Protein AF-A0A7J6P7B2-F1 (afdb_monomer)

pLDDT: mean 72.89, std 21.29, range [20.94, 98.0]

Nearest PDB structures (foldseek):
  8eq7-assembly2_B  TM=7.104E-01  e=1.715E-28  Thermochaetoides thermophila DSM 1495
  8eud-assembly2_B  TM=7.265E-01  e=1.835E-27  Thermochaetoides thermophila DSM 1495
  8e4i-assembly2_B  TM=7.197E-01  e=1.289E-27  Thermochaetoides thermophila DSM 1495
  8e4i-assembly1_A  TM=7.349E-01  e=8.331E-27  Thermochaetoides thermophila DSM 1495
  8egv-assembly1_A  TM=7.032E-01  e=8.761E-27  Thermochaetoides thermophila DSM 1495

Mean predicted aligned error: 14.91 Å

Structure (mmCIF, N/CA/C/O backbone):
data_AF-A0A7J6P7B2-F1
#
_entry.id   AF-A0A7J6P7B2-F1
#
loop_
_atom_site.group_PDB
_atom_site.id
_atom_site.type_symbol
_atom_site.label_atom_id
_atom_site.label_alt_id
_atom_site.label_comp_id
_atom_site.label_asym_id
_atom_site.label_entity_id
_atom_site.label_seq_id
_atom_site.pdbx_PDB_ins_code
_atom_site.Cartn_x
_atom_site.Cartn_y
_atom_site.Cartn_z
_atom_site.occupancy
_atom_site.B_iso_or_equiv
_atom_site.auth_seq_id
_atom_site.auth_comp_id
_atom_site.auth_asym_id
_atom_site.auth_atom_id
_atom_site.pdbx_PDB_model_num
ATOM 1 N N . MET A 1 1 ? 55.878 -28.414 -32.040 1.00 33.09 1 MET A N 1
ATOM 2 C CA . MET A 1 1 ? 56.558 -29.314 -31.085 1.00 33.09 1 MET A CA 1
ATOM 3 C C . MET A 1 1 ? 57.507 -28.490 -30.231 1.00 33.09 1 MET A C 1
ATOM 5 O O . MET A 1 1 ? 58.521 -28.065 -30.747 1.00 33.09 1 MET A O 1
ATOM 9 N N . PHE A 1 2 ? 57.137 -28.210 -28.983 1.00 20.94 2 PHE A N 1
ATOM 10 C CA . PHE A 1 2 ? 58.029 -28.139 -27.818 1.00 20.94 2 PHE A CA 1
ATOM 11 C C . PHE A 1 2 ? 57.105 -28.281 -26.608 1.00 20.94 2 PHE A C 1
ATOM 13 O O . PHE A 1 2 ? 56.316 -27.397 -26.285 1.00 20.94 2 PHE A O 1
ATOM 20 N N . ILE A 1 3 ? 57.111 -29.491 -26.060 1.00 26.34 3 ILE A N 1
ATOM 21 C CA . ILE A 1 3 ? 56.355 -29.909 -24.886 1.00 26.34 3 ILE A CA 1
ATOM 22 C C . ILE A 1 3 ? 57.040 -29.251 -23.686 1.00 26.34 3 ILE A C 1
ATOM 24 O O . ILE A 1 3 ? 58.199 -29.549 -23.412 1.00 26.34 3 ILE A O 1
ATOM 28 N N . LEU A 1 4 ? 56.357 -28.338 -22.994 1.00 24.50 4 LEU A N 1
ATOM 29 C CA . LEU A 1 4 ? 56.823 -27.848 -21.696 1.00 24.50 4 LEU A CA 1
ATOM 30 C C . LEU A 1 4 ? 56.348 -28.813 -20.595 1.00 24.50 4 LEU A C 1
ATOM 32 O O . LEU A 1 4 ? 55.181 -29.215 -20.606 1.00 24.50 4 LEU A O 1
ATOM 36 N N . PRO A 1 5 ? 57.228 -29.203 -19.657 1.00 24.27 5 PRO A N 1
ATOM 37 C CA . PRO A 1 5 ? 56.924 -30.206 -18.648 1.00 24.27 5 PRO A CA 1
ATOM 38 C C . PRO A 1 5 ? 55.958 -29.635 -17.604 1.00 24.27 5 PRO A C 1
ATOM 40 O O . PRO A 1 5 ? 56.187 -28.568 -17.032 1.00 24.27 5 PRO A O 1
ATOM 43 N N . ARG A 1 6 ? 54.870 -30.363 -17.330 1.00 25.69 6 ARG A N 1
ATOM 44 C CA . ARG A 1 6 ? 54.032 -30.124 -16.149 1.00 25.69 6 ARG A CA 1
ATOM 45 C C . ARG A 1 6 ? 54.860 -30.451 -14.906 1.00 25.69 6 ARG A C 1
ATOM 47 O O . ARG A 1 6 ? 55.170 -31.614 -14.664 1.00 25.69 6 ARG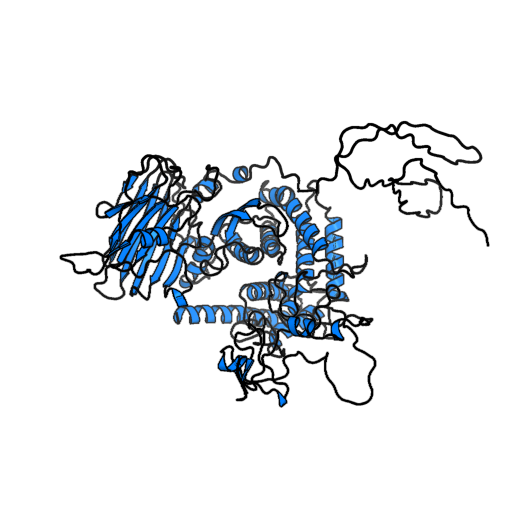 A O 1
ATOM 54 N N . PHE A 1 7 ? 55.203 -29.442 -14.112 1.00 25.05 7 PHE A N 1
ATOM 55 C CA . PHE A 1 7 ? 55.679 -29.658 -12.749 1.00 25.05 7 PHE A CA 1
ATOM 56 C C . PHE A 1 7 ? 54.510 -30.175 -11.903 1.00 25.05 7 PHE A C 1
ATOM 58 O O . PHE A 1 7 ? 53.540 -29.456 -11.675 1.00 25.05 7 PHE A O 1
ATOM 65 N N . TYR A 1 8 ? 54.597 -31.423 -11.447 1.00 23.89 8 TYR A N 1
ATOM 66 C CA . TYR A 1 8 ? 53.704 -31.966 -10.428 1.00 23.89 8 TYR A CA 1
ATOM 67 C C . TYR A 1 8 ? 54.321 -31.705 -9.050 1.00 23.89 8 TYR A C 1
ATOM 69 O O . TYR A 1 8 ? 55.378 -32.240 -8.720 1.00 23.89 8 TYR A O 1
ATOM 77 N N . LEU A 1 9 ? 53.664 -30.877 -8.239 1.00 27.88 9 LEU A N 1
ATOM 78 C CA . LEU A 1 9 ? 53.907 -30.818 -6.798 1.00 27.88 9 LEU A CA 1
ATOM 79 C C . LEU A 1 9 ? 53.180 -32.006 -6.157 1.00 27.88 9 LEU A C 1
ATOM 81 O O . LEU A 1 9 ? 51.954 -32.020 -6.086 1.00 27.88 9 LEU A O 1
ATOM 85 N N . ILE A 1 10 ? 53.930 -33.020 -5.724 1.00 24.55 10 ILE A N 1
ATOM 86 C CA . ILE A 1 10 ? 53.383 -34.166 -4.989 1.00 24.55 10 ILE A CA 1
ATOM 87 C C . ILE A 1 10 ? 53.211 -33.750 -3.523 1.00 24.55 10 ILE A C 1
ATOM 89 O O . ILE A 1 10 ? 54.197 -33.573 -2.808 1.00 24.55 10 ILE A O 1
ATOM 93 N N . PHE A 1 11 ? 51.965 -33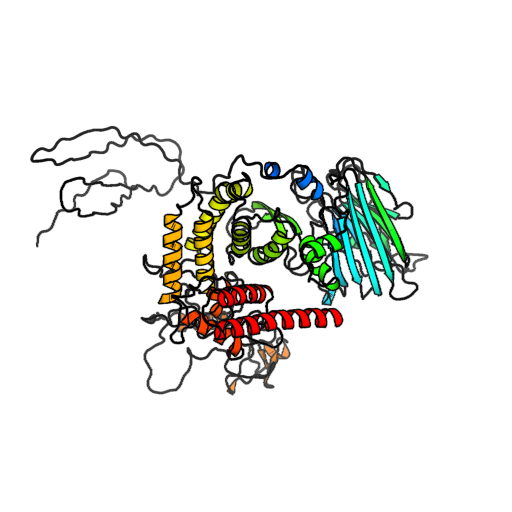.614 -3.067 1.00 30.52 11 PHE A N 1
ATOM 94 C CA . PHE A 1 11 ? 51.632 -33.480 -1.647 1.00 30.52 11 PHE A CA 1
ATOM 95 C C . PHE A 1 11 ? 51.030 -34.784 -1.116 1.00 30.52 11 PHE A C 1
ATOM 97 O O . PHE A 1 11 ? 50.232 -35.439 -1.778 1.00 30.52 11 PHE A O 1
ATOM 104 N N . LYS A 1 12 ? 51.417 -35.160 0.106 1.00 27.66 12 LYS A N 1
ATOM 105 C CA . LYS A 1 12 ? 51.093 -36.447 0.744 1.00 27.66 12 LYS A CA 1
ATOM 106 C C . LYS A 1 12 ? 49.723 -36.464 1.454 1.00 27.66 12 LYS A C 1
ATOM 108 O O . LYS A 1 12 ? 49.573 -37.188 2.432 1.00 27.66 12 LYS A O 1
ATOM 113 N N . TYR A 1 13 ? 48.749 -35.664 1.002 1.00 34.72 13 TYR A N 1
ATOM 114 C CA . TYR A 1 13 ? 47.410 -35.578 1.609 1.00 34.72 13 TYR A CA 1
ATOM 115 C C . TYR A 1 13 ? 46.311 -35.380 0.541 1.00 34.72 13 TYR A C 1
ATOM 117 O O . TYR A 1 13 ? 46.408 -34.430 -0.234 1.00 34.72 13 TYR A O 1
ATOM 125 N N . PRO A 1 14 ? 45.265 -36.231 0.491 1.00 29.28 14 PRO A N 1
ATOM 126 C CA . PRO A 1 14 ? 44.345 -36.320 -0.654 1.00 29.28 14 PRO A CA 1
ATOM 127 C C . PRO A 1 14 ? 43.200 -35.283 -0.716 1.00 29.28 14 PRO A C 1
ATOM 129 O O . PRO A 1 14 ? 42.357 -35.397 -1.597 1.00 29.28 14 PRO A O 1
ATOM 132 N N . TYR A 1 15 ? 43.153 -34.266 0.157 1.00 34.78 15 TYR A N 1
ATOM 133 C CA . TYR A 1 15 ? 41.979 -33.373 0.300 1.00 34.78 15 TYR A CA 1
ATOM 134 C C . TYR A 1 15 ? 42.269 -31.868 0.141 1.00 34.78 15 TYR A C 1
ATOM 136 O O . TYR A 1 15 ? 41.579 -31.038 0.726 1.00 34.78 15 TYR A O 1
ATOM 144 N N . LEU A 1 16 ? 43.303 -31.490 -0.615 1.00 33.69 16 LEU A N 1
ATOM 145 C CA . LEU A 1 16 ? 43.608 -30.082 -0.904 1.00 33.69 16 LEU A CA 1
ATOM 146 C C . LEU A 1 16 ? 43.546 -29.813 -2.410 1.00 33.69 16 LEU A C 1
ATOM 148 O O . LEU A 1 16 ? 44.423 -30.245 -3.157 1.00 33.69 16 LEU A O 1
ATOM 152 N N . HIS A 1 17 ? 42.536 -29.057 -2.844 1.00 34.88 17 HIS A N 1
ATOM 153 C CA . HIS A 1 17 ? 42.477 -28.499 -4.192 1.00 34.88 17 HIS A CA 1
ATOM 154 C C . HIS A 1 17 ? 43.098 -27.098 -4.206 1.00 34.88 17 HIS A C 1
ATOM 156 O O . HIS A 1 17 ? 42.740 -26.232 -3.411 1.00 34.88 17 HIS A O 1
ATOM 162 N N . VAL A 1 18 ? 44.046 -26.880 -5.120 1.00 34.44 18 VAL A N 1
ATOM 163 C CA . VAL A 1 18 ? 44.715 -25.592 -5.332 1.00 34.44 18 VAL A CA 1
ATOM 164 C C . VAL A 1 18 ? 44.481 -25.159 -6.775 1.00 34.44 18 VAL A C 1
ATOM 166 O O . VAL A 1 18 ? 44.920 -25.831 -7.707 1.00 34.44 18 VAL A O 1
ATOM 169 N N . THR A 1 19 ? 43.821 -24.021 -6.967 1.00 32.34 19 THR A N 1
ATOM 170 C CA . THR A 1 19 ? 43.647 -23.381 -8.280 1.00 32.34 19 THR A CA 1
ATOM 171 C C . THR A 1 19 ? 44.499 -22.121 -8.367 1.00 32.34 19 THR A C 1
ATOM 173 O O . THR A 1 19 ? 44.349 -21.208 -7.559 1.00 32.34 19 THR A O 1
ATOM 176 N N . ALA A 1 20 ? 45.389 -22.057 -9.361 1.00 34.69 20 ALA A N 1
ATOM 177 C CA . ALA A 1 20 ? 46.137 -20.846 -9.685 1.00 34.69 20 ALA A CA 1
ATOM 178 C C . ALA A 1 20 ? 45.261 -19.902 -10.525 1.00 34.69 20 ALA A C 1
ATOM 180 O O . ALA A 1 20 ? 44.773 -20.285 -11.589 1.00 34.69 20 ALA A O 1
ATOM 181 N N . SER A 1 21 ? 45.067 -18.670 -10.056 1.00 30.66 21 SER A N 1
ATOM 182 C CA . SER A 1 21 ? 44.268 -17.649 -10.735 1.00 30.66 21 SER A CA 1
ATOM 183 C C . SER A 1 21 ? 45.174 -16.594 -11.388 1.00 30.66 21 SER A C 1
ATOM 185 O O . SER A 1 21 ? 45.839 -15.807 -10.722 1.00 30.66 21 SER A O 1
ATOM 187 N N . SER A 1 22 ? 45.143 -16.582 -12.723 1.00 35.22 22 SER A N 1
ATOM 188 C CA . SER A 1 22 ? 45.700 -15.591 -13.657 1.00 35.22 22 SER A CA 1
ATOM 189 C C . SER A 1 22 ? 47.231 -15.490 -13.808 1.00 35.22 22 SER A C 1
ATOM 191 O O . SER A 1 22 ? 47.990 -15.306 -12.864 1.00 35.22 22 SER A O 1
ATOM 193 N N . THR A 1 23 ? 47.684 -15.508 -15.065 1.00 33.78 23 THR A N 1
ATOM 194 C CA . THR A 1 23 ? 49.000 -15.008 -15.487 1.00 33.78 23 THR A CA 1
ATOM 195 C C . THR A 1 23 ? 48.790 -13.734 -16.304 1.00 33.78 23 THR A C 1
ATOM 197 O O . THR A 1 23 ? 48.315 -13.811 -17.439 1.00 33.78 23 THR A O 1
ATOM 200 N N . ARG A 1 24 ? 49.137 -12.553 -15.775 1.00 34.03 24 ARG A N 1
ATOM 201 C CA . ARG A 1 24 ? 49.198 -11.317 -16.578 1.00 34.03 24 ARG A CA 1
ATOM 202 C C . ARG A 1 24 ? 50.611 -11.123 -17.135 1.00 34.03 24 ARG A C 1
ATOM 204 O O . ARG A 1 24 ? 51.584 -11.090 -16.389 1.00 34.03 24 ARG A O 1
ATOM 211 N N . ARG A 1 25 ? 50.734 -10.972 -18.459 1.00 33.81 25 ARG A N 1
ATOM 212 C CA . ARG A 1 25 ? 51.974 -10.524 -19.120 1.00 33.81 25 ARG A CA 1
ATOM 213 C C . ARG A 1 25 ? 52.079 -9.000 -18.990 1.00 33.81 25 ARG A C 1
ATOM 215 O O . ARG A 1 25 ? 51.349 -8.292 -19.675 1.00 33.81 25 ARG A O 1
ATOM 222 N N . CYS A 1 26 ? 53.017 -8.501 -18.187 1.00 31.83 26 CYS A N 1
ATOM 223 C CA . CYS A 1 26 ? 53.438 -7.096 -18.220 1.00 31.83 26 CYS A CA 1
ATOM 224 C C . CYS A 1 26 ? 54.755 -6.953 -18.999 1.00 31.83 26 CYS A C 1
ATOM 226 O O . CYS A 1 26 ? 55.726 -7.671 -18.750 1.00 31.83 26 CYS A O 1
ATOM 228 N N . ARG A 1 27 ? 54.794 -6.025 -19.965 1.00 38.47 27 ARG A N 1
ATOM 229 C CA . ARG A 1 27 ? 56.029 -5.611 -20.647 1.00 38.47 27 ARG A CA 1
ATOM 230 C C . ARG A 1 27 ? 56.853 -4.751 -19.679 1.00 38.47 27 ARG A C 1
ATOM 232 O O . ARG A 1 27 ? 56.359 -3.735 -19.216 1.00 38.47 27 ARG A O 1
ATOM 239 N N . ARG A 1 28 ? 58.119 -5.150 -19.486 1.00 33.22 28 ARG A N 1
ATOM 240 C CA . ARG A 1 28 ? 59.197 -4.532 -18.678 1.00 33.22 28 ARG A CA 1
ATOM 241 C C . ARG A 1 28 ? 59.110 -4.754 -17.155 1.00 33.22 28 ARG A C 1
ATOM 243 O O . ARG A 1 28 ? 58.465 -4.007 -16.443 1.00 33.22 28 ARG A O 1
ATOM 250 N N . GLY A 1 29 ? 59.889 -5.733 -16.672 1.00 33.31 29 GLY A N 1
ATOM 251 C CA . GLY A 1 29 ? 60.553 -5.654 -15.359 1.00 33.31 29 GLY A CA 1
ATOM 252 C C . GLY A 1 29 ? 59.823 -6.189 -14.116 1.00 33.31 29 GLY A C 1
ATOM 253 O O . GLY A 1 29 ? 59.459 -5.411 -13.255 1.00 33.31 29 GLY A O 1
ATOM 254 N N . ARG A 1 30 ? 59.726 -7.525 -14.008 1.00 34.59 30 ARG A N 1
ATOM 255 C CA . ARG A 1 30 ? 59.762 -8.392 -12.796 1.00 34.59 30 ARG A CA 1
ATOM 256 C C . ARG A 1 30 ? 58.945 -8.018 -11.534 1.00 34.59 30 ARG A C 1
ATOM 258 O O . ARG A 1 30 ? 59.497 -7.386 -10.648 1.00 34.59 30 ARG A O 1
ATOM 265 N N . VAL A 1 31 ? 57.772 -8.650 -11.368 1.00 31.72 31 VAL A N 1
ATOM 266 C CA . VAL A 1 31 ? 57.346 -9.443 -10.178 1.00 31.72 31 VAL A CA 1
ATOM 267 C C . VAL A 1 31 ? 56.345 -10.511 -10.664 1.00 31.72 31 VAL A C 1
ATOM 269 O O . VAL A 1 31 ? 55.499 -10.212 -11.504 1.00 31.72 31 VAL A O 1
ATOM 272 N N . LEU A 1 32 ? 56.460 -11.757 -10.185 1.00 32.44 32 LEU A N 1
ATOM 273 C CA . LEU A 1 32 ? 55.457 -12.813 -10.380 1.00 32.44 32 LEU A CA 1
ATOM 274 C C . LEU A 1 32 ? 54.690 -12.965 -9.060 1.00 32.44 32 LEU A C 1
ATOM 276 O O . LEU A 1 32 ? 55.237 -13.491 -8.094 1.00 32.44 32 LEU A O 1
ATOM 280 N N . GLU A 1 33 ? 53.458 -12.471 -8.998 1.00 33.50 33 GLU A N 1
ATOM 281 C CA . GLU A 1 33 ? 52.594 -12.645 -7.830 1.00 33.50 33 GLU A CA 1
ATOM 282 C C . GLU A 1 33 ? 51.729 -13.891 -8.057 1.00 33.50 33 GLU A C 1
ATOM 284 O O . GLU A 1 33 ? 50.929 -13.942 -8.991 1.00 33.50 33 GLU A O 1
ATOM 289 N N . VAL A 1 34 ? 51.948 -14.938 -7.258 1.00 34.50 34 VAL A N 1
ATOM 290 C CA . VAL A 1 34 ? 51.160 -16.177 -7.308 1.00 34.50 34 VAL A CA 1
ATOM 291 C C . VAL A 1 34 ? 50.317 -16.236 -6.044 1.00 34.50 34 VAL A C 1
ATOM 293 O O . VAL A 1 34 ? 50.834 -16.484 -4.957 1.00 34.50 34 VAL A O 1
ATOM 296 N N . VAL A 1 35 ? 49.016 -15.991 -6.191 1.00 33.41 35 VAL A N 1
ATOM 297 C CA . VAL A 1 35 ? 48.040 -16.094 -5.103 1.00 33.41 35 VAL A CA 1
ATOM 298 C C . VAL A 1 35 ? 47.497 -17.521 -5.078 1.00 33.41 35 VAL A C 1
ATOM 300 O O . VAL A 1 35 ? 46.908 -17.987 -6.055 1.00 33.41 35 VAL A O 1
ATOM 303 N N . PHE A 1 36 ? 47.699 -18.223 -3.964 1.00 33.28 36 PHE A N 1
ATOM 304 C CA . PHE A 1 36 ? 47.101 -19.534 -3.721 1.00 33.28 36 PHE A CA 1
ATOM 305 C C . PHE A 1 36 ? 45.798 -19.357 -2.941 1.00 33.28 36 PHE A C 1
ATOM 307 O O . PHE A 1 36 ? 45.811 -18.821 -1.836 1.00 33.28 36 PHE A O 1
ATOM 314 N N . VAL A 1 37 ? 44.684 -19.831 -3.498 1.00 32.69 37 VAL A N 1
ATOM 315 C CA . VAL A 1 37 ? 43.403 -19.936 -2.786 1.00 32.69 37 VAL A CA 1
ATOM 316 C C . VAL A 1 37 ? 43.211 -21.401 -2.406 1.00 32.69 37 VAL A C 1
ATOM 318 O O . VAL A 1 37 ? 43.251 -22.271 -3.276 1.00 32.69 37 VAL A O 1
ATOM 321 N N . MET A 1 38 ? 43.048 -21.676 -1.113 1.00 33.16 38 MET A N 1
ATOM 322 C CA . MET A 1 38 ? 42.741 -23.008 -0.588 1.00 33.16 38 MET A CA 1
ATOM 323 C C . MET A 1 38 ? 41.306 -23.000 -0.060 1.00 33.16 38 MET A C 1
ATOM 325 O O . MET A 1 38 ? 40.989 -22.180 0.799 1.00 33.16 38 MET A O 1
ATOM 329 N N . SER A 1 39 ? 40.451 -23.905 -0.540 1.00 33.50 39 SER A N 1
ATOM 330 C CA . SER A 1 39 ? 39.167 -24.209 0.104 1.00 33.50 39 SER A CA 1
ATOM 331 C C . SER A 1 39 ? 39.252 -25.574 0.788 1.00 33.50 39 SER A C 1
ATOM 333 O O . SER A 1 39 ? 39.971 -26.468 0.337 1.00 33.50 39 SER A O 1
ATOM 335 N N . ARG A 1 40 ? 38.557 -25.726 1.918 1.00 34.72 40 ARG A N 1
ATOM 336 C CA . ARG A 1 40 ? 38.468 -26.983 2.665 1.00 34.72 40 ARG A CA 1
ATOM 337 C C . ARG A 1 40 ? 37.028 -27.475 2.566 1.00 34.72 40 ARG A C 1
ATOM 339 O O . ARG A 1 40 ? 36.132 -26.816 3.080 1.00 34.72 40 ARG A O 1
ATOM 346 N N . GLU A 1 41 ? 36.800 -28.604 1.906 1.00 32.62 41 GLU A N 1
ATOM 347 C CA . GLU A 1 41 ? 35.490 -29.264 1.903 1.00 32.62 41 GLU A CA 1
ATOM 348 C C . GLU A 1 41 ? 35.374 -30.204 3.115 1.00 32.62 41 GLU A C 1
ATOM 350 O O . GLU A 1 41 ? 36.226 -31.063 3.323 1.00 32.62 41 GLU A O 1
ATOM 355 N N . GLY A 1 42 ? 34.323 -30.004 3.918 1.00 37.12 42 GLY A N 1
ATOM 356 C CA . GLY A 1 42 ? 33.691 -31.010 4.783 1.00 37.12 42 GLY A CA 1
ATOM 357 C C . GLY A 1 42 ? 34.513 -31.644 5.919 1.00 37.12 42 GLY A C 1
ATOM 358 O O . GLY A 1 42 ? 35.144 -32.673 5.724 1.00 37.12 42 GLY A O 1
ATOM 359 N N . HIS A 1 43 ? 34.414 -31.094 7.139 1.00 29.78 43 HIS A N 1
ATOM 360 C CA . HIS A 1 43 ? 34.024 -31.800 8.384 1.00 29.78 43 HIS A CA 1
ATOM 361 C C . HIS A 1 43 ? 34.390 -30.991 9.645 1.00 29.78 43 HIS A C 1
ATOM 363 O O . HIS A 1 43 ? 35.540 -30.604 9.854 1.00 29.78 43 HIS A O 1
ATOM 369 N N . ARG A 1 44 ? 33.404 -30.811 10.538 1.00 40.97 44 ARG A N 1
ATOM 370 C CA . ARG A 1 44 ? 33.569 -30.268 11.896 1.00 40.97 44 ARG A CA 1
ATOM 371 C C . ARG A 1 44 ? 34.344 -31.257 12.774 1.00 40.97 44 ARG A C 1
ATOM 373 O O . ARG A 1 44 ? 33.759 -32.238 13.217 1.00 40.97 44 ARG A O 1
ATOM 380 N N . ARG A 1 45 ? 35.616 -30.981 13.081 1.00 29.45 45 ARG A N 1
ATOM 381 C CA . ARG A 1 45 ? 36.282 -31.380 14.341 1.00 29.45 45 ARG A CA 1
ATOM 382 C C . ARG A 1 45 ? 37.390 -30.382 14.689 1.00 29.45 45 ARG A C 1
ATOM 384 O O . ARG A 1 45 ? 38.165 -29.965 13.833 1.00 29.45 45 ARG A O 1
ATOM 391 N N . ALA A 1 46 ? 37.402 -29.992 15.959 1.00 35.28 46 ALA A N 1
ATOM 392 C CA . ALA A 1 46 ? 38.205 -28.924 16.534 1.00 35.28 46 ALA A CA 1
ATOM 393 C C . ALA A 1 46 ? 39.725 -29.175 16.482 1.00 35.28 46 ALA A C 1
ATOM 395 O O . ALA A 1 46 ? 40.192 -30.295 16.662 1.00 35.28 46 ALA A O 1
ATOM 396 N N . GLY A 1 47 ? 40.475 -28.079 16.314 1.00 39.44 47 GLY A N 1
ATOM 397 C CA . GLY A 1 47 ? 41.789 -27.867 16.929 1.00 39.44 47 GLY A CA 1
ATOM 398 C C . GLY A 1 47 ? 42.938 -28.798 16.531 1.00 39.44 47 GLY A C 1
ATOM 399 O O . GLY A 1 47 ? 43.402 -29.575 17.356 1.00 39.44 47 GLY A O 1
ATOM 400 N N . VAL A 1 48 ? 43.511 -28.625 15.334 1.00 29.61 48 VAL A N 1
ATOM 401 C CA . VAL A 1 48 ? 44.889 -29.074 15.045 1.00 29.61 48 VAL A CA 1
ATOM 402 C C . VAL A 1 48 ? 45.651 -27.946 14.345 1.00 29.61 48 VAL A C 1
ATOM 404 O O . VAL A 1 48 ? 45.301 -27.551 13.235 1.00 29.61 48 VAL A O 1
ATOM 407 N N . ARG A 1 49 ? 46.704 -27.414 14.984 1.00 29.53 49 ARG A N 1
ATOM 408 C CA . ARG A 1 49 ? 47.651 -26.475 14.355 1.00 29.53 49 ARG A CA 1
ATOM 409 C C . ARG A 1 49 ? 48.684 -27.272 13.558 1.00 29.53 49 ARG A C 1
ATOM 411 O O . ARG A 1 49 ? 49.527 -27.935 14.153 1.00 29.53 49 ARG A O 1
ATOM 418 N N . VAL A 1 50 ? 48.648 -27.183 12.230 1.00 30.88 50 VAL A N 1
ATOM 419 C CA . VAL A 1 50 ? 49.682 -27.762 11.356 1.00 30.88 50 VAL A CA 1
ATOM 420 C C . VAL A 1 50 ? 50.589 -26.629 10.853 1.00 30.88 50 VAL A C 1
ATOM 422 O O . VAL A 1 50 ? 50.077 -25.689 10.244 1.00 30.88 50 VAL A O 1
ATOM 425 N N . PRO A 1 51 ? 51.913 -26.657 11.091 1.00 30.08 51 PRO A N 1
ATOM 426 C CA . PRO A 1 51 ? 52.813 -25.636 10.567 1.00 30.08 51 PRO A CA 1
ATOM 427 C C . PRO A 1 51 ? 53.061 -25.875 9.069 1.00 30.08 51 PRO A C 1
ATOM 429 O O . PRO A 1 51 ? 53.661 -26.878 8.685 1.00 30.08 51 PRO A O 1
ATOM 432 N N . LEU A 1 52 ? 52.600 -24.955 8.217 1.00 34.06 52 LEU A N 1
ATOM 433 C CA . LEU A 1 52 ? 52.833 -25.003 6.772 1.00 34.06 52 LEU A CA 1
ATOM 434 C C . LEU A 1 52 ? 54.106 -24.210 6.423 1.00 34.06 52 LEU A C 1
ATOM 436 O O . LEU A 1 52 ? 54.185 -23.011 6.684 1.00 34.06 52 LEU A O 1
ATOM 440 N N . TRP A 1 53 ? 55.100 -24.866 5.822 1.00 32.56 53 TRP A N 1
ATOM 441 C CA . TRP A 1 53 ? 56.294 -24.207 5.281 1.00 32.56 53 TRP A CA 1
ATOM 442 C C . TRP A 1 53 ? 56.103 -23.967 3.780 1.00 32.56 53 TRP A C 1
ATOM 444 O O . TRP A 1 53 ? 55.971 -24.923 3.017 1.00 32.56 53 TRP A O 1
ATOM 454 N N . VAL A 1 54 ? 56.102 -22.707 3.343 1.00 35.06 54 VAL A N 1
ATOM 455 C CA . VAL A 1 54 ? 56.027 -22.347 1.917 1.00 35.06 54 VAL A CA 1
ATOM 456 C C . VAL A 1 54 ? 57.442 -22.074 1.405 1.00 35.06 54 VAL A C 1
ATOM 458 O O . VAL A 1 54 ? 58.170 -21.269 1.981 1.00 35.06 54 VAL A O 1
ATOM 461 N N . ARG A 1 55 ? 57.851 -22.750 0.324 1.00 32.62 55 ARG A N 1
ATOM 462 C CA . ARG A 1 55 ? 59.110 -22.471 -0.387 1.00 32.62 55 ARG A CA 1
ATOM 463 C C . ARG A 1 55 ? 58.837 -21.478 -1.514 1.00 32.62 55 ARG A C 1
ATOM 465 O O . ARG A 1 55 ? 58.129 -21.818 -2.456 1.00 32.62 55 ARG A O 1
ATOM 472 N N . ILE A 1 56 ? 59.418 -20.284 -1.434 1.00 37.28 56 ILE A N 1
ATOM 473 C CA . ILE A 1 56 ? 59.373 -19.288 -2.513 1.00 37.28 56 ILE A CA 1
ATOM 474 C C . ILE A 1 56 ? 60.717 -19.322 -3.249 1.00 37.28 56 ILE A C 1
ATOM 476 O O . ILE A 1 56 ? 61.769 -19.152 -2.637 1.00 37.28 56 ILE A O 1
ATOM 480 N N . LEU A 1 57 ? 60.679 -19.566 -4.560 1.00 33.25 57 LEU A N 1
ATOM 481 C CA . LEU A 1 57 ? 61.843 -19.543 -5.448 1.00 33.25 57 LEU A CA 1
ATOM 482 C C . LEU A 1 57 ? 61.862 -18.214 -6.209 1.00 33.25 57 LEU A C 1
ATOM 484 O O . LEU A 1 57 ? 60.996 -17.966 -7.046 1.00 33.25 57 LEU A O 1
ATOM 488 N N . LEU A 1 58 ? 62.851 -17.367 -5.927 1.00 34.75 58 LEU A N 1
ATOM 489 C CA . LEU A 1 58 ? 63.088 -16.123 -6.659 1.00 34.75 58 LEU A CA 1
ATOM 490 C C . LEU A 1 58 ? 64.258 -16.320 -7.626 1.00 34.75 58 LEU A C 1
ATOM 492 O O . LEU A 1 58 ? 65.386 -16.563 -7.205 1.00 34.75 58 LEU A O 1
ATOM 496 N N . CYS A 1 59 ? 63.999 -16.191 -8.927 1.00 32.69 59 CYS A N 1
ATOM 497 C CA . CYS A 1 59 ? 65.049 -16.158 -9.942 1.00 32.69 59 CYS A CA 1
ATOM 498 C C . CYS A 1 59 ? 65.407 -14.706 -10.271 1.00 32.69 59 CYS A C 1
ATOM 500 O O . CYS A 1 59 ? 64.676 -14.011 -10.980 1.00 32.69 59 CYS A O 1
ATOM 502 N N . ILE A 1 60 ? 66.567 -14.260 -9.798 1.00 37.16 60 ILE A N 1
ATOM 503 C CA . ILE A 1 60 ? 67.195 -13.008 -10.219 1.00 37.16 60 ILE A CA 1
ATOM 504 C C . ILE A 1 60 ? 68.572 -13.390 -10.757 1.00 37.16 60 ILE A C 1
ATOM 506 O O . ILE A 1 60 ? 69.394 -13.876 -9.999 1.00 37.16 60 ILE A O 1
ATOM 510 N N . GLY A 1 61 ? 68.788 -13.213 -12.067 1.00 36.19 61 GLY A N 1
ATOM 511 C CA . GLY A 1 61 ? 70.104 -13.257 -12.725 1.00 36.19 61 GLY A CA 1
ATOM 512 C C . GLY A 1 61 ? 71.082 -14.331 -12.224 1.00 36.19 61 GLY A C 1
ATOM 513 O O . GLY A 1 61 ? 71.910 -14.049 -11.372 1.00 36.19 61 GLY A O 1
ATOM 514 N N . MET A 1 62 ? 71.008 -15.533 -12.805 1.00 35.91 62 MET A N 1
ATOM 515 C CA . MET A 1 62 ? 71.971 -16.648 -12.670 1.00 35.91 62 MET A CA 1
ATOM 516 C C . MET A 1 62 ? 72.283 -17.212 -11.264 1.00 35.91 62 MET A C 1
ATOM 518 O O . MET A 1 62 ? 73.168 -18.052 -11.153 1.00 35.91 62 MET A O 1
ATOM 522 N N . GLY A 1 63 ? 71.523 -16.888 -10.215 1.00 34.06 63 GLY A N 1
ATOM 523 C CA . GLY A 1 63 ? 71.615 -17.583 -8.920 1.00 34.06 63 GLY A CA 1
ATOM 524 C C . GLY A 1 63 ? 70.246 -17.891 -8.313 1.00 34.06 63 GLY A C 1
ATOM 525 O O . GLY A 1 63 ? 69.354 -17.044 -8.336 1.00 34.06 63 GLY A O 1
ATOM 526 N N . ILE A 1 64 ? 70.067 -19.102 -7.771 1.00 36.19 64 ILE A N 1
ATOM 527 C CA . ILE A 1 64 ? 68.884 -19.481 -6.981 1.00 36.19 64 ILE A CA 1
ATOM 528 C C . ILE A 1 64 ? 69.184 -19.210 -5.503 1.00 36.19 64 ILE A C 1
ATOM 530 O O . ILE A 1 64 ? 70.081 -19.831 -4.938 1.00 36.19 64 ILE A O 1
ATOM 534 N N . ILE A 1 65 ? 68.408 -18.330 -4.865 1.00 34.41 65 ILE A N 1
ATOM 535 C CA . ILE A 1 65 ? 68.428 -18.134 -3.408 1.00 34.41 65 ILE A CA 1
ATOM 536 C C . ILE A 1 65 ? 67.136 -18.718 -2.827 1.00 34.41 65 ILE A C 1
ATOM 538 O O . ILE A 1 65 ? 66.037 -18.367 -3.260 1.00 34.41 65 ILE A O 1
ATOM 542 N N . ILE A 1 66 ? 67.266 -19.617 -1.847 1.00 35.22 66 ILE A N 1
ATOM 543 C CA . ILE A 1 66 ? 66.144 -20.196 -1.096 1.00 35.22 66 ILE A CA 1
ATOM 544 C C . ILE A 1 66 ? 65.971 -19.390 0.192 1.00 35.22 66 ILE A C 1
ATOM 546 O O . ILE A 1 66 ? 66.840 -19.423 1.060 1.00 35.22 66 ILE A O 1
ATOM 550 N N . ILE A 1 67 ? 64.840 -18.698 0.338 1.00 35.94 67 ILE A N 1
ATOM 551 C CA . ILE A 1 67 ? 64.461 -18.031 1.590 1.00 35.94 67 ILE A CA 1
ATOM 552 C C . ILE A 1 67 ? 63.365 -18.861 2.261 1.00 35.94 67 ILE A C 1
ATOM 554 O O . ILE A 1 67 ? 62.312 -19.113 1.676 1.00 35.94 67 ILE A O 1
ATOM 558 N N . LEU A 1 68 ? 63.621 -19.295 3.497 1.00 29.62 68 LEU A N 1
ATOM 559 C CA . LEU A 1 68 ? 62.631 -19.924 4.370 1.00 29.62 68 LEU A CA 1
ATOM 560 C C . LEU A 1 68 ? 62.065 -18.855 5.306 1.00 29.62 68 LEU A C 1
ATOM 562 O O . LEU A 1 68 ? 62.735 -18.443 6.249 1.00 29.62 68 LEU A O 1
ATOM 566 N N . SER A 1 69 ? 60.834 -18.412 5.066 1.00 34.59 69 SER A N 1
ATOM 567 C CA . SER A 1 69 ? 60.116 -17.512 5.971 1.00 34.59 69 SER A CA 1
ATOM 568 C C . SER A 1 69 ? 58.922 -18.226 6.606 1.00 34.59 69 SER A C 1
ATOM 570 O O . SER A 1 69 ? 58.175 -18.956 5.953 1.00 34.59 69 SER A O 1
ATOM 572 N N . ARG A 1 70 ? 58.744 -18.035 7.919 1.00 30.02 70 ARG A N 1
ATOM 573 C CA . ARG A 1 70 ? 57.548 -18.490 8.638 1.00 30.02 70 ARG A CA 1
ATOM 574 C C . ARG A 1 70 ? 56.392 -17.558 8.290 1.00 30.02 70 ARG A C 1
ATOM 576 O O . ARG A 1 70 ? 56.384 -16.408 8.719 1.00 30.02 70 ARG A O 1
ATOM 583 N N . VAL A 1 71 ? 55.405 -18.055 7.554 1.00 33.47 71 VAL A N 1
ATOM 584 C CA . VAL A 1 71 ? 54.146 -17.332 7.351 1.00 33.47 71 VAL A CA 1
ATOM 585 C C . VAL A 1 71 ? 53.271 -17.558 8.583 1.00 33.47 71 VAL A C 1
ATOM 587 O O . VAL A 1 71 ? 52.922 -18.692 8.911 1.00 33.47 71 VAL A O 1
ATOM 590 N N . LYS A 1 72 ? 52.930 -16.481 9.296 1.00 26.55 72 LYS A N 1
ATOM 591 C CA . LYS A 1 72 ? 51.877 -16.511 10.317 1.00 26.55 72 LYS A CA 1
ATOM 592 C C . LYS A 1 72 ? 50.548 -16.660 9.575 1.00 26.55 72 LYS A C 1
ATOM 594 O O . LYS A 1 72 ? 50.087 -15.712 8.948 1.00 26.55 72 LYS A O 1
ATOM 599 N N . LEU A 1 73 ? 49.951 -17.849 9.625 1.00 28.52 73 LEU A N 1
ATOM 600 C CA . LEU A 1 73 ? 48.546 -18.030 9.267 1.00 28.52 73 LEU A CA 1
ATOM 601 C C . LEU A 1 73 ? 47.716 -17.240 10.284 1.00 28.52 73 LEU A C 1
ATOM 603 O O . LEU A 1 73 ? 47.532 -17.678 11.419 1.00 28.52 73 LEU A O 1
ATOM 607 N N . VAL A 1 74 ? 47.269 -16.049 9.893 1.00 24.94 74 VAL A N 1
ATOM 608 C CA . VAL A 1 74 ? 46.150 -15.386 10.557 1.00 24.94 74 VAL A CA 1
ATOM 609 C C . VAL A 1 74 ? 44.931 -16.218 10.183 1.00 24.94 74 VAL A C 1
ATOM 611 O O . VAL A 1 74 ? 44.560 -16.285 9.013 1.00 24.94 74 VAL A O 1
ATOM 614 N N . SER A 1 75 ? 44.368 -16.933 11.154 1.00 24.91 75 SER A N 1
ATOM 615 C CA . SER A 1 75 ? 43.066 -17.565 10.985 1.00 24.91 75 SER A CA 1
ATOM 616 C C . SER A 1 75 ? 42.051 -16.450 10.773 1.00 24.91 75 SER A C 1
ATOM 618 O O . SER A 1 75 ? 41.710 -15.737 11.717 1.00 24.91 75 SER A O 1
ATOM 620 N N . PHE A 1 76 ? 41.598 -16.278 9.538 1.00 24.91 76 PHE A N 1
ATOM 621 C CA . PHE A 1 76 ? 40.326 -15.618 9.311 1.00 24.91 76 PHE A CA 1
ATOM 622 C C . PHE A 1 76 ? 39.248 -16.534 9.902 1.00 24.91 76 PHE A C 1
ATOM 624 O O . PHE A 1 76 ? 39.327 -17.749 9.680 1.00 24.91 76 PHE A O 1
ATOM 631 N N . PRO A 1 77 ? 38.298 -16.004 10.693 1.00 26.41 77 PRO A N 1
ATOM 632 C CA . PRO A 1 77 ? 37.112 -16.765 11.052 1.00 26.41 77 PRO A CA 1
ATOM 633 C C . PRO A 1 77 ? 36.496 -17.304 9.761 1.00 26.41 77 PRO A C 1
ATOM 635 O O . PRO A 1 77 ? 36.566 -16.642 8.721 1.00 26.41 77 PRO A O 1
ATOM 638 N N . GLU A 1 78 ? 35.959 -18.522 9.810 1.00 26.28 78 GLU A N 1
ATOM 639 C CA . GLU A 1 78 ? 35.150 -19.063 8.722 1.00 26.28 78 GLU A CA 1
ATOM 640 C C . GLU A 1 78 ? 34.169 -17.978 8.255 1.00 26.28 78 GLU A C 1
ATOM 642 O O . GLU A 1 78 ? 33.663 -17.216 9.079 1.00 26.28 78 GLU A O 1
ATOM 647 N N . HIS A 1 79 ? 33.941 -17.877 6.942 1.00 30.92 79 HIS A N 1
ATOM 648 C CA . HIS A 1 79 ? 32.808 -17.130 6.408 1.00 30.92 79 HIS A CA 1
ATOM 649 C C . HIS A 1 79 ? 31.532 -17.764 6.988 1.00 30.92 79 HIS A C 1
ATOM 651 O O . HIS A 1 79 ? 30.880 -18.586 6.348 1.00 30.92 79 HIS A O 1
ATOM 657 N N . GLU A 1 80 ? 31.157 -17.355 8.199 1.00 25.70 80 GLU A N 1
ATOM 658 C CA . GLU A 1 80 ? 29.780 -16.987 8.440 1.00 25.70 80 GLU A CA 1
ATOM 659 C C . GLU A 1 80 ? 29.400 -16.110 7.251 1.00 25.70 80 GLU A C 1
ATOM 661 O O . GLU A 1 80 ? 30.147 -15.215 6.822 1.00 25.70 80 GLU A O 1
ATOM 666 N N . SER A 1 81 ? 28.273 -16.454 6.638 1.00 27.83 81 SER A N 1
ATOM 667 C CA . SER A 1 81 ? 27.511 -15.516 5.837 1.00 27.83 81 SER A CA 1
ATOM 668 C C . SER A 1 81 ? 27.715 -14.136 6.442 1.00 27.83 81 SER A C 1
ATOM 670 O O . SER A 1 81 ? 27.572 -13.967 7.652 1.00 27.83 81 SER A O 1
ATOM 672 N N . ILE A 1 82 ? 28.062 -13.148 5.619 1.00 30.23 82 ILE A N 1
ATOM 673 C CA . ILE A 1 82 ? 27.884 -11.754 6.010 1.00 30.23 82 ILE A CA 1
ATOM 674 C C . ILE A 1 82 ? 26.358 -11.563 6.095 1.00 30.23 82 ILE A C 1
ATOM 676 O O . ILE A 1 82 ? 25.736 -10.923 5.256 1.00 30.23 82 ILE A O 1
ATOM 680 N N . HIS A 1 83 ? 25.719 -12.188 7.090 1.00 32.44 83 HIS A N 1
ATOM 681 C CA . HIS A 1 83 ? 24.743 -11.511 7.896 1.00 32.44 83 HIS A CA 1
ATOM 682 C C . HIS A 1 83 ? 25.462 -10.232 8.259 1.00 32.44 83 HIS A C 1
ATOM 684 O O . HIS A 1 83 ? 26.537 -10.264 8.860 1.00 32.44 83 HIS A O 1
ATOM 690 N N . SER A 1 84 ? 24.946 -9.129 7.726 1.00 36.53 84 SER A N 1
ATOM 691 C CA . SER A 1 84 ? 25.170 -7.809 8.279 1.00 36.53 84 SER A CA 1
ATOM 692 C C . SER A 1 84 ? 25.531 -7.971 9.747 1.00 36.53 84 SER A C 1
ATOM 694 O O . SER A 1 84 ? 24.690 -8.447 10.515 1.00 36.53 84 SER A O 1
ATOM 696 N N . ALA A 1 85 ? 26.757 -7.608 10.136 1.00 30.16 85 ALA A N 1
ATOM 697 C CA . ALA A 1 85 ? 26.913 -7.143 11.497 1.00 30.16 85 ALA A CA 1
ATOM 698 C C . ALA A 1 85 ? 25.731 -6.180 11.676 1.00 30.16 85 ALA A C 1
ATOM 700 O O . ALA A 1 85 ? 25.578 -5.279 10.835 1.00 30.16 85 ALA A O 1
ATOM 701 N N . PRO A 1 86 ? 24.821 -6.415 12.640 1.00 36.94 86 PRO A N 1
ATOM 702 C CA . PRO A 1 86 ? 23.883 -5.371 12.983 1.00 36.94 86 PRO A CA 1
ATOM 703 C C . PRO A 1 86 ? 24.745 -4.125 13.185 1.00 36.94 86 PRO A C 1
ATOM 705 O O . PRO A 1 86 ? 25.903 -4.233 13.611 1.00 36.94 86 PRO A O 1
ATOM 708 N N . LEU A 1 87 ? 24.232 -2.943 12.885 1.00 40.78 87 LEU A N 1
ATOM 709 C CA . LEU A 1 87 ? 24.769 -1.766 13.550 1.00 40.78 87 LEU A CA 1
ATOM 710 C C . LEU A 1 87 ? 24.472 -1.964 15.046 1.00 40.78 87 LEU A C 1
ATOM 712 O O . LEU A 1 87 ? 23.476 -1.485 15.571 1.00 40.78 87 LEU A O 1
ATOM 716 N N . VAL A 1 88 ? 25.283 -2.794 15.708 1.00 35.81 88 VAL A N 1
ATOM 717 C CA . VAL A 1 88 ? 25.246 -3.068 17.132 1.00 35.81 88 VAL A CA 1
ATOM 718 C C . VAL A 1 88 ? 25.625 -1.741 17.762 1.00 35.81 88 VAL A C 1
ATOM 720 O O . VAL A 1 88 ? 26.782 -1.333 17.692 1.00 35.81 88 VAL A O 1
ATOM 723 N N . GLY A 1 89 ? 24.632 -1.044 18.311 1.00 39.56 89 GLY A N 1
ATOM 724 C CA . GLY A 1 89 ? 24.856 0.130 19.150 1.00 39.56 89 GLY A CA 1
ATOM 725 C C . GLY A 1 89 ? 24.180 1.432 18.726 1.00 39.56 89 GLY A C 1
ATOM 726 O O . GLY A 1 89 ? 24.333 2.404 19.456 1.00 39.56 89 GLY A O 1
ATOM 727 N N . VAL A 1 90 ? 23.419 1.495 17.625 1.00 45.00 90 VAL A N 1
ATOM 728 C CA . VAL A 1 90 ? 22.569 2.677 17.375 1.00 45.00 90 VAL A CA 1
ATOM 729 C C . VAL A 1 90 ? 21.192 2.413 17.969 1.00 45.00 90 VAL A C 1
ATOM 731 O O . VAL A 1 90 ? 20.400 1.660 17.406 1.00 45.00 90 VAL A O 1
ATOM 734 N N . ASN A 1 91 ? 20.911 3.019 19.124 1.00 54.22 91 ASN A N 1
ATOM 735 C CA . ASN A 1 91 ? 19.552 3.085 19.641 1.00 54.22 91 ASN A CA 1
ATOM 736 C C . ASN A 1 91 ? 18.732 3.964 18.686 1.00 54.22 91 ASN A C 1
ATOM 738 O O . ASN A 1 91 ? 18.847 5.182 18.712 1.00 54.22 91 ASN A O 1
ATOM 742 N N . VAL A 1 92 ? 17.925 3.363 17.813 1.00 52.00 92 VAL A N 1
ATOM 743 C CA . VAL A 1 92 ? 17.101 4.120 16.857 1.00 52.00 92 VAL A CA 1
ATOM 744 C C . VAL A 1 92 ? 16.125 5.070 17.553 1.00 52.00 92 VAL A C 1
ATOM 746 O O . VAL A 1 92 ? 15.823 6.117 16.994 1.00 52.00 92 VAL A O 1
ATOM 749 N N . ASN A 1 93 ? 15.707 4.777 18.791 1.00 53.03 93 ASN A N 1
ATOM 750 C CA . ASN A 1 93 ? 14.864 5.688 19.568 1.00 53.03 93 ASN A CA 1
ATOM 751 C C . ASN A 1 93 ? 15.620 6.964 19.954 1.00 53.03 93 ASN A C 1
ATOM 753 O O . ASN A 1 93 ? 15.005 8.018 20.018 1.00 53.03 93 ASN A O 1
ATOM 757 N N . SER A 1 94 ? 16.951 6.916 20.116 1.00 56.09 94 SER A N 1
ATOM 758 C CA . SER A 1 94 ? 17.750 8.122 20.380 1.00 56.09 94 SER A CA 1
ATOM 759 C C . SER A 1 94 ? 17.892 9.036 19.159 1.00 56.09 94 SER A C 1
ATOM 761 O O . SER A 1 94 ? 18.519 10.086 19.261 1.00 56.09 94 SER A O 1
ATOM 763 N N . LEU A 1 95 ? 17.375 8.629 17.992 1.00 54.97 95 LEU A N 1
ATOM 764 C CA . LEU A 1 95 ? 17.274 9.490 16.809 1.00 54.97 95 LEU A CA 1
ATOM 765 C C . LEU A 1 95 ? 16.040 10.401 16.863 1.00 54.97 95 LEU A C 1
ATOM 767 O O . LEU A 1 95 ? 15.936 11.318 16.050 1.00 54.97 95 LEU A O 1
ATOM 771 N N . PHE A 1 96 ? 15.124 10.156 17.801 1.00 63.91 96 PHE A N 1
ATOM 772 C CA . PHE A 1 96 ? 13.868 10.875 17.942 1.00 63.91 96 PHE A CA 1
ATOM 773 C C . PHE A 1 96 ? 13.773 11.550 19.316 1.00 63.91 96 PHE A C 1
ATOM 775 O O . PHE A 1 96 ? 14.360 11.081 20.288 1.00 63.91 96 PHE A O 1
ATOM 782 N N . THR A 1 97 ? 13.047 12.666 19.402 1.00 67.25 97 THR A N 1
ATOM 783 C CA . THR A 1 97 ? 12.801 13.350 20.680 1.00 67.25 97 THR A CA 1
ATOM 784 C C . THR A 1 97 ? 11.766 12.589 21.517 1.00 67.25 97 THR A C 1
ATOM 786 O O . THR A 1 97 ? 10.904 11.894 20.976 1.00 67.25 97 THR A O 1
ATOM 789 N N . ASP A 1 98 ? 11.796 12.751 22.840 1.00 70.00 98 ASP A N 1
ATOM 790 C CA . ASP A 1 98 ? 10.769 12.172 23.723 1.00 70.00 98 ASP A CA 1
ATOM 791 C C . ASP A 1 98 ? 9.365 12.701 23.384 1.00 70.00 98 ASP A C 1
ATOM 793 O O . ASP A 1 98 ? 8.375 11.973 23.426 1.00 70.00 98 ASP A O 1
ATOM 797 N N . GLU A 1 99 ? 9.278 13.958 22.954 1.00 70.62 99 GLU A N 1
ATOM 798 C CA . GLU A 1 99 ? 8.060 14.579 22.429 1.00 70.62 99 GLU A CA 1
ATOM 799 C C . GLU A 1 99 ? 7.548 13.850 21.173 1.00 70.62 99 GLU A C 1
ATOM 801 O O . GLU A 1 99 ? 6.379 13.466 21.091 1.00 70.62 99 GLU A O 1
ATOM 806 N N . TYR A 1 100 ? 8.442 13.543 20.226 1.00 71.44 100 TYR A N 1
ATOM 807 C CA . TYR A 1 100 ? 8.107 12.785 19.023 1.00 71.44 100 TYR A CA 1
ATOM 808 C C . TYR A 1 100 ? 7.538 11.400 19.350 1.00 71.44 100 TYR A C 1
ATOM 810 O O . TYR A 1 100 ? 6.524 10.981 18.775 1.00 71.44 100 TYR A O 1
ATOM 818 N N . LEU A 1 101 ? 8.205 10.693 20.266 1.00 74.19 101 LEU A N 1
ATOM 819 C CA . LEU A 1 101 ? 7.840 9.343 20.680 1.00 74.19 101 LEU A CA 1
ATOM 820 C C . LEU A 1 101 ? 6.543 9.334 21.500 1.00 74.19 101 LEU A C 1
ATOM 822 O O . LEU A 1 101 ? 5.702 8.464 21.283 1.00 74.19 101 LEU A O 1
ATOM 826 N N . SER A 1 102 ? 6.344 10.311 22.387 1.00 77.75 102 SER A N 1
ATOM 827 C CA . SER A 1 102 ? 5.147 10.410 23.232 1.00 77.75 102 SER A CA 1
ATOM 828 C C . SER A 1 102 ? 3.892 10.784 22.440 1.00 77.75 102 SER A C 1
ATOM 830 O O . SER A 1 102 ? 2.836 10.196 22.666 1.00 77.75 102 SER A O 1
ATOM 832 N N . GLY A 1 103 ? 3.991 11.664 21.438 1.00 77.94 103 GLY A N 1
ATOM 833 C CA . GLY A 1 103 ? 2.869 11.987 20.547 1.00 77.94 103 GLY A CA 1
ATOM 834 C C . GLY A 1 103 ? 2.364 10.798 19.722 1.00 77.94 103 GLY A C 1
ATOM 835 O O . GLY A 1 103 ? 1.217 10.801 19.288 1.00 77.94 103 GLY A O 1
ATOM 836 N N . ARG A 1 104 ? 3.196 9.767 19.529 1.00 79.94 104 ARG A N 1
ATOM 837 C CA . ARG A 1 104 ? 2.906 8.560 18.728 1.00 79.94 104 ARG A CA 1
ATOM 838 C C . ARG A 1 104 ? 2.884 7.289 19.574 1.00 79.94 104 ARG A C 1
ATOM 840 O O . ARG A 1 104 ? 2.859 6.185 19.026 1.00 79.94 104 ARG A O 1
ATOM 847 N N . ALA A 1 105 ? 2.904 7.440 20.895 1.00 84.69 105 ALA A N 1
ATOM 848 C CA . ALA A 1 105 ? 3.019 6.335 21.829 1.00 84.69 105 ALA A CA 1
ATOM 849 C C . ALA A 1 105 ? 1.865 5.343 21.692 1.00 84.69 105 ALA A C 1
ATOM 851 O O . ALA A 1 105 ? 2.085 4.142 21.779 1.00 84.69 105 ALA A O 1
ATOM 852 N N . TRP A 1 106 ? 0.666 5.846 21.409 1.00 90.38 106 TRP A N 1
ATOM 853 C CA . TRP A 1 106 ? -0.538 5.067 21.162 1.00 90.38 106 TRP A CA 1
ATOM 854 C C . TRP A 1 106 ? -1.194 5.517 19.868 1.00 90.38 106 TRP A C 1
ATOM 856 O O . TRP A 1 106 ? -1.231 6.705 19.559 1.00 90.38 106 TRP A O 1
ATOM 866 N N . GLY A 1 107 ? -1.757 4.568 19.130 1.00 90.88 107 GLY A N 1
ATOM 867 C CA . GLY A 1 107 ? -2.428 4.868 17.875 1.00 90.88 107 GLY A CA 1
ATOM 868 C C . GLY A 1 107 ? -3.255 3.702 17.367 1.00 90.88 107 GLY A C 1
ATOM 869 O O . GLY A 1 107 ? -3.334 2.642 17.990 1.00 90.88 107 GLY A O 1
ATOM 870 N N . THR A 1 108 ? -3.870 3.894 16.203 1.00 93.81 108 THR A N 1
ATOM 871 C CA . THR A 1 108 ? -4.692 2.881 15.530 1.00 93.81 108 THR A CA 1
ATOM 872 C C . THR A 1 108 ? -3.845 1.853 14.776 1.00 93.81 108 THR A C 1
ATOM 874 O O . THR A 1 108 ? -4.098 1.571 13.609 1.00 93.81 108 THR A O 1
ATOM 877 N N . TYR A 1 109 ? -2.826 1.292 15.434 1.00 90.81 109 TYR A N 1
ATOM 878 C CA . TYR A 1 109 ? -1.778 0.480 14.801 1.00 90.81 109 TYR A CA 1
ATOM 879 C C . TYR A 1 109 ? -2.187 -0.953 14.416 1.00 90.81 109 TYR A C 1
ATOM 881 O O . TYR A 1 109 ? -1.352 -1.725 13.940 1.00 90.81 109 TYR A O 1
ATOM 889 N N . ILE A 1 110 ? -3.469 -1.300 14.581 1.00 90.56 110 ILE A N 1
ATOM 890 C CA . ILE A 1 110 ? -4.068 -2.578 14.171 1.00 90.56 110 ILE A CA 1
ATOM 891 C C . ILE A 1 110 ? -5.089 -2.304 13.049 1.00 90.56 110 ILE A C 1
ATOM 893 O O . ILE A 1 110 ? -6.300 -2.302 13.292 1.00 90.56 110 ILE A O 1
ATOM 897 N N . PRO A 1 111 ? -4.639 -2.052 11.806 1.00 91.19 111 PRO A N 1
ATOM 898 C CA . PRO A 1 111 ? -5.494 -1.562 10.717 1.00 91.19 111 PRO A CA 1
ATOM 899 C C . PRO A 1 111 ? -6.617 -2.529 10.310 1.00 91.19 111 PRO A C 1
ATOM 901 O O . PRO A 1 111 ? -7.632 -2.097 9.758 1.00 91.19 111 PRO A O 1
ATOM 904 N N . GLN A 1 112 ? -6.44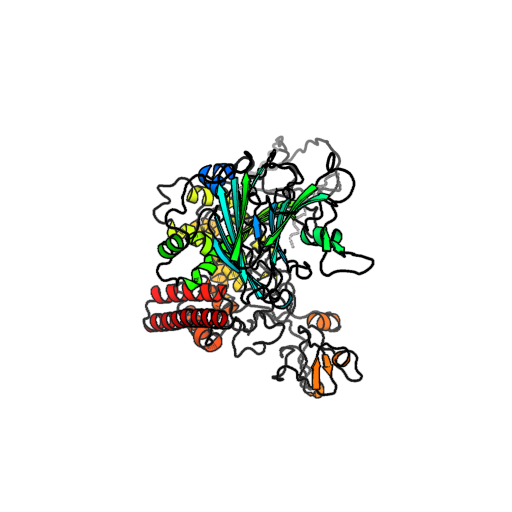3 -3.821 10.603 1.00 90.31 112 GLN A N 1
ATOM 905 C CA . GLN A 1 112 ? -7.434 -4.895 10.463 1.00 90.31 112 GLN A CA 1
ATOM 906 C C . GLN A 1 112 ? -8.730 -4.623 11.236 1.00 90.31 112 GLN A C 1
ATOM 908 O O . GLN A 1 112 ? -9.787 -5.094 10.824 1.00 90.31 112 GLN A O 1
ATOM 913 N N . LEU A 1 113 ? -8.669 -3.916 12.366 1.00 91.94 113 LEU A N 1
ATOM 914 C CA . LEU A 1 113 ? -9.833 -3.655 13.211 1.00 91.94 113 LEU A CA 1
ATOM 915 C C . LEU A 1 113 ? -10.514 -2.359 12.794 1.00 91.94 113 LEU A C 1
ATOM 917 O O . LEU A 1 113 ? -9.839 -1.399 12.432 1.00 91.94 113 LEU A O 1
ATOM 921 N N . LEU A 1 114 ? -11.846 -2.306 12.882 1.00 93.88 114 LEU A N 1
ATOM 922 C CA . LEU A 1 114 ? -12.622 -1.103 12.558 1.00 93.88 114 LEU A CA 1
ATOM 923 C C . LEU A 1 114 ? -12.216 0.067 13.462 1.00 93.88 114 LEU A C 1
ATOM 925 O O . LEU A 1 114 ? -11.950 1.158 12.956 1.00 93.88 114 LEU A O 1
ATOM 929 N N . PHE A 1 115 ? -12.092 -0.182 14.769 1.00 95.12 115 PHE A N 1
ATOM 930 C CA . PHE A 1 115 ? -11.539 0.770 15.726 1.00 95.12 115 PHE A CA 1
ATOM 931 C C . PHE A 1 115 ? -10.853 0.064 16.904 1.00 95.12 115 PHE A C 1
ATOM 933 O O . PHE A 1 115 ? -11.499 -0.643 17.683 1.00 95.12 115 PHE A O 1
ATOM 940 N N . ALA A 1 116 ? -9.553 0.304 17.052 1.00 93.94 116 ALA A N 1
ATOM 941 C CA . ALA A 1 116 ? -8.761 -0.105 18.204 1.00 93.94 116 ALA A CA 1
ATOM 942 C C . ALA A 1 116 ? -7.539 0.807 18.357 1.00 93.94 116 ALA A C 1
ATOM 944 O O . ALA A 1 116 ? -7.011 1.302 17.360 1.00 93.94 116 ALA A O 1
ATOM 945 N N . LEU A 1 117 ? -7.092 0.996 19.594 1.00 94.38 117 LEU A N 1
ATOM 946 C CA . LEU A 1 117 ? -5.868 1.689 19.973 1.00 94.38 117 LEU A CA 1
ATOM 947 C C . LEU A 1 117 ? -4.937 0.709 20.683 1.00 94.38 117 LEU A C 1
ATOM 949 O O . LEU A 1 117 ? -5.386 -0.089 21.504 1.00 94.38 117 LEU A O 1
ATOM 953 N N . THR A 1 118 ? -3.648 0.783 20.376 1.00 91.75 118 THR A N 1
ATOM 954 C CA . THR A 1 118 ? -2.601 -0.044 20.992 1.00 91.75 118 THR A CA 1
ATOM 955 C C . THR A 1 118 ? -1.295 0.757 21.060 1.00 91.75 118 THR A C 1
ATOM 957 O O . THR A 1 118 ? -1.117 1.667 20.233 1.00 91.75 118 THR A O 1
ATOM 960 N N . PRO A 1 119 ? -0.389 0.491 22.019 1.00 89.12 119 PRO A N 1
ATOM 961 C CA . PRO A 1 119 ? 0.875 1.203 22.081 1.00 89.12 119 PRO A CA 1
ATOM 962 C C . PRO A 1 119 ? 1.795 0.794 20.928 1.00 89.12 119 PRO A C 1
ATOM 964 O O . PRO A 1 119 ? 1.873 -0.377 20.551 1.00 89.12 119 PRO A O 1
ATOM 967 N N . GLY A 1 120 ? 2.525 1.766 20.386 1.00 80.44 120 GLY A N 1
ATOM 968 C CA . GLY A 1 120 ? 3.563 1.561 19.380 1.00 80.44 120 GLY A CA 1
ATOM 969 C C . GLY A 1 120 ? 4.798 0.852 19.948 1.00 80.44 120 GLY A C 1
ATOM 970 O O . GLY A 1 120 ? 5.016 0.808 21.158 1.00 80.44 120 GLY A O 1
ATOM 971 N N . HIS A 1 121 ? 5.628 0.290 19.070 1.00 74.06 121 HIS A N 1
ATOM 972 C CA . HIS A 1 121 ? 6.697 -0.643 19.438 1.00 74.06 121 HIS A CA 1
ATOM 973 C C . HIS A 1 121 ? 7.745 0.004 20.333 1.00 74.06 121 HIS A C 1
ATOM 975 O O . HIS A 1 121 ? 8.251 -0.636 21.245 1.00 74.06 121 HIS A O 1
ATOM 981 N N . SER A 1 122 ? 8.013 1.291 20.118 1.00 64.44 122 SER A N 1
ATOM 982 C CA . SER A 1 122 ? 8.935 2.074 20.940 1.00 64.44 122 SER A CA 1
ATOM 983 C C . SER A 1 122 ? 8.486 2.242 22.395 1.00 64.44 122 SER A C 1
ATOM 985 O O . SER A 1 122 ? 9.299 2.663 23.206 1.00 64.44 122 SER A O 1
ATOM 987 N N . GLN A 1 123 ? 7.214 1.976 22.708 1.00 71.19 123 GLN A N 1
ATOM 988 C CA . GLN A 1 123 ? 6.614 2.155 24.037 1.00 71.19 123 GLN A CA 1
ATOM 989 C C . GLN A 1 123 ? 6.126 0.838 24.654 1.00 71.19 123 GLN A C 1
ATOM 991 O O . GLN A 1 123 ? 5.635 0.825 25.778 1.00 71.19 123 GLN A O 1
ATOM 996 N N . TRP A 1 124 ? 6.224 -0.275 23.923 1.00 75.00 124 TRP A N 1
ATOM 997 C CA . TRP A 1 124 ? 5.886 -1.593 24.441 1.00 75.00 124 TRP A CA 1
ATOM 998 C C . TRP A 1 124 ? 7.131 -2.262 25.027 1.00 75.00 124 TRP A C 1
ATOM 1000 O O . TRP A 1 124 ? 8.061 -2.588 24.292 1.00 75.00 124 TRP A O 1
ATOM 1010 N N . GLU A 1 125 ? 7.127 -2.492 26.340 1.00 67.94 125 GLU A N 1
ATOM 1011 C CA . GLU A 1 125 ? 8.261 -3.083 27.069 1.00 67.94 125 GLU A CA 1
ATOM 1012 C C . GLU A 1 125 ? 8.157 -4.607 27.258 1.00 67.94 125 GLU A C 1
ATOM 1014 O O . GLU A 1 125 ? 9.085 -5.224 27.775 1.00 67.94 125 GLU A O 1
ATOM 1019 N N . GLY A 1 126 ? 7.046 -5.237 26.858 1.00 67.75 126 GLY A N 1
ATOM 1020 C CA . GLY A 1 126 ? 6.845 -6.674 27.061 1.00 67.75 126 GLY A CA 1
ATOM 1021 C C . GLY A 1 126 ? 7.595 -7.563 26.062 1.00 67.75 126 GLY A C 1
ATOM 1022 O O . GLY A 1 126 ? 7.765 -7.217 24.891 1.00 67.75 126 GLY A O 1
ATOM 1023 N N . ASP A 1 127 ? 7.966 -8.765 26.510 1.00 65.31 127 ASP A N 1
ATOM 1024 C CA . ASP A 1 127 ? 8.749 -9.731 25.725 1.00 65.31 127 ASP A CA 1
ATOM 1025 C C . ASP A 1 127 ? 8.021 -10.232 24.464 1.00 65.31 127 ASP A C 1
ATOM 1027 O O . ASP A 1 127 ? 8.654 -10.469 23.432 1.00 65.31 127 ASP A O 1
ATOM 1031 N N . ASP A 1 128 ? 6.691 -10.399 24.532 1.00 68.94 128 ASP A N 1
ATOM 1032 C CA . ASP A 1 128 ? 5.865 -10.756 23.376 1.00 68.94 128 ASP A CA 1
ATOM 1033 C C . ASP A 1 128 ? 5.135 -9.520 22.841 1.00 68.94 128 ASP A C 1
ATOM 1035 O O . ASP A 1 128 ? 4.136 -9.078 23.416 1.00 68.94 128 ASP A O 1
ATOM 1039 N N . PRO A 1 129 ? 5.579 -8.972 21.705 1.00 63.66 129 PRO A N 1
ATOM 1040 C CA . PRO A 1 129 ? 4.979 -7.787 21.128 1.00 63.66 129 PRO A CA 1
ATOM 1041 C C . PRO A 1 129 ? 3.500 -7.916 20.732 1.00 63.66 129 PRO A C 1
ATOM 1043 O O . PRO A 1 129 ? 2.849 -6.888 20.536 1.00 63.66 129 PRO A O 1
ATOM 1046 N N . ARG A 1 130 ? 2.983 -9.144 20.591 1.00 66.50 130 ARG A N 1
ATOM 1047 C CA . ARG A 1 130 ? 1.570 -9.429 20.284 1.00 66.50 130 ARG A CA 1
ATOM 1048 C C . ARG A 1 130 ? 0.658 -9.280 21.499 1.00 66.50 130 ARG A C 1
ATOM 1050 O O . ARG A 1 130 ? -0.555 -9.302 21.338 1.00 66.50 130 ARG A O 1
ATOM 1057 N N . ARG A 1 131 ? 1.230 -9.154 22.699 1.00 75.06 131 ARG A N 1
ATOM 1058 C CA . ARG A 1 131 ? 0.496 -9.003 23.962 1.00 75.06 131 ARG A CA 1
ATOM 1059 C C . ARG A 1 131 ? 0.357 -7.549 24.406 1.00 75.06 131 ARG A C 1
ATOM 1061 O O . ARG A 1 131 ? -0.037 -7.295 25.538 1.00 75.06 131 ARG A O 1
ATOM 1068 N N . ALA A 1 132 ? 0.687 -6.608 23.521 1.00 82.25 132 ALA A N 1
ATOM 1069 C CA . ALA A 1 132 ? 0.461 -5.195 23.767 1.00 82.25 132 ALA A CA 1
ATOM 1070 C C . ALA A 1 132 ? -1.025 -4.929 24.055 1.00 82.25 132 ALA A C 1
ATOM 1072 O O . ALA A 1 132 ? -1.880 -5.511 23.379 1.00 82.25 132 ALA A O 1
ATOM 1073 N N . PRO A 1 133 ? -1.346 -4.050 25.019 1.00 87.31 133 PRO A N 1
ATOM 1074 C CA . PRO A 1 133 ? -2.716 -3.817 25.414 1.00 87.31 133 PRO A CA 1
ATOM 1075 C C . PRO A 1 133 ? -3.505 -3.211 24.257 1.00 87.31 133 PRO A C 1
ATOM 1077 O O . PRO A 1 133 ? -2.989 -2.408 23.469 1.00 87.31 133 PRO A O 1
ATOM 1080 N N . VAL A 1 134 ? -4.776 -3.588 24.158 1.00 90.25 134 VAL A N 1
ATOM 1081 C CA . VAL A 1 134 ? -5.685 -3.089 23.128 1.00 90.25 134 VAL A CA 1
ATOM 1082 C C . VAL A 1 134 ? -6.929 -2.501 23.769 1.00 90.25 134 VAL A C 1
ATOM 1084 O O . VAL A 1 134 ? -7.660 -3.174 24.491 1.00 90.25 134 VAL A O 1
ATOM 1087 N N . VAL A 1 135 ? -7.206 -1.244 23.436 1.00 93.31 135 VAL A N 1
ATOM 1088 C CA . VAL A 1 135 ? -8.446 -0.550 23.787 1.00 93.31 135 VAL A CA 1
ATOM 1089 C C . VAL A 1 135 ? -9.282 -0.437 22.525 1.00 93.31 135 VAL A C 1
ATOM 1091 O O . VAL A 1 135 ? -8.859 0.204 21.566 1.00 93.31 135 VAL A O 1
ATOM 1094 N N . GLY A 1 136 ? -10.460 -1.054 22.481 1.00 93.38 136 GLY A N 1
ATOM 1095 C CA . GLY A 1 136 ? -11.235 -1.094 21.242 1.00 93.38 136 GLY A CA 1
ATOM 1096 C C . GLY A 1 136 ? -12.738 -0.977 21.413 1.00 93.38 136 GLY A C 1
ATOM 1097 O O . GLY A 1 136 ? -13.288 -1.004 22.515 1.00 93.38 136 GLY A O 1
ATOM 1098 N N . LEU A 1 137 ? -13.400 -0.823 20.266 1.00 93.56 137 LEU A N 1
ATOM 1099 C CA . LEU A 1 137 ? -14.841 -0.633 20.167 1.00 93.56 137 LEU A CA 1
ATOM 1100 C C . LEU A 1 137 ? -15.416 -1.557 19.094 1.00 93.56 137 LEU A C 1
ATOM 1102 O O . LEU A 1 137 ? -15.025 -1.495 17.929 1.00 93.56 137 LEU A O 1
ATOM 1106 N N . LEU A 1 138 ? -16.398 -2.368 19.476 1.00 93.38 138 LEU A N 1
ATOM 1107 C CA . LEU A 1 138 ? -17.250 -3.108 18.550 1.00 93.38 138 LEU A CA 1
ATOM 1108 C C . LEU A 1 138 ? -18.658 -2.539 18.601 1.00 93.38 138 LEU A C 1
ATOM 1110 O O . LEU A 1 138 ? -19.073 -1.934 19.594 1.00 93.38 138 LEU A O 1
ATOM 1114 N N . TRP A 1 139 ? -19.437 -2.819 17.563 1.00 92.69 139 TRP A N 1
ATOM 1115 C CA . TRP A 1 139 ? -20.862 -2.530 17.583 1.00 92.69 139 TRP A CA 1
ATOM 1116 C C . TRP A 1 139 ? -21.689 -3.624 16.931 1.00 92.69 139 TRP A C 1
ATOM 1118 O O . TRP A 1 139 ? -21.189 -4.447 16.164 1.00 92.69 139 TRP A O 1
ATOM 1128 N N . SER A 1 140 ? -22.976 -3.659 17.262 1.00 90.94 140 SER A N 1
ATOM 1129 C CA . SER A 1 140 ? -23.921 -4.589 16.653 1.00 90.94 140 SER A CA 1
ATOM 1130 C C . SER A 1 140 ? -25.367 -4.114 16.789 1.00 90.94 140 SER A C 1
ATOM 1132 O O . SER A 1 140 ? -25.648 -3.131 17.476 1.00 90.94 140 SER A O 1
ATOM 1134 N N . ASP A 1 141 ? -26.309 -4.831 16.172 1.00 85.94 141 ASP A N 1
ATOM 1135 C CA . ASP A 1 141 ? -27.730 -4.662 16.492 1.00 85.94 141 ASP A CA 1
ATOM 1136 C C . ASP A 1 141 ? -28.045 -5.064 17.946 1.00 85.94 141 ASP A C 1
ATOM 1138 O O . ASP A 1 141 ? -27.259 -5.734 18.607 1.00 85.94 141 ASP A O 1
ATOM 1142 N N . VAL A 1 142 ? -29.237 -4.731 18.446 1.00 79.31 142 VAL A N 1
ATOM 1143 C CA . VAL A 1 142 ? -29.677 -5.108 19.807 1.00 79.31 142 VAL A CA 1
ATOM 1144 C C . VAL A 1 142 ? -29.618 -6.606 20.115 1.00 79.31 142 VAL A C 1
ATOM 1146 O O . VAL A 1 142 ? -29.447 -6.991 21.271 1.00 79.31 142 VAL A O 1
ATOM 1149 N N . ASN A 1 143 ? -29.732 -7.471 19.104 1.00 77.94 143 ASN A N 1
ATOM 1150 C CA . ASN A 1 143 ? -29.613 -8.918 19.280 1.00 77.94 143 ASN A CA 1
ATOM 1151 C C . ASN A 1 143 ? -28.184 -9.418 19.037 1.00 77.94 143 ASN A C 1
ATOM 1153 O O . ASN A 1 143 ? -27.954 -10.625 19.037 1.00 77.94 143 ASN A O 1
ATOM 1157 N N . GLY A 1 144 ? -27.255 -8.498 18.764 1.00 78.69 144 GLY A N 1
ATOM 1158 C CA . GLY A 1 144 ? -25.869 -8.685 18.341 1.00 78.69 144 GLY A CA 1
ATOM 1159 C C . GLY A 1 144 ? -25.644 -9.799 17.345 1.00 78.69 144 GLY A C 1
ATOM 1160 O O . GLY A 1 144 ? -24.667 -10.542 17.435 1.00 78.69 144 GLY A O 1
ATOM 1161 N N . LYS A 1 145 ? -26.546 -9.905 16.371 1.00 82.44 145 LYS A N 1
ATOM 1162 C CA . LYS A 1 145 ? -26.399 -10.808 15.236 1.00 82.44 145 LYS A CA 1
ATOM 1163 C C . LYS A 1 145 ? -25.328 -10.293 14.272 1.00 82.44 145 LYS A C 1
ATOM 1165 O O . LYS A 1 145 ? -24.531 -11.078 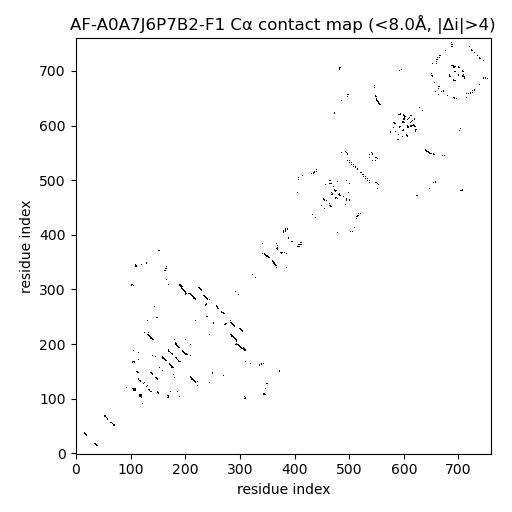13.770 1.00 82.44 145 LYS A O 1
ATOM 1170 N N . ASN A 1 146 ? -25.299 -8.986 14.033 1.00 87.06 146 ASN A N 1
ATOM 1171 C CA . ASN A 1 146 ? -24.385 -8.315 13.110 1.00 87.06 146 ASN A CA 1
ATOM 1172 C C . ASN A 1 146 ? -23.263 -7.624 13.893 1.00 87.06 146 ASN A C 1
ATOM 1174 O O . ASN A 1 146 ? -23.203 -6.400 13.941 1.00 87.06 146 ASN A O 1
ATOM 1178 N N . LEU A 1 147 ? -22.417 -8.413 14.559 1.00 90.50 147 LEU A N 1
ATOM 1179 C CA . LEU A 1 147 ? -21.265 -7.891 15.295 1.00 90.50 147 LEU A CA 1
ATOM 1180 C C . LEU A 1 147 ? -20.186 -7.402 14.323 1.00 90.50 147 LEU A C 1
ATOM 1182 O O . LEU A 1 147 ? -19.811 -8.133 13.407 1.00 90.50 147 LEU A O 1
ATOM 1186 N N . ARG A 1 148 ? -19.712 -6.170 14.516 1.00 93.38 148 ARG A N 1
ATOM 1187 C CA . ARG A 1 148 ? -18.665 -5.531 13.713 1.00 93.38 148 ARG A CA 1
ATOM 1188 C C . ARG A 1 148 ? -17.381 -5.451 14.522 1.00 93.38 148 ARG A C 1
ATOM 1190 O O . ARG A 1 148 ? -17.414 -4.997 15.661 1.00 93.38 148 ARG A O 1
ATOM 1197 N N . TYR A 1 149 ? -16.284 -5.921 13.938 1.00 91.75 149 TYR A N 1
ATOM 1198 C CA . TYR A 1 149 ? -14.980 -5.993 14.597 1.00 91.75 149 TYR A CA 1
ATOM 1199 C C . TYR A 1 149 ? -13.856 -5.732 13.601 1.00 91.75 149 TYR A C 1
ATOM 1201 O O . TYR A 1 149 ? -13.208 -4.693 13.669 1.00 91.75 149 TYR A O 1
ATOM 1209 N N . GLU A 1 150 ? -13.688 -6.629 12.631 1.00 91.50 150 GLU A N 1
ATOM 1210 C CA . GLU A 1 150 ? -12.697 -6.490 11.567 1.00 91.50 150 GLU A CA 1
ATOM 1211 C C . GLU A 1 150 ? -13.248 -5.707 10.374 1.00 91.50 150 GLU A C 1
ATOM 1213 O O . GLU A 1 150 ? -14.451 -5.710 10.083 1.00 91.50 150 GLU A O 1
ATOM 1218 N N . CYS A 1 151 ? -12.332 -5.060 9.665 1.00 90.38 151 CYS A N 1
ATOM 1219 C CA . CYS A 1 151 ? -12.545 -4.385 8.400 1.00 90.38 151 CYS A CA 1
ATOM 1220 C C . CYS A 1 151 ? -12.854 -5.411 7.300 1.00 90.38 151 CYS A C 1
ATOM 1222 O O . CYS A 1 151 ? -11.994 -5.778 6.512 1.00 90.38 151 CYS A O 1
ATOM 1224 N N . GLU A 1 152 ? -14.090 -5.880 7.198 1.00 86.62 152 GLU A N 1
ATOM 1225 C CA . GLU A 1 152 ? -14.506 -6.742 6.089 1.00 86.62 152 GLU A CA 1
ATOM 1226 C C . GLU A 1 152 ? -14.878 -5.938 4.834 1.00 86.62 152 GLU A C 1
ATOM 1228 O O . GLU A 1 152 ? -15.476 -4.863 4.930 1.00 86.62 152 GLU A O 1
ATOM 1233 N N . VAL A 1 153 ? -14.611 -6.515 3.658 1.00 84.94 153 VAL A N 1
ATOM 1234 C CA . VAL A 1 153 ? -14.945 -5.922 2.353 1.00 84.94 153 VAL A CA 1
ATOM 1235 C C . VAL A 1 153 ? -16.434 -5.530 2.274 1.00 84.94 153 VAL A C 1
ATOM 1237 O O . VAL A 1 153 ? -17.287 -6.311 2.736 1.00 84.94 153 VAL A O 1
ATOM 1240 N N . PRO A 1 154 ? -16.780 -4.345 1.730 1.00 81.69 154 PRO A N 1
ATOM 1241 C CA . PRO A 1 154 ? -18.148 -3.822 1.766 1.00 81.69 154 PRO A CA 1
ATOM 1242 C C . PRO A 1 154 ? -19.201 -4.758 1.161 1.00 81.69 154 PRO A C 1
ATOM 1244 O O . PRO A 1 154 ? -20.321 -4.833 1.667 1.00 81.69 154 PRO A O 1
ATOM 1247 N N . GLU A 1 155 ? -18.855 -5.548 0.145 1.00 82.06 155 GLU A N 1
ATOM 1248 C CA . GLU A 1 155 ? -19.751 -6.509 -0.509 1.00 82.06 155 GLU A CA 1
ATOM 1249 C C . GLU A 1 155 ? -20.249 -7.584 0.472 1.00 82.06 155 GLU A C 1
ATOM 1251 O O . GLU A 1 155 ? -21.401 -8.029 0.405 1.00 82.06 155 GLU A O 1
ATOM 1256 N N . LYS A 1 156 ? -19.399 -7.975 1.430 1.00 82.81 156 LYS A N 1
ATOM 1257 C CA . LYS A 1 156 ? -19.698 -8.979 2.461 1.00 82.81 156 LYS A CA 1
ATOM 1258 C C . LYS A 1 156 ? -20.338 -8.341 3.697 1.00 82.81 156 LYS A C 1
ATOM 1260 O O . LYS A 1 156 ? -21.378 -8.793 4.206 1.00 82.81 156 LYS A O 1
ATOM 1265 N N . SER A 1 157 ? -19.722 -7.271 4.192 1.00 85.81 157 SER A N 1
ATOM 1266 C CA . SER A 1 157 ? -20.071 -6.655 5.473 1.00 85.81 157 SER A CA 1
ATOM 1267 C C . SER A 1 157 ? -21.286 -5.732 5.369 1.00 85.81 157 SER A C 1
ATOM 1269 O O . SER A 1 157 ? -22.095 -5.678 6.312 1.00 85.81 157 SER A O 1
ATOM 1271 N N . ARG A 1 158 ? -21.451 -5.092 4.202 1.00 90.12 158 ARG A N 1
ATOM 1272 C CA . ARG A 1 158 ? -22.283 -3.909 3.936 1.00 90.12 158 ARG A CA 1
ATOM 1273 C C . ARG A 1 158 ? -21.971 -2.742 4.871 1.00 90.12 158 ARG A C 1
ATOM 1275 O O . ARG A 1 158 ? -22.887 -2.072 5.350 1.00 90.12 158 ARG A O 1
ATOM 1282 N N . VAL A 1 159 ? -20.689 -2.576 5.178 1.00 91.69 159 VAL A N 1
ATOM 1283 C CA . VAL A 1 159 ? -20.150 -1.471 5.966 1.00 91.69 159 VAL A CA 1
ATOM 1284 C C . VAL A 1 159 ? -19.117 -0.755 5.110 1.00 91.69 159 VAL A C 1
ATOM 1286 O O . VAL A 1 159 ? -18.173 -1.389 4.644 1.00 91.69 159 VAL A O 1
ATOM 1289 N N . THR A 1 160 ? -19.290 0.547 4.913 1.00 92.62 160 THR A N 1
ATOM 1290 C CA . THR A 1 160 ? -18.229 1.423 4.398 1.00 92.62 160 THR A CA 1
ATOM 1291 C C . THR A 1 160 ? -17.656 2.217 5.562 1.00 92.62 160 THR A C 1
ATOM 1293 O O . THR A 1 160 ? -18.349 2.470 6.548 1.00 92.62 160 THR A O 1
ATOM 1296 N N . PHE A 1 161 ? -16.371 2.553 5.514 1.00 93.88 161 PHE A N 1
ATOM 1297 C CA . PHE A 1 161 ? -15.709 3.225 6.625 1.00 93.88 161 PHE A CA 1
ATOM 1298 C C . PHE A 1 161 ? -14.519 4.054 6.160 1.00 93.88 161 PHE A C 1
ATOM 1300 O O . PHE A 1 161 ? -13.923 3.776 5.122 1.00 93.88 161 PHE A O 1
ATOM 1307 N N . ARG A 1 162 ? -14.162 5.059 6.957 1.00 92.94 162 ARG A N 1
ATOM 1308 C CA . ARG A 1 162 ? -13.012 5.937 6.727 1.00 92.94 162 ARG A CA 1
ATOM 1309 C C . ARG A 1 162 ? -12.560 6.595 8.022 1.00 92.94 162 ARG A C 1
ATOM 1311 O O . ARG A 1 162 ? -13.326 6.693 8.983 1.00 92.94 162 ARG A O 1
ATOM 1318 N N . TYR A 1 163 ? -11.336 7.103 8.028 1.00 94.56 163 TYR A N 1
ATOM 1319 C CA . TYR A 1 163 ? -10.970 8.145 8.979 1.00 94.56 163 TYR A CA 1
ATOM 1320 C C . TYR A 1 163 ? -11.387 9.491 8.389 1.00 94.56 163 TYR A C 1
ATOM 1322 O O . TYR A 1 163 ? -11.042 9.799 7.254 1.00 94.56 163 TYR A O 1
ATOM 1330 N N . ALA A 1 164 ? -12.183 10.257 9.129 1.00 92.50 164 ALA A N 1
ATOM 1331 C CA . ALA A 1 164 ? -12.528 11.630 8.776 1.00 92.50 164 ALA A CA 1
ATOM 1332 C C . ALA A 1 164 ? -11.395 12.589 9.166 1.00 92.50 164 ALA A C 1
ATOM 1334 O O . ALA A 1 164 ? -11.084 13.504 8.416 1.00 92.50 164 ALA A O 1
ATOM 1335 N N . GLU A 1 165 ? -10.766 12.329 10.313 1.00 92.69 165 GLU A N 1
ATOM 1336 C CA . GLU A 1 165 ? -9.641 13.083 10.870 1.00 92.69 165 GLU A CA 1
ATOM 1337 C C . GLU A 1 165 ? -8.652 12.073 11.466 1.00 92.69 165 GLU A C 1
ATOM 1339 O O . GLU A 1 165 ? -9.078 11.073 12.060 1.00 92.69 165 GLU A O 1
ATOM 1344 N N . HIS A 1 166 ? -7.347 12.304 11.322 1.00 91.25 166 HIS A N 1
ATOM 1345 C CA . HIS A 1 166 ? -6.328 11.465 11.961 1.00 91.25 166 HIS A CA 1
ATOM 1346 C C . HIS A 1 166 ? -5.042 12.258 12.210 1.00 91.25 166 HIS A C 1
ATOM 1348 O O . HIS A 1 166 ? -4.388 12.702 11.265 1.00 91.25 166 HIS A O 1
ATOM 1354 N N . CYS A 1 167 ? -4.701 12.422 13.486 1.00 85.62 167 CYS A N 1
ATOM 1355 C CA . CYS A 1 167 ? -3.488 13.065 13.981 1.00 85.62 167 CYS A CA 1
ATOM 1356 C C . CYS A 1 167 ? -2.677 12.061 14.821 1.00 85.62 167 CYS A C 1
ATOM 1358 O O . CYS A 1 167 ? -3.063 10.905 14.996 1.00 85.62 167 CYS A O 1
ATOM 1360 N N . HIS A 1 168 ? -1.529 12.479 15.362 1.00 78.50 168 HIS A N 1
ATOM 1361 C CA . HIS A 1 168 ? -0.632 11.568 16.087 1.00 78.50 168 HIS A CA 1
ATOM 1362 C C . HIS A 1 168 ? -1.280 10.917 17.313 1.00 78.50 168 HIS A C 1
ATOM 1364 O O . HIS A 1 168 ? -1.145 9.710 17.494 1.00 78.50 168 HIS A O 1
ATOM 1370 N N . SER A 1 169 ? -2.022 11.696 18.104 1.00 83.88 169 SER A N 1
ATOM 1371 C CA . SER A 1 169 ? -2.634 11.268 19.369 1.00 83.88 169 SER A CA 1
ATOM 1372 C C . SER A 1 169 ? -4.163 11.375 19.379 1.00 83.88 169 SER A C 1
ATOM 1374 O O . SER A 1 169 ? -4.799 11.089 20.395 1.00 83.88 169 SER A O 1
ATOM 1376 N N . SER A 1 170 ? -4.781 11.788 18.272 1.00 90.31 170 SER A N 1
ATOM 1377 C CA . SER A 1 170 ? -6.216 12.061 18.186 1.00 90.31 170 SER A CA 1
ATOM 1378 C C . SER A 1 170 ? -6.774 11.685 16.813 1.00 90.31 170 SER A C 1
ATOM 1380 O O . SER A 1 170 ? -6.033 11.484 15.851 1.00 90.31 170 SER A O 1
ATOM 1382 N N . GLY A 1 171 ? -8.095 11.589 16.707 1.00 92.38 171 GLY A N 1
ATOM 1383 C CA . GLY A 1 171 ? -8.739 11.472 15.406 1.00 92.38 171 GLY A CA 1
ATOM 1384 C C . GLY A 1 171 ? -10.206 11.100 15.491 1.00 92.38 171 GLY A C 1
ATOM 1385 O O . GLY A 1 171 ? -10.796 11.006 16.574 1.00 92.38 171 GLY A O 1
ATOM 1386 N N . LYS A 1 172 ? -10.796 10.880 14.317 1.00 94.69 172 LYS A N 1
ATOM 1387 C CA . LYS A 1 172 ? -12.207 10.555 14.137 1.00 94.69 172 LYS A CA 1
ATOM 1388 C C . LYS A 1 172 ? -12.391 9.530 13.028 1.00 94.69 172 LYS A C 1
ATOM 1390 O O . LYS A 1 172 ? -12.097 9.775 11.862 1.00 94.69 172 LYS A O 1
ATOM 1395 N N . PHE A 1 173 ? -12.938 8.386 13.398 1.00 95.75 173 PHE A N 1
ATOM 1396 C CA . PHE A 1 173 ? -13.351 7.305 12.518 1.00 95.75 173 PHE A CA 1
ATOM 1397 C C . PHE A 1 173 ? -14.862 7.364 12.281 1.00 95.75 173 PHE A C 1
ATOM 1399 O O . PHE A 1 173 ? -15.625 7.656 13.204 1.00 95.75 173 PHE A O 1
ATOM 1406 N N . VAL A 1 174 ? -15.294 7.071 11.055 1.00 94.88 174 VAL A N 1
ATOM 1407 C CA . VAL A 1 174 ? -16.707 7.008 10.666 1.00 94.88 174 VAL A CA 1
ATOM 1408 C C . VAL A 1 174 ? -16.961 5.721 9.888 1.00 94.88 174 VAL A C 1
ATOM 1410 O O . VAL A 1 174 ? -16.191 5.374 8.994 1.00 94.88 174 VAL A O 1
ATOM 1413 N N .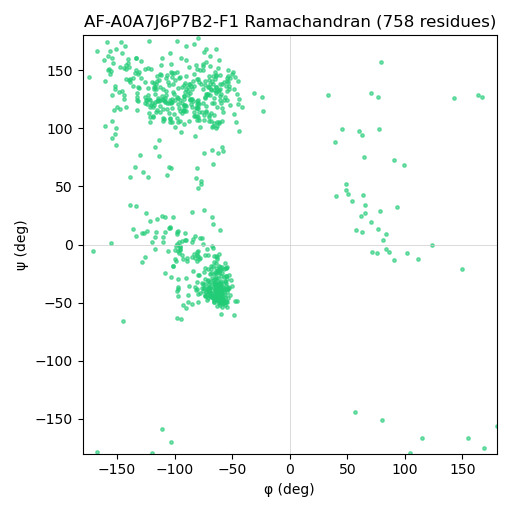 ALA A 1 175 ? -18.056 5.035 10.205 1.00 94.75 175 ALA A N 1
ATOM 1414 C CA . ALA A 1 175 ? -18.533 3.859 9.494 1.00 94.75 175 ALA A CA 1
ATOM 1415 C C . ALA A 1 175 ? -20.033 3.961 9.198 1.00 94.75 175 ALA A C 1
ATOM 1417 O O . ALA A 1 175 ? -20.841 4.200 10.092 1.00 94.75 175 ALA A O 1
ATOM 1418 N N . GLU A 1 176 ? -20.412 3.712 7.951 1.00 93.25 176 GLU A N 1
ATOM 1419 C CA . GLU A 1 176 ? -21.799 3.600 7.522 1.00 93.25 176 GLU A CA 1
ATOM 1420 C C . GLU A 1 176 ? -22.185 2.123 7.464 1.00 93.25 176 GLU A C 1
ATOM 1422 O O . GLU A 1 176 ? -21.735 1.372 6.597 1.00 93.25 176 GLU A O 1
ATOM 1427 N N . ASP A 1 177 ? -23.032 1.681 8.394 1.00 92.31 177 ASP A N 1
ATOM 1428 C CA . ASP A 1 177 ? -23.493 0.298 8.454 1.00 92.31 177 ASP A CA 1
ATOM 1429 C C . ASP A 1 177 ? -24.882 0.173 7.827 1.00 92.31 177 ASP A C 1
ATOM 1431 O O . ASP A 1 177 ? -25.909 0.461 8.451 1.00 92.31 177 ASP A O 1
ATOM 1435 N N . ALA A 1 178 ? -24.940 -0.311 6.586 1.00 89.88 178 ALA A N 1
ATOM 1436 C CA . ALA A 1 178 ? -26.196 -0.430 5.854 1.00 89.88 178 ALA A CA 1
ATOM 1437 C C . ALA A 1 178 ? -27.131 -1.515 6.426 1.00 89.88 178 ALA A C 1
ATOM 1439 O O . ALA A 1 178 ? -28.351 -1.418 6.259 1.00 89.88 178 ALA A O 1
ATOM 1440 N N . LYS A 1 179 ? -26.606 -2.543 7.121 1.00 88.25 179 LYS A N 1
ATOM 1441 C CA . LYS A 1 179 ? -27.457 -3.563 7.775 1.00 88.25 179 LYS A CA 1
ATOM 1442 C C . LYS A 1 179 ? -28.151 -2.974 8.999 1.00 88.25 179 LYS A C 1
ATOM 1444 O O . LYS A 1 179 ? -29.335 -3.248 9.220 1.00 88.25 179 LYS A O 1
ATOM 1449 N N . LEU A 1 180 ? -27.435 -2.153 9.766 1.00 88.12 180 LEU A N 1
ATOM 1450 C CA . LEU A 1 180 ? -27.994 -1.464 10.930 1.00 88.12 180 LEU A CA 1
ATOM 1451 C C . LEU A 1 180 ? -28.821 -0.232 10.536 1.00 88.12 180 LEU A C 1
ATOM 1453 O O . LEU A 1 180 ? -29.816 0.057 11.201 1.00 88.12 180 LEU A O 1
ATOM 1457 N N . ARG A 1 181 ? -28.511 0.366 9.376 1.00 88.06 181 ARG A N 1
ATOM 1458 C CA . ARG A 1 181 ? -29.026 1.655 8.883 1.00 88.06 181 ARG A CA 1
ATOM 1459 C C . ARG A 1 181 ? -28.607 2.816 9.784 1.00 88.06 181 ARG A C 1
ATOM 1461 O O . ARG A 1 181 ? -29.406 3.711 10.072 1.00 88.06 181 ARG A O 1
ATOM 1468 N N . SER A 1 182 ? -27.350 2.782 10.203 1.00 88.31 182 SER A N 1
ATOM 1469 C CA . SER A 1 182 ? -26.779 3.722 11.162 1.00 88.31 182 SER A CA 1
ATOM 1470 C C . SER A 1 182 ? -25.399 4.167 10.695 1.00 88.31 182 SER A C 1
ATOM 1472 O O . SER A 1 182 ? -24.641 3.359 10.157 1.00 88.31 182 SER A O 1
ATOM 1474 N N . SER A 1 183 ? -25.088 5.434 10.938 1.00 91.75 183 SER A N 1
ATOM 1475 C CA . SER A 1 183 ? -23.731 5.965 10.900 1.00 91.75 183 SER A CA 1
ATOM 1476 C C . SER A 1 183 ? -23.144 5.875 12.305 1.00 91.75 183 SER A C 1
ATOM 1478 O O . SER A 1 183 ? -23.776 6.287 13.283 1.00 91.75 183 SER A O 1
ATOM 1480 N N . ILE A 1 184 ? -21.964 5.283 12.411 1.00 92.62 184 ILE A N 1
ATOM 1481 C CA . ILE A 1 184 ? -21.214 5.115 13.650 1.00 92.62 184 ILE A CA 1
ATOM 1482 C C . ILE A 1 184 ? -19.992 6.014 13.558 1.00 92.62 184 ILE A C 1
ATOM 1484 O O . ILE A 1 184 ? -19.235 5.920 12.595 1.00 92.62 184 ILE A O 1
ATOM 1488 N N . SER A 1 185 ? -19.763 6.851 14.563 1.00 94.19 185 SER A N 1
ATOM 1489 C CA . SER A 1 185 ? -18.526 7.625 14.659 1.00 94.19 185 SER A CA 1
ATOM 1490 C C . SER A 1 185 ? -17.813 7.347 15.970 1.00 94.19 185 SER A C 1
ATOM 1492 O O . SER A 1 185 ? -18.450 7.373 17.021 1.00 94.19 185 SER A O 1
ATOM 1494 N N . ALA A 1 186 ? -16.501 7.141 15.910 1.00 95.31 186 ALA A N 1
ATOM 1495 C CA . ALA A 1 186 ? -15.635 7.003 17.072 1.00 95.31 186 ALA A CA 1
ATOM 1496 C C . ALA A 1 186 ? -14.516 8.043 16.988 1.00 95.31 186 ALA A C 1
ATOM 1498 O O . ALA A 1 186 ? -13.755 8.055 16.025 1.00 95.31 186 ALA A O 1
ATOM 1499 N N . SER A 1 187 ? -14.415 8.923 17.978 1.00 95.44 187 SER A N 1
ATOM 1500 C CA . SER A 1 187 ? -13.299 9.862 18.113 1.00 95.44 187 SER A CA 1
ATOM 1501 C C . SER A 1 187 ? -12.466 9.510 19.329 1.00 95.44 187 SER A C 1
ATOM 1503 O O . SER A 1 187 ? -13.036 9.105 20.346 1.00 95.44 187 SER A O 1
ATOM 1505 N N . TRP A 1 188 ? -11.159 9.723 19.258 1.00 94.75 188 TRP A N 1
ATOM 1506 C CA . TRP A 1 188 ? -10.264 9.450 20.372 1.00 94.75 188 TRP A CA 1
ATOM 1507 C C . TRP A 1 188 ? -9.288 10.585 20.624 1.00 94.75 188 TRP A C 1
ATOM 1509 O O . TRP A 1 188 ? -9.024 11.416 19.751 1.00 94.75 188 TRP A O 1
ATOM 1519 N N . ARG A 1 189 ? -8.744 10.592 21.837 1.00 93.25 189 ARG A N 1
ATOM 1520 C CA . ARG A 1 189 ? -7.611 11.422 22.222 1.00 93.25 189 ARG A CA 1
ATOM 1521 C C . ARG A 1 189 ? -6.782 10.696 23.273 1.00 93.25 189 ARG A C 1
ATOM 1523 O O . ARG A 1 189 ? -7.329 10.207 24.256 1.00 93.25 189 ARG A O 1
ATOM 1530 N N . VAL A 1 190 ? -5.474 10.656 23.067 1.00 91.81 190 VAL A N 1
ATOM 1531 C CA . VAL A 1 190 ? -4.497 10.106 24.006 1.00 91.81 190 VAL A CA 1
ATOM 1532 C C . VAL A 1 190 ? -3.724 11.257 24.630 1.00 91.81 190 VAL A C 1
ATOM 1534 O O . VAL A 1 190 ? -3.256 12.150 23.927 1.00 91.81 190 VAL A O 1
ATOM 1537 N N . ARG A 1 191 ? -3.591 11.228 25.953 1.00 91.12 191 ARG A N 1
ATOM 1538 C CA . ARG A 1 191 ? -2.743 12.125 26.743 1.00 91.12 191 ARG A CA 1
ATOM 1539 C C . ARG A 1 191 ? -1.955 11.288 27.733 1.00 91.12 191 ARG A C 1
ATOM 1541 O O . ARG A 1 191 ? -2.364 10.171 28.048 1.00 91.12 191 ARG A O 1
ATOM 1548 N N . SER A 1 192 ? -0.861 11.825 28.260 1.00 91.62 192 SER A N 1
ATOM 1549 C CA . SER A 1 192 ? -0.198 11.140 29.369 1.00 91.62 192 SER A CA 1
ATOM 1550 C C . SER A 1 192 ? -1.196 10.938 30.513 1.00 91.62 192 SER A C 1
ATOM 1552 O O . SER A 1 192 ? -1.869 11.876 30.942 1.00 91.62 192 SER A O 1
ATOM 1554 N N . GLY A 1 193 ? -1.325 9.695 30.966 1.00 93.50 193 GLY A N 1
ATOM 1555 C CA . GLY A 1 193 ? -2.253 9.290 32.012 1.00 93.50 193 GLY A CA 1
ATOM 1556 C C . GLY A 1 193 ? -3.644 8.848 31.544 1.00 93.50 193 GLY A C 1
ATOM 1557 O O . GLY A 1 193 ? -4.380 8.294 32.361 1.00 93.50 193 GLY A O 1
ATOM 1558 N N . ALA A 1 194 ? -4.051 9.094 30.287 1.00 94.88 194 ALA A N 1
ATOM 1559 C CA . ALA A 1 194 ? -5.434 8.838 29.873 1.00 94.88 194 ALA A CA 1
ATOM 1560 C C . ALA A 1 194 ? -5.669 8.609 28.367 1.00 94.88 194 ALA A C 1
ATOM 1562 O O . ALA A 1 194 ? -5.073 9.253 27.503 1.00 94.88 194 ALA A O 1
ATOM 1563 N N . ILE A 1 195 ? -6.652 7.757 28.065 1.00 95.50 195 ILE A N 1
ATOM 1564 C CA . ILE A 1 195 ? -7.263 7.600 26.740 1.00 95.50 195 ILE A CA 1
ATOM 1565 C C . ILE A 1 195 ? -8.746 7.967 26.843 1.00 95.50 195 ILE A C 1
ATOM 1567 O O . ILE A 1 195 ? -9.511 7.333 27.571 1.00 95.50 195 ILE A O 1
ATOM 1571 N N . ASP A 1 196 ? -9.158 8.974 26.076 1.00 95.50 196 ASP A N 1
ATOM 1572 C CA . ASP A 1 196 ? -10.554 9.362 25.891 1.00 95.50 196 ASP A CA 1
ATOM 1573 C C . ASP A 1 196 ? -11.086 8.751 24.583 1.00 95.50 196 ASP A C 1
ATOM 1575 O O . ASP A 1 196 ? -10.511 8.968 23.515 1.00 95.50 196 ASP A O 1
ATOM 1579 N N . VAL A 1 197 ? -12.207 8.025 24.642 1.00 96.12 197 VAL A N 1
ATOM 1580 C CA . VAL A 1 197 ? -12.926 7.480 23.477 1.00 96.12 197 VAL A CA 1
ATOM 1581 C C . VAL A 1 197 ? -14.380 7.935 23.524 1.00 96.12 197 VAL A C 1
ATOM 1583 O O . VAL A 1 197 ? -15.111 7.629 24.463 1.00 96.12 197 VAL A O 1
ATOM 1586 N N . ASN A 1 198 ? -14.833 8.628 22.480 1.00 95.06 198 ASN A N 1
ATOM 1587 C CA . ASN A 1 198 ? -16.237 8.995 22.315 1.00 95.06 198 ASN A CA 1
ATOM 1588 C C . ASN A 1 198 ? -16.827 8.260 21.114 1.00 95.06 198 ASN A C 1
ATOM 1590 O O . ASN A 1 198 ? -16.331 8.414 20.000 1.00 95.06 198 ASN A O 1
ATOM 1594 N N . ALA A 1 199 ? -17.901 7.507 21.328 1.00 93.69 199 ALA A N 1
ATOM 1595 C CA . ALA A 1 199 ? -18.631 6.802 20.284 1.00 93.69 199 ALA A CA 1
ATOM 1596 C C . ALA A 1 199 ? -20.059 7.344 20.164 1.00 93.69 199 ALA A C 1
ATOM 1598 O O . ALA A 1 199 ? -20.755 7.522 21.162 1.00 93.69 199 ALA A O 1
ATOM 1599 N N . GLN A 1 200 ? -20.513 7.596 18.943 1.00 91.69 200 GLN A N 1
ATOM 1600 C CA . GLN A 1 200 ? -21.843 8.126 18.657 1.00 91.69 200 GLN A CA 1
ATOM 1601 C C . GLN A 1 200 ? -22.517 7.315 17.554 1.00 91.69 200 GLN A C 1
ATOM 1603 O O . GLN A 1 200 ? -21.865 6.824 16.631 1.00 91.69 200 GLN A O 1
ATOM 1608 N N . VAL A 1 201 ? -23.839 7.205 17.665 1.00 89.06 201 VAL A N 1
ATOM 1609 C CA . VAL A 1 201 ? -24.711 6.583 16.669 1.00 89.06 201 VAL A CA 1
ATOM 1610 C C . VAL A 1 201 ? -25.660 7.638 16.124 1.00 89.06 201 VAL A C 1
ATOM 1612 O O . VAL A 1 201 ? -26.433 8.237 16.876 1.00 89.06 201 VAL A O 1
ATOM 1615 N N . VAL A 1 202 ? -25.639 7.827 14.809 1.00 85.56 202 VAL A N 1
ATOM 1616 C CA . VAL A 1 202 ? -26.646 8.597 14.079 1.00 85.56 202 VAL A CA 1
ATOM 1617 C C . VAL A 1 202 ? -27.472 7.607 13.269 1.00 85.56 202 VAL A C 1
ATOM 1619 O O . VAL A 1 202 ? -26.988 7.017 12.302 1.00 85.56 202 VAL A O 1
ATOM 1622 N N . ASN A 1 203 ? -28.721 7.370 13.670 1.00 76.44 203 ASN A N 1
ATOM 1623 C CA . ASN A 1 203 ? -29.595 6.494 12.895 1.00 76.44 203 ASN A CA 1
ATOM 1624 C C . ASN A 1 203 ? -30.199 7.249 11.718 1.00 76.44 203 ASN A C 1
ATOM 1626 O O . ASN A 1 203 ? -30.604 8.401 11.835 1.00 76.44 203 ASN A O 1
ATOM 1630 N N . ARG A 1 204 ? -30.329 6.560 10.582 1.00 70.69 204 ARG A N 1
ATOM 1631 C CA . ARG A 1 204 ? -31.031 7.104 9.411 1.00 70.69 204 ARG A CA 1
ATOM 1632 C C . ARG A 1 204 ? -32.561 6.968 9.520 1.00 70.69 204 ARG A C 1
ATOM 1634 O O . ARG A 1 204 ? -33.280 7.514 8.692 1.00 70.69 204 ARG A O 1
ATOM 1641 N N . TYR A 1 205 ? -33.060 6.230 10.518 1.00 64.19 205 TYR A N 1
ATOM 1642 C CA . TYR A 1 205 ? -34.484 6.051 10.825 1.00 64.19 205 TYR A CA 1
ATOM 1643 C C . TYR A 1 205 ? -34.705 6.097 12.336 1.00 64.19 205 TYR A C 1
ATOM 1645 O O . TYR A 1 205 ? -33.951 5.459 13.072 1.00 64.19 205 TYR A O 1
ATOM 1653 N N . VAL A 1 206 ? -35.787 6.751 12.765 1.00 57.78 206 VAL A N 1
ATOM 1654 C CA . VAL A 1 206 ? -36.127 6.871 14.185 1.00 57.78 206 VAL A CA 1
ATOM 1655 C C . VAL A 1 206 ? -36.388 5.481 14.780 1.00 57.78 206 VAL A C 1
ATOM 1657 O O . VAL A 1 206 ? -37.178 4.709 14.225 1.00 57.78 206 VAL A O 1
ATOM 1660 N N . ASN A 1 207 ? -35.780 5.199 15.939 1.00 58.97 207 ASN A N 1
ATOM 1661 C CA . ASN A 1 207 ? -36.106 4.103 16.870 1.00 58.97 207 ASN A CA 1
ATOM 1662 C C . ASN A 1 207 ? -35.344 2.758 16.721 1.00 58.97 207 ASN A C 1
ATOM 1664 O O . ASN A 1 207 ? -35.895 1.696 17.027 1.00 58.97 207 ASN A O 1
ATOM 1668 N N . ARG A 1 208 ? -34.068 2.758 16.294 1.00 70.56 208 ARG A N 1
ATOM 1669 C CA . ARG A 1 208 ? -33.190 1.563 16.376 1.00 70.56 208 ARG A CA 1
ATOM 1670 C C . ARG A 1 208 ? -32.036 1.744 17.364 1.00 70.56 208 ARG A C 1
ATOM 1672 O O . ARG A 1 208 ? -31.177 2.591 17.174 1.00 70.56 208 ARG A O 1
ATOM 1679 N N . THR A 1 209 ? -31.974 0.912 18.396 1.00 76.50 209 THR A N 1
ATOM 1680 C CA . THR A 1 209 ? -30.846 0.900 19.342 1.00 76.50 209 THR A CA 1
ATOM 1681 C C . THR A 1 209 ? -29.659 0.129 18.752 1.00 76.50 209 THR A C 1
ATOM 1683 O O . THR A 1 209 ? -29.840 -0.898 18.090 1.00 76.50 209 THR A O 1
ATOM 1686 N N . VAL A 1 210 ? -28.442 0.606 19.005 1.00 86.25 210 VAL A N 1
ATOM 1687 C CA . VAL A 1 210 ? -27.186 -0.074 18.657 1.00 86.25 210 VAL A CA 1
ATOM 1688 C C . VAL A 1 210 ? -26.485 -0.469 19.953 1.00 86.25 210 VAL A C 1
ATOM 1690 O O . VAL A 1 210 ? -26.521 0.258 20.942 1.00 86.25 210 VAL A O 1
ATOM 1693 N N . LYS A 1 211 ? -25.861 -1.646 19.974 1.00 87.69 211 LYS A N 1
ATOM 1694 C CA . LYS A 1 211 ? -25.036 -2.088 21.103 1.00 87.69 211 LYS A CA 1
ATOM 1695 C C . LYS A 1 211 ? -23.588 -1.756 20.830 1.00 87.69 211 LYS A C 1
ATOM 1697 O O . LYS A 1 211 ? -23.071 -2.225 19.817 1.00 87.69 211 LYS A O 1
ATOM 1702 N N . PHE A 1 212 ? -22.950 -1.020 21.734 1.00 91.12 212 PHE A N 1
ATOM 1703 C CA . PHE A 1 212 ? -21.502 -0.868 21.761 1.00 91.12 212 PHE A CA 1
ATOM 1704 C C . PHE A 1 212 ? -20.879 -1.849 22.749 1.00 91.12 212 PHE A C 1
ATOM 1706 O O . PHE A 1 212 ? -21.426 -2.120 23.819 1.00 91.12 212 PHE A O 1
ATOM 1713 N N . TYR A 1 213 ? -19.716 -2.363 22.370 1.00 91.31 213 TYR A N 1
ATOM 1714 C CA . TYR A 1 213 ? -18.868 -3.190 23.214 1.00 91.31 213 TYR A CA 1
ATOM 1715 C C . TYR A 1 213 ? -17.531 -2.472 23.315 1.00 91.31 213 TYR A C 1
ATOM 1717 O O . TYR A 1 213 ? -16.776 -2.433 22.343 1.00 91.31 213 TYR A O 1
ATOM 1725 N N . PHE A 1 214 ? -17.274 -1.862 24.465 1.00 91.81 214 PHE A N 1
ATOM 1726 C CA . PHE A 1 214 ? -15.974 -1.290 24.780 1.00 91.81 214 PHE A CA 1
ATOM 1727 C C . PHE A 1 214 ? -15.149 -2.363 25.481 1.00 91.81 214 PHE A C 1
ATOM 1729 O O . PHE A 1 214 ? -15.653 -3.016 26.393 1.00 91.81 214 PHE A O 1
ATOM 1736 N N . TYR A 1 215 ? -13.910 -2.576 25.058 1.00 90.38 215 TYR A N 1
ATOM 1737 C CA . TYR A 1 215 ? -13.060 -3.597 25.660 1.00 90.38 215 TYR A CA 1
ATOM 1738 C C . TYR A 1 215 ? -11.657 -3.073 25.925 1.00 90.38 215 TYR A C 1
ATOM 1740 O O . TYR A 1 215 ? -11.139 -2.244 25.174 1.00 90.38 215 TYR A O 1
ATOM 1748 N N . VAL A 1 216 ? -11.064 -3.605 26.992 1.00 89.19 216 VAL A N 1
ATOM 1749 C CA . VAL A 1 216 ? -9.647 -3.466 27.314 1.00 89.19 216 VAL A CA 1
ATOM 1750 C C . VAL A 1 216 ? -9.077 -4.874 27.393 1.00 89.19 216 VAL A C 1
ATOM 1752 O O . VAL A 1 216 ? -9.420 -5.655 28.284 1.00 89.19 216 VAL A O 1
ATOM 1755 N N . ASP A 1 217 ? -8.255 -5.201 26.406 1.00 85.56 217 ASP A N 1
ATOM 1756 C CA . ASP A 1 217 ? -7.450 -6.412 26.368 1.00 85.56 217 ASP A CA 1
ATOM 1757 C C . ASP A 1 217 ? -6.067 -6.075 26.921 1.00 85.56 217 ASP A C 1
ATOM 1759 O O . ASP A 1 217 ? -5.251 -5.502 26.210 1.00 85.56 217 ASP A O 1
ATOM 1763 N N . ASP A 1 218 ? -5.838 -6.348 28.205 1.00 81.94 218 ASP A N 1
ATOM 1764 C CA . ASP A 1 218 ? -4.549 -6.147 28.881 1.00 81.94 218 ASP A CA 1
ATOM 1765 C C . ASP A 1 218 ? -4.121 -7.442 29.578 1.00 81.94 218 ASP A C 1
ATOM 1767 O O . ASP A 1 218 ? -4.026 -7.544 30.799 1.00 81.94 218 ASP A O 1
ATOM 1771 N N . VAL A 1 219 ? -3.918 -8.472 28.759 1.00 71.69 219 VAL A N 1
ATOM 1772 C CA . VAL A 1 219 ? -3.582 -9.845 29.167 1.00 71.69 219 VAL A CA 1
ATOM 1773 C C . VAL A 1 219 ? -2.346 -9.943 30.073 1.00 71.69 219 VAL A C 1
ATOM 1775 O O . VAL A 1 219 ? -2.288 -10.855 30.897 1.00 71.69 219 VAL A O 1
ATOM 1778 N N . GLU A 1 220 ? -1.385 -9.027 29.932 1.00 72.38 220 GLU A N 1
ATOM 1779 C CA . GLU A 1 220 ? -0.133 -8.991 30.708 1.00 72.38 220 GLU A CA 1
ATOM 1780 C C . GLU A 1 220 ? -0.171 -8.004 31.889 1.00 72.38 220 GLU A C 1
ATOM 1782 O O . GLU A 1 220 ? 0.813 -7.891 32.617 1.00 72.38 220 GLU A O 1
ATOM 1787 N N . GLY A 1 221 ? -1.272 -7.268 32.088 1.00 76.50 221 GLY A N 1
ATOM 1788 C CA . GLY A 1 221 ? -1.358 -6.239 33.134 1.00 76.50 221 GLY A CA 1
ATOM 1789 C C . GLY A 1 221 ? -0.402 -5.063 32.908 1.00 76.50 221 GLY A C 1
ATOM 1790 O O . GLY A 1 221 ? 0.052 -4.421 33.856 1.00 76.50 221 GLY A O 1
ATOM 1791 N N . SER A 1 222 ? -0.053 -4.793 31.652 1.00 80.88 222 SER A N 1
ATOM 1792 C CA . SER A 1 222 ? 0.908 -3.761 31.260 1.00 80.88 222 SER A CA 1
ATOM 1793 C C . SER A 1 222 ? 0.413 -2.338 31.511 1.00 80.88 222 SER A C 1
ATOM 1795 O O . SER A 1 222 ? 1.222 -1.419 31.637 1.00 80.88 222 SER A O 1
ATOM 1797 N N . LEU A 1 223 ? -0.906 -2.151 31.623 1.00 84.25 223 LEU A N 1
ATOM 1798 C CA . LEU A 1 223 ? -1.502 -0.885 32.034 1.00 84.25 223 LEU A CA 1
ATOM 1799 C C . LEU A 1 223 ? -1.453 -0.684 33.553 1.00 84.25 223 LEU A C 1
ATOM 1801 O O . LEU A 1 223 ? -1.817 0.394 34.021 1.00 84.25 223 LEU A O 1
ATOM 1805 N N . GLY A 1 224 ? -1.005 -1.681 34.324 1.00 85.25 224 GLY A N 1
ATOM 1806 C CA . GLY A 1 224 ? -1.051 -1.648 35.782 1.00 85.25 224 GLY A CA 1
ATOM 1807 C C . GLY A 1 224 ? -2.475 -1.439 36.301 1.00 85.25 224 GLY A C 1
ATOM 1808 O O . GLY A 1 224 ? -3.449 -1.907 35.708 1.00 85.25 224 GLY A O 1
ATOM 1809 N N . ASP A 1 225 ? -2.600 -0.701 37.402 1.00 87.69 225 ASP A N 1
ATOM 1810 C CA . ASP A 1 225 ? -3.905 -0.295 37.910 1.00 87.69 225 ASP A CA 1
ATOM 1811 C C . ASP A 1 225 ? -4.502 0.788 37.006 1.00 87.69 225 ASP A C 1
ATOM 1813 O O . ASP A 1 225 ? -3.961 1.890 36.880 1.00 87.69 225 ASP A O 1
ATOM 1817 N N . TYR A 1 226 ? -5.658 0.495 36.412 1.00 90.88 226 TYR A N 1
ATOM 1818 C CA . TYR A 1 226 ? -6.389 1.452 35.592 1.00 90.88 226 TYR A CA 1
ATOM 1819 C C . TYR A 1 226 ? -7.819 1.675 36.081 1.00 90.88 226 TYR A C 1
ATOM 1821 O O . TYR A 1 226 ? -8.467 0.801 36.662 1.00 90.88 226 TYR A O 1
ATOM 1829 N N . ARG A 1 227 ? -8.343 2.874 35.818 1.00 92.44 227 ARG A N 1
ATOM 1830 C CA . ARG A 1 227 ? -9.730 3.257 36.105 1.00 92.44 227 ARG A CA 1
ATOM 1831 C C . ARG A 1 227 ? -10.471 3.540 34.810 1.00 92.44 227 ARG A C 1
ATOM 1833 O O . ARG A 1 227 ? -9.934 4.177 33.912 1.00 92.44 227 ARG A O 1
ATOM 1840 N N . ILE A 1 228 ? -11.732 3.122 34.743 1.00 91.31 228 ILE A N 1
ATOM 1841 C CA . ILE A 1 228 ? -12.629 3.457 33.636 1.00 91.31 228 ILE A CA 1
ATOM 1842 C C . ILE A 1 228 ? -13.817 4.259 34.162 1.00 91.31 228 ILE A C 1
ATOM 1844 O O . ILE A 1 228 ? -14.410 3.910 35.181 1.00 91.31 228 ILE A O 1
ATOM 1848 N N . SER A 1 229 ? -14.168 5.331 33.455 1.00 93.50 229 SER A N 1
ATOM 1849 C CA . SER A 1 229 ? -15.331 6.182 33.738 1.00 93.50 229 SER A CA 1
ATOM 1850 C C . SER A 1 229 ? -16.196 6.384 32.491 1.00 93.50 229 SER A C 1
ATOM 1852 O O . SER A 1 229 ? -15.729 6.192 31.364 1.00 93.50 229 SER A O 1
ATOM 1854 N N . GLY A 1 230 ? -17.473 6.731 32.691 1.00 88.38 230 GLY A N 1
ATOM 1855 C CA . GLY A 1 230 ? -18.459 6.907 31.619 1.00 88.38 230 GLY A CA 1
ATOM 1856 C C . GLY A 1 230 ? -19.141 5.616 31.140 1.00 88.38 230 GLY A C 1
ATOM 1857 O O . GLY A 1 230 ? -19.882 5.618 30.154 1.00 88.38 230 GLY A O 1
ATOM 1858 N N . LEU A 1 231 ? -18.911 4.508 31.853 1.00 85.50 231 LEU A N 1
ATOM 1859 C CA . LEU A 1 231 ? -19.535 3.196 31.641 1.00 85.50 231 LEU A CA 1
ATOM 1860 C C . LEU A 1 231 ? -20.417 2.769 32.822 1.00 85.50 231 LEU A C 1
ATOM 1862 O O . LEU A 1 231 ? -20.714 1.591 32.981 1.00 85.50 231 LEU A O 1
ATOM 1866 N N . GLU A 1 232 ? -20.890 3.708 33.642 1.00 80.44 232 GLU A N 1
ATOM 1867 C CA . GLU A 1 232 ? -21.634 3.406 34.875 1.00 80.44 232 GLU A CA 1
ATOM 1868 C C . GLU A 1 232 ? -22.975 2.703 34.603 1.00 80.44 232 GLU A C 1
ATOM 1870 O O . GLU A 1 232 ? -23.502 2.001 35.461 1.00 80.44 232 GLU A O 1
ATOM 1875 N N . LYS A 1 233 ? -23.539 2.892 33.403 1.00 76.38 233 LYS A N 1
ATOM 1876 C CA . LYS A 1 233 ? -24.767 2.220 32.940 1.00 76.38 233 LYS A CA 1
ATOM 1877 C C . LYS A 1 233 ? -24.498 0.959 32.109 1.00 76.38 233 LYS A C 1
ATOM 1879 O O . LYS A 1 233 ? -25.450 0.341 31.634 1.00 76.38 233 LYS A O 1
ATOM 1884 N N . ALA A 1 234 ? -23.234 0.612 31.870 1.00 79.94 234 ALA A N 1
ATOM 1885 C CA . ALA A 1 234 ? -22.858 -0.560 31.091 1.00 79.94 234 ALA A CA 1
ATOM 1886 C C . ALA A 1 234 ? -22.944 -1.834 31.941 1.00 79.94 234 ALA A C 1
ATOM 1888 O O . ALA A 1 234 ? -22.737 -1.811 33.152 1.00 79.94 234 ALA A O 1
ATOM 1889 N N . THR A 1 235 ? -23.208 -2.964 31.291 1.00 79.38 235 THR A N 1
ATOM 1890 C CA . THR A 1 235 ? -23.009 -4.279 31.909 1.00 79.38 235 THR A CA 1
ATOM 1891 C C . THR A 1 235 ? -21.549 -4.672 31.722 1.00 79.38 235 THR A C 1
ATOM 1893 O O . THR A 1 235 ? -21.077 -4.770 30.587 1.00 79.38 235 THR A O 1
ATOM 1896 N N . GLN A 1 236 ? -20.825 -4.855 32.824 1.00 80.62 236 GLN A N 1
ATOM 1897 C CA . GLN A 1 236 ? -19.442 -5.319 32.799 1.00 80.62 236 GLN A CA 1
ATOM 1898 C C . GLN A 1 236 ? -19.397 -6.847 32.780 1.00 80.62 236 GLN A C 1
ATOM 1900 O O . GLN A 1 236 ? -20.145 -7.502 33.500 1.00 80.62 236 GLN A O 1
ATOM 1905 N N . HIS A 1 237 ? -18.494 -7.377 31.966 1.00 79.56 237 HIS A N 1
ATOM 1906 C CA . HIS A 1 237 ? -18.212 -8.789 31.792 1.00 79.56 237 HIS A CA 1
ATOM 1907 C C . HIS A 1 237 ? -16.705 -9.018 31.893 1.00 79.56 237 HIS A C 1
ATOM 1909 O O . HIS A 1 237 ? -15.918 -8.295 31.277 1.00 79.56 237 HIS A O 1
ATOM 1915 N N . GLN A 1 238 ? -16.305 -10.047 32.635 1.00 76.19 238 GLN A N 1
ATOM 1916 C CA . GLN A 1 238 ? -14.929 -10.540 32.639 1.00 76.19 238 GLN A CA 1
ATOM 1917 C C . GLN A 1 238 ? -14.868 -11.834 31.832 1.00 76.19 238 GLN A C 1
ATOM 1919 O O . GLN A 1 238 ? -15.409 -12.875 32.219 1.00 76.19 238 GLN A O 1
ATOM 1924 N N . LEU A 1 239 ? -14.256 -11.760 30.651 1.00 76.12 239 LEU A N 1
ATOM 1925 C CA . LEU A 1 239 ? -14.203 -12.878 29.722 1.00 76.12 239 LEU A CA 1
ATOM 1926 C C . LEU A 1 239 ? -12.821 -13.521 29.756 1.00 76.12 239 LEU A C 1
ATOM 1928 O O . LEU A 1 239 ? -11.852 -13.004 29.207 1.00 76.12 239 LEU A O 1
ATOM 1932 N N . LYS A 1 240 ? -12.759 -14.711 30.350 1.00 72.44 240 LYS A N 1
ATOM 1933 C CA . LYS A 1 240 ? -11.564 -15.553 30.352 1.00 72.44 240 LYS A CA 1
ATOM 1934 C C . LYS A 1 240 ? -11.051 -15.819 28.937 1.00 72.44 240 LYS A C 1
ATOM 1936 O O . LYS A 1 240 ? -11.789 -16.359 28.097 1.00 72.44 240 LYS A O 1
ATOM 1941 N N . TRP A 1 241 ? -9.782 -15.486 28.712 1.00 70.06 241 TRP A N 1
ATOM 1942 C CA . TRP A 1 241 ? -9.127 -15.642 27.423 1.00 70.06 241 TRP A CA 1
ATOM 1943 C C . TRP A 1 241 ? -8.784 -17.118 27.158 1.00 70.06 241 TRP A C 1
ATOM 1945 O O . TRP A 1 241 ? -8.267 -17.789 28.052 1.00 70.06 241 TRP A O 1
ATOM 1955 N N . PRO A 1 242 ? -9.064 -17.679 25.965 1.00 60.19 242 PRO A N 1
ATOM 1956 C CA . PRO A 1 242 ? -8.817 -19.100 25.706 1.00 60.19 242 PRO A CA 1
ATOM 1957 C C . PRO A 1 242 ? -7.325 -19.465 25.659 1.00 60.19 242 PRO A C 1
ATOM 1959 O O . PRO A 1 242 ? -6.956 -20.571 26.046 1.00 60.19 242 PRO A O 1
ATOM 1962 N N . SER A 1 243 ? -6.487 -18.561 25.138 1.00 59.78 243 SER A N 1
ATOM 1963 C CA . SER A 1 243 ? -5.027 -18.702 25.025 1.00 59.78 243 SER A CA 1
ATOM 1964 C C . SER A 1 243 ? -4.415 -17.402 24.500 1.00 59.78 243 SER A C 1
ATOM 1966 O O . SER A 1 243 ? -4.991 -16.814 23.585 1.00 59.78 243 SER A O 1
ATOM 1968 N N . ALA A 1 244 ? -3.220 -17.017 24.958 1.00 53.41 244 ALA A N 1
ATOM 1969 C CA . ALA A 1 244 ? -2.513 -15.818 24.478 1.00 53.41 244 ALA A CA 1
ATOM 1970 C C . ALA A 1 244 ? -2.282 -15.777 22.945 1.00 53.41 244 ALA A C 1
ATOM 1972 O O . ALA A 1 244 ? -2.097 -14.709 22.380 1.00 53.41 244 ALA A O 1
ATOM 1973 N N . GLU A 1 245 ? -2.341 -16.920 22.252 1.00 56.06 245 GLU A N 1
ATOM 1974 C CA . GLU A 1 245 ? -2.121 -17.026 20.800 1.00 56.06 245 GLU A CA 1
ATOM 1975 C C . GLU A 1 245 ? -3.355 -16.708 19.929 1.00 56.06 245 GLU A C 1
ATOM 1977 O O . GLU A 1 245 ? -3.237 -16.639 18.706 1.00 56.06 245 GLU A O 1
ATOM 1982 N N . LYS A 1 246 ? -4.549 -16.528 20.516 1.00 59.38 246 LYS A N 1
ATOM 1983 C CA . LYS A 1 246 ? -5.807 -16.321 19.773 1.00 59.38 246 LYS A CA 1
ATOM 1984 C C . LYS A 1 246 ? -6.417 -14.953 20.064 1.00 59.38 246 LYS A C 1
ATOM 1986 O O . LYS A 1 246 ? -7.313 -14.836 20.894 1.00 59.38 246 LYS A O 1
ATOM 1991 N N . PHE A 1 247 ? -5.955 -13.933 19.346 1.00 67.19 247 PHE A N 1
ATOM 1992 C CA . PHE A 1 247 ? -6.539 -12.594 19.391 1.00 67.19 247 PHE A CA 1
ATOM 1993 C C . PHE A 1 247 ? -7.762 -12.481 18.477 1.00 67.19 247 PHE A C 1
ATOM 1995 O O . PHE A 1 247 ? -7.641 -12.225 17.281 1.00 67.19 247 PHE A O 1
ATOM 2002 N N . ASN A 1 248 ? -8.956 -12.714 19.038 1.00 78.50 248 ASN A N 1
ATOM 2003 C CA . ASN A 1 248 ? -10.220 -12.399 18.370 1.00 78.50 248 ASN A CA 1
ATOM 2004 C C . ASN A 1 248 ? -11.353 -12.164 19.382 1.00 78.50 248 ASN A C 1
ATOM 2006 O O . ASN A 1 248 ? -12.079 -13.081 19.781 1.00 78.50 248 ASN A O 1
ATOM 2010 N N . VAL A 1 249 ? -11.531 -10.902 19.780 1.00 81.00 249 VAL A N 1
ATOM 2011 C CA . VAL A 1 249 ? -12.577 -10.501 20.735 1.00 81.00 249 VAL A CA 1
ATOM 2012 C C . VAL A 1 249 ? -13.974 -10.828 20.199 1.00 81.00 249 VAL A C 1
ATOM 2014 O O . VAL A 1 249 ? -14.846 -11.254 20.957 1.00 81.00 249 VAL A O 1
ATOM 2017 N N . ALA A 1 250 ? -14.205 -10.694 18.889 1.00 80.19 250 ALA A N 1
ATOM 2018 C CA . ALA A 1 250 ? -15.500 -11.012 18.300 1.00 80.19 250 ALA A CA 1
ATOM 2019 C C . ALA A 1 250 ? -15.843 -12.501 18.415 1.00 80.19 250 ALA A C 1
ATOM 2021 O O . ALA A 1 250 ? -16.968 -12.831 18.791 1.00 80.19 250 ALA A O 1
ATOM 2022 N N . GLU A 1 251 ? -14.897 -13.397 18.133 1.00 82.25 251 GLU A N 1
ATOM 2023 C CA . GLU A 1 251 ? -15.077 -14.840 18.306 1.00 82.25 251 GLU A CA 1
ATOM 2024 C C . GLU A 1 251 ? -15.354 -15.180 19.773 1.00 82.25 251 GLU A C 1
ATOM 2026 O O . GLU A 1 251 ? -16.303 -15.913 20.060 1.00 82.25 251 GLU A O 1
ATOM 2031 N N . LEU A 1 252 ? -14.610 -14.579 20.709 1.00 78.25 252 LEU A N 1
ATOM 2032 C CA . LEU A 1 252 ? -14.837 -14.769 22.142 1.00 78.25 252 LEU A CA 1
ATOM 2033 C C . LEU A 1 252 ? -16.250 -14.341 22.556 1.00 78.25 252 LEU A C 1
ATOM 2035 O O . LEU A 1 252 ? -16.947 -15.097 23.236 1.00 78.25 252 LEU A O 1
ATOM 2039 N N . ILE A 1 253 ? -16.711 -13.174 22.095 1.00 80.50 253 ILE A N 1
ATOM 2040 C CA . ILE A 1 253 ? -18.082 -12.710 22.327 1.00 80.50 253 ILE A CA 1
ATOM 2041 C C . ILE A 1 253 ? -19.068 -13.739 21.770 1.00 80.50 253 ILE A C 1
ATOM 2043 O O . ILE A 1 253 ? -19.984 -14.117 22.491 1.00 80.50 253 ILE A O 1
ATOM 2047 N N . GLN A 1 254 ? -18.892 -14.227 20.532 1.00 80.19 254 GLN A N 1
ATOM 2048 C CA . GLN A 1 254 ? -19.785 -15.225 19.919 1.00 80.19 254 GLN A CA 1
ATOM 2049 C C . GLN A 1 254 ? -19.816 -16.552 20.695 1.00 80.19 254 GLN A C 1
ATOM 2051 O O . GLN A 1 254 ? -20.900 -17.095 20.909 1.00 80.19 254 GLN A O 1
ATOM 2056 N N . LEU A 1 255 ? -18.665 -17.042 21.166 1.00 76.25 255 LEU A N 1
ATOM 2057 C CA . LEU A 1 255 ? -18.551 -18.262 21.975 1.00 76.25 255 LEU A CA 1
ATOM 2058 C C . LEU A 1 255 ? -19.248 -18.137 23.337 1.00 76.25 255 LEU A C 1
ATOM 2060 O O . LEU A 1 255 ? -19.731 -19.132 23.880 1.00 76.25 255 LEU A O 1
ATOM 2064 N N . ARG A 1 256 ? -19.311 -16.924 23.898 1.00 77.12 256 ARG A N 1
ATOM 2065 C CA . ARG A 1 256 ? -19.910 -16.651 25.213 1.00 77.12 256 ARG A CA 1
ATOM 2066 C C . ARG A 1 256 ? -21.372 -16.201 25.149 1.00 77.12 256 ARG A C 1
ATOM 2068 O O . ARG A 1 256 ? -21.989 -16.053 26.205 1.00 77.12 256 ARG A O 1
ATOM 2075 N N . LYS A 1 257 ? -21.963 -16.050 23.954 1.00 79.81 257 LYS A N 1
ATOM 2076 C CA . LYS A 1 257 ? -23.397 -15.742 23.807 1.00 79.81 257 LYS A CA 1
ATOM 2077 C C . LYS A 1 257 ? -24.254 -16.927 24.217 1.00 79.81 257 LYS A C 1
ATOM 2079 O O . LYS A 1 257 ? -24.142 -18.023 23.666 1.00 79.81 257 LYS A O 1
ATOM 2084 N N . ARG A 1 258 ? -25.223 -16.684 25.093 1.00 75.69 258 ARG A N 1
ATOM 2085 C CA . ARG A 1 258 ? -26.321 -17.613 25.364 1.00 75.69 258 ARG A CA 1
ATOM 2086 C C . ARG A 1 258 ? -27.643 -16.982 24.976 1.00 75.69 258 ARG A C 1
ATOM 2088 O O . ARG A 1 258 ? -27.909 -15.828 25.278 1.00 75.69 258 ARG A O 1
ATOM 2095 N N . LYS A 1 259 ? -28.499 -17.757 24.308 1.00 76.56 259 LYS A N 1
ATOM 2096 C CA . LYS A 1 259 ? -29.862 -17.319 23.986 1.00 76.56 259 LYS A CA 1
ATOM 2097 C C . LYS A 1 259 ? -30.620 -17.010 25.275 1.00 76.56 259 LYS A C 1
ATOM 2099 O O . LYS A 1 259 ? -30.695 -17.879 26.146 1.00 76.56 259 LYS A O 1
ATOM 2104 N N . ILE A 1 260 ? -31.244 -15.838 25.339 1.00 74.12 260 ILE A N 1
ATOM 2105 C CA . ILE A 1 260 ? -32.098 -15.459 26.467 1.00 74.12 260 ILE A CA 1
ATOM 2106 C C . ILE A 1 260 ? -33.299 -16.409 26.503 1.00 74.12 260 ILE A C 1
ATOM 2108 O O . ILE A 1 260 ? -33.958 -16.639 25.483 1.00 74.12 260 ILE A O 1
ATOM 2112 N N . ARG A 1 261 ? -33.596 -16.981 27.673 1.00 78.06 261 ARG A N 1
ATOM 2113 C CA . ARG A 1 261 ? -34.764 -17.848 27.881 1.00 78.06 261 ARG A CA 1
ATOM 2114 C C . ARG A 1 261 ? -35.637 -17.302 29.004 1.00 78.06 261 ARG A C 1
ATOM 2116 O O . ARG A 1 261 ? -35.155 -17.083 30.106 1.00 78.06 261 ARG A O 1
ATOM 2123 N N . LYS A 1 262 ? -36.940 -17.155 28.747 1.00 78.25 262 LYS A N 1
ATOM 2124 C CA . LYS A 1 262 ? -37.949 -16.800 29.758 1.00 78.25 262 LYS A CA 1
ATOM 2125 C C . LYS A 1 262 ? -39.138 -17.749 29.639 1.00 78.25 262 LYS A C 1
ATOM 2127 O O . LYS A 1 262 ? -39.710 -17.887 28.560 1.00 78.25 262 LYS A O 1
ATOM 2132 N N . ASN A 1 263 ? -39.490 -18.432 30.730 1.00 82.62 263 ASN A N 1
ATOM 2133 C CA . ASN A 1 263 ? -40.572 -19.431 30.782 1.00 82.62 263 ASN A CA 1
ATOM 2134 C C . ASN A 1 263 ? -40.477 -20.496 29.666 1.00 82.62 263 ASN A C 1
ATOM 2136 O O . ASN A 1 263 ? -41.460 -20.800 28.994 1.00 82.62 263 ASN A O 1
ATOM 2140 N N . GLY A 1 264 ? -39.270 -21.007 29.402 1.00 76.12 264 GLY A N 1
ATOM 2141 C CA . GLY A 1 264 ? -39.024 -22.016 28.362 1.00 76.12 264 GLY A CA 1
ATOM 2142 C C . GLY A 1 264 ? -39.030 -21.496 26.916 1.00 76.12 264 GLY A C 1
ATOM 2143 O O . GLY A 1 264 ? -38.638 -22.235 26.015 1.00 76.12 264 GLY A O 1
ATOM 2144 N N . LYS A 1 265 ? -39.401 -20.231 26.670 1.00 70.94 265 LYS A N 1
ATOM 2145 C CA . LYS A 1 265 ? -39.325 -19.596 25.345 1.00 70.94 265 LYS A CA 1
ATOM 2146 C C . LYS A 1 265 ? -37.998 -18.868 25.160 1.00 70.94 265 LYS A C 1
ATOM 2148 O O . LYS A 1 265 ? -37.528 -18.176 26.061 1.00 70.94 265 LYS A O 1
ATOM 2153 N N . ILE A 1 266 ? -37.416 -19.017 23.973 1.00 74.25 266 ILE A N 1
ATOM 2154 C CA . ILE A 1 266 ? -36.245 -18.252 23.535 1.00 74.25 266 ILE A CA 1
ATOM 2155 C C . ILE A 1 266 ? -36.716 -16.838 23.177 1.00 74.25 266 ILE A C 1
ATOM 2157 O O . ILE A 1 266 ? -37.589 -16.687 22.322 1.00 74.25 266 ILE A O 1
ATOM 2161 N N . LEU A 1 267 ? -36.157 -15.824 23.833 1.00 70.44 267 LEU A N 1
ATOM 2162 C CA . LEU A 1 267 ? -36.407 -14.415 23.529 1.00 70.44 267 LEU A CA 1
ATOM 2163 C C . LEU A 1 267 ? -35.394 -13.891 22.489 1.00 70.44 267 LEU A C 1
ATOM 2165 O O . LEU A 1 267 ? -34.324 -14.486 22.331 1.00 70.44 267 LEU A O 1
ATOM 2169 N N . PRO A 1 268 ? -35.706 -12.793 21.773 1.00 60.41 268 PRO A N 1
ATOM 2170 C CA . PRO A 1 268 ? -34.717 -12.057 20.989 1.00 60.41 268 PRO A CA 1
ATOM 2171 C C . PRO A 1 268 ? -33.572 -11.554 21.879 1.00 60.41 268 PRO A C 1
ATOM 2173 O O . PRO A 1 268 ? -33.819 -11.072 22.983 1.00 60.41 268 PRO A O 1
ATOM 2176 N N . GLY A 1 269 ? -32.334 -11.671 21.395 1.00 67.00 269 GLY A N 1
ATOM 2177 C CA . GLY A 1 269 ? -31.128 -11.268 22.120 1.00 67.00 269 GLY A CA 1
ATOM 2178 C C . GLY A 1 269 ? -30.313 -12.425 22.696 1.00 67.00 269 GLY A C 1
ATOM 2179 O O . GLY A 1 269 ? -30.618 -13.608 22.506 1.00 67.00 269 GLY A O 1
ATOM 2180 N N . PHE A 1 270 ? -29.228 -12.064 23.371 1.00 70.88 270 PHE A N 1
ATOM 2181 C CA . PHE A 1 270 ? -28.337 -12.984 24.068 1.00 70.88 270 PHE A CA 1
ATOM 2182 C C . PHE A 1 270 ? -27.817 -12.337 25.348 1.00 70.88 270 PHE A C 1
ATOM 2184 O O . PHE A 1 270 ? -27.650 -11.119 25.392 1.00 70.88 270 PHE A O 1
ATOM 2191 N N . ASP A 1 271 ? -27.513 -13.181 26.325 1.00 73.00 271 ASP A N 1
ATOM 2192 C CA . ASP A 1 271 ? -26.693 -12.826 27.477 1.00 73.00 271 ASP A CA 1
ATOM 2193 C C . ASP A 1 271 ? -25.247 -13.230 27.184 1.00 73.00 271 ASP A C 1
ATOM 2195 O O . ASP A 1 271 ? -24.998 -14.257 26.538 1.00 73.00 271 ASP A O 1
ATOM 2199 N N . LEU A 1 272 ? -24.293 -12.430 27.652 1.00 76.69 272 LEU A N 1
ATOM 2200 C CA . LEU A 1 272 ? -22.905 -12.862 27.750 1.00 76.69 272 LEU A CA 1
ATOM 2201 C C . LEU A 1 272 ? -22.700 -13.520 29.102 1.00 76.69 272 LEU A C 1
ATOM 2203 O O . LEU A 1 272 ? -23.190 -13.038 30.121 1.00 76.69 272 LEU A O 1
ATOM 2207 N N . VAL A 1 273 ? -22.007 -14.652 29.090 1.00 71.19 273 VAL A N 1
ATOM 2208 C CA . VAL A 1 273 ? -21.695 -15.383 30.312 1.00 71.19 273 VAL A CA 1
ATOM 2209 C C . VAL A 1 273 ? -20.211 -15.282 30.584 1.00 71.19 273 VAL A C 1
ATOM 2211 O O . VAL A 1 273 ? -19.404 -15.807 29.810 1.00 71.19 273 VAL A O 1
ATOM 2214 N N . ASP A 1 274 ? -19.895 -14.651 31.709 1.00 68.44 274 ASP A N 1
ATOM 2215 C CA . ASP A 1 274 ? -18.560 -14.628 32.292 1.00 68.44 274 ASP A CA 1
ATOM 2216 C C . ASP A 1 274 ? -18.145 -16.083 32.524 1.00 68.44 274 ASP A C 1
ATOM 2218 O O . ASP A 1 274 ? -18.900 -16.900 33.062 1.00 68.44 274 ASP A O 1
ATOM 2222 N N . GLY A 1 275 ? -17.006 -16.477 31.958 1.00 56.44 275 GLY A N 1
ATOM 2223 C CA . GLY A 1 275 ? -16.553 -17.860 32.053 1.00 56.44 275 GLY A CA 1
ATOM 2224 C C . GLY A 1 275 ? -16.297 -18.205 33.515 1.00 56.44 275 GLY A C 1
ATOM 2225 O O . GLY A 1 275 ? -15.452 -17.568 34.117 1.00 56.44 275 GLY A O 1
ATOM 2226 N N . GLY A 1 276 ? -17.034 -19.178 34.060 1.00 54.06 276 GLY A N 1
ATOM 2227 C CA . GLY A 1 276 ? -16.938 -19.579 35.466 1.00 54.06 276 GLY A CA 1
ATOM 2228 C C . GLY A 1 276 ? -15.520 -19.936 35.935 1.00 54.06 276 GLY A C 1
ATOM 2229 O O . GLY A 1 276 ? -14.732 -20.475 35.154 1.00 54.06 276 GLY A O 1
ATOM 2230 N N . GLU A 1 277 ? -15.314 -19.675 37.232 1.00 51.16 277 GLU A N 1
ATOM 2231 C CA . GLU A 1 277 ? -14.078 -19.632 38.039 1.00 51.16 277 GLU A CA 1
ATOM 2232 C C . GLU A 1 277 ? -13.226 -18.367 37.839 1.00 51.16 277 GLU A C 1
ATOM 2234 O O . GLU A 1 277 ? -12.923 -17.972 36.714 1.00 51.16 277 GLU A O 1
ATOM 2239 N N . ASP A 1 278 ? -12.914 -17.721 38.969 1.00 55.28 278 ASP A N 1
ATOM 2240 C CA . ASP A 1 278 ? -12.362 -16.372 39.084 1.00 55.28 278 ASP A CA 1
ATOM 2241 C C . ASP A 1 278 ? -11.071 -16.177 38.271 1.00 55.28 278 ASP A C 1
ATOM 2243 O O . ASP A 1 278 ? -10.220 -17.062 38.166 1.00 55.28 278 ASP A O 1
ATOM 2247 N N . CYS A 1 279 ? -10.914 -14.980 37.700 1.00 58.78 279 CYS A N 1
ATOM 2248 C CA . CYS A 1 279 ? -9.744 -14.542 36.927 1.00 58.78 279 CYS A CA 1
ATOM 2249 C C . CYS A 1 279 ? -8.452 -14.398 37.766 1.00 58.78 279 CYS A C 1
ATOM 2251 O O . CYS A 1 279 ? -7.528 -13.723 37.326 1.00 58.78 279 CYS A O 1
ATOM 2253 N N . GLU A 1 280 ? -8.371 -14.988 38.963 1.00 54.84 280 GLU A N 1
ATOM 2254 C CA . GLU A 1 280 ? -7.287 -14.741 39.927 1.00 54.84 280 GLU A CA 1
ATOM 2255 C C . GLU A 1 280 ? -5.902 -15.192 39.422 1.00 54.84 280 GLU A C 1
ATOM 2257 O O . GLU A 1 280 ? -4.914 -14.549 39.757 1.00 54.84 280 GLU A O 1
ATOM 2262 N N . ASP A 1 281 ? -5.829 -16.207 38.546 1.00 54.12 281 ASP A N 1
ATOM 2263 C CA . ASP A 1 281 ? -4.558 -16.792 38.073 1.00 54.12 281 ASP A CA 1
ATOM 2264 C C . ASP A 1 281 ? -4.409 -16.860 36.533 1.00 54.12 281 ASP A C 1
ATOM 2266 O O . ASP A 1 281 ? -3.521 -17.550 36.021 1.00 54.12 281 ASP A O 1
ATOM 2270 N N . GLN A 1 282 ? -5.295 -16.225 35.750 1.00 57.88 282 GLN A N 1
ATOM 2271 C CA . GLN A 1 282 ? -5.305 -16.360 34.281 1.00 57.88 282 GLN A CA 1
ATOM 2272 C C . GLN A 1 282 ? -5.648 -15.062 33.546 1.00 57.88 282 GLN A C 1
ATOM 2274 O O . GLN A 1 282 ? -6.415 -14.237 34.028 1.00 57.88 282 GLN A O 1
ATOM 2279 N N . SER A 1 283 ? -5.123 -14.919 32.327 1.00 64.12 283 SER A N 1
ATOM 2280 C CA . SER A 1 283 ? -5.361 -13.758 31.469 1.00 64.12 283 SER A CA 1
ATOM 2281 C C . SER A 1 283 ? -6.848 -13.581 31.128 1.00 64.12 283 SER A C 1
ATOM 2283 O O . SER A 1 283 ? -7.487 -14.483 30.570 1.00 64.12 283 SER A O 1
ATOM 2285 N N . CYS A 1 284 ? -7.395 -12.403 31.430 1.00 68.56 284 CYS A N 1
ATOM 2286 C CA . CYS A 1 284 ? -8.801 -12.072 31.216 1.00 68.56 284 CYS A CA 1
ATOM 2287 C C . CYS A 1 284 ? -8.964 -10.800 30.378 1.00 68.56 284 CYS A C 1
ATOM 2289 O O . CYS A 1 284 ? -8.249 -9.818 30.554 1.00 68.56 284 CYS A O 1
ATOM 2291 N N . LEU A 1 285 ? -9.945 -10.830 29.474 1.00 76.81 285 LEU A N 1
ATOM 2292 C CA . LEU A 1 285 ? -10.417 -9.664 28.741 1.00 76.81 285 LEU A CA 1
ATOM 2293 C C . LEU A 1 285 ? -11.484 -8.963 29.580 1.00 76.81 285 LEU A C 1
ATOM 2295 O O . LEU A 1 285 ? -12.525 -9.561 29.878 1.00 76.81 285 LEU A O 1
ATOM 2299 N N . SER A 1 286 ? -11.284 -7.676 29.851 1.00 75.38 286 SER A N 1
ATOM 2300 C CA . SER A 1 286 ? -12.343 -6.851 30.423 1.00 75.38 286 SER A CA 1
ATOM 2301 C C . SER A 1 286 ? -13.226 -6.286 29.307 1.00 75.38 286 SER A C 1
ATOM 2303 O O . SER A 1 286 ? -12.751 -5.584 28.410 1.00 75.38 286 SER A O 1
ATOM 2305 N N . LEU A 1 287 ? -14.524 -6.595 29.349 1.00 79.19 287 LEU A N 1
ATOM 2306 C CA . LEU A 1 287 ? -15.502 -6.202 28.334 1.00 79.19 287 LEU A CA 1
ATOM 2307 C C . LEU A 1 287 ? -16.683 -5.471 28.979 1.00 79.19 287 LEU A C 1
ATOM 2309 O O . LEU A 1 287 ? -17.356 -6.002 29.854 1.00 79.19 287 LEU A O 1
ATOM 2313 N N . TRP A 1 288 ? -17.011 -4.284 28.483 1.00 77.62 288 TRP A N 1
ATOM 2314 C CA . TRP A 1 288 ? -18.187 -3.520 28.889 1.00 77.62 288 TRP A CA 1
ATOM 2315 C C . TRP A 1 288 ? -19.170 -3.432 27.731 1.00 77.62 288 TRP A C 1
ATOM 2317 O O . TRP A 1 288 ? -18.844 -2.957 26.641 1.00 77.62 288 TRP A O 1
ATOM 2327 N N . VAL A 1 289 ? -20.400 -3.875 27.973 1.00 76.25 289 VAL A N 1
ATOM 2328 C CA . VAL A 1 289 ? -21.480 -3.855 26.987 1.00 76.25 289 VAL A CA 1
ATOM 2329 C C . VAL A 1 289 ? -22.494 -2.799 27.369 1.00 76.25 289 VAL A C 1
ATOM 2331 O O . VAL A 1 289 ? -23.068 -2.825 28.458 1.00 76.25 289 VAL A O 1
ATOM 2334 N N . VAL A 1 290 ? -22.738 -1.872 26.452 1.00 78.25 290 VAL A N 1
ATOM 2335 C CA . VAL A 1 290 ? -23.651 -0.754 26.666 1.00 78.25 290 VAL A CA 1
ATOM 2336 C C . VAL A 1 290 ? -24.589 -0.610 25.475 1.00 78.25 290 VAL A C 1
ATOM 2338 O O . VAL A 1 290 ? -24.176 -0.556 24.315 1.00 78.25 290 VAL A O 1
ATOM 2341 N N . GLU A 1 291 ? -25.888 -0.580 25.762 1.00 71.12 291 GLU A N 1
ATOM 2342 C CA . GLU A 1 291 ? -26.896 -0.252 24.759 1.00 71.12 291 GLU A CA 1
ATOM 2343 C C . GLU A 1 291 ? -26.951 1.265 24.592 1.00 71.12 291 GLU A C 1
ATOM 2345 O O . GLU A 1 291 ? -27.146 1.999 25.562 1.00 71.12 291 GLU A O 1
ATOM 2350 N N . VAL A 1 292 ? -26.780 1.741 23.361 1.00 69.38 292 VAL A N 1
ATOM 2351 C CA . VAL A 1 292 ? -26.761 3.168 23.043 1.00 69.38 292 VAL A CA 1
ATOM 2352 C C . VAL A 1 292 ? -27.902 3.474 22.084 1.00 69.38 292 VAL A C 1
ATOM 2354 O O . VAL A 1 292 ? -28.014 2.917 20.988 1.00 69.38 292 VAL A O 1
ATOM 2357 N N . ALA A 1 293 ? -28.807 4.330 22.554 1.00 63.81 293 ALA A N 1
ATOM 2358 C CA . ALA A 1 293 ? -29.945 4.801 21.781 1.00 63.81 293 ALA A CA 1
ATOM 2359 C C . ALA A 1 293 ? -29.511 5.799 20.693 1.00 63.81 293 ALA A C 1
ATOM 2361 O O . ALA A 1 293 ? -28.389 6.305 20.682 1.00 63.81 293 ALA A O 1
ATOM 2362 N N . GLU A 1 294 ? -30.429 6.102 19.782 1.00 63.94 294 GLU A N 1
ATOM 2363 C CA . GLU A 1 294 ? -30.247 7.122 18.749 1.00 63.94 294 GLU A CA 1
ATOM 2364 C C . GLU A 1 294 ? -29.818 8.470 19.340 1.00 63.94 294 GLU A C 1
ATOM 2366 O O . GLU A 1 294 ? -30.412 8.932 20.315 1.00 63.94 294 GLU A O 1
ATOM 2371 N N . ASN A 1 295 ? -28.803 9.103 18.743 1.00 65.25 295 ASN A N 1
ATOM 2372 C CA . ASN A 1 295 ? -28.239 10.389 19.172 1.00 65.25 295 ASN A CA 1
ATOM 2373 C C . ASN A 1 295 ? -27.606 10.394 20.574 1.00 65.25 295 ASN A C 1
ATOM 2375 O O . ASN A 1 295 ? -27.253 11.461 21.078 1.00 65.25 295 ASN A O 1
ATOM 2379 N N . ALA A 1 296 ? -27.417 9.230 21.200 1.00 71.12 296 ALA A N 1
ATOM 2380 C CA . ALA A 1 296 ? -26.625 9.129 22.413 1.00 71.12 296 ALA A CA 1
ATOM 2381 C C . ALA A 1 296 ? -25.130 9.012 22.074 1.00 71.12 296 ALA A C 1
ATOM 2383 O O . ALA A 1 296 ? -24.722 8.343 21.120 1.00 71.12 296 ALA A O 1
ATOM 2384 N N . THR A 1 297 ? -24.311 9.679 22.884 1.00 81.94 297 THR A N 1
ATOM 2385 C CA . THR A 1 297 ? -22.853 9.573 22.838 1.00 81.94 297 THR A CA 1
ATOM 2386 C C . THR A 1 297 ? -22.393 8.769 24.041 1.00 81.94 297 THR A C 1
ATOM 2388 O O . THR A 1 297 ? -22.642 9.158 25.182 1.00 81.94 297 THR A O 1
ATOM 2391 N N . LEU A 1 298 ? -21.694 7.673 23.784 1.00 88.88 298 LEU A N 1
ATOM 2392 C CA . LEU A 1 298 ? -20.908 6.974 24.782 1.00 88.88 298 LEU A CA 1
ATOM 2393 C C . LEU A 1 298 ? -19.578 7.706 24.939 1.00 88.88 298 LEU A C 1
ATOM 2395 O O . LEU A 1 298 ? -18.846 7.844 23.963 1.00 88.88 298 LEU A O 1
ATOM 2399 N N . ARG A 1 299 ? -19.271 8.182 26.142 1.00 93.12 299 ARG A N 1
ATOM 2400 C CA . ARG A 1 299 ? -17.993 8.830 26.450 1.00 93.12 299 ARG A CA 1
ATOM 2401 C C . ARG A 1 299 ? -17.274 7.959 27.453 1.00 93.12 299 ARG A C 1
ATOM 2403 O O . ARG A 1 299 ? -17.791 7.783 28.545 1.00 93.12 299 ARG A O 1
ATOM 2410 N N . VAL A 1 300 ? -16.135 7.407 27.072 1.00 95.19 300 VAL A N 1
ATOM 2411 C CA . VAL A 1 300 ? -15.338 6.523 27.917 1.00 95.19 300 VAL A CA 1
ATOM 2412 C C . VAL A 1 300 ? -13.991 7.170 28.150 1.00 95.19 300 VAL A C 1
ATOM 2414 O O . VAL A 1 300 ? -13.353 7.632 27.205 1.00 95.19 300 VAL A O 1
ATOM 2417 N N . ARG A 1 301 ? -13.552 7.172 29.404 1.00 96.19 301 ARG A N 1
ATOM 2418 C CA . ARG A 1 301 ? -12.192 7.552 29.771 1.00 96.19 301 ARG A CA 1
ATOM 2419 C C . ARG A 1 301 ? -11.531 6.402 30.512 1.00 96.19 301 ARG A C 1
ATOM 2421 O O . ARG A 1 301 ? -12.072 5.943 31.516 1.00 96.19 301 ARG A O 1
ATOM 2428 N N . LEU A 1 302 ? -10.375 5.983 30.010 1.00 95.50 302 LEU A N 1
ATOM 2429 C CA . LEU A 1 302 ? -9.459 5.034 30.634 1.00 95.50 302 LEU A CA 1
ATOM 2430 C C . LEU A 1 302 ? -8.272 5.812 31.208 1.00 95.50 302 LEU A C 1
ATOM 2432 O O . LEU A 1 302 ? -7.616 6.535 30.464 1.00 95.50 302 LEU A O 1
ATOM 2436 N N . GLU A 1 303 ? -7.998 5.664 32.499 1.00 96.50 303 GLU A N 1
ATOM 2437 C CA . GLU A 1 303 ? -6.911 6.346 33.211 1.00 96.50 303 GLU A CA 1
ATOM 2438 C C . GLU A 1 303 ? -5.906 5.323 33.743 1.00 96.50 303 GLU A C 1
ATOM 2440 O O . GLU A 1 303 ? -6.310 4.365 34.400 1.00 96.50 303 GLU A O 1
ATOM 2445 N N . SER A 1 304 ? -4.617 5.535 33.477 1.00 93.88 304 SER A N 1
ATOM 2446 C CA . SER A 1 304 ? -3.494 4.727 33.976 1.00 93.88 304 SER A CA 1
ATOM 2447 C C . SER A 1 304 ? -2.197 5.529 33.870 1.00 93.88 304 SER A C 1
ATOM 2449 O O . SER A 1 304 ? -1.973 6.211 32.871 1.00 93.88 304 SER A O 1
ATOM 2451 N N . ASP A 1 305 ? -1.315 5.413 34.864 1.00 91.88 305 ASP A N 1
ATOM 2452 C CA . ASP A 1 305 ? 0.014 6.042 34.863 1.00 91.88 305 ASP A CA 1
ATOM 2453 C C . ASP A 1 305 ? 0.955 5.475 33.782 1.00 91.88 305 ASP A C 1
ATOM 2455 O O . ASP A 1 305 ? 1.963 6.100 33.455 1.00 91.88 305 ASP A O 1
ATOM 2459 N N . LYS A 1 306 ? 0.615 4.317 33.201 1.00 90.31 306 LYS A N 1
ATOM 2460 C CA . LYS A 1 306 ? 1.348 3.660 32.106 1.00 90.31 306 LYS A CA 1
ATOM 2461 C C . LYS A 1 306 ? 0.967 4.172 30.721 1.00 90.31 306 LYS A C 1
ATOM 2463 O O . LYS A 1 306 ? 1.639 3.855 29.741 1.00 90.31 306 LYS A O 1
ATOM 2468 N N . ILE A 1 307 ? -0.100 4.964 30.605 1.00 91.31 307 ILE A N 1
ATOM 2469 C CA . ILE A 1 307 ? -0.491 5.561 29.328 1.00 91.31 307 ILE A CA 1
ATOM 2470 C C . ILE A 1 307 ? 0.406 6.766 29.056 1.00 91.31 307 ILE A C 1
ATOM 2472 O O . ILE A 1 307 ? 0.331 7.786 29.740 1.00 91.31 307 ILE A O 1
ATOM 2476 N N . ILE A 1 308 ? 1.223 6.663 28.013 1.00 88.06 308 ILE A N 1
ATOM 2477 C CA . ILE A 1 308 ? 2.064 7.752 27.518 1.00 88.06 308 ILE A CA 1
ATOM 2478 C C . ILE A 1 308 ? 1.343 8.422 26.349 1.00 88.06 308 ILE A C 1
ATOM 2480 O O . ILE A 1 308 ? 0.822 7.757 25.455 1.00 88.06 308 ILE A O 1
ATOM 2484 N N . GLY A 1 309 ? 1.323 9.749 26.346 1.00 84.94 309 GLY A N 1
ATOM 2485 C CA . GLY A 1 309 ? 0.761 10.548 25.264 1.00 84.94 309 GLY A CA 1
ATOM 2486 C C . GLY A 1 309 ? 1.288 11.973 25.326 1.00 84.94 309 GLY A C 1
ATOM 2487 O O . GLY A 1 309 ? 1.724 12.421 26.387 1.00 84.94 309 GLY A O 1
ATOM 2488 N N . SER A 1 310 ? 1.232 12.705 24.217 1.00 76.06 310 SER A N 1
ATOM 2489 C CA . SER A 1 310 ? 1.589 14.124 24.256 1.00 76.06 310 SER A CA 1
ATOM 2490 C C . SER A 1 310 ? 0.607 14.905 25.143 1.00 76.06 310 SER A C 1
ATOM 2492 O O . SER A 1 310 ? -0.609 14.688 25.096 1.00 76.06 310 SER A O 1
ATOM 2494 N N . ASN A 1 311 ? 1.156 15.778 25.990 1.00 67.38 311 ASN A N 1
ATOM 2495 C CA . ASN A 1 311 ? 0.390 16.750 26.772 1.00 67.38 311 ASN A CA 1
ATOM 2496 C C . ASN A 1 311 ? 0.201 18.066 26.017 1.00 67.38 311 ASN A C 1
ATOM 2498 O O . ASN A 1 311 ? -0.639 18.872 26.425 1.00 67.38 311 ASN A O 1
ATOM 2502 N N . ASP A 1 312 ? 0.964 18.266 24.942 1.00 59.41 312 ASP A N 1
ATOM 2503 C CA . ASP A 1 312 ? 0.846 19.443 24.108 1.00 59.41 312 ASP A CA 1
ATOM 2504 C C . ASP A 1 312 ? -0.482 19.402 23.368 1.00 59.41 312 ASP A C 1
ATOM 2506 O O . ASP A 1 312 ? -0.923 18.387 22.819 1.00 59.41 312 ASP A O 1
ATOM 2510 N N . ALA A 1 313 ? -1.150 20.545 23.395 1.00 48.19 313 ALA A N 1
ATOM 2511 C CA . ALA A 1 313 ? -2.390 20.790 22.690 1.00 48.19 313 ALA A CA 1
ATOM 2512 C C . ALA A 1 313 ? -2.159 20.965 21.177 1.00 48.19 313 ALA A C 1
ATOM 2514 O O . ALA A 1 313 ? -2.945 21.655 20.547 1.00 48.19 313 ALA A O 1
ATOM 2515 N N . ASP A 1 314 ? -1.132 20.334 20.588 1.00 47.16 314 ASP A N 1
ATOM 2516 C CA . ASP A 1 314 ? -0.620 20.549 19.217 1.00 47.16 314 ASP A CA 1
ATOM 2517 C C . ASP A 1 314 ? -1.571 20.126 18.070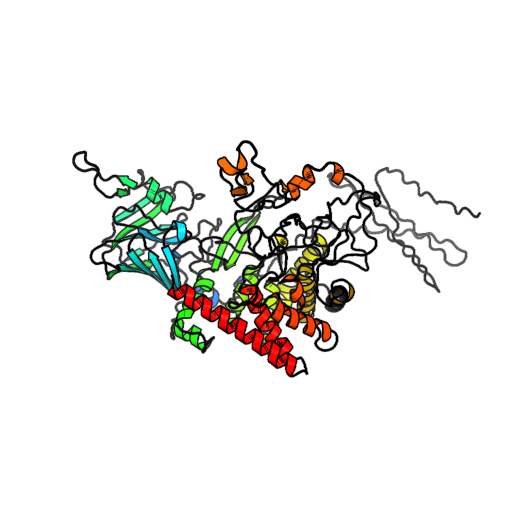 1.00 47.16 314 ASP A C 1
ATOM 2519 O O . ASP A 1 314 ? -1.179 19.931 16.923 1.00 47.16 314 ASP A O 1
ATOM 2523 N N . ASP A 1 315 ? -2.865 20.078 18.371 1.00 52.59 315 ASP A N 1
ATOM 2524 C CA . ASP A 1 315 ? -3.997 20.200 17.456 1.00 52.59 315 ASP A CA 1
ATOM 2525 C C . ASP A 1 315 ? -4.627 21.619 17.524 1.00 52.59 315 ASP A C 1
ATOM 2527 O O . ASP A 1 315 ? -5.809 21.769 17.219 1.00 52.59 315 ASP A O 1
ATOM 2531 N N . ASP A 1 316 ? -3.902 22.666 17.949 1.00 49.19 316 ASP A N 1
ATOM 2532 C CA . ASP A 1 316 ? -4.488 23.993 18.251 1.00 49.19 316 ASP A CA 1
ATOM 2533 C C . ASP A 1 316 ? -5.224 24.641 17.051 1.00 49.19 316 ASP A C 1
ATOM 2535 O O . ASP A 1 316 ? -6.185 25.387 17.249 1.00 49.19 316 ASP A O 1
ATOM 2539 N N . ASP A 1 317 ? -4.869 24.276 15.810 1.00 60.16 317 ASP A N 1
ATOM 2540 C CA . ASP A 1 317 ? -5.587 24.695 14.592 1.00 60.16 317 ASP A CA 1
ATOM 2541 C C . ASP A 1 317 ? -6.575 23.625 14.048 1.00 60.16 317 ASP A C 1
ATOM 2543 O O . ASP A 1 317 ? -7.436 23.930 13.217 1.00 60.16 317 ASP A O 1
ATOM 2547 N N . GLY A 1 318 ? -6.478 22.371 14.514 1.00 76.56 318 GLY A N 1
ATOM 2548 C CA . GLY A 1 318 ? -7.253 21.207 14.062 1.00 76.56 318 GLY A CA 1
ATOM 2549 C C . GLY A 1 318 ? -6.768 20.556 12.753 1.00 76.56 318 GLY A C 1
ATOM 2550 O O . GLY A 1 318 ? -6.135 21.190 11.905 1.00 76.56 318 GLY A O 1
ATOM 2551 N N . TYR A 1 319 ? -7.113 19.274 12.561 1.00 87.56 319 TYR A N 1
ATOM 2552 C CA . TYR A 1 319 ? -6.737 18.455 11.395 1.00 87.56 319 TYR A CA 1
ATOM 2553 C C . TYR A 1 319 ? -6.974 19.161 10.046 1.00 87.56 319 TYR A C 1
ATOM 2555 O O . TYR A 1 319 ? -6.073 19.250 9.212 1.00 87.56 319 TYR A O 1
ATOM 2563 N N . ASP A 1 320 ? -8.163 19.735 9.852 1.00 88.31 320 ASP A N 1
ATOM 2564 C CA . ASP A 1 320 ? -8.530 20.449 8.625 1.00 88.31 320 ASP A CA 1
ATOM 2565 C C . ASP A 1 320 ? -7.599 21.626 8.316 1.00 88.31 320 ASP A C 1
ATOM 2567 O O . ASP A 1 320 ? -7.267 21.869 7.154 1.00 88.31 320 ASP A O 1
ATOM 2571 N N . ALA A 1 321 ? -7.176 22.378 9.335 1.00 87.38 321 ALA A N 1
ATOM 2572 C CA . ALA A 1 321 ? -6.266 23.499 9.145 1.00 87.38 321 ALA A CA 1
ATOM 2573 C C . ALA A 1 321 ? -4.855 23.016 8.794 1.00 87.38 321 ALA A C 1
ATOM 2575 O O . ALA A 1 321 ? -4.221 23.595 7.909 1.00 87.38 321 ALA A O 1
ATOM 2576 N N . ALA A 1 322 ? -4.395 21.921 9.410 1.00 85.31 322 ALA A N 1
ATOM 2577 C CA . ALA A 1 322 ? -3.127 21.287 9.060 1.00 85.31 322 ALA A CA 1
ATOM 2578 C C . ALA A 1 322 ? -3.120 20.822 7.593 1.00 85.31 322 ALA A C 1
ATOM 2580 O O . ALA A 1 322 ? -2.186 21.140 6.851 1.00 85.31 322 ALA A O 1
ATOM 2581 N N . VAL A 1 323 ? -4.195 20.169 7.136 1.00 88.75 323 VAL A N 1
ATOM 2582 C CA . VAL A 1 323 ? -4.349 19.758 5.731 1.00 88.75 323 VAL A CA 1
ATOM 2583 C C . VAL A 1 323 ? -4.399 20.971 4.798 1.00 88.75 323 VAL A C 1
ATOM 2585 O O . VAL A 1 323 ? -3.700 20.983 3.789 1.00 88.75 323 VAL A O 1
ATOM 2588 N N . ARG A 1 324 ? -5.154 22.030 5.131 1.00 90.12 324 ARG A N 1
ATOM 2589 C CA . ARG A 1 324 ? -5.209 23.275 4.330 1.00 90.12 324 ARG A CA 1
ATOM 2590 C C . ARG A 1 324 ? -3.865 23.972 4.211 1.00 90.12 324 ARG A C 1
ATOM 2592 O O . ARG A 1 324 ? -3.578 24.559 3.171 1.00 90.12 324 ARG A O 1
ATOM 2599 N N . ARG A 1 325 ? -3.065 23.948 5.275 1.00 88.38 325 ARG A N 1
ATOM 2600 C CA . ARG A 1 325 ? -1.740 24.568 5.302 1.00 88.38 325 ARG A CA 1
ATOM 2601 C C . ARG A 1 325 ? -0.783 23.870 4.338 1.00 88.38 325 ARG A C 1
ATOM 2603 O O . ARG A 1 325 ? -0.049 24.554 3.633 1.00 88.38 325 ARG A O 1
ATOM 2610 N N . LEU A 1 326 ? -0.814 22.538 4.300 1.00 85.00 326 LEU A N 1
ATOM 2611 C CA . LEU A 1 326 ? 0.031 21.731 3.416 1.00 85.00 326 LEU A CA 1
ATOM 2612 C C . LEU A 1 326 ? -0.502 21.708 1.974 1.00 85.00 326 LEU A C 1
ATOM 2614 O O . LEU A 1 326 ? 0.256 21.896 1.024 1.00 85.00 326 LEU A O 1
ATOM 2618 N N . TRP A 1 327 ? -1.819 21.575 1.804 1.00 88.06 327 TRP A N 1
ATOM 2619 C CA . TRP A 1 327 ? -2.484 21.486 0.503 1.00 88.06 327 TRP A CA 1
ATOM 2620 C C . TRP A 1 327 ? -3.666 22.463 0.385 1.00 88.06 327 TRP A C 1
ATOM 2622 O O . TRP A 1 327 ? -4.829 22.050 0.401 1.00 88.06 327 TRP A O 1
ATOM 2632 N N . PRO A 1 328 ? -3.413 23.766 0.161 1.00 87.50 328 PRO A N 1
ATOM 2633 C CA . PRO A 1 328 ? -4.466 24.790 0.127 1.00 87.50 328 PRO A CA 1
ATOM 2634 C C . PRO A 1 328 ? -5.483 24.609 -1.010 1.00 87.50 328 PRO A C 1
ATOM 2636 O O . PRO A 1 328 ? -6.594 25.128 -0.938 1.00 87.50 328 PRO A O 1
ATOM 2639 N N . ASN A 1 329 ? -5.119 23.860 -2.056 1.00 82.62 329 ASN A N 1
ATOM 2640 C CA . ASN A 1 329 ? -5.978 23.577 -3.209 1.00 82.62 329 ASN A CA 1
ATOM 2641 C C . ASN A 1 329 ? -6.731 22.236 -3.096 1.00 82.62 329 ASN A C 1
ATOM 2643 O O . ASN A 1 329 ? -7.512 21.890 -3.992 1.00 82.62 329 ASN A O 1
ATOM 2647 N N . LEU A 1 330 ? -6.484 21.455 -2.038 1.00 83.75 330 LEU A N 1
ATOM 2648 C CA . LEU A 1 330 ? -7.221 20.223 -1.784 1.00 83.75 330 LEU A CA 1
ATOM 2649 C C . LEU A 1 330 ? -8.622 20.590 -1.283 1.00 83.75 330 LEU A C 1
ATOM 2651 O O . LEU A 1 330 ? -8.778 21.376 -0.345 1.00 83.75 330 LEU A O 1
ATOM 2655 N N . LYS A 1 331 ? -9.658 20.040 -1.923 1.00 83.50 331 LYS A N 1
ATOM 2656 C CA . LYS A 1 331 ? -11.041 20.263 -1.482 1.00 83.50 331 LYS A CA 1
ATOM 2657 C C . LYS A 1 331 ? -11.245 19.585 -0.126 1.00 83.50 331 LYS A C 1
ATOM 2659 O O . LYS A 1 331 ? -10.774 18.469 0.063 1.00 83.50 331 LYS A O 1
ATOM 2664 N N . GLY A 1 332 ? -11.985 20.236 0.775 1.00 82.38 332 GLY A N 1
ATOM 2665 C CA . GLY A 1 332 ? -12.261 19.716 2.124 1.00 82.38 332 GLY A CA 1
ATOM 2666 C C . GLY A 1 332 ? -12.885 18.320 2.130 1.00 82.38 332 GLY A C 1
ATOM 2667 O O . GLY A 1 332 ? -12.559 17.498 2.977 1.00 82.38 332 GLY A O 1
ATOM 2668 N N . GLU A 1 333 ? -13.706 18.014 1.125 1.00 81.69 333 GLU A N 1
ATOM 2669 C CA . GLU A 1 333 ? -14.287 16.682 0.929 1.00 81.69 333 GLU A CA 1
ATOM 2670 C C . GLU A 1 333 ? -13.250 15.573 0.721 1.00 81.69 333 GLU A C 1
ATOM 2672 O O . GLU A 1 333 ? -13.590 14.431 0.947 1.00 81.69 333 GLU A O 1
ATOM 2677 N N . MET A 1 334 ? -12.003 15.881 0.347 1.00 83.62 334 MET A N 1
ATOM 2678 C CA . MET A 1 334 ? -10.938 14.896 0.110 1.00 83.62 334 MET A CA 1
ATOM 2679 C C . MET A 1 334 ? -9.990 14.724 1.303 1.00 83.62 334 MET A C 1
ATOM 2681 O O . MET A 1 334 ? -9.045 13.938 1.224 1.00 83.62 334 MET A O 1
ATOM 2685 N N . TYR A 1 335 ? -10.199 15.435 2.416 1.00 89.31 335 TYR A N 1
ATOM 2686 C CA . TYR A 1 335 ? -9.272 15.374 3.554 1.00 89.31 335 TYR A CA 1
ATOM 2687 C C . TYR A 1 335 ? -9.232 13.975 4.180 1.00 89.31 335 TYR A C 1
ATOM 2689 O O . TYR A 1 335 ? -8.171 13.520 4.602 1.00 89.31 335 TYR A O 1
ATOM 2697 N N . HIS A 1 336 ? -10.332 13.215 4.116 1.00 89.81 336 HIS A N 1
ATOM 2698 C CA . HIS A 1 336 ? -10.350 11.826 4.588 1.00 89.81 336 HIS A CA 1
ATOM 2699 C C . HIS A 1 336 ? -9.374 10.908 3.855 1.00 89.81 336 HIS A C 1
ATOM 2701 O O . HIS A 1 336 ? -9.021 9.868 4.408 1.00 89.81 336 HIS A O 1
ATOM 2707 N N . ALA A 1 337 ? -8.941 11.245 2.636 1.00 88.88 337 ALA A N 1
ATOM 2708 C CA . ALA A 1 337 ? -7.949 10.452 1.917 1.00 88.88 337 ALA A CA 1
ATOM 2709 C C . ALA A 1 337 ? -6.608 10.459 2.667 1.00 88.88 337 ALA A C 1
ATOM 2711 O O . ALA A 1 337 ? -6.025 9.400 2.895 1.00 88.88 337 ALA A O 1
ATOM 2712 N N . VAL A 1 338 ? -6.176 11.633 3.145 1.00 89.81 338 VAL A N 1
ATOM 2713 C CA . VAL A 1 338 ? -4.964 11.773 3.966 1.00 89.81 338 VAL A CA 1
ATOM 2714 C C . VAL A 1 338 ? -5.161 11.058 5.303 1.00 89.81 338 VAL A C 1
ATOM 2716 O O . VAL A 1 338 ? -4.350 10.207 5.666 1.00 89.81 338 VAL A O 1
ATOM 2719 N N . ALA A 1 339 ? -6.278 11.313 5.993 1.00 92.44 339 ALA A N 1
ATOM 2720 C CA . ALA A 1 339 ? -6.578 10.680 7.279 1.00 92.44 339 ALA A CA 1
ATOM 2721 C C . ALA A 1 339 ? -6.601 9.148 7.180 1.00 92.44 339 ALA A C 1
ATOM 2723 O O . ALA A 1 339 ? -6.165 8.455 8.097 1.00 92.44 339 ALA A O 1
ATOM 2724 N N . SER A 1 340 ? -7.097 8.603 6.067 1.00 92.88 340 SER A N 1
ATOM 2725 C CA . SER A 1 340 ? -7.217 7.157 5.868 1.00 92.88 340 SER A CA 1
ATOM 2726 C C . SER A 1 340 ? -5.882 6.480 5.571 1.00 92.88 340 SER A C 1
ATOM 2728 O O . SER A 1 340 ? -5.678 5.362 6.040 1.00 92.88 340 SER A O 1
ATOM 2730 N N . VAL A 1 341 ? -4.955 7.150 4.873 1.00 90.38 341 VAL A N 1
ATOM 2731 C CA . VAL A 1 341 ? -3.576 6.653 4.717 1.00 90.38 341 VAL A CA 1
ATOM 2732 C C . VAL A 1 341 ? -2.842 6.688 6.060 1.00 90.38 341 VAL A C 1
ATOM 2734 O O . VAL A 1 341 ? -2.240 5.689 6.452 1.00 90.38 341 VAL A O 1
ATOM 2737 N N . VAL A 1 342 ? -2.957 7.787 6.816 1.00 88.06 342 VAL A N 1
ATOM 2738 C CA . VAL A 1 342 ? -2.328 7.924 8.145 1.00 88.06 342 VAL A CA 1
ATOM 2739 C C . VAL A 1 342 ? -2.897 6.909 9.142 1.00 88.06 342 VAL A C 1
ATOM 2741 O O . VAL A 1 342 ? -2.145 6.250 9.858 1.00 88.06 342 VAL A O 1
ATOM 2744 N N . GLY A 1 343 ? -4.215 6.715 9.151 1.00 89.19 343 GLY A N 1
ATOM 2745 C CA . GLY A 1 343 ? -4.874 5.716 9.990 1.00 89.19 343 GLY A CA 1
ATOM 2746 C C . GLY A 1 343 ? -4.684 4.271 9.528 1.00 89.19 343 GLY A C 1
ATOM 2747 O O . GLY A 1 343 ? -5.036 3.348 10.260 1.00 89.19 343 GLY A O 1
ATOM 2748 N N . GLY A 1 344 ? -4.121 4.063 8.335 1.00 90.50 344 GLY A N 1
ATOM 2749 C CA . GLY A 1 344 ? -3.686 2.766 7.824 1.00 90.50 344 GLY A CA 1
ATOM 2750 C C . GLY A 1 344 ? -2.276 2.363 8.266 1.00 90.50 344 GLY A C 1
ATOM 2751 O O . GLY A 1 344 ? -1.797 1.315 7.837 1.00 90.50 344 GLY A O 1
ATOM 2752 N N . VAL A 1 345 ? -1.593 3.162 9.094 1.00 89.06 345 VAL A N 1
ATOM 2753 C CA . VAL A 1 345 ? -0.294 2.782 9.666 1.00 89.06 345 VAL A CA 1
ATOM 2754 C C . VAL A 1 345 ? -0.475 1.590 10.601 1.00 89.06 345 VAL A C 1
ATOM 2756 O O . VAL A 1 345 ? -1.211 1.652 11.583 1.00 89.06 345 VAL A O 1
ATOM 2759 N N . SER A 1 346 ? 0.233 0.510 10.300 1.00 88.50 346 SER A N 1
ATOM 2760 C CA . SER A 1 346 ? 0.315 -0.697 11.107 1.00 88.50 346 SER A CA 1
ATOM 2761 C C . SER A 1 346 ? 1.622 -0.735 11.878 1.00 88.50 346 SER A C 1
ATOM 2763 O O . SER A 1 346 ? 2.664 -0.392 11.327 1.00 88.50 346 SER A O 1
ATOM 2765 N N . ASP A 1 347 ? 1.580 -1.261 13.097 1.00 84.12 347 ASP A N 1
ATOM 2766 C CA . ASP A 1 347 ? 2.762 -1.721 13.827 1.00 84.12 347 ASP A CA 1
ATOM 2767 C C . ASP A 1 347 ? 2.656 -3.239 13.990 1.00 84.12 347 ASP A C 1
ATOM 2769 O O . ASP A 1 347 ? 2.017 -3.759 14.905 1.00 84.12 347 ASP A O 1
ATOM 2773 N N . THR A 1 348 ? 3.197 -3.957 13.009 1.00 78.88 348 THR A N 1
ATOM 2774 C CA . THR A 1 348 ? 3.143 -5.420 12.964 1.00 78.88 348 THR A CA 1
ATOM 2775 C C . THR A 1 348 ? 4.352 -6.027 13.640 1.00 78.88 348 THR A C 1
ATOM 2777 O O . THR A 1 348 ? 5.480 -5.562 13.476 1.00 78.88 348 THR A O 1
ATOM 2780 N N . ARG A 1 349 ? 4.125 -7.095 14.402 1.00 77.44 349 ARG A N 1
ATOM 2781 C CA . ARG A 1 349 ? 5.167 -7.739 15.190 1.00 77.44 349 ARG A CA 1
ATOM 2782 C C . ARG A 1 349 ? 4.917 -9.241 15.237 1.00 77.44 349 ARG A C 1
ATOM 2784 O O . ARG A 1 349 ? 3.793 -9.670 15.494 1.00 77.44 349 ARG A O 1
ATOM 2791 N N . GLY A 1 350 ? 5.946 -10.040 14.984 1.00 71.56 350 GLY A N 1
ATOM 2792 C CA . GLY A 1 350 ? 5.828 -11.493 15.062 1.00 71.56 350 GLY A CA 1
ATOM 2793 C C . GLY A 1 350 ? 6.829 -12.253 14.205 1.00 71.56 350 GLY A C 1
ATOM 2794 O O . GLY A 1 350 ? 7.813 -11.702 13.708 1.00 71.56 350 GLY A O 1
ATOM 2795 N N . GLU A 1 351 ? 6.557 -13.544 14.051 1.00 74.44 351 GLU A N 1
ATOM 2796 C CA . GLU A 1 351 ? 7.406 -14.483 13.330 1.00 74.44 351 GLU A CA 1
ATOM 2797 C C . GLU A 1 351 ? 7.194 -14.396 11.815 1.00 74.44 351 GLU A C 1
ATOM 2799 O O . GLU A 1 351 ? 6.124 -14.710 11.290 1.00 74.44 351 GLU A O 1
ATOM 2804 N N . LEU A 1 352 ? 8.247 -14.024 11.088 1.00 76.06 352 LEU A N 1
ATOM 2805 C CA . LEU A 1 352 ? 8.276 -14.120 9.635 1.00 76.06 352 LEU A CA 1
ATOM 2806 C C . LEU A 1 352 ? 8.627 -15.555 9.223 1.00 76.06 352 LEU A C 1
ATOM 2808 O O . LEU A 1 352 ? 9.734 -16.030 9.489 1.00 76.06 352 LEU A O 1
ATOM 2812 N N . VAL A 1 353 ? 7.710 -16.227 8.524 1.00 74.12 353 VAL A N 1
ATOM 2813 C CA . VAL A 1 353 ? 7.957 -17.550 7.934 1.00 74.12 353 VAL A CA 1
ATOM 2814 C C . VAL A 1 353 ? 8.743 -17.389 6.635 1.00 74.12 353 VAL A C 1
ATOM 2816 O O . VAL A 1 353 ? 8.258 -16.805 5.666 1.00 74.12 353 VAL A O 1
ATOM 2819 N N . VAL A 1 354 ? 9.955 -17.940 6.598 1.00 73.06 354 VAL A N 1
ATOM 2820 C CA . VAL A 1 354 ? 10.825 -17.932 5.416 1.00 73.06 354 VAL A CA 1
ATOM 2821 C C . VAL A 1 354 ? 10.911 -19.350 4.859 1.00 73.06 354 VAL A C 1
ATOM 2823 O O . VAL A 1 354 ? 11.120 -20.298 5.609 1.00 73.06 354 VAL A O 1
ATOM 2826 N N . LYS A 1 355 ? 10.764 -19.498 3.534 1.00 60.69 355 LYS A N 1
ATOM 2827 C CA . LYS A 1 355 ? 10.658 -20.794 2.835 1.00 60.69 355 LYS A CA 1
ATOM 2828 C C . LYS A 1 355 ? 11.768 -21.801 3.184 1.00 60.69 355 LYS A C 1
ATOM 2830 O O . LYS A 1 355 ? 11.500 -22.996 3.178 1.00 60.69 355 LYS A O 1
ATOM 2835 N N . ASP A 1 356 ? 12.967 -21.322 3.519 1.00 70.06 356 ASP A N 1
ATOM 2836 C CA . ASP A 1 356 ? 14.162 -22.145 3.747 1.00 70.06 356 ASP A CA 1
ATOM 2837 C C . ASP A 1 356 ? 14.928 -21.759 5.036 1.00 70.06 356 ASP A C 1
ATOM 2839 O O . ASP A 1 356 ? 16.157 -21.837 5.090 1.00 70.06 356 ASP A O 1
ATOM 2843 N N . GLY A 1 357 ? 14.228 -21.319 6.090 1.00 69.38 357 GLY A N 1
ATOM 2844 C CA . GLY A 1 357 ? 14.858 -20.935 7.359 1.00 69.38 357 GLY A CA 1
ATOM 2845 C C . GLY A 1 357 ? 13.922 -21.029 8.566 1.00 69.38 357 GLY A C 1
ATOM 2846 O O . GLY A 1 357 ? 12.711 -21.170 8.392 1.00 69.38 357 GLY A O 1
ATOM 2847 N N . PRO A 1 358 ? 14.461 -20.974 9.799 1.00 69.88 358 PRO A N 1
ATOM 2848 C CA . PRO A 1 358 ? 13.622 -20.867 10.986 1.00 69.88 358 PRO A CA 1
ATOM 2849 C C . PRO A 1 358 ? 12.815 -19.558 10.940 1.00 69.88 358 PRO A C 1
ATOM 2851 O O . PRO A 1 358 ? 13.293 -18.580 10.351 1.00 69.88 358 PRO A O 1
ATOM 2854 N N . PRO A 1 359 ? 11.624 -19.513 11.562 1.00 72.88 359 PRO A N 1
ATOM 2855 C CA . PRO A 1 359 ? 10.903 -18.263 11.729 1.00 72.88 359 PRO A CA 1
ATOM 2856 C C . PRO A 1 359 ? 11.787 -17.216 12.412 1.00 72.88 359 PRO A C 1
ATOM 2858 O O . PRO A 1 359 ? 12.566 -17.534 13.314 1.00 72.88 359 PRO A O 1
ATOM 2861 N N . VAL A 1 360 ? 11.695 -15.967 11.958 1.00 70.19 360 VAL A N 1
ATOM 2862 C CA . VAL A 1 360 ? 12.484 -14.859 12.511 1.00 70.19 360 VAL A CA 1
ATOM 2863 C C . VAL A 1 360 ? 11.536 -13.813 13.064 1.00 70.19 360 VAL A C 1
ATOM 2865 O O . VAL A 1 360 ? 10.729 -13.263 12.318 1.00 70.19 360 VAL A O 1
ATOM 2868 N N . ASN A 1 361 ? 11.665 -13.507 14.354 1.00 70.31 361 ASN A N 1
ATOM 2869 C CA . ASN A 1 361 ? 10.922 -12.414 14.970 1.00 70.31 361 ASN A CA 1
ATOM 2870 C C . ASN A 1 361 ? 11.362 -11.072 14.390 1.00 70.31 361 ASN A C 1
ATOM 2872 O O . ASN A 1 361 ? 12.553 -10.747 14.377 1.00 70.31 361 ASN A O 1
ATOM 2876 N N . ARG A 1 362 ? 10.389 -10.302 13.905 1.00 73.94 362 ARG A N 1
ATOM 2877 C CA . ARG A 1 362 ? 10.573 -8.956 13.364 1.00 73.94 362 ARG A CA 1
ATOM 2878 C C . ARG A 1 362 ? 9.434 -8.046 13.809 1.00 73.94 362 ARG A C 1
ATOM 2880 O O . ARG A 1 362 ? 8.318 -8.505 14.050 1.00 73.94 362 ARG A O 1
ATOM 2887 N N . SER A 1 363 ? 9.735 -6.756 13.889 1.00 73.44 363 SER A N 1
ATOM 2888 C CA . SER A 1 363 ? 8.756 -5.678 13.967 1.00 73.44 363 SER A CA 1
ATOM 2889 C C . SER A 1 363 ? 8.829 -4.844 12.690 1.00 73.44 363 SER A C 1
ATOM 2891 O O . SER A 1 363 ? 9.889 -4.721 12.071 1.00 73.44 363 SER A O 1
ATOM 2893 N N . LEU A 1 364 ? 7.686 -4.321 12.266 1.00 78.75 364 LEU A N 1
ATOM 2894 C CA . LEU A 1 364 ? 7.546 -3.511 11.068 1.00 78.75 364 LEU A CA 1
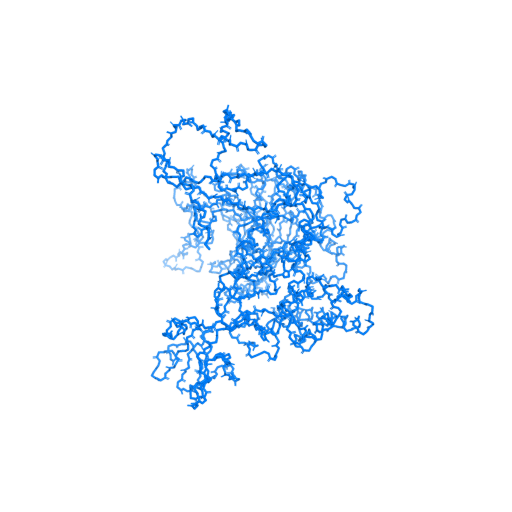ATOM 2895 C C . LEU A 1 364 ? 6.439 -2.485 11.291 1.00 78.75 364 LEU A C 1
ATOM 2897 O O . LEU A 1 364 ? 5.268 -2.850 11.419 1.00 78.75 364 LEU A O 1
ATOM 2901 N N . ILE A 1 365 ? 6.825 -1.211 11.262 1.00 79.75 365 ILE A N 1
ATOM 2902 C CA . ILE A 1 365 ? 5.891 -0.097 11.120 1.00 79.75 365 ILE A CA 1
ATOM 2903 C C . ILE A 1 365 ? 5.758 0.189 9.626 1.00 79.75 365 ILE A C 1
ATOM 2905 O O . ILE A 1 365 ? 6.762 0.458 8.976 1.00 79.75 365 ILE A O 1
ATOM 2909 N N . SER A 1 366 ? 4.555 0.093 9.068 1.00 86.12 366 SER A N 1
ATOM 2910 C CA . SER A 1 366 ? 4.306 0.298 7.632 1.00 86.12 366 SER A CA 1
ATOM 2911 C C . SER A 1 366 ? 2.848 0.663 7.395 1.00 86.12 366 SER A C 1
ATOM 2913 O O . SER A 1 366 ? 1.965 0.249 8.147 1.00 86.12 366 SER A O 1
ATOM 2915 N N . MET A 1 367 ? 2.583 1.443 6.353 1.00 90.75 367 MET A N 1
ATOM 2916 C CA . MET A 1 367 ? 1.220 1.683 5.889 1.00 90.75 367 MET A CA 1
ATOM 2917 C C . MET A 1 367 ? 0.692 0.463 5.133 1.00 90.75 367 MET A C 1
ATOM 2919 O O . MET A 1 367 ? 1.436 -0.284 4.498 1.00 90.75 367 MET A O 1
ATOM 2923 N N . VAL A 1 368 ? -0.621 0.255 5.184 1.00 92.50 368 VAL A N 1
ATOM 2924 C CA . VAL A 1 368 ? -1.263 -0.874 4.504 1.00 92.50 368 VAL A CA 1
ATOM 2925 C C . VAL A 1 368 ? -1.996 -0.415 3.241 1.00 92.50 368 VAL A C 1
ATOM 2927 O O . VAL A 1 368 ? -2.708 0.587 3.304 1.00 92.50 368 VAL A O 1
ATOM 2930 N N . PRO A 1 369 ? -1.908 -1.144 2.108 1.00 92.88 369 PRO A N 1
ATOM 2931 C CA . PRO A 1 369 ? -2.633 -0.769 0.887 1.00 92.88 369 PRO A CA 1
ATOM 2932 C C . PRO A 1 369 ? -4.153 -0.767 1.074 1.00 92.88 369 PRO A C 1
ATOM 2934 O O . PRO A 1 369 ? -4.882 0.003 0.457 1.00 92.88 369 PRO A O 1
ATOM 2937 N N . SER A 1 370 ? -4.654 -1.665 1.927 1.00 92.50 370 SER A N 1
ATOM 2938 C CA . SER A 1 370 ? -6.070 -1.748 2.262 1.00 92.50 370 SER A CA 1
ATOM 2939 C C . SER A 1 370 ? -6.258 -2.376 3.631 1.00 92.50 370 SER A C 1
ATOM 2941 O O . SER A 1 370 ? -5.809 -3.493 3.873 1.00 92.50 370 SER A O 1
ATOM 2943 N N . ARG A 1 371 ? -7.023 -1.710 4.497 1.00 93.25 371 ARG A N 1
ATOM 2944 C CA . ARG A 1 371 ? -7.422 -2.252 5.805 1.00 93.25 371 ARG A CA 1
ATOM 2945 C C . ARG A 1 371 ? -8.260 -3.532 5.702 1.00 93.25 371 ARG A C 1
ATOM 2947 O O . ARG A 1 371 ? -8.255 -4.321 6.639 1.00 93.25 371 ARG A O 1
ATOM 2954 N N . SER A 1 372 ? -8.954 -3.744 4.579 1.00 89.62 372 SER A N 1
ATOM 2955 C CA . SER A 1 372 ? -9.848 -4.895 4.388 1.00 89.62 372 SER A CA 1
ATOM 2956 C C . SER A 1 372 ? -9.235 -6.061 3.631 1.00 89.62 372 SER A C 1
ATOM 2958 O O . SER A 1 372 ? -9.488 -7.212 3.975 1.00 89.62 372 SER A O 1
ATOM 2960 N N . PHE A 1 373 ? -8.451 -5.784 2.591 1.00 87.31 373 PHE A N 1
ATOM 2961 C CA . PHE A 1 373 ? -7.864 -6.838 1.758 1.00 87.31 373 PHE A CA 1
ATOM 2962 C C . PHE A 1 373 ? -6.432 -7.173 2.173 1.00 87.31 373 PHE A C 1
ATOM 2964 O O . PHE A 1 373 ? -6.014 -8.332 2.137 1.00 87.31 373 PHE A O 1
ATOM 2971 N N . PHE A 1 374 ? -5.674 -6.156 2.580 1.00 89.25 374 PHE A N 1
ATOM 2972 C CA . PHE A 1 374 ? -4.226 -6.225 2.719 1.00 89.25 374 PHE A CA 1
ATOM 2973 C C . PHE A 1 374 ? -3.739 -5.507 3.985 1.00 89.25 374 PHE A C 1
ATOM 2975 O O . PHE A 1 374 ? -2.930 -4.596 3.856 1.00 89.25 374 PHE A O 1
ATOM 2982 N N . PRO A 1 375 ? -4.188 -5.885 5.202 1.00 88.75 375 PRO A N 1
ATOM 2983 C CA . PRO A 1 375 ? -3.835 -5.197 6.450 1.00 88.75 375 PRO A CA 1
ATOM 2984 C C . PRO A 1 375 ? -2.409 -5.547 6.921 1.00 88.75 375 PRO A C 1
ATOM 2986 O O . PRO A 1 375 ? -2.199 -6.015 8.035 1.00 88.75 375 PRO A O 1
ATOM 2989 N N . ARG A 1 376 ? -1.425 -5.392 6.034 1.00 87.62 376 ARG A N 1
ATOM 2990 C CA . ARG A 1 376 ? 0.001 -5.654 6.253 1.00 87.62 376 ARG A CA 1
ATOM 2991 C C . ARG A 1 376 ? 0.833 -4.792 5.306 1.00 87.62 376 ARG A C 1
ATOM 2993 O O . ARG A 1 376 ? 0.316 -4.349 4.283 1.00 87.62 376 ARG A O 1
ATOM 3000 N N . GLY A 1 377 ? 2.108 -4.595 5.624 1.00 87.06 377 GLY A N 1
ATOM 3001 C CA . GLY A 1 377 ? 3.019 -3.837 4.767 1.00 87.06 377 GLY A CA 1
ATOM 3002 C C . GLY A 1 377 ? 3.302 -4.539 3.437 1.00 87.06 377 GLY A C 1
ATOM 3003 O O . GLY A 1 377 ? 3.518 -5.754 3.399 1.00 87.06 377 GLY A O 1
ATOM 3004 N N . PHE A 1 378 ? 3.324 -3.766 2.350 1.00 87.38 378 PHE A N 1
ATOM 3005 C CA . PHE A 1 378 ? 3.745 -4.215 1.021 1.00 87.38 378 PHE A CA 1
ATOM 3006 C C . PHE A 1 378 ? 4.872 -3.315 0.514 1.00 87.38 378 PHE A C 1
ATOM 3008 O O . PHE A 1 378 ? 4.724 -2.100 0.433 1.00 87.38 378 PHE A O 1
ATOM 3015 N N . LEU A 1 379 ? 6.010 -3.920 0.162 1.00 84.38 379 LEU A N 1
ATOM 3016 C CA . LEU A 1 379 ? 7.268 -3.195 -0.044 1.00 84.38 379 LEU A CA 1
ATOM 3017 C C . LEU A 1 379 ? 7.198 -2.114 -1.135 1.00 84.38 379 LEU A C 1
ATOM 3019 O O . LEU A 1 379 ? 7.770 -1.038 -0.968 1.00 84.38 379 LEU A O 1
ATOM 3023 N N . TRP A 1 380 ? 6.537 -2.392 -2.262 1.00 85.44 380 TRP A N 1
ATOM 3024 C CA . TRP A 1 380 ? 6.463 -1.416 -3.351 1.00 85.44 380 TRP A CA 1
ATOM 3025 C C . TRP A 1 380 ? 5.365 -0.364 -3.125 1.00 85.44 380 TRP A C 1
ATOM 3027 O O . TRP A 1 380 ? 5.598 0.804 -3.427 1.00 85.44 380 TRP A O 1
ATOM 3037 N N . ASP A 1 381 ? 4.220 -0.738 -2.542 1.00 90.00 381 ASP A N 1
ATOM 3038 C CA . ASP A 1 381 ? 3.153 0.195 -2.154 1.00 90.00 381 ASP A CA 1
ATOM 3039 C C . ASP A 1 381 ? 3.657 1.220 -1.130 1.00 90.00 381 ASP A C 1
ATOM 3041 O O . ASP A 1 381 ? 3.372 2.410 -1.256 1.00 90.00 381 ASP A O 1
ATOM 3045 N N . GLU A 1 382 ? 4.486 0.781 -0.174 1.00 88.75 382 GLU A N 1
ATOM 3046 C CA . GLU A 1 382 ? 5.057 1.638 0.871 1.00 88.75 382 GLU A CA 1
ATOM 3047 C C . GLU A 1 382 ? 5.800 2.843 0.282 1.00 88.75 382 GLU A C 1
ATOM 3049 O O . GLU A 1 382 ? 5.674 3.951 0.790 1.00 88.75 382 GLU A O 1
ATOM 3054 N N . GLY A 1 383 ? 6.512 2.671 -0.838 1.00 85.81 383 GLY A N 1
ATOM 3055 C CA . GLY A 1 383 ? 7.186 3.783 -1.512 1.00 85.81 383 GLY A CA 1
ATOM 3056 C C . GLY A 1 383 ? 6.230 4.871 -2.010 1.00 85.81 383 GLY A C 1
ATOM 3057 O O . GLY A 1 383 ? 6.587 6.043 -1.998 1.00 85.81 383 GLY A O 1
ATOM 3058 N N . PHE A 1 384 ? 5.011 4.508 -2.415 1.00 89.44 384 PHE A N 1
ATOM 3059 C CA . PHE A 1 384 ? 3.985 5.474 -2.818 1.00 89.44 384 PHE A CA 1
ATOM 3060 C C . PHE A 1 384 ? 3.269 6.080 -1.616 1.00 89.44 384 PHE A C 1
ATOM 3062 O O . PHE A 1 384 ? 3.021 7.284 -1.608 1.00 89.44 384 PHE A O 1
ATOM 3069 N N . HIS A 1 385 ? 2.982 5.278 -0.588 1.00 89.88 385 HIS A N 1
ATOM 3070 C CA . HIS A 1 385 ? 2.420 5.789 0.660 1.00 89.88 385 HIS A CA 1
ATOM 3071 C C . HIS A 1 385 ? 3.347 6.830 1.303 1.00 89.88 385 HIS A C 1
ATOM 3073 O O . HIS A 1 385 ? 2.895 7.873 1.772 1.00 89.88 385 HIS A O 1
ATOM 3079 N N . LEU A 1 386 ? 4.657 6.579 1.263 1.00 84.81 386 LEU A N 1
ATOM 3080 C CA . LEU A 1 386 ? 5.663 7.465 1.827 1.00 84.81 386 LEU A CA 1
ATOM 3081 C C . LEU A 1 386 ? 5.808 8.792 1.079 1.00 84.81 386 LEU A C 1
ATOM 3083 O O . LEU A 1 386 ? 6.223 9.753 1.707 1.00 84.81 386 LEU A O 1
ATOM 3087 N N . LEU A 1 387 ? 5.447 8.889 -0.207 1.00 83.81 387 LEU A N 1
ATOM 3088 C CA . LEU A 1 387 ? 5.409 10.188 -0.898 1.00 83.81 387 LEU A CA 1
ATOM 3089 C C . LEU A 1 387 ? 4.361 11.123 -0.279 1.00 83.81 387 LEU A C 1
ATOM 3091 O O . LEU A 1 387 ? 4.617 12.309 -0.130 1.00 83.81 387 LEU A O 1
ATOM 3095 N N . LEU A 1 388 ? 3.203 10.586 0.120 1.00 84.69 388 LEU A N 1
ATOM 3096 C CA . LEU A 1 388 ? 2.199 11.360 0.854 1.00 84.69 388 LEU A CA 1
ATOM 3097 C C . LEU A 1 388 ? 2.640 11.604 2.302 1.00 84.69 388 LEU A C 1
ATOM 3099 O O . LEU A 1 388 ? 2.482 12.705 2.826 1.00 84.69 388 LEU A O 1
ATOM 3103 N N . MET A 1 389 ? 3.178 10.570 2.957 1.00 81.62 389 MET A N 1
ATOM 3104 C CA . MET A 1 389 ? 3.608 10.669 4.352 1.00 81.62 389 MET A CA 1
ATOM 3105 C C . MET A 1 389 ? 4.769 11.648 4.524 1.00 81.62 389 MET A C 1
ATOM 3107 O O . MET A 1 389 ? 4.832 12.295 5.551 1.00 81.62 389 MET A O 1
ATOM 3111 N N . GLU A 1 390 ? 5.665 11.798 3.550 1.00 74.50 390 GLU A N 1
ATOM 3112 C CA . GLU A 1 390 ? 6.760 12.772 3.605 1.00 74.50 390 GLU A CA 1
ATOM 3113 C C . GLU A 1 390 ? 6.248 14.214 3.689 1.00 74.50 390 GLU A C 1
ATOM 3115 O O . GLU A 1 390 ? 6.745 14.993 4.498 1.00 74.50 390 GLU A O 1
ATOM 3120 N N . GLU A 1 391 ? 5.213 14.546 2.914 1.00 78.56 391 GLU A N 1
ATOM 3121 C CA . GLU A 1 391 ? 4.585 15.870 2.940 1.00 78.56 391 GLU A CA 1
ATOM 3122 C C . GLU A 1 391 ? 3.780 16.111 4.235 1.00 78.56 391 GLU A C 1
ATOM 3124 O O . GLU A 1 391 ? 3.688 17.246 4.703 1.00 78.56 391 GLU A O 1
ATOM 3129 N N . TRP A 1 392 ? 3.206 15.054 4.827 1.00 78.62 392 TRP A N 1
ATOM 3130 C CA . TRP A 1 392 ? 2.413 15.130 6.064 1.00 78.62 392 TRP A CA 1
ATOM 3131 C C . TRP A 1 392 ? 3.256 15.084 7.350 1.00 78.62 392 TRP A C 1
ATOM 3133 O O . TRP A 1 392 ? 3.077 15.900 8.252 1.00 78.62 392 TRP A O 1
ATOM 3143 N N . ASP A 1 393 ? 4.144 14.094 7.453 1.00 71.06 393 ASP A N 1
ATOM 3144 C CA . ASP A 1 393 ? 5.014 13.787 8.589 1.00 71.06 393 ASP A CA 1
ATOM 3145 C C . ASP A 1 393 ? 6.332 13.108 8.116 1.00 71.06 393 ASP A C 1
ATOM 3147 O O . ASP A 1 393 ? 6.452 11.873 8.130 1.00 71.06 393 ASP A O 1
ATOM 3151 N N . PRO A 1 394 ? 7.364 13.889 7.730 1.00 61.97 394 PRO A N 1
ATOM 3152 C CA . PRO A 1 394 ? 8.594 13.392 7.088 1.00 61.97 394 PRO A CA 1
ATOM 3153 C C . PRO A 1 394 ? 9.460 12.468 7.956 1.00 61.97 394 PRO A C 1
ATOM 3155 O O . PRO A 1 394 ? 10.404 11.837 7.481 1.00 61.97 394 PRO A O 1
ATOM 3158 N N . THR A 1 395 ? 9.150 12.359 9.241 1.00 60.44 395 THR A N 1
ATOM 3159 C CA . THR A 1 395 ? 9.904 11.577 10.229 1.00 60.44 395 THR A CA 1
ATOM 3160 C C . THR A 1 395 ? 9.624 10.062 10.187 1.00 60.44 395 THR A C 1
ATOM 3162 O O . THR A 1 395 ? 10.374 9.288 10.782 1.00 60.44 395 THR A O 1
ATOM 3165 N N . ARG A 1 396 ? 8.578 9.608 9.473 1.00 57.44 396 ARG A N 1
ATOM 3166 C CA . ARG A 1 396 ? 8.092 8.208 9.461 1.00 57.44 396 ARG A CA 1
ATOM 3167 C C . ARG A 1 396 ? 8.695 7.286 8.372 1.00 57.44 396 ARG A C 1
ATOM 3169 O O . ARG A 1 396 ? 8.224 6.165 8.203 1.00 57.44 396 ARG A O 1
ATOM 3176 N N . ALA A 1 397 ? 9.734 7.697 7.637 1.00 49.22 397 ALA A N 1
ATOM 3177 C CA . ALA A 1 397 ? 10.112 7.085 6.346 1.00 49.22 397 ALA A CA 1
ATOM 3178 C C . ALA A 1 397 ? 11.382 6.172 6.300 1.00 49.22 397 ALA A C 1
ATOM 3180 O O . ALA A 1 397 ? 12.301 6.466 5.533 1.00 49.22 397 ALA A O 1
ATOM 3181 N N . LEU A 1 398 ? 11.482 5.051 7.048 1.00 49.31 398 LEU A N 1
ATOM 3182 C CA . LEU A 1 398 ? 12.662 4.125 7.025 1.00 49.31 398 LEU A CA 1
ATOM 3183 C C . LEU A 1 398 ? 12.295 2.612 7.136 1.00 49.31 398 LEU A C 1
ATOM 3185 O O . LEU A 1 398 ? 11.383 2.299 7.888 1.00 49.31 398 LEU A O 1
ATOM 3189 N N . GLN A 1 399 ? 12.980 1.673 6.425 1.00 44.88 399 GLN A N 1
ATOM 3190 C CA . GLN A 1 399 ? 12.537 0.247 6.243 1.00 44.88 399 GLN A CA 1
ATOM 3191 C C . GLN A 1 399 ? 13.630 -0.875 6.050 1.00 44.88 399 GLN A C 1
ATOM 3193 O O . GLN A 1 399 ? 14.801 -0.571 5.809 1.00 44.88 399 GLN A O 1
ATOM 3198 N N . ASP A 1 400 ? 13.224 -2.175 6.128 1.00 39.22 400 ASP A N 1
ATOM 3199 C CA . ASP A 1 400 ? 14.003 -3.470 6.144 1.00 39.22 400 ASP A CA 1
ATOM 3200 C C . ASP A 1 400 ? 14.121 -4.222 4.761 1.00 39.22 400 ASP A C 1
ATOM 3202 O O . ASP A 1 400 ? 13.571 -3.785 3.755 1.00 39.22 400 ASP A O 1
ATOM 3206 N N . ARG A 1 401 ? 14.879 -5.344 4.665 1.00 33.12 401 ARG A N 1
ATOM 3207 C CA . ARG A 1 401 ? 15.644 -5.827 3.480 1.00 33.12 401 ARG A CA 1
ATOM 3208 C C . ARG A 1 401 ? 15.374 -7.252 2.925 1.00 33.12 401 ARG A C 1
ATOM 3210 O O . ARG A 1 401 ? 16.189 -7.727 2.132 1.00 33.12 401 ARG A O 1
ATOM 3217 N N . THR A 1 402 ? 14.339 -8.001 3.311 1.00 33.78 402 THR A N 1
ATOM 3218 C CA . THR A 1 402 ? 14.337 -9.477 3.094 1.00 33.78 402 THR A CA 1
ATOM 3219 C C . THR A 1 402 ? 13.613 -10.025 1.851 1.00 33.78 402 THR A C 1
ATOM 3221 O O . THR A 1 402 ? 13.742 -11.220 1.582 1.00 33.78 402 THR A O 1
ATOM 3224 N N . ILE A 1 403 ? 12.903 -9.215 1.055 1.00 42.81 403 ILE A N 1
ATOM 3225 C CA . ILE A 1 403 ? 12.171 -9.673 -0.150 1.00 42.81 403 ILE A CA 1
ATOM 3226 C C . ILE A 1 403 ? 12.348 -8.657 -1.297 1.00 42.81 403 ILE A C 1
ATOM 3228 O O . ILE A 1 403 ? 12.423 -7.456 -1.053 1.00 42.81 403 ILE A O 1
ATOM 3232 N N . ALA A 1 404 ? 12.473 -9.123 -2.549 1.00 47.41 404 ALA A N 1
ATOM 3233 C CA . ALA A 1 404 ? 12.569 -8.246 -3.724 1.00 47.41 404 ALA A CA 1
ATOM 3234 C C . ALA A 1 404 ? 11.180 -7.859 -4.252 1.00 47.41 404 ALA A C 1
ATOM 3236 O O . ALA A 1 404 ? 10.367 -8.726 -4.551 1.00 47.41 404 ALA A O 1
ATOM 3237 N N . ASN A 1 405 ? 10.981 -6.565 -4.473 1.00 63.66 405 ASN A N 1
ATOM 3238 C CA . ASN A 1 405 ? 9.887 -5.943 -5.219 1.00 63.66 405 ASN A CA 1
ATOM 3239 C C . ASN A 1 405 ? 10.467 -4.690 -5.911 1.00 63.66 405 ASN A C 1
ATOM 3241 O O . ASN A 1 405 ? 11.632 -4.355 -5.649 1.00 63.66 405 ASN A O 1
ATOM 3245 N N . PRO A 1 406 ? 9.717 -3.972 -6.773 1.00 75.56 406 PRO A N 1
ATOM 3246 C CA . PRO A 1 406 ? 10.114 -2.637 -7.206 1.00 75.56 406 PRO A CA 1
ATOM 3247 C C . PRO A 1 406 ? 10.611 -1.787 -6.026 1.00 75.56 406 PRO A C 1
ATOM 3249 O O . PRO A 1 406 ? 9.887 -1.658 -5.037 1.00 75.56 406 PRO A O 1
ATOM 3252 N N . PRO A 1 407 ? 11.828 -1.214 -6.088 1.00 81.25 407 PRO A N 1
ATOM 3253 C CA . PRO A 1 407 ? 12.405 -0.451 -4.992 1.00 81.25 407 PRO A CA 1
ATOM 3254 C C . PRO A 1 407 ? 11.798 0.959 -4.891 1.00 81.25 407 PRO A C 1
ATOM 3256 O O . PRO A 1 407 ? 12.507 1.963 -4.914 1.00 81.25 407 PRO A O 1
ATOM 3259 N N . ALA A 1 408 ? 10.471 1.046 -4.789 1.00 83.38 408 ALA A N 1
ATOM 3260 C CA . ALA A 1 408 ? 9.718 2.297 -4.791 1.00 83.38 408 ALA A CA 1
ATOM 3261 C C . ALA A 1 408 ? 10.068 3.212 -3.605 1.00 83.38 408 ALA A C 1
ATOM 3263 O O . ALA A 1 408 ? 9.953 4.424 -3.736 1.00 83.38 408 ALA A O 1
ATOM 3264 N N . LEU A 1 409 ? 10.599 2.669 -2.499 1.00 84.38 409 LEU A N 1
ATOM 3265 C CA . LEU A 1 409 ? 11.159 3.449 -1.381 1.00 84.38 409 LEU A CA 1
ATOM 3266 C C . LEU A 1 409 ? 12.208 4.485 -1.832 1.00 84.38 409 LEU A C 1
ATOM 3268 O O . LEU A 1 409 ? 12.404 5.515 -1.191 1.00 84.38 409 LEU A O 1
ATOM 3272 N N . LEU A 1 410 ? 12.886 4.238 -2.958 1.00 84.62 410 LEU A N 1
ATOM 3273 C CA . LEU A 1 410 ? 13.841 5.181 -3.537 1.00 84.62 410 LEU A CA 1
ATOM 3274 C C . LEU A 1 410 ? 13.191 6.484 -4.015 1.00 84.62 410 LEU A C 1
ATOM 3276 O O . LEU A 1 410 ? 13.904 7.477 -4.148 1.00 84.62 410 LEU A O 1
ATOM 3280 N N . LEU A 1 411 ? 11.888 6.484 -4.315 1.00 84.12 411 LEU A N 1
ATOM 3281 C CA . LEU A 1 411 ? 11.154 7.680 -4.729 1.00 84.12 411 LEU A CA 1
ATOM 3282 C C . LEU A 1 411 ? 11.156 8.709 -3.592 1.00 84.12 411 LEU A C 1
ATOM 3284 O O . LEU A 1 411 ? 11.645 9.819 -3.793 1.00 84.12 411 LEU A O 1
ATOM 3288 N N . THR A 1 412 ? 10.745 8.296 -2.392 1.00 81.44 412 THR A N 1
ATOM 3289 C CA . THR A 1 412 ? 10.768 9.110 -1.165 1.00 81.44 412 THR A CA 1
ATOM 3290 C C . THR A 1 412 ? 12.186 9.533 -0.799 1.00 81.44 412 THR A C 1
ATOM 3292 O O . THR A 1 412 ? 12.458 10.711 -0.620 1.00 81.44 412 THR A O 1
ATOM 3295 N N . ILE A 1 413 ? 13.157 8.610 -0.799 1.00 81.00 413 ILE A N 1
ATOM 3296 C CA . ILE A 1 413 ? 14.555 8.964 -0.478 1.00 81.00 413 ILE A CA 1
ATOM 3297 C C . ILE A 1 413 ? 15.081 10.063 -1.417 1.00 81.00 413 ILE A C 1
ATOM 3299 O O . ILE A 1 413 ? 15.815 10.954 -0.992 1.00 81.00 413 ILE A O 1
ATOM 3303 N N . ARG A 1 414 ? 14.716 10.028 -2.704 1.00 80.12 414 ARG A N 1
ATOM 3304 C CA . ARG A 1 414 ? 15.103 11.076 -3.660 1.00 80.12 414 ARG A CA 1
ATOM 3305 C C . ARG A 1 414 ? 14.379 12.392 -3.421 1.00 80.12 414 ARG A C 1
ATOM 3307 O O . ARG A 1 414 ? 15.012 13.422 -3.650 1.00 80.12 414 ARG A O 1
ATOM 3314 N N . SER A 1 415 ? 13.110 12.349 -3.029 1.00 78.06 415 SER A N 1
ATOM 3315 C CA . SER A 1 415 ? 12.338 13.532 -2.650 1.00 78.06 415 SER A CA 1
ATOM 3316 C C . SER A 1 415 ? 12.995 14.227 -1.456 1.00 78.06 415 SER A C 1
ATOM 3318 O O . SER A 1 415 ? 13.467 15.353 -1.614 1.00 78.06 415 SER A O 1
ATOM 3320 N N . ILE A 1 416 ? 13.274 13.480 -0.381 1.00 73.44 416 ILE A N 1
ATOM 3321 C CA . ILE A 1 416 ? 13.982 13.974 0.810 1.00 73.44 416 ILE A CA 1
ATOM 3322 C C . ILE A 1 416 ? 15.317 14.625 0.421 1.00 73.44 416 ILE A C 1
ATOM 3324 O O . ILE A 1 416 ? 15.644 15.726 0.867 1.00 73.44 416 ILE A O 1
ATOM 3328 N N . ILE A 1 417 ? 16.106 13.979 -0.450 1.00 75.19 417 ILE A N 1
ATOM 3329 C CA . ILE A 1 417 ? 17.382 14.532 -0.941 1.00 75.19 417 ILE A CA 1
ATOM 3330 C C . ILE A 1 417 ? 17.176 15.824 -1.752 1.00 75.19 417 ILE A C 1
ATOM 3332 O O . ILE A 1 417 ? 18.020 16.722 -1.700 1.00 75.19 417 ILE A O 1
ATOM 3336 N N . ALA A 1 418 ? 16.114 15.909 -2.555 1.00 71.00 418 ALA A N 1
ATOM 3337 C CA . ALA A 1 418 ? 15.841 17.050 -3.421 1.00 71.00 418 ALA A CA 1
ATOM 3338 C C . ALA A 1 418 ? 15.359 18.275 -2.633 1.00 71.00 418 ALA A C 1
ATOM 3340 O O . ALA A 1 418 ? 15.855 19.373 -2.895 1.00 71.00 418 ALA A O 1
ATOM 3341 N N . GLU A 1 419 ? 14.453 18.082 -1.676 1.00 64.75 419 GLU A N 1
ATOM 3342 C CA . GLU A 1 419 ? 13.892 19.142 -0.829 1.00 64.75 419 GLU A CA 1
ATOM 3343 C C . GLU A 1 419 ? 14.907 19.683 0.180 1.00 64.75 419 GLU A C 1
ATOM 3345 O O . GLU A 1 419 ? 14.938 20.873 0.479 1.00 64.75 419 GLU A O 1
ATOM 3350 N N . SER A 1 420 ? 15.836 18.839 0.621 1.00 59.28 420 SER A N 1
ATOM 3351 C CA . SER A 1 420 ? 16.882 19.211 1.577 1.00 59.28 420 SER A CA 1
ATOM 3352 C C . SER A 1 420 ? 18.056 19.999 0.956 1.00 59.28 420 SER A C 1
ATOM 3354 O O . SER A 1 420 ? 19.059 20.271 1.630 1.00 59.28 420 SER A O 1
ATOM 3356 N N . LYS A 1 421 ? 17.984 20.382 -0.331 1.00 48.97 421 LYS A N 1
ATOM 3357 C CA . LYS A 1 421 ? 19.008 21.210 -0.998 1.00 48.97 421 LYS A CA 1
ATOM 3358 C C . LYS A 1 421 ? 19.124 22.580 -0.315 1.00 48.97 421 LYS A C 1
ATOM 3360 O O . LYS A 1 421 ? 18.291 23.453 -0.515 1.00 48.97 421 LYS A O 1
ATOM 3365 N N . GLY A 1 422 ? 20.203 22.764 0.448 1.00 43.38 422 GLY A N 1
ATOM 3366 C CA . GLY A 1 422 ? 20.507 23.986 1.207 1.00 43.38 422 GLY A CA 1
ATOM 3367 C C . GLY A 1 422 ? 20.420 23.831 2.732 1.00 43.38 422 GLY A C 1
ATOM 3368 O O . GLY A 1 422 ? 20.927 24.688 3.443 1.00 43.38 422 GLY A O 1
ATOM 3369 N N . ILE A 1 423 ? 19.849 22.729 3.234 1.00 40.41 423 ILE A N 1
ATOM 3370 C CA . ILE A 1 423 ? 19.730 22.413 4.676 1.00 40.41 423 ILE A CA 1
ATOM 3371 C C . ILE A 1 423 ? 20.796 21.386 5.118 1.00 40.41 423 ILE A C 1
ATOM 3373 O O . ILE A 1 423 ? 21.144 21.286 6.294 1.00 40.41 423 ILE A O 1
ATOM 3377 N N . PHE A 1 424 ? 21.395 20.654 4.170 1.00 42.34 424 PHE A N 1
ATOM 3378 C CA . PHE A 1 424 ? 22.442 19.659 4.448 1.00 42.34 424 PHE A CA 1
ATOM 3379 C C . PHE A 1 424 ? 23.760 20.218 5.005 1.00 42.34 424 PHE A C 1
ATOM 3381 O O . PHE A 1 424 ? 24.586 19.421 5.451 1.00 42.34 424 PHE A O 1
ATOM 3388 N N . ASP A 1 425 ? 23.945 21.540 5.001 1.00 38.53 425 ASP A N 1
ATOM 3389 C CA . ASP A 1 425 ? 25.102 22.197 5.618 1.00 38.53 425 ASP A CA 1
ATOM 3390 C C . ASP A 1 425 ? 24.835 22.645 7.069 1.00 38.53 425 ASP A C 1
ATOM 3392 O O . ASP A 1 425 ? 25.776 23.030 7.759 1.00 38.53 425 ASP A O 1
ATOM 3396 N N . THR A 1 426 ? 23.587 22.584 7.563 1.00 37.50 426 THR A N 1
ATOM 3397 C CA . THR A 1 426 ? 23.222 23.105 8.897 1.00 37.50 426 THR A CA 1
ATOM 3398 C C . THR A 1 426 ? 22.516 22.115 9.824 1.00 37.50 426 THR A C 1
ATOM 3400 O O . THR A 1 426 ? 22.431 22.397 11.017 1.00 37.50 426 THR A O 1
ATOM 3403 N N . VAL A 1 427 ? 22.068 20.945 9.350 1.00 38.75 427 VAL A N 1
ATOM 3404 C CA . VAL A 1 427 ? 21.466 19.919 10.224 1.00 38.75 427 VAL A CA 1
ATOM 3405 C C . VAL A 1 427 ? 22.281 18.626 10.193 1.00 38.75 427 VAL A C 1
ATOM 3407 O O . VAL A 1 427 ? 22.276 17.876 9.217 1.00 38.75 427 VAL A O 1
ATOM 3410 N N . GLU A 1 428 ? 22.950 18.331 11.306 1.00 47.47 428 GLU A N 1
ATOM 3411 C CA . GLU A 1 428 ? 23.749 17.119 11.527 1.00 47.47 428 GLU A CA 1
ATOM 3412 C C . GLU A 1 428 ? 22.948 15.793 11.446 1.00 47.47 428 GLU A C 1
ATOM 3414 O O . GLU A 1 428 ? 23.565 14.731 11.424 1.00 47.47 428 GLU A O 1
ATOM 3419 N N . SER A 1 429 ? 21.608 15.792 11.346 1.00 62.69 429 SER A N 1
ATOM 3420 C CA . SER A 1 429 ? 20.781 14.579 11.500 1.00 62.69 429 SER A CA 1
ATOM 3421 C C . SER A 1 429 ? 20.420 13.846 10.191 1.00 62.69 429 SER A C 1
ATOM 3423 O O . SER A 1 429 ? 20.887 12.728 9.994 1.00 62.69 429 SER A O 1
ATOM 3425 N N . VAL A 1 430 ? 19.656 14.411 9.242 1.00 62.91 430 VAL A N 1
ATOM 3426 C CA . VAL A 1 430 ? 19.081 13.623 8.113 1.00 62.91 430 VAL A CA 1
ATOM 3427 C C . VAL A 1 430 ? 20.118 13.180 7.076 1.00 62.91 430 VAL A C 1
ATOM 3429 O O . VAL A 1 430 ? 20.170 12.010 6.698 1.00 62.91 430 VAL A O 1
ATOM 3432 N N . GLY A 1 431 ? 20.992 14.083 6.619 1.00 65.44 431 GLY A N 1
ATOM 3433 C CA . GLY A 1 431 ? 22.048 13.726 5.660 1.00 65.44 431 GLY A CA 1
ATOM 3434 C C . GLY A 1 431 ? 23.065 12.747 6.246 1.00 65.44 431 GLY A C 1
ATOM 3435 O O . GLY A 1 431 ? 23.566 11.868 5.540 1.00 65.44 431 GLY A O 1
ATOM 3436 N N . SER A 1 432 ? 23.340 12.873 7.547 1.00 67.94 432 SER A N 1
ATOM 3437 C CA . SER A 1 432 ? 24.159 11.917 8.289 1.00 67.94 432 SER A CA 1
ATOM 3438 C C . SER A 1 432 ? 23.464 10.561 8.379 1.00 67.94 432 SER A C 1
ATOM 3440 O O . SER A 1 432 ? 24.080 9.564 8.013 1.00 67.94 432 SER A O 1
ATOM 3442 N N . ILE A 1 433 ? 22.176 10.510 8.741 1.00 71.81 433 ILE A N 1
ATOM 3443 C CA . ILE A 1 433 ? 21.366 9.280 8.758 1.00 71.81 433 ILE A CA 1
ATOM 3444 C C . ILE A 1 433 ? 21.388 8.609 7.381 1.00 71.81 433 ILE A C 1
ATOM 3446 O O . ILE A 1 433 ? 21.710 7.426 7.282 1.00 71.81 433 ILE A O 1
ATOM 3450 N N . LEU A 1 434 ? 21.146 9.355 6.300 1.00 76.31 434 LEU A N 1
ATOM 3451 C CA . LEU A 1 434 ? 21.174 8.802 4.945 1.00 76.31 434 LEU A CA 1
ATOM 3452 C C . LEU A 1 434 ? 22.538 8.193 4.599 1.00 76.31 434 LEU A C 1
ATOM 3454 O O . LEU A 1 434 ? 22.607 7.090 4.058 1.00 76.31 434 LEU A O 1
ATOM 3458 N N . ARG A 1 435 ? 23.638 8.883 4.924 1.00 76.56 435 ARG A N 1
ATOM 3459 C CA . ARG A 1 435 ? 24.992 8.413 4.600 1.00 76.56 435 ARG A CA 1
ATOM 3460 C C . ARG A 1 435 ? 25.465 7.274 5.498 1.00 76.56 435 ARG A C 1
ATOM 3462 O O . ARG A 1 435 ? 26.130 6.370 5.000 1.00 76.56 435 ARG A O 1
ATOM 3469 N N . THR A 1 436 ? 25.175 7.320 6.791 1.00 72.69 436 THR A N 1
ATOM 3470 C CA . THR A 1 436 ? 25.761 6.421 7.798 1.00 72.69 436 THR A CA 1
ATOM 3471 C C . THR A 1 436 ? 24.865 5.236 8.121 1.00 72.69 436 THR A C 1
ATOM 3473 O O . THR A 1 436 ? 25.355 4.111 8.169 1.00 72.69 436 THR A O 1
ATOM 3476 N N . LEU A 1 437 ? 23.565 5.480 8.294 1.00 73.69 437 LEU A N 1
ATOM 3477 C CA . LEU A 1 437 ? 22.588 4.464 8.652 1.00 73.69 437 LEU A CA 1
ATOM 3478 C C . LEU A 1 437 ? 21.994 3.841 7.391 1.00 73.69 437 LEU A C 1
ATOM 3480 O O . LEU A 1 437 ? 22.093 2.639 7.215 1.00 73.69 437 LEU A O 1
ATOM 3484 N N . VAL A 1 438 ? 21.443 4.635 6.470 1.00 79.94 438 VAL A N 1
ATOM 3485 C CA . VAL A 1 438 ? 20.634 4.116 5.350 1.00 79.94 438 VAL A CA 1
ATOM 3486 C C . VAL A 1 438 ? 21.484 3.554 4.205 1.00 79.94 438 VAL A C 1
ATOM 3488 O O . VAL A 1 438 ? 21.175 2.485 3.675 1.00 79.94 438 VAL A O 1
ATOM 3491 N N . ALA A 1 439 ? 22.578 4.222 3.822 1.00 85.19 439 ALA A N 1
ATOM 3492 C CA . ALA A 1 439 ? 23.390 3.818 2.669 1.00 85.19 439 ALA A CA 1
ATOM 3493 C C . ALA A 1 439 ? 23.943 2.378 2.745 1.00 85.19 439 ALA A C 1
ATOM 3495 O O . ALA A 1 439 ? 23.879 1.693 1.724 1.00 85.19 439 ALA A O 1
ATOM 3496 N N . PRO A 1 440 ? 24.429 1.861 3.895 1.00 84.56 440 PRO A N 1
ATOM 3497 C CA . PRO A 1 440 ? 24.808 0.448 4.021 1.00 84.56 440 PRO A CA 1
ATOM 3498 C C . PRO A 1 440 ? 23.661 -0.533 3.744 1.00 84.56 440 PRO A C 1
ATOM 3500 O O . PRO A 1 440 ? 23.874 -1.589 3.139 1.00 84.56 440 PRO A O 1
ATOM 3503 N N . HIS A 1 441 ? 22.433 -0.193 4.154 1.00 83.50 441 HIS A N 1
ATOM 3504 C CA . HIS A 1 441 ? 21.251 -1.012 3.880 1.00 83.50 441 HIS A CA 1
ATOM 3505 C C . HIS A 1 441 ? 20.885 -0.987 2.396 1.00 83.50 441 HIS A C 1
ATOM 3507 O O . HIS A 1 441 ? 20.665 -2.049 1.810 1.00 83.50 441 HIS A O 1
ATOM 3513 N N . LEU A 1 442 ? 20.904 0.195 1.776 1.00 88.00 442 LEU A N 1
ATOM 3514 C CA . LEU A 1 442 ? 20.659 0.356 0.344 1.00 88.00 442 LEU A CA 1
ATOM 3515 C C . LEU A 1 442 ? 21.713 -0.357 -0.507 1.00 88.00 442 LEU A C 1
ATOM 3517 O O . LEU A 1 442 ? 21.360 -1.070 -1.441 1.00 88.00 442 LEU A O 1
ATOM 3521 N N . ASP A 1 443 ? 22.997 -0.228 -0.175 1.00 89.69 443 ASP A N 1
ATOM 3522 C CA . ASP A 1 443 ? 24.075 -0.880 -0.919 1.00 89.69 443 ASP A CA 1
ATOM 3523 C C . ASP A 1 443 ? 23.892 -2.403 -0.948 1.00 89.69 443 ASP A C 1
ATOM 3525 O O . ASP A 1 443 ? 23.921 -3.044 -2.004 1.00 89.69 443 ASP A O 1
ATOM 3529 N N . GLY A 1 444 ? 23.623 -2.994 0.214 1.00 87.19 444 GLY A N 1
ATOM 3530 C CA . GLY A 1 444 ? 23.406 -4.427 0.277 1.00 87.19 444 GLY A CA 1
ATOM 3531 C C . GLY A 1 444 ? 22.043 -4.877 -0.274 1.00 87.19 444 GLY A C 1
ATOM 3532 O O . GLY A 1 444 ? 21.924 -6.027 -0.690 1.00 87.19 444 GLY A O 1
ATOM 3533 N N . TRP A 1 445 ? 21.018 -4.016 -0.315 1.00 88.00 445 TRP A N 1
ATOM 3534 C CA . TRP A 1 445 ? 19.769 -4.308 -1.036 1.00 88.00 445 TRP A CA 1
ATOM 3535 C C . TRP A 1 445 ? 19.988 -4.304 -2.552 1.00 88.00 445 TRP A C 1
ATOM 3537 O O . TRP A 1 445 ? 19.534 -5.214 -3.244 1.00 88.00 445 TRP A O 1
ATOM 3547 N N . TYR A 1 446 ? 20.772 -3.352 -3.061 1.00 91.50 446 TYR A N 1
ATOM 3548 C CA . TYR A 1 446 ? 21.192 -3.353 -4.456 1.00 91.50 446 TYR A CA 1
ATOM 3549 C C . TYR A 1 446 ? 21.992 -4.610 -4.800 1.00 91.50 446 TYR A C 1
ATOM 3551 O O . TYR A 1 446 ? 21.733 -5.234 -5.820 1.00 91.50 446 TYR A O 1
ATOM 3559 N N . ASP A 1 447 ? 22.959 -5.004 -3.963 1.00 89.62 447 ASP A N 1
ATOM 3560 C CA . ASP A 1 447 ? 23.737 -6.234 -4.167 1.00 89.62 447 ASP A CA 1
ATOM 3561 C C . ASP A 1 447 ? 22.842 -7.484 -4.209 1.00 89.62 447 ASP A C 1
ATOM 3563 O O . ASP A 1 447 ? 23.034 -8.357 -5.056 1.00 89.62 447 ASP A O 1
ATOM 3567 N N . PHE A 1 448 ? 21.817 -7.543 -3.355 1.00 87.56 448 PHE A N 1
ATOM 3568 C CA . PHE A 1 448 ? 20.805 -8.594 -3.404 1.00 87.56 448 PHE A CA 1
ATOM 3569 C C . PHE A 1 448 ? 20.028 -8.586 -4.728 1.00 87.56 448 PHE A C 1
ATOM 3571 O O . PHE A 1 448 ? 19.918 -9.638 -5.359 1.00 87.56 448 PHE A O 1
ATOM 3578 N N . LEU A 1 449 ? 19.536 -7.429 -5.186 1.00 88.50 449 LEU A N 1
ATOM 3579 C CA . LEU A 1 449 ? 18.836 -7.310 -6.471 1.00 88.50 449 LEU A CA 1
ATOM 3580 C C . LEU A 1 449 ? 19.747 -7.693 -7.647 1.00 88.50 449 LEU A C 1
ATOM 3582 O O . LEU A 1 449 ? 19.374 -8.534 -8.458 1.00 88.50 449 LEU A O 1
ATOM 3586 N N . ASP A 1 450 ? 20.962 -7.148 -7.709 1.00 89.06 450 ASP A N 1
ATOM 3587 C CA . ASP A 1 450 ? 21.925 -7.406 -8.786 1.00 89.06 450 ASP A CA 1
ATOM 3588 C C . ASP A 1 450 ? 22.323 -8.887 -8.869 1.00 89.06 450 ASP A C 1
ATOM 3590 O O . ASP A 1 450 ? 22.500 -9.421 -9.962 1.00 89.06 450 ASP A O 1
ATOM 3594 N N . LYS A 1 451 ? 22.425 -9.585 -7.730 1.00 86.94 451 LYS A N 1
ATOM 3595 C CA . LYS A 1 451 ? 22.746 -11.020 -7.697 1.00 86.94 451 LYS A CA 1
ATOM 3596 C C . LYS A 1 451 ? 21.546 -11.903 -8.007 1.00 86.94 451 LYS A C 1
ATOM 3598 O O . LYS A 1 451 ? 21.661 -12.825 -8.810 1.00 86.94 451 LYS A O 1
ATOM 3603 N N . THR A 1 452 ? 20.418 -11.661 -7.345 1.00 85.69 452 THR A N 1
ATOM 3604 C CA . THR A 1 452 ? 19.251 -12.553 -7.426 1.00 85.69 452 THR A CA 1
ATOM 3605 C C . THR A 1 452 ? 18.437 -12.335 -8.687 1.00 85.69 452 THR A C 1
ATOM 3607 O O . THR A 1 452 ? 17.813 -13.275 -9.158 1.00 85.69 452 THR A O 1
ATOM 3610 N N . GLN A 1 453 ? 18.479 -11.132 -9.262 1.00 88.06 453 GLN A N 1
ATOM 3611 C CA . GLN A 1 453 ? 17.739 -10.768 -10.469 1.00 88.06 453 GLN A CA 1
ATOM 3612 C C . GLN A 1 453 ? 18.635 -10.720 -11.716 1.00 88.06 453 GLN A C 1
ATOM 3614 O O . GLN A 1 453 ? 18.254 -10.174 -12.750 1.00 88.06 453 GLN A O 1
ATOM 3619 N N . ALA A 1 454 ? 19.844 -11.282 -11.656 1.00 85.31 454 ALA A N 1
ATOM 3620 C CA . ALA A 1 454 ? 20.699 -11.401 -12.829 1.00 85.31 454 ALA A CA 1
ATOM 3621 C C . ALA A 1 454 ? 20.114 -12.403 -13.836 1.00 85.31 454 ALA A C 1
ATOM 3623 O O . ALA A 1 454 ? 19.785 -13.542 -13.498 1.00 85.31 454 ALA A O 1
ATOM 3624 N N . SER A 1 455 ? 20.069 -12.023 -15.115 1.00 80.12 455 SER A N 1
ATOM 3625 C CA . SER A 1 455 ? 19.837 -12.988 -16.191 1.00 80.12 455 SER A CA 1
ATOM 3626 C C . SER A 1 455 ? 20.968 -14.043 -16.215 1.00 80.12 455 SER A C 1
ATOM 3628 O O . SER A 1 455 ? 22.142 -13.657 -16.220 1.00 80.12 455 SER A O 1
ATOM 3630 N N . PRO A 1 456 ? 20.662 -15.354 -16.304 1.00 65.69 456 PRO A N 1
ATOM 3631 C CA . PRO A 1 456 ? 21.639 -16.443 -16.455 1.00 65.69 456 PRO A CA 1
ATOM 3632 C C . PRO A 1 456 ? 22.608 -16.316 -17.642 1.00 65.69 456 PRO A C 1
ATOM 3634 O O . PRO A 1 456 ? 23.665 -16.942 -17.641 1.00 65.69 456 PRO A O 1
ATOM 3637 N N . PHE A 1 457 ? 22.285 -15.498 -18.648 1.00 57.62 457 PHE A N 1
ATOM 3638 C CA . PHE A 1 457 ? 23.146 -15.237 -19.810 1.00 57.62 457 PHE A CA 1
ATOM 3639 C C . PHE A 1 457 ? 23.951 -13.936 -19.681 1.00 57.62 457 PHE A C 1
ATOM 3641 O O . PHE A 1 457 ? 24.588 -13.494 -20.641 1.00 57.62 457 PHE A O 1
ATOM 3648 N N . SER A 1 458 ? 23.953 -13.331 -18.492 1.00 60.31 458 SER A N 1
ATOM 3649 C CA . SER A 1 458 ? 24.780 -12.174 -18.164 1.00 60.31 458 SER A CA 1
ATOM 3650 C C . SER A 1 458 ? 26.261 -12.502 -18.355 1.00 60.31 458 SER A C 1
ATOM 3652 O O . SER A 1 458 ? 26.876 -13.191 -17.545 1.00 60.31 458 SER A O 1
ATOM 3654 N N . THR A 1 459 ? 26.868 -11.970 -19.413 1.00 59.84 459 THR A N 1
ATOM 3655 C CA . THR A 1 459 ? 28.331 -11.880 -19.503 1.00 59.84 459 THR A CA 1
ATOM 3656 C C . THR A 1 459 ? 28.819 -10.639 -18.751 1.00 59.84 459 THR A C 1
ATOM 3658 O O . THR A 1 459 ? 28.028 -9.770 -18.375 1.00 59.84 459 THR A O 1
ATOM 3661 N N . SER A 1 460 ? 30.137 -10.492 -18.598 1.00 52.62 460 SER A N 1
ATOM 3662 C CA . SER A 1 460 ? 30.751 -9.271 -18.054 1.00 52.62 460 SER A CA 1
ATOM 3663 C C . SER A 1 460 ? 30.372 -7.986 -18.811 1.00 52.62 460 SER A C 1
ATOM 3665 O O . SER A 1 460 ? 30.477 -6.907 -18.240 1.00 52.62 460 SER A O 1
ATOM 3667 N N . SER A 1 461 ? 29.906 -8.083 -20.063 1.00 50.34 461 SER A N 1
ATOM 3668 C CA . SER A 1 461 ? 29.479 -6.953 -20.902 1.00 50.34 461 SER A CA 1
ATOM 3669 C C . SER A 1 461 ? 27.959 -6.822 -21.083 1.00 50.34 461 SER A C 1
ATOM 3671 O O . SER A 1 461 ? 27.509 -5.841 -21.668 1.00 50.34 461 SER A O 1
ATOM 3673 N N . THR A 1 462 ? 27.161 -7.778 -20.590 1.00 59.41 462 THR A N 1
ATOM 3674 C CA . THR A 1 462 ? 25.699 -7.835 -20.814 1.00 59.41 462 THR A CA 1
ATOM 3675 C C . THR A 1 462 ? 24.933 -8.243 -19.553 1.00 59.41 462 THR A C 1
ATOM 3677 O O . THR A 1 462 ? 23.922 -8.932 -19.640 1.00 59.41 462 THR A O 1
ATOM 3680 N N . ARG A 1 463 ? 25.411 -7.842 -18.363 1.00 74.31 463 ARG A N 1
ATOM 3681 C CA . ARG A 1 463 ? 24.692 -8.093 -17.103 1.00 74.31 463 ARG A CA 1
ATOM 3682 C C . ARG A 1 463 ? 23.330 -7.401 -17.141 1.00 74.31 463 ARG A C 1
ATOM 3684 O O . ARG A 1 463 ? 23.258 -6.174 -17.045 1.00 74.31 463 ARG A O 1
ATOM 3691 N N . CYS A 1 464 ? 22.290 -8.201 -17.344 1.00 81.94 464 CYS A N 1
ATOM 3692 C CA . CYS A 1 464 ? 20.950 -7.744 -17.670 1.00 81.94 464 CYS A CA 1
ATOM 3693 C C . CYS A 1 464 ? 19.986 -8.093 -16.531 1.00 81.94 464 CYS A C 1
ATOM 3695 O O . CYS A 1 464 ? 19.906 -9.275 -16.177 1.00 81.94 464 CYS A O 1
ATOM 3697 N N . PRO A 1 465 ? 19.269 -7.112 -15.960 1.00 89.94 465 PRO A N 1
ATOM 3698 C CA . PRO A 1 465 ? 18.293 -7.379 -14.912 1.00 89.94 465 PRO A CA 1
ATOM 3699 C C . PRO A 1 465 ? 17.042 -8.093 -15.439 1.00 89.94 465 PRO A C 1
ATOM 3701 O O . PRO A 1 465 ? 16.468 -7.705 -16.460 1.00 89.94 465 PRO A O 1
ATOM 3704 N N . ARG A 1 466 ? 16.597 -9.116 -14.707 1.00 88.56 466 ARG A N 1
ATOM 3705 C CA . ARG A 1 466 ? 15.388 -9.897 -14.969 1.00 88.56 466 ARG A CA 1
ATOM 3706 C C . ARG A 1 466 ? 14.705 -10.294 -13.662 1.00 88.56 466 ARG A C 1
ATOM 3708 O O . ARG A 1 466 ? 15.308 -10.928 -12.806 1.00 88.56 466 ARG A O 1
ATOM 3715 N N . TRP A 1 467 ? 13.409 -10.019 -13.579 1.00 88.81 467 TRP A N 1
ATOM 3716 C CA . TRP A 1 467 ? 12.531 -10.555 -12.538 1.00 88.81 467 TRP A CA 1
ATOM 3717 C C . TRP A 1 467 ? 12.549 -12.086 -12.548 1.00 88.81 467 TRP A C 1
ATOM 3719 O O . TRP A 1 467 ? 12.134 -12.732 -13.517 1.00 88.81 467 TRP A O 1
ATOM 3729 N N . THR A 1 468 ? 13.073 -12.659 -11.472 1.00 84.00 468 THR A N 1
ATOM 3730 C CA . THR A 1 468 ? 13.103 -14.102 -11.233 1.00 84.00 468 THR A CA 1
ATOM 3731 C C . THR A 1 468 ? 11.773 -14.597 -10.674 1.00 84.00 468 THR A C 1
ATOM 3733 O O . THR A 1 468 ? 11.010 -13.838 -10.088 1.00 84.00 468 THR A O 1
ATOM 3736 N N . GLY A 1 469 ? 11.463 -15.877 -10.895 1.00 75.62 469 GLY A N 1
ATOM 3737 C CA . GLY A 1 469 ? 10.228 -16.492 -10.395 1.00 75.62 469 GLY A CA 1
ATOM 3738 C C . GLY A 1 469 ? 8.963 -16.225 -11.217 1.00 75.62 469 GLY A C 1
ATOM 3739 O O . GLY A 1 469 ? 7.898 -16.690 -10.821 1.00 75.62 469 GLY A O 1
ATOM 3740 N N . ARG A 1 470 ? 9.054 -15.524 -12.359 1.00 75.75 470 ARG A N 1
ATOM 3741 C CA . ARG A 1 470 ? 7.904 -15.345 -13.259 1.00 75.75 470 ARG A CA 1
ATOM 3742 C C . ARG A 1 470 ? 7.435 -16.674 -13.868 1.00 75.75 470 ARG A C 1
ATOM 3744 O O . ARG A 1 470 ? 8.250 -17.549 -14.160 1.00 75.75 470 ARG A O 1
ATOM 3751 N N . THR A 1 471 ? 6.137 -16.774 -14.121 1.00 72.06 471 THR A N 1
ATOM 3752 C CA . THR A 1 471 ? 5.488 -17.834 -14.901 1.00 72.06 471 THR A CA 1
ATOM 3753 C C . THR A 1 471 ? 5.124 -17.311 -16.298 1.00 72.06 471 THR A C 1
ATOM 3755 O O . THR A 1 471 ? 5.580 -16.239 -16.711 1.00 72.06 471 THR A O 1
ATOM 3758 N N . ALA A 1 472 ? 4.337 -18.074 -17.063 1.00 65.94 472 ALA A N 1
ATOM 3759 C CA . ALA A 1 472 ? 3.902 -17.661 -18.398 1.00 65.94 472 ALA A CA 1
ATOM 3760 C C . ALA A 1 472 ? 2.792 -16.620 -18.319 1.00 65.94 472 ALA A C 1
ATOM 3762 O O . ALA A 1 472 ? 2.736 -15.712 -19.146 1.00 65.94 472 ALA A O 1
ATOM 3763 N N . ALA A 1 473 ? 1.966 -16.744 -17.290 1.00 66.19 473 ALA A N 1
ATOM 3764 C CA . ALA A 1 473 ? 0.854 -15.871 -16.993 1.00 66.19 473 ALA A CA 1
ATOM 3765 C C . ALA A 1 473 ? 1.236 -14.667 -16.140 1.00 66.19 473 ALA A C 1
ATOM 3767 O O . ALA A 1 473 ? 0.685 -13.588 -16.360 1.00 66.19 473 ALA A O 1
ATOM 3768 N N . HIS A 1 474 ? 2.173 -14.851 -15.200 1.00 78.62 474 HIS A N 1
ATOM 3769 C CA . HIS A 1 474 ? 2.399 -13.890 -14.128 1.00 78.62 474 HIS A CA 1
ATOM 3770 C C . HIS A 1 474 ? 3.863 -13.537 -13.894 1.00 78.62 474 HIS A C 1
ATOM 3772 O O . HIS A 1 474 ? 4.771 -14.352 -14.043 1.00 78.62 474 HIS A O 1
ATOM 3778 N N . ASN A 1 475 ? 4.090 -12.315 -13.431 1.00 84.94 475 ASN A N 1
ATOM 3779 C CA . ASN A 1 475 ? 5.361 -11.811 -12.947 1.00 84.94 475 ASN A CA 1
ATOM 3780 C C . ASN A 1 475 ? 5.174 -11.051 -11.621 1.00 84.94 475 ASN A C 1
ATOM 3782 O O . ASN A 1 475 ? 5.392 -9.841 -11.546 1.00 84.94 475 ASN A O 1
ATOM 3786 N N . LEU A 1 476 ? 4.795 -11.785 -10.569 1.00 82.06 476 LEU A N 1
ATOM 3787 C CA . LEU A 1 476 ? 4.455 -11.236 -9.246 1.00 82.06 476 LEU A CA 1
ATOM 3788 C C . LEU A 1 476 ? 5.573 -10.376 -8.631 1.00 82.06 476 LEU A C 1
ATOM 3790 O O . LEU A 1 476 ? 5.320 -9.357 -7.997 1.00 82.06 476 LEU A O 1
ATOM 3794 N N . ALA A 1 477 ? 6.838 -10.747 -8.859 1.00 84.00 477 ALA A N 1
ATOM 3795 C CA . ALA A 1 477 ? 7.990 -10.000 -8.348 1.00 84.00 477 ALA A CA 1
ATOM 3796 C C . ALA A 1 477 ? 8.067 -8.563 -8.896 1.00 84.00 477 ALA A C 1
ATOM 3798 O O . ALA A 1 477 ? 8.664 -7.696 -8.263 1.00 84.00 477 ALA A O 1
ATOM 3799 N N . SER A 1 478 ? 7.458 -8.304 -10.060 1.00 90.50 478 SER A N 1
ATOM 3800 C CA . SER A 1 478 ? 7.423 -6.974 -10.672 1.00 90.50 478 SER A CA 1
ATOM 3801 C C . SER A 1 478 ? 6.364 -6.041 -10.084 1.00 90.50 478 SER A C 1
ATOM 3803 O O . SER A 1 478 ? 6.411 -4.848 -10.368 1.00 90.50 478 SER A O 1
ATOM 3805 N N . GLY A 1 479 ? 5.403 -6.564 -9.312 1.00 89.25 479 GLY A N 1
ATOM 3806 C CA . GLY A 1 479 ? 4.193 -5.839 -8.899 1.00 89.25 479 GLY A CA 1
ATOM 3807 C C . GLY A 1 479 ? 3.176 -5.605 -10.028 1.00 89.25 479 GLY A C 1
ATOM 3808 O O . GLY A 1 479 ? 2.079 -5.126 -9.771 1.00 89.25 479 GLY A O 1
ATOM 3809 N N . LEU A 1 480 ? 3.526 -5.950 -11.274 1.00 93.38 480 LEU A N 1
ATOM 3810 C CA . LEU A 1 480 ? 2.673 -5.904 -12.462 1.00 93.38 480 LEU A CA 1
ATOM 3811 C C . LEU A 1 480 ? 2.258 -7.336 -12.829 1.00 93.38 480 LEU A C 1
ATOM 3813 O O . LEU A 1 480 ? 2.719 -7.886 -13.833 1.00 93.38 480 LEU A O 1
ATOM 3817 N N . ASP A 1 481 ? 1.460 -7.949 -11.954 1.00 85.81 481 ASP A N 1
ATOM 3818 C CA . ASP A 1 481 ? 1.248 -9.396 -11.859 1.00 85.81 481 ASP A CA 1
ATOM 3819 C C . ASP A 1 481 ? 0.952 -10.074 -13.194 1.00 85.81 481 ASP A C 1
ATOM 3821 O O . ASP A 1 481 ? 1.736 -10.915 -13.609 1.00 85.81 481 ASP A O 1
ATOM 3825 N N . ASP A 1 482 ? -0.120 -9.714 -13.892 1.00 84.69 482 ASP A N 1
ATOM 3826 C CA . ASP A 1 482 ? -0.528 -10.317 -15.167 1.00 84.69 482 ASP A CA 1
ATOM 3827 C C . ASP A 1 482 ? -0.083 -9.495 -16.395 1.00 84.69 482 ASP A C 1
ATOM 3829 O O . ASP A 1 482 ? -0.488 -9.813 -17.522 1.00 84.69 482 ASP A O 1
ATOM 3833 N N . TYR A 1 483 ? 0.755 -8.458 -16.222 1.00 91.25 483 TYR A N 1
ATOM 3834 C CA . TYR A 1 483 ? 1.224 -7.634 -17.341 1.00 91.25 483 TYR A CA 1
ATOM 3835 C C . TYR A 1 483 ? 2.002 -8.496 -18.344 1.00 91.25 483 TYR A C 1
ATOM 3837 O O . TYR A 1 483 ? 2.961 -9.180 -17.964 1.00 91.25 483 TYR A O 1
ATOM 3845 N N . PRO A 1 484 ? 1.649 -8.457 -19.639 1.00 84.88 484 PRO A N 1
ATOM 3846 C CA . PRO A 1 484 ? 2.213 -9.384 -20.602 1.00 84.88 484 PRO A CA 1
ATOM 3847 C C . PRO A 1 484 ? 3.691 -9.103 -20.907 1.00 84.88 484 PRO A C 1
ATOM 3849 O O . PRO A 1 484 ? 4.104 -7.982 -21.211 1.00 84.88 484 PRO A O 1
ATOM 3852 N N . ARG A 1 485 ? 4.503 -10.161 -20.823 1.00 85.44 485 ARG A N 1
ATOM 3853 C CA . ARG A 1 485 ? 5.958 -10.153 -21.060 1.00 85.44 485 ARG A CA 1
ATOM 3854 C C . ARG A 1 485 ? 6.295 -10.929 -22.342 1.00 85.44 485 ARG A C 1
ATOM 3856 O O . ARG A 1 485 ? 5.442 -11.113 -23.204 1.00 85.44 485 ARG A O 1
ATOM 3863 N N . GLY A 1 486 ? 7.539 -11.389 -22.491 1.00 69.75 486 GLY A N 1
ATOM 3864 C CA . GLY A 1 486 ? 7.937 -12.264 -23.597 1.00 69.75 486 GLY A CA 1
ATOM 3865 C C . GLY A 1 486 ? 7.048 -13.513 -23.717 1.00 69.75 486 GLY A C 1
ATOM 3866 O O . GLY A 1 486 ? 6.587 -14.066 -22.716 1.00 69.75 486 GLY A O 1
ATOM 3867 N N . VAL A 1 487 ? 6.816 -13.959 -24.959 1.00 58.69 487 VAL A N 1
ATOM 3868 C CA . VAL A 1 487 ? 5.879 -15.052 -25.314 1.00 58.69 487 VAL A CA 1
ATOM 3869 C C . VAL A 1 487 ? 6.317 -16.417 -24.765 1.00 58.69 487 VAL A C 1
ATOM 3871 O O . VAL A 1 487 ? 5.490 -17.304 -24.566 1.00 58.69 487 VAL A O 1
ATOM 3874 N N . LEU A 1 488 ? 7.614 -16.605 -24.527 1.00 56.25 488 LEU A N 1
ATOM 3875 C CA . LEU A 1 488 ? 8.174 -17.840 -23.989 1.00 56.25 488 LEU A CA 1
ATOM 3876 C C . LEU A 1 488 ? 8.754 -17.573 -22.606 1.00 56.25 488 LEU A C 1
ATOM 3878 O O . LEU A 1 488 ? 9.630 -16.725 -22.464 1.00 56.25 488 LEU A O 1
ATOM 3882 N N . VAL A 1 489 ? 8.325 -18.355 -21.615 1.00 57.28 489 VAL A N 1
ATOM 3883 C CA . VAL A 1 489 ? 9.019 -18.462 -20.326 1.00 57.28 489 VAL A CA 1
ATOM 3884 C C . VAL A 1 489 ? 10.263 -19.302 -20.551 1.00 57.28 489 VAL A C 1
ATOM 3886 O O . VAL A 1 489 ? 10.264 -20.508 -20.318 1.00 57.28 489 VAL A O 1
ATOM 3889 N N . ASP A 1 490 ? 11.305 -18.698 -21.101 1.00 54.16 490 ASP A N 1
ATOM 3890 C CA . ASP A 1 490 ? 12.618 -19.324 -21.071 1.00 54.16 490 ASP A CA 1
ATOM 3891 C C . ASP A 1 490 ? 13.345 -18.795 -19.832 1.00 54.16 490 ASP A C 1
ATOM 3893 O O . ASP A 1 490 ? 13.598 -17.592 -19.721 1.00 54.16 490 ASP A O 1
ATOM 3897 N N . GLU A 1 491 ? 13.642 -19.687 -18.881 1.00 54.00 491 GLU A N 1
ATOM 3898 C CA . GLU A 1 491 ? 14.118 -19.410 -17.512 1.00 54.00 491 GLU A CA 1
ATOM 3899 C C . GLU A 1 491 ? 15.462 -18.656 -17.421 1.00 54.00 491 GLU A C 1
ATOM 3901 O O . GLU A 1 491 ? 16.029 -18.499 -16.337 1.00 54.00 491 GLU A O 1
ATOM 3906 N N . GLY A 1 492 ? 15.976 -18.097 -18.516 1.00 54.72 492 GLY A N 1
ATOM 3907 C CA . GLY A 1 492 ? 17.131 -17.215 -18.444 1.00 54.72 492 GLY A CA 1
ATOM 3908 C C . GLY A 1 492 ? 17.329 -16.190 -19.550 1.00 54.72 492 GLY A C 1
ATOM 3909 O O . GLY A 1 492 ? 18.311 -15.456 -19.477 1.00 54.72 492 GLY A O 1
ATOM 3910 N N . LEU A 1 493 ? 16.454 -16.090 -20.550 1.00 67.56 493 LEU A N 1
ATOM 3911 C CA . LEU A 1 493 ? 16.763 -15.355 -21.788 1.00 67.56 493 LEU A CA 1
ATOM 3912 C C . LEU A 1 493 ? 16.095 -13.987 -21.936 1.00 67.56 493 LEU A C 1
ATOM 3914 O O . LEU A 1 493 ? 16.110 -13.428 -23.032 1.00 67.56 493 LEU A O 1
ATOM 3918 N N . GLU A 1 494 ? 15.546 -13.446 -20.855 1.00 79.44 494 GLU A N 1
ATOM 3919 C CA . GLU A 1 494 ? 14.833 -12.169 -20.842 1.00 79.44 494 GLU A CA 1
ATOM 3920 C C . GLU A 1 494 ? 15.596 -11.097 -20.070 1.00 79.44 494 GLU A C 1
ATOM 3922 O O . GLU A 1 494 ? 16.349 -11.394 -19.136 1.00 79.44 494 GLU A O 1
ATOM 3927 N N . CYS A 1 495 ? 15.334 -9.846 -20.430 1.00 86.75 495 CYS A N 1
ATOM 3928 C CA . CYS A 1 495 ? 15.589 -8.702 -19.576 1.00 86.75 495 CYS A CA 1
ATOM 3929 C C . CYS A 1 495 ? 14.323 -7.872 -19.420 1.00 86.75 495 CYS A C 1
ATOM 3931 O O . CYS A 1 495 ? 13.516 -7.800 -20.343 1.00 86.75 495 CYS A O 1
ATOM 3933 N N . HIS A 1 496 ? 14.190 -7.199 -18.282 1.00 92.38 496 HIS A N 1
ATOM 3934 C CA . HIS A 1 496 ? 12.999 -6.416 -17.977 1.00 92.38 496 HIS A CA 1
ATOM 3935 C C . HIS A 1 496 ? 13.328 -4.926 -17.877 1.00 92.38 496 HIS A C 1
ATOM 3937 O O . HIS A 1 496 ? 14.208 -4.512 -17.111 1.00 92.38 496 HIS A O 1
ATOM 3943 N N . VAL A 1 497 ? 12.631 -4.123 -18.681 1.00 95.69 497 VAL A N 1
ATOM 3944 C CA . VAL A 1 497 ? 12.790 -2.668 -18.779 1.00 95.69 497 VAL A CA 1
ATOM 3945 C C . VAL A 1 497 ? 12.489 -1.994 -17.452 1.00 95.69 497 VAL A C 1
ATOM 3947 O O . VAL A 1 497 ? 13.269 -1.156 -17.003 1.00 95.69 497 VAL A O 1
ATOM 3950 N N . ASP A 1 498 ? 11.386 -2.363 -16.810 1.00 97.06 498 ASP A N 1
ATOM 3951 C CA . ASP A 1 498 ? 10.953 -1.840 -15.515 1.00 97.06 498 ASP A CA 1
ATOM 3952 C C . ASP A 1 498 ? 11.999 -2.108 -14.425 1.00 97.06 498 ASP A C 1
ATOM 3954 O O . ASP A 1 498 ? 12.457 -1.166 -13.780 1.00 97.06 498 ASP A O 1
ATOM 3958 N N . LEU A 1 499 ? 12.483 -3.347 -14.275 1.00 95.75 499 LEU A N 1
ATOM 3959 C CA . LEU A 1 499 ? 13.549 -3.654 -13.309 1.00 95.75 499 LEU A CA 1
ATOM 3960 C C . LEU A 1 499 ? 14.846 -2.891 -13.615 1.00 95.75 499 LEU A C 1
ATOM 3962 O O . LEU A 1 499 ? 15.492 -2.360 -12.713 1.00 95.75 499 LEU A O 1
ATOM 3966 N N . THR A 1 500 ? 15.231 -2.809 -14.888 1.00 95.81 500 THR A N 1
ATOM 3967 C CA . THR A 1 500 ? 16.428 -2.060 -15.291 1.00 95.81 500 THR A CA 1
ATOM 3968 C C . THR A 1 500 ? 16.280 -0.575 -14.965 1.00 95.81 500 THR A C 1
ATOM 3970 O O . THR A 1 500 ? 17.213 0.028 -14.441 1.00 95.81 500 THR A O 1
ATOM 3973 N N . SER A 1 501 ? 15.099 0.001 -15.188 1.00 97.44 501 SER A N 1
ATOM 3974 C CA . SER A 1 501 ? 14.777 1.384 -14.819 1.00 97.44 501 SER A CA 1
ATOM 3975 C C . SER A 1 501 ? 14.900 1.594 -13.311 1.00 97.44 501 SER A C 1
ATOM 3977 O O . SER A 1 501 ? 15.564 2.531 -12.868 1.00 97.44 501 SER A O 1
ATOM 3979 N N . TRP A 1 502 ? 14.360 0.674 -12.510 1.00 97.12 502 TRP A N 1
ATOM 3980 C CA . TRP A 1 502 ? 14.512 0.706 -11.059 1.00 97.12 502 TRP A CA 1
ATOM 3981 C C . TRP A 1 502 ? 15.972 0.639 -10.613 1.00 97.12 502 TRP A C 1
ATOM 3983 O O . TRP A 1 502 ? 16.376 1.394 -9.734 1.00 97.12 502 TRP A O 1
ATOM 3993 N N . MET A 1 503 ? 16.792 -0.208 -11.237 1.00 96.31 503 MET A N 1
ATOM 3994 C CA . MET A 1 503 ? 18.215 -0.304 -10.905 1.00 96.31 503 MET A CA 1
ATOM 3995 C C . MET A 1 503 ? 19.011 0.940 -11.328 1.00 96.31 503 MET A C 1
ATOM 3997 O O . MET A 1 503 ? 19.950 1.314 -10.625 1.00 96.31 503 MET A O 1
ATOM 4001 N N . VAL A 1 504 ? 18.635 1.617 -12.424 1.00 96.62 504 VAL A N 1
ATOM 4002 C CA . VAL A 1 504 ? 19.201 2.933 -12.783 1.00 96.62 504 VAL A CA 1
ATOM 4003 C C . VAL A 1 504 ? 18.845 3.963 -11.715 1.00 96.62 504 VAL A C 1
ATOM 4005 O O . VAL A 1 504 ? 19.734 4.679 -11.251 1.00 96.62 504 VAL A O 1
ATOM 4008 N N . LEU A 1 505 ? 17.569 4.025 -11.312 1.00 95.75 505 LEU A N 1
ATOM 4009 C CA . LEU A 1 505 ? 17.106 4.922 -10.252 1.00 95.75 505 LEU A CA 1
ATOM 4010 C C . LEU A 1 505 ? 17.896 4.678 -8.962 1.00 95.75 505 LEU A C 1
ATOM 4012 O O . LEU A 1 505 ? 18.372 5.631 -8.352 1.00 95.75 505 LEU A O 1
ATOM 4016 N N . PHE A 1 506 ? 18.086 3.409 -8.597 1.00 95.81 506 PHE A N 1
ATOM 4017 C CA . PHE A 1 506 ? 18.852 2.982 -7.429 1.00 95.81 506 PHE A CA 1
ATOM 4018 C C . PHE A 1 506 ? 20.298 3.474 -7.492 1.00 95.81 506 PHE A C 1
ATOM 4020 O O . PHE A 1 506 ? 20.758 4.155 -6.573 1.00 95.81 506 PHE A O 1
ATOM 4027 N N . ALA A 1 507 ? 21.008 3.183 -8.585 1.00 95.88 507 ALA A N 1
ATOM 4028 C CA . ALA A 1 507 ? 22.390 3.617 -8.756 1.00 95.88 507 ALA A CA 1
ATOM 4029 C C . ALA A 1 507 ? 22.506 5.151 -8.706 1.00 95.88 507 ALA A C 1
ATOM 4031 O O . ALA A 1 507 ? 23.394 5.675 -8.036 1.00 95.88 507 ALA A O 1
ATOM 4032 N N . ASP A 1 508 ? 21.583 5.882 -9.341 1.00 94.81 508 ASP A N 1
ATOM 4033 C CA . ASP A 1 508 ? 21.548 7.348 -9.289 1.00 94.81 508 ASP A CA 1
ATOM 4034 C C . ASP A 1 508 ? 21.272 7.886 -7.874 1.00 94.81 508 ASP A C 1
ATOM 4036 O O . ASP A 1 508 ? 21.910 8.849 -7.450 1.00 94.81 508 ASP A O 1
ATOM 4040 N N . THR A 1 509 ? 20.384 7.248 -7.108 1.00 92.31 509 THR A N 1
ATOM 4041 C CA . THR A 1 509 ? 20.146 7.592 -5.697 1.00 92.31 509 THR A CA 1
ATOM 4042 C C . THR A 1 509 ? 21.409 7.391 -4.859 1.00 92.31 509 THR A C 1
ATOM 4044 O O . THR A 1 509 ? 21.777 8.281 -4.095 1.00 92.31 509 THR A O 1
ATOM 4047 N N . MET A 1 510 ? 22.140 6.289 -5.053 1.00 93.62 510 MET A N 1
ATOM 4048 C CA . MET A 1 510 ? 23.410 6.053 -4.352 1.00 93.62 510 MET A CA 1
ATOM 4049 C C . MET A 1 510 ? 24.489 7.082 -4.721 1.00 93.62 510 MET A C 1
ATOM 4051 O O . MET A 1 510 ? 25.231 7.528 -3.844 1.00 93.62 510 MET A O 1
ATOM 4055 N N . VAL A 1 511 ? 24.546 7.528 -5.986 1.00 92.38 511 VAL A N 1
ATOM 4056 C CA . VAL A 1 511 ? 25.416 8.647 -6.397 1.00 92.38 511 VAL A CA 1
ATOM 4057 C C . VAL A 1 511 ? 25.061 9.926 -5.636 1.00 92.38 511 VAL A C 1
ATOM 4059 O O . VAL A 1 511 ? 25.964 10.624 -5.181 1.00 92.38 511 VAL A O 1
ATOM 4062 N N . LYS A 1 512 ? 23.766 10.229 -5.483 1.00 88.69 512 LYS A N 1
ATOM 4063 C CA . LYS A 1 512 ? 23.285 11.441 -4.800 1.00 88.69 512 LYS A CA 1
ATOM 4064 C C . LYS A 1 512 ? 23.514 11.419 -3.291 1.00 88.69 512 LYS A C 1
ATOM 4066 O O . LYS A 1 512 ? 23.867 12.452 -2.734 1.00 88.69 512 LYS A O 1
ATOM 4071 N N . ILE A 1 513 ? 23.356 10.263 -2.641 1.00 86.31 513 ILE A N 1
ATOM 4072 C CA . ILE A 1 513 ? 23.660 10.107 -1.209 1.00 86.31 513 ILE A CA 1
ATOM 4073 C C . ILE A 1 513 ? 25.153 10.357 -0.945 1.00 86.31 513 ILE A C 1
ATOM 4075 O O . ILE A 1 513 ? 25.499 10.929 0.089 1.00 86.31 513 ILE A O 1
ATOM 4079 N N . ASN A 1 514 ? 26.029 9.956 -1.881 1.00 85.62 514 ASN A N 1
ATOM 4080 C CA . ASN A 1 514 ? 27.480 10.171 -1.822 1.00 85.62 514 ASN A CA 1
ATOM 4081 C C . ASN A 1 514 ? 28.083 9.751 -0.465 1.00 85.62 514 ASN A C 1
ATOM 4083 O O . ASN A 1 514 ? 28.817 10.503 0.178 1.00 85.62 514 ASN A O 1
ATOM 4087 N N . SER A 1 515 ? 27.711 8.558 0.008 1.00 79.62 515 SER A N 1
ATOM 4088 C CA . SER A 1 515 ? 28.184 8.048 1.294 1.00 79.62 515 SER A CA 1
ATOM 4089 C C . SER A 1 515 ? 29.646 7.602 1.227 1.00 79.62 515 SER A C 1
ATOM 4091 O O . SER A 1 515 ? 30.085 6.966 0.268 1.00 79.62 515 SER A O 1
ATOM 4093 N N . THR A 1 516 ? 30.382 7.902 2.294 1.00 76.38 516 THR A N 1
ATOM 4094 C CA . THR A 1 516 ? 31.741 7.415 2.565 1.00 76.38 516 THR A CA 1
ATOM 4095 C C . THR A 1 516 ? 31.776 6.398 3.711 1.00 76.38 516 THR A C 1
ATOM 4097 O O . THR A 1 516 ? 32.856 6.055 4.192 1.00 76.38 516 THR A O 1
ATOM 4100 N N . ALA A 1 517 ? 30.610 5.922 4.166 1.00 78.19 517 ALA A N 1
ATOM 4101 C CA . ALA A 1 517 ? 30.505 4.981 5.275 1.00 78.19 517 ALA A CA 1
ATOM 4102 C C . ALA A 1 517 ? 31.230 3.658 4.977 1.00 78.19 517 ALA A C 1
ATOM 4104 O O . ALA A 1 517 ? 31.275 3.174 3.842 1.00 78.19 517 ALA A O 1
ATOM 4105 N N . VAL A 1 518 ? 31.803 3.058 6.023 1.00 75.31 518 VAL A N 1
ATOM 4106 C CA . VAL A 1 518 ? 32.529 1.786 5.922 1.00 75.31 518 VAL A CA 1
ATOM 4107 C C . VAL A 1 518 ? 31.589 0.690 5.418 1.00 75.31 518 VAL A C 1
ATOM 4109 O O . VAL A 1 518 ? 30.469 0.551 5.898 1.00 75.31 518 VAL A O 1
ATOM 4112 N N . GLY A 1 519 ? 32.054 -0.099 4.448 1.00 79.81 519 GLY A N 1
ATOM 4113 C CA . GLY A 1 519 ? 31.265 -1.175 3.842 1.00 79.81 519 GLY A CA 1
ATOM 4114 C C . GLY A 1 519 ? 30.364 -0.732 2.687 1.00 79.81 519 GLY A C 1
ATOM 4115 O O . GLY A 1 519 ? 29.826 -1.602 2.010 1.00 79.81 519 GLY A O 1
ATOM 4116 N N . VAL A 1 520 ? 30.257 0.576 2.411 1.00 88.06 520 VAL A N 1
ATOM 4117 C CA . VAL A 1 520 ? 29.526 1.106 1.251 1.00 88.06 520 VAL A CA 1
ATOM 4118 C C . VAL A 1 520 ? 30.457 1.246 0.039 1.00 88.06 520 VAL A C 1
ATOM 4120 O O . VAL A 1 520 ? 31.571 1.768 0.141 1.00 88.06 520 VAL A O 1
ATOM 4123 N N . ARG A 1 521 ? 30.015 0.792 -1.139 1.00 93.12 521 ARG A N 1
ATOM 4124 C CA . ARG A 1 521 ? 30.730 0.971 -2.414 1.00 93.12 521 ARG A CA 1
ATOM 4125 C C . ARG A 1 521 ? 30.906 2.467 -2.729 1.00 93.12 521 ARG A C 1
ATOM 4127 O O . ARG A 1 521 ? 29.960 3.237 -2.574 1.00 93.12 521 ARG A O 1
ATOM 4134 N N . PRO A 1 522 ? 32.085 2.902 -3.219 1.00 92.81 522 PRO A N 1
ATOM 4135 C CA . PRO A 1 522 ? 32.383 4.322 -3.414 1.00 92.81 522 PRO A CA 1
ATOM 4136 C C . PRO A 1 522 ? 31.564 4.937 -4.557 1.00 92.81 522 PRO A C 1
ATOM 4138 O O . PRO A 1 522 ? 31.272 4.262 -5.540 1.00 92.81 522 PRO A O 1
ATOM 4141 N N . THR A 1 523 ? 31.307 6.246 -4.517 1.00 92.38 523 THR A N 1
ATOM 4142 C CA . THR A 1 523 ? 30.493 6.980 -5.514 1.00 92.38 523 THR A CA 1
ATOM 4143 C C . THR A 1 523 ? 30.891 6.729 -6.972 1.00 92.38 523 THR A C 1
ATOM 4145 O O . THR A 1 523 ? 30.024 6.586 -7.830 1.00 92.38 523 THR A O 1
ATOM 4148 N N . ARG A 1 524 ? 32.189 6.564 -7.265 1.00 94.31 524 ARG A N 1
ATOM 4149 C CA . ARG A 1 524 ? 32.683 6.210 -8.613 1.00 94.31 524 ARG A CA 1
ATOM 4150 C C . ARG A 1 524 ? 32.138 4.878 -9.147 1.00 94.31 524 ARG A C 1
ATOM 4152 O O . ARG A 1 524 ? 31.957 4.732 -10.350 1.00 94.31 524 ARG A O 1
ATOM 4159 N N . PHE A 1 525 ? 31.900 3.904 -8.265 1.00 95.31 525 PHE A N 1
ATOM 4160 C CA . PHE A 1 525 ? 31.278 2.634 -8.635 1.00 95.31 525 PHE A CA 1
ATOM 4161 C C . PHE A 1 525 ? 29.839 2.886 -9.087 1.00 95.31 525 PHE A C 1
ATOM 4163 O O . PHE A 1 525 ? 29.461 2.472 -10.177 1.00 95.31 525 PHE A O 1
ATOM 4170 N N . TRP A 1 526 ? 29.072 3.634 -8.289 1.00 96.00 526 TRP A N 1
ATOM 4171 C CA . TRP A 1 526 ? 27.673 3.946 -8.579 1.00 96.00 526 TRP A CA 1
ATOM 4172 C C . TRP A 1 526 ? 27.497 4.789 -9.843 1.00 96.00 526 TRP A C 1
ATOM 4174 O O . TRP A 1 526 ? 26.570 4.547 -10.609 1.00 96.00 526 TRP A O 1
ATOM 4184 N N . GLN A 1 527 ? 28.413 5.724 -10.110 1.00 95.88 527 GLN A N 1
ATOM 4185 C CA . GLN A 1 527 ? 28.441 6.483 -11.364 1.00 95.88 527 GLN A CA 1
ATOM 4186 C C . GLN A 1 527 ? 28.616 5.558 -12.574 1.00 95.88 527 GLN A C 1
ATOM 4188 O O . GLN A 1 527 ? 27.818 5.624 -13.508 1.00 95.88 527 GLN A O 1
ATOM 4193 N N . GLY A 1 528 ? 29.606 4.659 -12.525 1.00 95.88 528 GLY A N 1
ATOM 4194 C CA . GLY A 1 528 ? 29.839 3.687 -13.594 1.00 95.88 528 GLY A CA 1
ATOM 4195 C C . GLY A 1 528 ? 28.671 2.715 -13.772 1.00 95.88 528 GLY A C 1
ATOM 4196 O O . GLY A 1 528 ? 28.301 2.392 -14.898 1.00 95.88 528 GLY A O 1
ATOM 4197 N N . GLU A 1 529 ? 28.046 2.291 -12.676 1.00 95.00 529 GLU A N 1
ATOM 4198 C CA . GLU A 1 529 ? 26.903 1.381 -12.715 1.00 95.00 529 GLU A CA 1
ATOM 4199 C C . GLU A 1 529 ? 25.645 2.044 -13.294 1.00 95.00 529 GLU A C 1
ATOM 4201 O O . GLU A 1 529 ? 24.976 1.468 -14.155 1.00 95.00 529 GLU A O 1
ATOM 4206 N N . ARG A 1 530 ? 25.373 3.299 -12.916 1.00 95.50 530 ARG A N 1
ATOM 4207 C CA . ARG A 1 530 ? 24.313 4.122 -13.516 1.00 95.50 530 ARG A CA 1
ATOM 4208 C C . ARG A 1 530 ? 24.512 4.267 -15.025 1.00 95.50 530 ARG A C 1
ATOM 4210 O O . ARG A 1 530 ? 23.581 4.030 -15.790 1.00 95.50 530 ARG A O 1
ATOM 4217 N N . GLU A 1 531 ? 25.719 4.628 -15.462 1.00 94.31 531 GLU A N 1
ATOM 4218 C CA . GLU A 1 531 ? 26.046 4.790 -16.886 1.00 94.31 531 GLU A CA 1
ATOM 4219 C C . GLU A 1 531 ? 25.905 3.477 -17.663 1.00 94.31 531 GLU A C 1
ATOM 4221 O O . GLU A 1 531 ? 25.350 3.456 -18.766 1.00 94.31 531 GLU A O 1
ATOM 4226 N N . ARG A 1 532 ? 26.349 2.363 -17.071 1.00 93.25 532 ARG A N 1
ATOM 4227 C CA . ARG A 1 532 ? 26.218 1.023 -17.648 1.00 93.25 532 ARG A CA 1
ATOM 4228 C C . ARG A 1 532 ? 24.754 0.653 -17.880 1.00 93.25 532 ARG A C 1
ATOM 4230 O O . ARG A 1 532 ? 24.406 0.216 -18.977 1.00 93.25 532 ARG A O 1
ATOM 4237 N N . LEU A 1 533 ? 23.900 0.831 -16.873 1.00 94.19 533 LEU A N 1
ATOM 4238 C CA . LEU A 1 533 ? 22.477 0.495 -16.958 1.00 94.19 533 LEU A CA 1
ATOM 4239 C C . LEU A 1 533 ? 21.713 1.437 -17.906 1.00 94.19 533 LEU A C 1
ATOM 4241 O O . LEU A 1 533 ? 20.884 0.974 -18.688 1.00 94.19 533 LEU A O 1
ATOM 4245 N N . GLN A 1 534 ? 22.038 2.734 -17.930 1.00 94.12 534 GLN A N 1
ATOM 4246 C CA . GLN A 1 534 ? 21.477 3.666 -18.919 1.00 94.12 534 GLN A CA 1
ATOM 4247 C C . GLN A 1 534 ? 21.879 3.294 -20.354 1.00 94.12 534 GLN A C 1
ATOM 4249 O O . GLN A 1 534 ? 21.060 3.354 -21.270 1.00 94.12 534 GLN A O 1
ATOM 4254 N N . SER A 1 535 ? 23.132 2.881 -20.563 1.00 92.25 535 SER A N 1
ATOM 4255 C CA . SER A 1 535 ? 23.595 2.378 -21.860 1.00 92.25 535 SER A CA 1
ATOM 4256 C C . SER A 1 535 ? 22.848 1.106 -22.273 1.00 92.25 535 SER A C 1
ATOM 4258 O O . SER A 1 535 ? 22.449 0.967 -23.432 1.00 92.25 535 SER A O 1
ATOM 4260 N N . LEU A 1 536 ? 22.587 0.200 -21.325 1.00 90.94 536 LEU A N 1
ATOM 4261 C CA . LEU A 1 536 ? 21.803 -1.011 -21.566 1.00 90.94 536 LEU A CA 1
ATOM 4262 C C . LEU A 1 536 ? 20.378 -0.686 -22.041 1.00 90.94 536 LEU A C 1
ATOM 4264 O O . LEU A 1 536 ? 19.957 -1.230 -23.064 1.00 90.94 536 LEU A O 1
ATOM 4268 N N . LEU A 1 537 ? 19.677 0.232 -21.361 1.00 92.69 537 LEU A N 1
ATOM 4269 C CA . LEU A 1 537 ? 18.344 0.691 -21.772 1.00 92.69 537 LEU A CA 1
ATOM 4270 C C . LEU A 1 537 ? 18.357 1.190 -23.224 1.00 92.69 537 LEU A C 1
ATOM 4272 O O . LEU A 1 537 ? 17.614 0.679 -24.058 1.00 92.69 537 LEU A O 1
ATOM 4276 N N . ARG A 1 538 ? 19.260 2.124 -23.545 1.00 90.69 538 ARG A N 1
ATOM 4277 C CA . ARG A 1 538 ? 19.335 2.776 -24.866 1.00 90.69 538 ARG A CA 1
ATOM 4278 C C . ARG A 1 538 ? 19.721 1.832 -26.002 1.00 90.69 538 ARG A C 1
ATOM 4280 O O . ARG A 1 538 ? 19.250 1.995 -27.120 1.00 90.69 538 ARG A O 1
ATOM 4287 N N . THR A 1 539 ? 20.617 0.878 -25.744 1.00 87.38 539 THR A N 1
ATOM 4288 C CA . THR A 1 539 ? 21.248 0.085 -26.815 1.00 87.38 539 THR A CA 1
ATOM 4289 C C . THR A 1 539 ? 20.666 -1.312 -26.989 1.00 87.38 539 THR A C 1
ATOM 4291 O O . THR A 1 539 ? 20.904 -1.934 -28.026 1.00 87.38 539 THR A O 1
ATOM 4294 N N . LYS A 1 540 ? 19.955 -1.839 -25.983 1.00 87.75 540 LYS A N 1
ATOM 4295 C CA . LYS A 1 540 ? 19.433 -3.217 -25.987 1.00 87.75 540 LYS A CA 1
ATOM 4296 C C . LYS A 1 540 ? 17.949 -3.329 -25.669 1.00 87.75 540 LYS A C 1
ATOM 4298 O O . LYS A 1 540 ? 17.394 -4.394 -25.907 1.00 87.75 540 LYS A O 1
ATOM 4303 N N . MET A 1 541 ? 17.323 -2.284 -25.129 1.00 91.75 541 MET A N 1
ATOM 4304 C CA . MET A 1 541 ? 15.921 -2.333 -24.704 1.00 91.75 541 MET A CA 1
ATOM 4305 C C . MET A 1 541 ? 15.016 -1.370 -25.468 1.00 91.75 541 MET A C 1
ATOM 4307 O O . MET A 1 541 ? 13.844 -1.264 -25.137 1.00 91.75 541 MET A O 1
ATOM 4311 N N . VAL A 1 542 ? 15.531 -0.703 -26.501 1.00 92.69 542 VAL A N 1
ATOM 4312 C CA . VAL A 1 542 ? 14.736 0.080 -27.452 1.00 92.69 542 VAL A CA 1
ATOM 4313 C C . VAL A 1 542 ? 14.521 -0.763 -28.705 1.00 92.69 542 VAL A C 1
ATOM 4315 O O . VAL A 1 542 ? 15.485 -1.251 -29.294 1.00 92.69 542 VAL A O 1
ATOM 4318 N N . ASN A 1 543 ? 13.264 -0.964 -29.088 1.00 89.75 543 ASN A N 1
ATOM 4319 C CA . ASN A 1 543 ? 12.907 -1.723 -30.281 1.00 89.75 543 ASN A CA 1
ATOM 4320 C C . ASN A 1 543 ? 13.064 -0.883 -31.563 1.00 89.75 543 ASN A C 1
ATOM 4322 O O . ASN A 1 543 ? 13.359 0.311 -31.533 1.00 89.75 543 ASN A O 1
ATOM 4326 N N . GLU A 1 544 ? 12.816 -1.502 -32.716 1.00 88.25 544 GLU A N 1
ATOM 4327 C CA . GLU A 1 544 ? 12.903 -0.857 -34.036 1.00 88.25 544 GLU A CA 1
ATOM 4328 C C . GLU A 1 544 ? 11.975 0.358 -34.224 1.00 88.25 544 GLU A C 1
ATOM 4330 O O . GLU A 1 544 ? 12.218 1.184 -35.099 1.00 88.25 544 GLU A O 1
ATOM 4335 N N . LYS A 1 545 ? 10.933 0.491 -33.393 1.00 88.38 545 LYS A N 1
ATOM 4336 C CA . LYS A 1 545 ? 9.998 1.626 -33.394 1.00 88.38 545 LYS A CA 1
ATOM 4337 C C . LYS A 1 545 ? 10.432 2.755 -32.452 1.00 88.38 545 LYS A C 1
ATOM 4339 O O . LYS A 1 545 ? 9.685 3.710 -32.278 1.00 88.38 545 LYS A O 1
ATOM 4344 N N . GLY A 1 546 ? 11.599 2.649 -31.813 1.00 91.06 546 GLY A N 1
ATOM 4345 C CA . GLY A 1 546 ? 12.082 3.650 -30.858 1.00 91.06 546 GLY A CA 1
ATOM 4346 C C . GLY A 1 546 ? 11.402 3.589 -29.486 1.00 91.06 546 GLY A C 1
ATOM 4347 O O . GLY A 1 546 ? 11.542 4.524 -28.703 1.00 91.06 546 GLY A O 1
ATOM 4348 N N . MET A 1 547 ? 10.673 2.509 -29.183 1.00 94.06 547 MET A N 1
ATOM 4349 C CA . MET A 1 547 ? 9.979 2.321 -27.906 1.00 94.06 547 MET A CA 1
ATOM 4350 C C . MET A 1 547 ? 10.756 1.371 -27.000 1.00 94.06 547 MET A C 1
ATOM 4352 O O . MET A 1 547 ? 11.358 0.410 -27.486 1.00 94.06 547 MET A O 1
ATOM 4356 N N . PHE A 1 548 ? 10.695 1.580 -25.684 1.00 96.25 548 PHE A N 1
ATOM 4357 C CA . PHE A 1 548 ? 11.240 0.595 -24.758 1.00 96.25 548 PHE A CA 1
ATOM 4358 C C . PHE A 1 548 ? 10.405 -0.683 -24.753 1.00 96.25 548 PHE A C 1
ATOM 4360 O O . PHE A 1 548 ? 9.175 -0.647 -24.731 1.00 96.25 548 PHE A O 1
ATOM 4367 N N . SER A 1 549 ? 11.068 -1.831 -24.737 1.00 93.19 549 SER A N 1
ATOM 4368 C CA . SER A 1 549 ? 10.403 -3.114 -24.559 1.00 93.19 549 SER A CA 1
ATOM 4369 C C . SER A 1 549 ? 11.369 -4.159 -24.023 1.00 93.19 549 SER A C 1
ATOM 4371 O O . SER A 1 549 ? 12.554 -4.145 -24.358 1.00 93.19 549 SER A O 1
ATOM 4373 N N . ASP A 1 550 ? 10.834 -5.125 -23.285 1.00 90.69 550 ASP A N 1
ATOM 4374 C CA . ASP A 1 550 ? 11.595 -6.258 -22.762 1.00 90.69 550 ASP A CA 1
ATOM 4375 C C . ASP A 1 550 ? 12.237 -7.053 -23.916 1.00 90.69 550 ASP A C 1
ATOM 4377 O O . ASP A 1 550 ? 11.507 -7.568 -24.776 1.00 90.69 550 ASP A O 1
ATOM 4381 N N . PRO A 1 551 ? 13.579 -7.142 -24.001 1.00 85.94 551 PRO A N 1
ATOM 4382 C CA . PRO A 1 551 ? 14.226 -8.034 -24.947 1.00 85.94 551 PRO A CA 1
ATOM 4383 C C . PRO A 1 551 ? 14.207 -9.471 -24.412 1.00 85.94 551 PRO A C 1
ATOM 4385 O O . PRO A 1 551 ? 14.470 -9.724 -23.235 1.00 85.94 551 PRO A O 1
ATOM 4388 N N . TYR A 1 552 ? 13.960 -10.428 -25.300 1.00 77.44 552 TYR A N 1
ATOM 4389 C CA . TYR A 1 552 ? 13.993 -11.857 -25.005 1.00 77.44 552 TYR A CA 1
ATOM 4390 C C . TYR A 1 552 ? 14.579 -12.639 -26.182 1.00 77.44 552 TYR A C 1
ATOM 4392 O O . TYR A 1 552 ? 14.527 -12.182 -27.323 1.00 77.44 552 TYR A O 1
ATOM 4400 N N . ARG A 1 553 ? 15.157 -13.823 -25.962 1.00 67.19 553 ARG A N 1
ATOM 4401 C CA . ARG A 1 553 ? 15.526 -14.703 -27.088 1.00 67.19 553 ARG A CA 1
ATOM 4402 C C . ARG A 1 553 ? 14.417 -15.701 -27.377 1.00 67.19 553 ARG A C 1
ATOM 4404 O O . ARG A 1 553 ? 13.870 -16.310 -26.466 1.00 67.19 553 ARG A O 1
ATOM 4411 N N . GLN A 1 554 ? 14.108 -15.880 -28.657 1.00 57.62 554 GLN A N 1
ATOM 4412 C CA . GLN A 1 554 ? 13.086 -16.821 -29.087 1.00 57.62 554 GLN A CA 1
ATOM 4413 C C . GLN A 1 554 ? 13.705 -18.208 -29.283 1.00 57.62 554 GLN A C 1
ATOM 4415 O O . GLN A 1 554 ? 14.788 -18.351 -29.855 1.00 57.62 554 GLN A O 1
ATOM 4420 N N . ALA A 1 555 ? 13.002 -19.248 -28.846 1.00 48.97 555 ALA A N 1
ATOM 4421 C CA . ALA A 1 555 ? 13.308 -20.611 -29.240 1.00 48.97 555 ALA A CA 1
ATOM 4422 C C . ALA A 1 555 ? 12.884 -20.815 -30.705 1.00 48.97 555 ALA A C 1
ATOM 4424 O O . ALA A 1 555 ? 11.695 -20.772 -31.023 1.00 48.97 555 ALA A O 1
ATOM 4425 N N . ASN A 1 556 ? 13.833 -21.048 -31.616 1.00 45.75 556 ASN A N 1
ATOM 4426 C CA . ASN A 1 556 ? 13.482 -21.454 -32.973 1.00 45.75 556 ASN A CA 1
ATOM 4427 C C . ASN A 1 556 ? 12.942 -22.888 -32.906 1.00 45.75 556 ASN A C 1
ATOM 4429 O O . ASN A 1 556 ? 13.702 -23.828 -32.660 1.00 45.75 556 ASN A O 1
ATOM 4433 N N . SER A 1 557 ? 11.648 -23.086 -33.152 1.00 39.97 557 SER A N 1
ATOM 4434 C CA . SER A 1 557 ? 11.152 -24.416 -33.497 1.00 39.97 557 SER A CA 1
ATOM 4435 C C . SER A 1 557 ? 11.603 -24.777 -34.910 1.00 39.97 557 SER A C 1
ATOM 4437 O O . SER A 1 557 ? 11.376 -23.990 -35.823 1.00 39.97 557 SER A O 1
ATOM 4439 N N . CYS A 1 558 ? 12.192 -25.970 -35.036 1.00 35.09 558 CYS A N 1
ATOM 4440 C CA . CYS A 1 558 ? 12.218 -26.892 -36.176 1.00 35.09 558 CYS A CA 1
ATOM 4441 C C . CYS A 1 558 ? 12.208 -26.306 -37.600 1.00 35.09 558 CYS A C 1
ATOM 4443 O O . CYS A 1 558 ? 11.302 -25.578 -37.993 1.00 35.09 558 CYS A O 1
ATOM 4445 N N . GLU A 1 559 ? 13.169 -26.763 -38.410 1.00 30.50 559 GLU A N 1
ATOM 4446 C CA . GLU A 1 559 ? 13.172 -26.679 -39.873 1.00 30.50 559 GLU A CA 1
ATOM 4447 C C . GLU A 1 559 ? 11.769 -26.561 -40.475 1.00 30.50 559 GLU A C 1
ATOM 4449 O O . GLU A 1 559 ? 10.892 -27.393 -40.222 1.00 30.50 559 GLU A O 1
ATOM 4454 N N . LYS A 1 560 ? 11.588 -25.533 -41.311 1.00 31.81 560 LYS A N 1
ATOM 4455 C CA . LYS A 1 560 ? 10.429 -25.355 -42.184 1.00 31.81 560 LYS A CA 1
ATOM 4456 C C . LYS A 1 560 ? 10.089 -26.690 -42.859 1.00 31.81 560 LYS A C 1
ATOM 4458 O O . LYS A 1 560 ? 10.656 -27.012 -43.904 1.00 31.81 560 LYS A O 1
ATOM 4463 N N . ARG A 1 561 ? 9.118 -27.446 -42.336 1.00 29.73 561 ARG A N 1
ATOM 4464 C CA . ARG A 1 561 ? 8.446 -28.462 -43.145 1.00 29.73 561 ARG A CA 1
ATOM 4465 C C . ARG A 1 561 ? 7.661 -27.705 -44.206 1.00 29.73 561 ARG A C 1
ATOM 4467 O O . ARG A 1 561 ? 6.613 -27.125 -43.936 1.00 29.73 561 ARG A O 1
ATOM 4474 N N . LYS A 1 562 ? 8.216 -27.663 -45.419 1.00 34.81 562 LYS A N 1
ATOM 4475 C CA . LYS A 1 562 ? 7.475 -27.287 -46.623 1.00 34.81 562 LYS A CA 1
ATOM 4476 C C . LYS A 1 562 ? 6.215 -28.155 -46.671 1.00 34.81 562 LYS A C 1
ATOM 4478 O O . LYS A 1 562 ? 6.320 -29.375 -46.710 1.00 34.81 562 LYS A O 1
ATOM 4483 N N . GLY A 1 563 ? 5.047 -27.520 -46.664 1.00 34.50 563 GLY A N 1
ATOM 4484 C CA . GLY A 1 563 ? 3.770 -28.196 -46.892 1.00 34.50 563 GLY A CA 1
ATOM 4485 C C . GLY A 1 563 ? 2.985 -28.532 -45.626 1.00 34.50 563 GLY A C 1
ATOM 4486 O O . GLY A 1 563 ? 2.831 -29.698 -45.285 1.00 34.50 563 GLY A O 1
ATOM 4487 N N . LYS A 1 564 ? 2.483 -27.498 -44.948 1.00 28.92 564 LYS A N 1
ATOM 4488 C CA . LYS A 1 564 ? 1.133 -27.365 -44.358 1.00 28.92 564 LYS A CA 1
ATOM 4489 C C . LYS A 1 564 ? 1.176 -26.152 -43.431 1.00 28.92 564 LYS A C 1
ATOM 4491 O O . LYS A 1 564 ? 2.067 -26.045 -42.595 1.00 28.92 564 LYS A O 1
ATOM 4496 N N . ALA A 1 565 ? 0.249 -25.218 -43.609 1.00 32.47 565 ALA A N 1
ATOM 4497 C CA . ALA A 1 565 ? 0.079 -24.104 -42.690 1.00 32.47 565 ALA A CA 1
ATOM 4498 C C . ALA A 1 565 ? -0.328 -24.658 -41.310 1.00 32.47 565 ALA A C 1
ATOM 4500 O O . ALA A 1 565 ? -1.468 -25.059 -41.117 1.00 32.47 565 ALA A O 1
ATOM 4501 N N . GLY A 1 566 ? 0.624 -24.730 -40.382 1.00 25.70 566 GLY A N 1
ATOM 4502 C CA . GLY A 1 566 ? 0.404 -25.014 -38.964 1.00 25.70 566 GLY A CA 1
ATOM 4503 C C . GLY A 1 566 ? 1.521 -24.317 -38.190 1.00 25.70 566 GLY A C 1
ATOM 4504 O O . GLY A 1 566 ? 2.686 -24.650 -38.370 1.00 25.70 566 GLY A O 1
ATOM 4505 N N . SER A 1 567 ? 1.286 -23.149 -37.587 1.00 39.03 567 SER A N 1
ATOM 4506 C CA . SER A 1 567 ? 0.580 -22.935 -36.313 1.00 39.03 567 SER A CA 1
ATOM 4507 C C . SER A 1 567 ? 1.280 -23.646 -35.156 1.00 39.03 567 SER A C 1
ATOM 4509 O O . SER A 1 567 ? 1.052 -24.836 -34.976 1.00 39.03 567 SER A O 1
ATOM 4511 N N . LEU A 1 568 ? 2.105 -22.920 -34.384 1.00 33.53 568 LEU A N 1
ATOM 4512 C CA . LEU A 1 568 ? 2.207 -23.141 -32.927 1.00 33.53 568 LEU A CA 1
ATOM 4513 C C . LEU A 1 568 ? 3.027 -22.113 -32.119 1.00 33.53 568 LEU A C 1
ATOM 4515 O O . LEU A 1 568 ? 2.984 -22.201 -30.904 1.00 33.53 568 LEU A O 1
ATOM 4519 N N . LEU A 1 569 ? 3.721 -21.120 -32.700 1.00 36.44 569 LEU A N 1
ATOM 4520 C CA . LEU A 1 569 ? 4.593 -20.233 -31.886 1.00 36.44 569 LEU A CA 1
ATOM 4521 C C . LEU A 1 569 ? 4.532 -18.722 -32.185 1.00 36.44 569 LEU A C 1
ATOM 4523 O O . LEU A 1 569 ? 5.384 -17.971 -31.723 1.00 36.44 569 LEU A O 1
ATOM 4527 N N . SER A 1 570 ? 3.536 -18.248 -32.934 1.00 33.66 570 SER A N 1
ATOM 4528 C CA . SER A 1 570 ? 3.405 -16.818 -33.286 1.00 33.66 570 SER A CA 1
ATOM 4529 C C . SER A 1 570 ? 2.001 -16.241 -33.112 1.00 33.66 570 SER A C 1
ATOM 4531 O O . SER A 1 570 ? 1.743 -15.106 -33.506 1.00 33.66 570 SER A O 1
ATOM 4533 N N . ARG A 1 571 ? 1.081 -17.007 -32.526 1.00 34.84 571 ARG A N 1
ATOM 4534 C CA . ARG A 1 571 ? -0.235 -16.511 -32.133 1.00 34.84 571 ARG A CA 1
ATOM 4535 C C . ARG A 1 571 ? -0.251 -16.469 -30.608 1.00 34.84 571 ARG A C 1
ATOM 4537 O O . ARG A 1 571 ? 0.044 -17.516 -30.030 1.00 34.84 571 ARG A O 1
ATOM 4544 N N . PRO A 1 572 ? -0.555 -15.331 -29.948 1.00 38.66 572 PRO A N 1
ATOM 4545 C CA . PRO A 1 572 ? -0.982 -15.410 -28.556 1.00 38.66 572 PRO A CA 1
ATOM 4546 C C . PRO A 1 572 ? -2.062 -16.503 -28.491 1.00 38.66 572 PRO A C 1
ATOM 4548 O O . PRO A 1 572 ? -2.899 -16.542 -29.399 1.00 38.66 572 PRO A O 1
ATOM 4551 N N . PRO A 1 573 ? -2.027 -17.432 -27.517 1.00 43.72 573 PRO A N 1
ATOM 4552 C CA . PRO A 1 573 ? -2.983 -18.546 -27.470 1.00 43.72 573 PRO A CA 1
ATOM 4553 C C . PRO A 1 573 ? -4.450 -18.065 -27.451 1.00 43.72 573 PRO A C 1
ATOM 4555 O O . PRO A 1 573 ? -5.357 -18.803 -27.808 1.00 43.72 573 PRO A O 1
ATOM 4558 N N . TRP A 1 574 ? -4.655 -16.784 -27.157 1.00 48.75 574 TRP A N 1
ATOM 4559 C CA . TRP A 1 574 ? -5.893 -16.012 -27.193 1.00 48.75 574 TRP A CA 1
ATOM 4560 C C . TRP A 1 574 ? -6.244 -15.517 -28.604 1.00 48.75 574 TRP A C 1
ATOM 4562 O O . TRP A 1 574 ? -6.337 -14.314 -28.857 1.00 48.75 574 TRP A O 1
ATOM 4572 N N . VAL A 1 575 ? -6.388 -16.413 -29.583 1.00 37.25 575 VAL A N 1
ATOM 4573 C CA . VAL A 1 575 ? -6.908 -15.982 -30.888 1.00 37.25 575 VAL A CA 1
ATOM 4574 C C . VAL A 1 575 ? -8.417 -15.812 -30.788 1.00 37.25 575 VAL A C 1
ATOM 4576 O O . VAL A 1 575 ? -9.173 -16.765 -30.918 1.00 37.25 575 VAL A O 1
ATOM 4579 N N . GLY A 1 576 ? -8.855 -14.566 -30.666 1.00 40.94 576 GLY A N 1
ATOM 4580 C CA . GLY A 1 576 ? -10.175 -14.165 -31.128 1.00 40.94 576 GLY A CA 1
ATOM 4581 C C . GLY A 1 576 ? -10.841 -13.153 -30.221 1.00 40.94 576 GLY A C 1
ATOM 4582 O O . GLY A 1 576 ? -11.038 -13.405 -29.041 1.00 40.94 576 GLY A O 1
ATOM 4583 N N . ARG A 1 577 ? -11.271 -12.035 -30.814 1.00 44.16 577 ARG A N 1
ATOM 4584 C CA . ARG A 1 577 ? -12.386 -11.238 -30.298 1.00 44.16 577 ARG A CA 1
ATOM 4585 C C . ARG A 1 577 ? -13.628 -12.138 -30.225 1.00 44.16 577 ARG A C 1
ATOM 4587 O O . ARG A 1 577 ? -14.442 -12.136 -31.142 1.00 44.16 577 ARG A O 1
ATOM 4594 N N . GLY A 1 578 ? -13.742 -12.947 -29.183 1.00 37.56 578 GLY A N 1
ATOM 4595 C CA . GLY A 1 578 ? -15.020 -13.419 -28.683 1.00 37.56 578 GLY A CA 1
ATOM 4596 C C . GLY A 1 578 ? -15.481 -12.382 -27.675 1.00 37.56 578 GLY A C 1
ATOM 4597 O O . GLY A 1 578 ? -14.704 -11.984 -26.811 1.00 37.56 578 GLY A O 1
ATOM 4598 N N . MET A 1 579 ? -16.707 -11.886 -27.810 1.00 46.94 579 MET A N 1
ATOM 4599 C CA . MET A 1 579 ? -17.346 -11.138 -26.728 1.00 46.94 579 MET A CA 1
ATOM 4600 C C . MET A 1 579 ? -17.180 -11.925 -25.421 1.00 46.94 579 MET A C 1
ATOM 4602 O O . MET A 1 579 ? -17.210 -13.158 -25.458 1.00 46.94 579 MET A O 1
ATOM 4606 N N . ALA A 1 580 ? -16.999 -11.229 -24.294 1.00 52.72 580 ALA A N 1
ATOM 4607 C CA . ALA A 1 580 ? -16.962 -11.857 -22.978 1.00 52.72 580 ALA A CA 1
ATOM 4608 C C . ALA A 1 580 ? -18.051 -12.945 -22.886 1.00 52.72 580 ALA A C 1
ATOM 4610 O O . ALA A 1 580 ? -19.234 -12.662 -23.079 1.00 52.72 580 ALA A O 1
ATOM 4611 N N . GLY A 1 581 ? -17.631 -14.195 -22.678 1.00 60.34 581 GLY A N 1
ATOM 4612 C CA . GLY A 1 581 ? -18.531 -15.337 -22.547 1.00 60.34 581 GLY A CA 1
ATOM 4613 C C . GLY A 1 581 ? -18.695 -16.254 -23.765 1.00 60.34 581 GLY A C 1
ATOM 4614 O O . GLY A 1 581 ? -19.298 -17.298 -23.575 1.00 60.34 581 GLY A O 1
ATOM 4615 N N . GLN A 1 582 ? -18.170 -15.976 -24.966 1.00 70.06 582 GLN A N 1
ATOM 4616 C CA . GLN A 1 582 ? -18.332 -16.879 -26.129 1.00 70.06 582 GLN A CA 1
ATOM 4617 C C . GLN A 1 582 ? -17.061 -17.648 -26.518 1.00 70.06 582 GLN A C 1
ATOM 4619 O O . GLN A 1 582 ? -15.961 -17.104 -26.511 1.00 70.06 582 GLN A O 1
ATOM 4624 N N . CYS A 1 583 ? -17.228 -18.902 -26.943 1.00 74.31 583 CYS A N 1
ATOM 4625 C CA . CYS A 1 583 ? -16.161 -19.787 -27.406 1.00 74.31 583 CYS A CA 1
ATOM 4626 C C . CYS A 1 583 ? -16.582 -20.634 -28.609 1.00 74.31 583 CYS A C 1
ATOM 4628 O O . CYS A 1 583 ? -17.757 -20.902 -28.842 1.00 74.31 583 CYS A O 1
ATOM 4630 N N . SER A 1 584 ? -15.600 -21.079 -29.390 1.00 73.12 584 SER A N 1
ATOM 4631 C CA . SER A 1 584 ? -15.829 -21.924 -30.560 1.00 73.12 584 SER A CA 1
ATOM 4632 C C . SER A 1 584 ? -14.600 -22.797 -30.816 1.00 73.12 584 SER A C 1
ATOM 4634 O O . SER A 1 584 ? -13.688 -22.365 -31.534 1.00 73.12 584 SER A O 1
ATOM 4636 N N . PRO A 1 585 ? -14.590 -24.045 -30.311 1.00 64.81 585 PRO A N 1
ATOM 4637 C CA . PRO A 1 585 ? -13.483 -24.982 -30.495 1.00 64.81 585 PRO A CA 1
ATOM 4638 C C . PRO A 1 585 ? -13.070 -25.177 -31.955 1.00 64.81 585 PRO A C 1
ATOM 4640 O O . PRO A 1 585 ? -11.886 -25.257 -32.267 1.00 64.81 585 PRO A O 1
ATOM 4643 N N . MET A 1 586 ? -14.042 -25.190 -32.874 1.00 62.00 586 MET A N 1
ATOM 4644 C CA . MET A 1 586 ? -13.789 -25.380 -34.307 1.00 62.00 586 MET A CA 1
ATOM 4645 C C . MET A 1 586 ? -13.114 -24.176 -34.984 1.00 62.00 586 MET A C 1
ATOM 4647 O O . MET A 1 586 ? -12.480 -24.345 -36.021 1.00 62.00 586 MET A O 1
ATOM 4651 N N . ASN A 1 587 ? -13.211 -22.980 -34.394 1.00 62.41 587 ASN A N 1
ATOM 4652 C CA . ASN A 1 587 ? -12.661 -21.735 -34.950 1.00 62.41 587 ASN A CA 1
ATOM 4653 C C . ASN A 1 587 ? -11.456 -21.211 -34.151 1.00 62.41 587 ASN A C 1
ATOM 4655 O O . ASN A 1 587 ? -10.970 -20.115 -34.425 1.00 62.41 587 ASN A O 1
ATOM 4659 N N . GLY A 1 588 ? -10.973 -21.984 -33.171 1.00 60.38 588 GLY A N 1
ATOM 4660 C CA . GLY A 1 588 ? -9.849 -21.603 -32.315 1.00 60.38 588 GLY A CA 1
ATOM 4661 C C . GLY A 1 588 ? -10.156 -20.475 -31.326 1.00 60.38 588 GLY A C 1
ATOM 4662 O O . GLY A 1 588 ? -9.214 -19.855 -30.848 1.00 60.38 588 GLY A O 1
ATOM 4663 N N . ILE A 1 589 ? -11.438 -20.205 -31.039 1.00 68.94 589 ILE A N 1
ATOM 4664 C CA . ILE A 1 589 ? -11.852 -19.247 -30.004 1.00 68.94 589 ILE A CA 1
ATOM 4665 C C . ILE A 1 589 ? -11.932 -20.007 -28.682 1.00 68.94 589 ILE A C 1
ATOM 4667 O O . ILE A 1 589 ? -12.841 -20.821 -28.472 1.00 68.94 589 ILE A O 1
ATOM 4671 N N . GLU A 1 590 ? -10.955 -19.755 -27.820 1.00 73.12 590 GLU A N 1
ATOM 4672 C CA . GLU A 1 590 ? -10.800 -20.421 -26.532 1.00 73.12 590 GLU A CA 1
ATOM 4673 C C . GLU A 1 590 ? -11.371 -19.577 -25.388 1.00 73.12 590 GLU A C 1
ATOM 4675 O O . GLU A 1 590 ? -11.334 -18.349 -25.439 1.00 73.12 590 GLU A O 1
ATOM 4680 N N . CYS A 1 591 ? -11.877 -20.239 -24.344 1.00 73.94 591 CYS A N 1
ATOM 4681 C CA . CYS A 1 591 ? -12.168 -19.561 -23.084 1.00 73.94 591 CYS A CA 1
ATOM 4682 C C . CYS A 1 591 ? -10.875 -19.285 -22.332 1.00 73.94 591 CYS A C 1
ATOM 4684 O O . CYS A 1 591 ? -9.898 -20.022 -22.475 1.00 73.94 591 CYS A O 1
ATOM 4686 N N . ASP A 1 592 ? -10.896 -18.249 -21.504 1.00 69.69 592 ASP A N 1
ATOM 4687 C CA . ASP A 1 592 ? -9.746 -17.848 -20.716 1.00 69.69 592 ASP A CA 1
ATOM 4688 C C . ASP A 1 592 ? -9.507 -18.818 -19.536 1.00 69.69 592 ASP A C 1
ATOM 4690 O O . ASP A 1 592 ? -10.256 -18.787 -18.559 1.00 69.69 592 ASP A O 1
ATOM 4694 N N . PRO A 1 593 ? -8.467 -19.672 -19.582 1.00 69.62 593 PRO A N 1
ATOM 4695 C CA . PRO A 1 593 ? -8.105 -20.627 -18.562 1.00 69.62 593 PRO A CA 1
ATOM 4696 C C . PRO A 1 593 ? -7.534 -19.985 -17.292 1.00 69.62 593 PRO A C 1
ATOM 4698 O O . PRO A 1 593 ? -7.315 -20.719 -16.332 1.00 69.62 593 PRO A O 1
ATOM 4701 N N . TYR A 1 594 ? -7.254 -18.676 -17.289 1.00 61.56 594 TYR A N 1
ATOM 4702 C CA . TYR A 1 594 ? -6.859 -17.922 -16.094 1.00 61.56 594 TYR A CA 1
ATOM 4703 C C . TYR A 1 594 ? -8.037 -17.203 -15.435 1.00 61.56 594 TYR A C 1
ATOM 4705 O O . TYR A 1 594 ? -7.880 -16.653 -14.352 1.00 61.56 594 TYR A O 1
ATOM 4713 N N . SER A 1 595 ? -9.207 -17.207 -16.073 1.00 68.12 595 SER A N 1
ATOM 4714 C CA . SER A 1 595 ? -10.428 -16.639 -15.509 1.00 68.12 595 SER A CA 1
ATOM 4715 C C . SER A 1 595 ? -11.221 -17.673 -14.705 1.00 68.12 595 SER A C 1
ATOM 4717 O O . SER A 1 595 ? -11.001 -18.882 -14.812 1.00 68.12 595 SER A O 1
ATOM 4719 N N . ASP A 1 596 ? -12.249 -17.197 -14.002 1.00 71.81 596 ASP A N 1
ATOM 4720 C CA . ASP A 1 596 ? -13.274 -18.042 -13.376 1.00 71.81 596 ASP A CA 1
ATOM 4721 C C . ASP A 1 596 ? -14.157 -18.789 -14.399 1.00 71.81 596 ASP A C 1
ATOM 4723 O O . ASP A 1 596 ? -15.016 -19.584 -14.017 1.00 71.81 596 ASP A O 1
ATOM 4727 N N . ALA A 1 597 ? -13.967 -18.562 -15.705 1.00 78.56 597 ALA A N 1
ATOM 4728 C CA . ALA A 1 597 ? -14.728 -19.174 -16.792 1.00 78.56 597 ALA A CA 1
ATOM 4729 C C . ALA A 1 597 ? -13.843 -19.927 -17.817 1.00 78.56 597 ALA A C 1
ATOM 4731 O O . ALA A 1 597 ? -13.900 -19.629 -19.012 1.00 78.56 597 ALA A O 1
ATOM 4732 N N . PRO A 1 598 ? -13.051 -20.937 -17.404 1.00 80.50 598 PRO A N 1
ATOM 4733 C CA . PRO A 1 598 ? -12.023 -21.555 -18.247 1.00 80.50 598 PRO A CA 1
ATOM 4734 C C . PRO A 1 598 ? -12.543 -22.600 -19.244 1.00 80.50 598 PRO A C 1
ATOM 4736 O O . PRO A 1 598 ? -11.773 -23.134 -20.048 1.00 80.50 598 PRO A O 1
ATOM 4739 N N . CYS A 1 599 ? -13.826 -22.952 -19.188 1.00 86.25 599 CYS A N 1
ATOM 4740 C CA . CYS A 1 599 ? -14.374 -24.067 -19.948 1.00 86.25 599 CYS A CA 1
ATOM 4741 C C . CYS A 1 599 ? -15.410 -23.611 -20.967 1.00 86.25 599 CYS A C 1
ATOM 4743 O O . CYS A 1 599 ? -16.260 -22.780 -20.670 1.00 86.25 599 CYS A O 1
ATOM 4745 N N . CYS A 1 600 ? -15.351 -24.195 -22.160 1.00 86.81 600 CYS A N 1
ATOM 4746 C CA . CYS A 1 600 ? -16.294 -23.960 -23.238 1.00 86.81 600 CYS A CA 1
ATOM 4747 C C . CYS A 1 600 ? -17.364 -25.041 -23.274 1.00 86.81 600 CYS A C 1
ATOM 4749 O O . CYS A 1 600 ? -17.051 -26.216 -23.467 1.00 86.81 600 CYS A O 1
ATOM 4751 N N . SER A 1 601 ? -18.619 -24.628 -23.138 1.00 86.69 601 SER A N 1
ATOM 4752 C CA . SER A 1 601 ? -19.780 -25.493 -23.327 1.00 86.69 601 SER A CA 1
ATOM 4753 C C . SER A 1 601 ? -20.013 -25.820 -24.813 1.00 86.69 601 SER A C 1
ATOM 4755 O O . SER A 1 601 ? -19.631 -25.036 -25.687 1.00 86.69 601 SER A O 1
ATOM 4757 N N . PRO A 1 602 ? -20.712 -26.928 -25.133 1.00 85.62 602 PRO A N 1
ATOM 4758 C CA . PRO A 1 602 ? -21.132 -27.263 -26.496 1.00 85.62 602 PRO A CA 1
ATOM 4759 C C . PRO A 1 602 ? -21.959 -26.163 -27.173 1.00 85.62 602 PRO A C 1
ATOM 4761 O O . PRO A 1 602 ? -21.934 -26.033 -28.394 1.00 85.62 602 PRO A O 1
ATOM 4764 N N . SER A 1 603 ? -22.656 -25.345 -26.379 1.00 84.06 603 SER A N 1
ATOM 4765 C CA . SER A 1 603 ? -23.435 -24.191 -26.841 1.00 84.06 603 SER A CA 1
ATOM 4766 C C . SER A 1 603 ? -22.573 -22.981 -27.224 1.00 84.06 603 SER A C 1
ATOM 4768 O O . SER A 1 603 ? -23.120 -21.946 -27.598 1.00 84.06 603 SER A O 1
ATOM 4770 N N . GLY A 1 604 ? -21.245 -23.085 -27.114 1.00 84.12 604 GLY A N 1
ATOM 4771 C CA . GLY A 1 604 ? -20.312 -22.019 -27.467 1.00 84.12 604 GLY A CA 1
ATOM 4772 C C . GLY A 1 604 ? -20.201 -20.921 -26.412 1.00 84.12 604 GLY A C 1
ATOM 4773 O O . GLY A 1 604 ? -19.921 -19.776 -26.761 1.00 84.12 604 GLY A O 1
ATOM 4774 N N . TRP A 1 605 ? -20.418 -21.255 -25.135 1.00 83.50 605 TRP A N 1
ATOM 4775 C CA . TRP A 1 605 ? -20.305 -20.310 -24.017 1.00 83.50 605 TRP A CA 1
ATOM 4776 C C . TRP A 1 605 ? -19.247 -20.718 -22.997 1.00 83.50 605 TRP A C 1
ATOM 4778 O O . TRP A 1 605 ? -19.142 -21.897 -22.655 1.00 83.50 605 TRP A O 1
ATOM 4788 N N . CYS A 1 606 ? -18.506 -19.732 -22.497 1.00 81.69 606 CYS A N 1
ATOM 4789 C CA . CYS A 1 606 ? -17.505 -19.877 -21.451 1.00 81.69 606 CYS A CA 1
ATOM 4790 C C . CYS A 1 606 ? -18.126 -19.847 -20.056 1.00 81.69 606 CYS A C 1
ATOM 4792 O O . CYS A 1 606 ? -18.948 -18.983 -19.759 1.00 81.69 606 CYS A O 1
ATOM 4794 N N . GLY A 1 607 ? -17.680 -20.743 -19.177 1.00 81.44 607 GLY A N 1
ATOM 4795 C CA . GLY A 1 607 ? -18.084 -20.757 -17.775 1.00 81.44 607 GLY A CA 1
ATOM 4796 C C . GLY A 1 607 ? -17.214 -21.665 -16.910 1.00 81.44 607 GLY A C 1
ATOM 4797 O O . GLY A 1 607 ? -16.425 -22.465 -17.414 1.00 81.44 607 GLY A O 1
ATOM 4798 N N . GLY A 1 608 ? -17.341 -21.508 -15.591 1.00 81.56 608 GLY A N 1
ATOM 4799 C CA . GLY A 1 608 ? -16.612 -22.293 -14.584 1.00 81.56 608 GLY A CA 1
ATOM 4800 C C . GLY A 1 608 ? -17.476 -23.272 -13.795 1.00 81.56 608 GLY A C 1
ATOM 4801 O O . GLY A 1 608 ? -16.980 -23.937 -12.889 1.00 81.56 608 GLY A O 1
ATOM 4802 N N . SER A 1 609 ? -18.775 -23.368 -14.100 1.00 84.12 609 SER A N 1
ATOM 4803 C CA . SER A 1 609 ? -19.654 -24.336 -13.440 1.00 84.12 609 SER A CA 1
ATOM 4804 C C . SER A 1 609 ? -19.399 -25.759 -13.944 1.00 84.12 609 SER A C 1
ATOM 4806 O O . SER A 1 609 ? -18.802 -25.971 -15.004 1.00 84.12 609 SER A O 1
ATOM 4808 N N . ARG A 1 610 ? -19.916 -26.756 -13.217 1.00 84.81 610 ARG A N 1
ATOM 4809 C CA . ARG A 1 610 ? -19.889 -28.156 -13.669 1.00 84.81 610 ARG A CA 1
ATOM 4810 C C . ARG A 1 610 ? -20.496 -28.333 -15.060 1.00 84.81 610 ARG A C 1
ATOM 4812 O O . ARG A 1 610 ? -19.916 -29.036 -15.873 1.00 84.81 610 ARG A O 1
ATOM 4819 N N . ASP A 1 611 ? -21.570 -27.619 -15.381 1.00 80.69 611 ASP A N 1
ATOM 4820 C CA . ASP A 1 611 ? -22.215 -27.705 -16.700 1.00 80.69 611 ASP A CA 1
ATOM 4821 C C . ASP A 1 611 ? -21.342 -27.164 -17.846 1.00 80.69 611 ASP A C 1
ATOM 4823 O O . ASP A 1 611 ? -21.580 -27.485 -19.006 1.00 80.69 611 ASP A O 1
ATOM 4827 N N . HIS A 1 612 ? -20.318 -26.366 -17.532 1.00 83.62 612 HIS A N 1
ATOM 4828 C CA . HIS A 1 612 ? -19.347 -25.866 -18.506 1.00 83.62 612 HIS A CA 1
ATOM 4829 C C . HIS A 1 612 ? -18.063 -26.696 -18.550 1.00 83.62 612 HIS A C 1
ATOM 4831 O O . HIS A 1 612 ? -17.415 -26.746 -19.590 1.00 83.62 612 HIS A O 1
ATOM 4837 N N . CYS A 1 613 ? -17.663 -27.324 -17.441 1.00 83.06 613 CYS A N 1
ATOM 4838 C CA . CYS A 1 613 ? -16.369 -28.006 -17.322 1.00 83.06 613 CYS A CA 1
ATOM 4839 C C . CYS A 1 613 ? -16.448 -29.538 -17.297 1.00 83.06 613 CYS A C 1
ATOM 4841 O O . CYS A 1 613 ? -15.465 -30.200 -17.623 1.00 83.06 613 CYS A O 1
ATOM 4843 N N . GLU A 1 614 ? -17.586 -30.097 -16.893 1.00 88.12 614 GLU A N 1
ATOM 4844 C CA . GLU A 1 614 ? -17.812 -31.528 -16.650 1.00 88.12 614 GLU A CA 1
ATOM 4845 C C . GLU A 1 614 ? -18.945 -32.087 -17.536 1.00 88.12 614 GLU A C 1
ATOM 4847 O O . GLU A 1 614 ? -19.514 -33.133 -17.229 1.00 88.12 614 GLU A O 1
ATOM 4852 N N . CYS A 1 615 ? -19.289 -31.408 -18.637 1.00 84.44 615 CYS A N 1
ATOM 4853 C CA . CYS A 1 615 ? -20.314 -31.868 -19.575 1.00 84.44 615 CYS A CA 1
ATOM 4854 C C . CYS A 1 615 ? -19.742 -32.664 -20.762 1.00 84.44 615 CYS A C 1
ATOM 4856 O O . CYS A 1 615 ? -18.566 -32.550 -21.117 1.00 84.44 615 CYS A O 1
ATOM 4858 N N . GLU A 1 616 ? -20.595 -33.443 -21.429 1.00 87.12 616 GLU A N 1
ATOM 4859 C CA . GLU A 1 616 ? -20.231 -34.133 -22.667 1.00 87.12 616 GLU A CA 1
ATOM 4860 C C . GLU A 1 616 ? -20.005 -33.122 -23.806 1.00 87.12 616 GLU A C 1
ATOM 4862 O O . GLU A 1 616 ? -20.879 -32.321 -24.131 1.00 87.12 616 GLU A O 1
ATOM 4867 N N . GLY A 1 617 ? -18.808 -33.131 -24.400 1.00 81.88 617 GLY A N 1
ATOM 4868 C CA . GLY A 1 617 ? -18.410 -32.179 -25.445 1.00 81.88 617 GLY A CA 1
ATOM 4869 C C . GLY A 1 617 ? -17.891 -30.830 -24.932 1.00 81.88 617 GLY A C 1
ATOM 4870 O O . GLY A 1 617 ? -17.432 -30.021 -25.738 1.00 81.88 617 GLY A O 1
ATOM 4871 N N . CYS A 1 618 ? -17.909 -30.595 -23.615 1.00 87.38 618 CYS A N 1
ATOM 4872 C CA . CYS A 1 618 ? -17.257 -29.438 -23.012 1.00 87.38 618 CYS A CA 1
ATOM 4873 C C . CYS A 1 618 ? -15.731 -29.503 -23.192 1.00 87.38 618 CYS A C 1
ATOM 4875 O O . CYS A 1 618 ? -15.117 -30.565 -23.071 1.00 87.38 618 CYS A O 1
ATOM 4877 N N . ILE A 1 619 ? -15.097 -28.353 -23.432 1.00 85.56 619 ILE A N 1
ATOM 4878 C CA . ILE A 1 619 ? -13.638 -28.243 -23.533 1.00 85.56 619 ILE A CA 1
ATOM 4879 C C . ILE A 1 619 ? -13.118 -27.354 -22.418 1.00 85.56 619 ILE A C 1
ATOM 4881 O O . ILE A 1 619 ? -13.353 -26.148 -22.411 1.00 85.56 619 ILE A O 1
ATOM 4885 N N . ARG A 1 620 ? -12.350 -27.943 -21.500 1.00 84.75 620 ARG A N 1
ATOM 4886 C CA . ARG A 1 620 ? -11.584 -27.186 -20.511 1.00 84.75 620 ARG A CA 1
ATOM 4887 C C . ARG A 1 620 ? -10.270 -26.722 -21.121 1.00 84.75 620 ARG A C 1
ATOM 4889 O O . ARG A 1 620 ? -9.389 -27.536 -21.406 1.00 84.75 620 ARG A O 1
ATOM 4896 N N . TYR A 1 621 ? -10.126 -25.414 -21.271 1.00 77.94 621 TYR A N 1
ATOM 4897 C CA . TYR A 1 621 ? -8.859 -24.820 -21.654 1.00 77.94 621 TYR A CA 1
ATOM 4898 C C . TYR A 1 621 ? -7.931 -24.793 -20.444 1.00 77.94 621 TYR A C 1
ATOM 4900 O O . TYR A 1 621 ? -8.350 -24.547 -19.315 1.00 77.94 621 TYR A O 1
ATOM 4908 N N . LEU A 1 622 ? -6.663 -25.120 -20.675 1.00 71.50 622 LEU A N 1
ATOM 4909 C CA . LEU A 1 622 ? -5.664 -25.191 -19.613 1.00 71.50 622 LEU A CA 1
ATOM 4910 C C . LEU A 1 622 ? -4.801 -23.931 -19.610 1.00 71.50 622 LEU A C 1
ATOM 4912 O O . LEU A 1 622 ? -4.521 -23.410 -20.698 1.00 71.50 622 LEU A O 1
ATOM 4916 N N . PRO A 1 623 ? -4.325 -23.487 -18.436 1.00 66.69 623 PRO A N 1
ATOM 4917 C CA . PRO A 1 623 ? -3.271 -22.489 -18.345 1.00 66.69 623 PRO A CA 1
ATOM 4918 C C . PRO A 1 623 ? -2.081 -22.874 -19.224 1.00 66.69 623 PRO A C 1
ATOM 4920 O O . PRO A 1 623 ? -1.776 -24.060 -19.398 1.00 66.69 623 PRO A O 1
ATOM 4923 N N . LEU A 1 624 ? -1.397 -21.884 -19.792 1.00 59.00 624 LEU A N 1
ATOM 4924 C CA . LEU A 1 624 ? -0.242 -22.093 -20.661 1.00 59.00 624 LEU A CA 1
ATOM 4925 C C . LEU A 1 624 ? 0.834 -22.944 -19.970 1.00 59.00 624 LEU A C 1
ATOM 4927 O O . LEU A 1 624 ? 1.378 -23.845 -20.601 1.00 59.00 624 LEU A O 1
ATOM 4931 N N . GLU A 1 625 ? 1.063 -22.767 -18.667 1.00 59.00 625 GLU A N 1
ATOM 4932 C CA . GLU A 1 625 ? 1.997 -23.577 -17.874 1.00 59.00 625 GLU A CA 1
ATOM 4933 C C . GLU A 1 625 ? 1.616 -25.064 -17.869 1.00 59.00 625 GLU A C 1
ATOM 4935 O O . GLU A 1 625 ? 2.474 -25.944 -17.950 1.00 59.00 625 GLU A O 1
ATOM 4940 N N . GLU A 1 626 ? 0.323 -25.371 -17.786 1.00 66.62 626 GLU A N 1
ATOM 4941 C CA . GLU A 1 626 ? -0.174 -26.745 -17.819 1.00 66.62 626 GLU A CA 1
ATOM 4942 C C . GLU A 1 626 ? -0.129 -27.341 -19.224 1.00 66.62 626 GLU A C 1
ATOM 4944 O O . GLU A 1 626 ? 0.203 -28.520 -19.382 1.00 66.62 626 GLU A O 1
ATOM 4949 N N . ARG A 1 627 ? -0.413 -26.532 -20.253 1.00 64.44 627 ARG A N 1
ATOM 4950 C CA . ARG A 1 627 ? -0.235 -26.945 -21.653 1.00 64.44 627 ARG A CA 1
ATOM 4951 C C . ARG A 1 627 ? 1.226 -27.281 -21.926 1.00 64.44 627 ARG A C 1
ATOM 4953 O O . ARG A 1 627 ? 1.506 -28.343 -22.476 1.00 64.44 627 ARG A O 1
ATOM 4960 N N . MET A 1 628 ? 2.145 -26.434 -21.462 1.00 54.56 628 MET A N 1
ATOM 4961 C CA . MET A 1 628 ? 3.590 -26.642 -21.571 1.00 54.56 628 MET A CA 1
ATOM 4962 C C . MET A 1 628 ? 4.043 -27.918 -20.848 1.00 54.56 628 MET A C 1
ATOM 4964 O O . MET A 1 628 ? 4.850 -28.663 -21.392 1.00 54.56 628 MET A O 1
ATOM 4968 N N . LYS A 1 629 ? 3.491 -28.228 -19.664 1.00 60.34 629 LYS A N 1
ATOM 4969 C CA . LYS A 1 629 ? 3.775 -29.490 -18.948 1.00 60.34 629 LYS A CA 1
ATOM 4970 C C . LYS A 1 629 ? 3.259 -30.733 -19.682 1.00 60.34 629 LYS A C 1
ATOM 4972 O O . LYS A 1 629 ? 3.863 -31.799 -19.569 1.00 60.34 629 LYS A O 1
ATOM 4977 N N . LYS A 1 630 ? 2.132 -30.627 -20.396 1.00 58.59 630 LYS A N 1
ATOM 4978 C CA . LYS A 1 630 ? 1.507 -31.749 -21.121 1.00 58.59 630 LYS A CA 1
ATOM 4979 C C . LYS A 1 630 ? 2.108 -31.985 -22.508 1.00 58.59 630 LYS A C 1
ATOM 4981 O O . LYS A 1 630 ? 2.019 -33.103 -23.019 1.00 58.59 630 LYS A O 1
ATOM 4986 N N . ASP A 1 631 ? 2.735 -30.978 -23.110 1.00 52.16 631 ASP A N 1
ATOM 4987 C CA . ASP A 1 631 ? 3.348 -31.105 -24.427 1.00 52.16 631 ASP A CA 1
ATOM 4988 C C . ASP A 1 631 ? 4.739 -31.769 -24.358 1.00 52.16 631 ASP A C 1
ATOM 4990 O O . ASP A 1 631 ? 5.742 -31.171 -23.966 1.00 52.16 631 ASP A O 1
ATOM 4994 N N . LYS A 1 632 ? 4.828 -33.028 -24.813 1.00 44.38 632 LYS A N 1
ATOM 4995 C CA . LYS A 1 632 ? 6.096 -33.776 -24.923 1.00 44.38 632 LYS A CA 1
ATOM 4996 C C . LYS A 1 632 ? 7.093 -33.141 -25.912 1.00 44.38 632 LYS A C 1
ATOM 4998 O O . LYS A 1 632 ? 8.257 -33.545 -25.925 1.00 44.38 632 LYS A O 1
ATOM 5003 N N . ALA A 1 633 ? 6.678 -32.177 -26.741 1.00 45.34 633 ALA A N 1
ATOM 5004 C CA . ALA A 1 633 ? 7.567 -31.424 -27.626 1.00 45.34 633 ALA A CA 1
ATOM 5005 C C . ALA A 1 633 ? 8.434 -30.393 -26.880 1.00 45.34 633 ALA A C 1
ATOM 5007 O O . ALA A 1 633 ? 9.501 -30.042 -27.387 1.00 45.34 633 ALA A O 1
ATOM 5008 N N . PHE A 1 634 ? 8.043 -29.982 -25.666 1.00 42.78 634 PHE A N 1
ATOM 5009 C CA . PHE A 1 634 ? 8.783 -28.995 -24.872 1.00 42.78 634 PHE A CA 1
ATOM 5010 C C . PHE A 1 634 ? 10.148 -29.497 -24.369 1.00 42.78 634 PHE A C 1
ATOM 5012 O O . PHE A 1 634 ? 11.030 -28.703 -24.059 1.00 42.78 634 PHE A O 1
ATOM 5019 N N . GLY A 1 635 ? 10.354 -30.820 -24.354 1.00 38.59 635 GLY A N 1
ATOM 5020 C CA . GLY A 1 635 ? 11.622 -31.465 -23.998 1.00 38.59 635 GLY A CA 1
ATOM 5021 C C . GLY A 1 635 ? 12.650 -31.572 -25.135 1.00 38.59 635 GLY A C 1
ATOM 5022 O O . GLY A 1 635 ? 13.689 -32.209 -24.950 1.00 38.59 635 GLY A O 1
ATOM 5023 N N . ARG A 1 636 ? 12.396 -31.015 -26.331 1.00 41.84 636 ARG A N 1
ATOM 5024 C CA . ARG A 1 636 ? 13.381 -31.022 -27.429 1.00 41.84 636 ARG A CA 1
ATOM 5025 C C . ARG A 1 636 ? 14.295 -29.802 -27.348 1.00 41.84 636 ARG A C 1
ATOM 5027 O O . ARG A 1 636 ? 13.821 -28.682 -27.230 1.00 41.84 636 ARG A O 1
ATOM 5034 N N . LYS A 1 637 ? 15.611 -30.034 -27.470 1.00 41.38 637 LYS A N 1
ATOM 5035 C CA . LYS A 1 637 ? 16.658 -29.000 -27.562 1.00 41.38 637 LYS A CA 1
ATOM 5036 C C . LYS A 1 637 ? 16.259 -27.918 -28.570 1.00 41.38 637 LYS A C 1
ATOM 5038 O O . LYS A 1 637 ? 16.332 -28.141 -29.778 1.00 41.38 637 LYS A O 1
ATOM 5043 N N . TYR A 1 638 ? 15.869 -26.757 -28.067 1.00 45.47 638 TYR A N 1
ATOM 5044 C CA . TYR A 1 638 ? 15.629 -25.578 -28.879 1.00 45.47 638 TYR A CA 1
ATOM 5045 C C . TYR A 1 638 ? 16.961 -24.981 -29.340 1.00 45.47 638 TYR A C 1
ATOM 5047 O O . TYR A 1 638 ? 17.909 -24.858 -28.564 1.00 45.47 638 TYR A O 1
ATOM 5055 N N . THR A 1 639 ? 17.036 -24.577 -30.605 1.00 47.09 639 THR A N 1
ATOM 5056 C CA . THR A 1 639 ? 18.071 -23.642 -31.058 1.00 47.09 639 THR A CA 1
ATOM 5057 C C . THR A 1 639 ? 17.602 -22.231 -30.736 1.00 47.09 639 THR A C 1
ATOM 5059 O O . THR A 1 639 ? 16.639 -21.747 -31.325 1.00 47.09 639 THR A O 1
ATOM 5062 N N . ILE A 1 640 ? 18.261 -21.589 -29.778 1.00 54.56 640 ILE A N 1
ATOM 5063 C CA . ILE A 1 640 ? 17.997 -20.203 -29.384 1.00 54.56 640 ILE A CA 1
ATOM 5064 C C . ILE A 1 640 ? 18.320 -19.276 -30.568 1.00 54.56 640 ILE A C 1
ATOM 5066 O O . ILE A 1 640 ? 19.357 -19.445 -31.219 1.00 54.56 640 ILE A O 1
ATOM 5070 N N . SER A 1 641 ? 17.451 -18.301 -30.855 1.00 54.62 641 SER A N 1
ATOM 5071 C CA . SER A 1 641 ? 17.697 -17.275 -31.871 1.00 54.62 641 SER A CA 1
ATOM 5072 C C . SER A 1 641 ? 19.035 -16.562 -31.623 1.00 54.62 641 SER A C 1
ATOM 5074 O O . SER A 1 641 ? 19.414 -16.269 -30.487 1.00 54.62 641 SER A O 1
ATOM 5076 N N . ALA A 1 642 ? 19.778 -16.273 -32.695 1.00 55.62 642 ALA A N 1
ATOM 5077 C CA . ALA A 1 642 ? 21.084 -15.619 -32.579 1.00 55.62 642 ALA A CA 1
ATOM 5078 C C . ALA A 1 642 ? 20.977 -14.168 -32.065 1.00 55.62 642 ALA A C 1
ATOM 5080 O O . ALA A 1 642 ? 21.880 -13.697 -31.374 1.00 55.62 642 ALA A O 1
ATOM 5081 N N . ALA A 1 643 ? 19.867 -13.481 -32.365 1.00 61.84 643 ALA A N 1
ATOM 5082 C CA . ALA A 1 643 ? 19.570 -12.125 -31.912 1.00 61.84 643 ALA A CA 1
ATOM 5083 C C . ALA A 1 643 ? 18.338 -12.101 -30.982 1.00 61.84 643 ALA A C 1
ATOM 5085 O O . ALA A 1 643 ? 17.413 -12.897 -31.189 1.00 61.84 643 ALA A O 1
ATOM 5086 N N . PRO A 1 644 ? 18.321 -11.220 -29.961 1.00 68.81 644 PRO A N 1
ATOM 5087 C CA . PRO A 1 644 ? 17.139 -10.984 -29.139 1.00 68.81 644 PRO A CA 1
ATOM 5088 C C . PRO A 1 644 ? 16.011 -10.335 -29.958 1.00 68.81 644 PRO A C 1
ATOM 5090 O O . PRO A 1 644 ? 16.262 -9.527 -30.849 1.00 68.81 644 PRO A O 1
ATOM 5093 N N . VAL A 1 645 ? 14.776 -10.712 -29.637 1.00 78.25 645 VAL A N 1
ATOM 5094 C CA . VAL A 1 645 ? 13.515 -10.142 -30.121 1.00 78.25 645 VAL A CA 1
ATOM 5095 C C . VAL A 1 645 ? 12.942 -9.252 -29.017 1.00 78.25 645 VAL A C 1
ATOM 5097 O O . VAL A 1 645 ? 13.250 -9.424 -27.842 1.00 78.25 645 VAL A O 1
ATOM 5100 N N . HIS A 1 646 ? 12.117 -8.285 -29.392 1.00 83.81 646 HIS A N 1
ATOM 5101 C CA . HIS A 1 646 ? 11.502 -7.331 -28.478 1.00 83.81 646 HIS A CA 1
ATOM 5102 C C . HIS A 1 646 ? 10.046 -7.710 -28.183 1.00 83.81 646 HIS A C 1
ATOM 5104 O O . HIS A 1 646 ? 9.319 -8.131 -29.086 1.00 83.81 646 HIS A O 1
ATOM 5110 N N . SER A 1 647 ? 9.626 -7.587 -26.919 1.00 85.69 647 SER A N 1
ATOM 5111 C CA . SER A 1 647 ? 8.225 -7.761 -26.519 1.00 85.69 647 SER A CA 1
ATOM 5112 C C . SER A 1 647 ? 7.317 -6.830 -27.339 1.00 85.69 647 SER A C 1
ATOM 5114 O O . SER A 1 647 ? 7.635 -5.644 -27.468 1.00 85.69 647 SER A O 1
ATOM 5116 N N . PRO A 1 648 ? 6.205 -7.334 -27.907 1.00 83.00 648 PRO A N 1
ATOM 5117 C CA . PRO A 1 648 ? 5.293 -6.516 -28.702 1.00 83.00 648 PRO A CA 1
ATOM 5118 C C . PRO A 1 648 ? 4.346 -5.666 -27.842 1.00 83.00 648 PRO A C 1
ATOM 5120 O O . PRO A 1 648 ? 3.639 -4.822 -28.390 1.00 83.00 648 PRO A O 1
ATOM 5123 N N . HIS A 1 649 ? 4.311 -5.900 -26.528 1.00 88.88 649 HIS A N 1
ATOM 5124 C CA . HIS A 1 649 ? 3.322 -5.328 -25.623 1.00 88.88 649 HIS A CA 1
ATOM 5125 C C . HIS A 1 649 ? 3.648 -3.879 -25.264 1.00 88.88 649 HIS A C 1
ATOM 5127 O O . HIS A 1 649 ? 4.706 -3.589 -24.698 1.00 88.88 649 HIS A O 1
ATOM 5133 N N . VAL A 1 650 ? 2.717 -2.979 -25.584 1.00 94.44 650 VAL A N 1
ATOM 5134 C CA . VAL A 1 650 ? 2.818 -1.542 -25.303 1.00 94.44 650 VAL A CA 1
ATOM 5135 C C . VAL A 1 650 ? 1.965 -1.209 -24.085 1.00 94.44 650 VAL A C 1
ATOM 5137 O O . VAL A 1 650 ? 0.773 -1.496 -24.078 1.00 94.44 650 VAL A O 1
ATOM 5140 N N . GLY A 1 651 ? 2.555 -0.591 -23.065 1.00 96.75 651 GLY A N 1
ATOM 5141 C CA . GLY A 1 651 ? 1.880 -0.333 -21.789 1.00 96.75 651 GLY A CA 1
ATOM 5142 C C . GLY A 1 651 ? 2.773 0.382 -20.782 1.00 96.75 651 GLY A C 1
ATOM 5143 O O . GLY A 1 651 ? 3.750 1.033 -21.154 1.00 96.75 651 GLY A O 1
ATOM 5144 N N . TYR A 1 652 ? 2.471 0.241 -19.493 1.00 98.00 652 TYR A N 1
ATOM 5145 C CA . TYR A 1 652 ? 3.255 0.858 -18.417 1.00 98.00 652 TYR A CA 1
ATOM 5146 C C . TYR A 1 652 ? 4.751 0.515 -18.476 1.00 98.00 652 TYR A C 1
ATOM 5148 O O . TYR A 1 652 ? 5.586 1.405 -18.314 1.00 98.00 652 TYR A O 1
ATOM 5156 N N . VAL A 1 653 ? 5.113 -0.735 -18.788 1.00 97.31 653 VAL A N 1
ATOM 5157 C CA . VAL A 1 653 ? 6.525 -1.153 -18.917 1.00 97.31 653 VAL A CA 1
ATOM 5158 C C . VAL A 1 653 ? 7.251 -0.372 -20.021 1.00 97.31 653 VAL A C 1
ATOM 5160 O O . VAL A 1 653 ? 8.414 -0.012 -19.855 1.00 97.31 653 VAL A O 1
ATOM 5163 N N . THR A 1 654 ? 6.566 -0.040 -21.120 1.00 97.12 654 THR A N 1
ATOM 5164 C CA . THR A 1 654 ? 7.118 0.746 -22.240 1.00 97.12 654 THR A CA 1
ATOM 5165 C C . THR A 1 654 ? 7.496 2.167 -21.828 1.00 97.12 654 THR A C 1
ATOM 5167 O O . THR A 1 654 ? 8.455 2.729 -22.352 1.00 97.12 654 THR A O 1
ATOM 5170 N N . ILE A 1 655 ? 6.752 2.764 -20.897 1.00 97.44 655 ILE A N 1
ATOM 5171 C CA . ILE A 1 655 ? 6.932 4.166 -20.500 1.00 97.44 655 ILE A CA 1
ATOM 5172 C C . ILE A 1 655 ? 7.736 4.318 -19.198 1.00 97.44 655 ILE A C 1
ATOM 5174 O O . ILE A 1 655 ? 8.078 5.435 -18.816 1.00 97.44 655 ILE A O 1
ATOM 5178 N N . PHE A 1 656 ? 8.090 3.213 -18.534 1.00 97.31 656 PHE A N 1
ATOM 5179 C CA . PHE A 1 656 ? 8.745 3.186 -17.220 1.00 97.31 656 PHE A CA 1
ATOM 5180 C C . PHE A 1 656 ? 10.017 4.049 -17.102 1.00 97.31 656 PHE A C 1
ATOM 5182 O O . PHE A 1 656 ? 10.145 4.782 -16.117 1.00 97.31 656 PHE A O 1
ATOM 5189 N N . PRO A 1 657 ? 10.941 4.054 -18.087 1.00 97.56 657 PRO A N 1
ATOM 5190 C CA . PRO A 1 657 ? 12.112 4.931 -18.033 1.00 97.56 657 PRO A CA 1
ATOM 5191 C C . PRO A 1 657 ? 11.765 6.427 -17.998 1.00 97.56 657 PRO A C 1
ATOM 5193 O O . PRO A 1 657 ? 12.458 7.202 -17.336 1.00 97.56 657 PRO A O 1
ATOM 5196 N N . LEU A 1 658 ? 10.688 6.830 -18.686 1.00 96.75 658 LEU A N 1
ATOM 5197 C CA . LEU A 1 658 ? 10.172 8.199 -18.652 1.00 96.75 658 LEU A CA 1
ATOM 5198 C C . LEU A 1 658 ? 9.487 8.486 -17.311 1.00 96.75 658 LEU A C 1
ATOM 5200 O O . LEU A 1 658 ? 9.775 9.517 -16.713 1.00 96.75 658 LEU A O 1
ATOM 5204 N N . LEU A 1 659 ? 8.658 7.562 -16.806 1.00 96.56 659 LEU A N 1
ATOM 5205 C CA . LEU A 1 659 ? 7.971 7.697 -15.510 1.00 96.56 659 LEU A CA 1
ATOM 5206 C C . LEU A 1 659 ? 8.936 7.989 -14.352 1.00 96.56 659 LEU A C 1
ATOM 5208 O O . LEU A 1 659 ? 8.613 8.758 -13.453 1.00 96.56 659 LEU A O 1
ATOM 5212 N N . LEU A 1 660 ? 10.131 7.395 -14.387 1.00 95.31 660 LEU A N 1
ATOM 5213 C CA . LEU A 1 660 ? 11.161 7.568 -13.360 1.00 95.31 660 LEU A CA 1
ATOM 5214 C C . LEU A 1 660 ? 12.134 8.733 -13.634 1.00 95.31 660 LEU A C 1
ATOM 5216 O O . LEU A 1 660 ? 13.095 8.915 -12.883 1.00 95.31 660 LEU A O 1
ATOM 5220 N N . GLY A 1 661 ? 11.92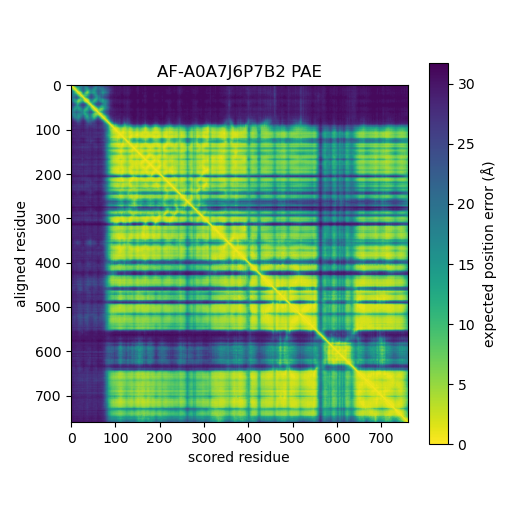1 9.517 -14.698 1.00 93.88 661 GLY A N 1
ATOM 5221 C CA . GLY A 1 661 ? 12.758 10.674 -15.033 1.00 93.88 661 GLY A CA 1
ATOM 5222 C C . GLY A 1 661 ? 14.203 10.312 -15.400 1.00 93.88 661 GLY A C 1
ATOM 5223 O O . GLY A 1 661 ? 15.133 11.029 -15.035 1.00 93.88 661 GLY A O 1
ATOM 5224 N N . LEU A 1 662 ? 14.421 9.163 -16.052 1.00 95.00 662 LEU A N 1
ATOM 5225 C CA . LEU A 1 662 ? 15.763 8.602 -16.283 1.00 95.00 662 LEU A CA 1
ATOM 5226 C C . LEU A 1 662 ? 16.398 9.015 -17.617 1.00 95.00 662 LEU A C 1
ATOM 5228 O O . LEU A 1 662 ? 17.585 8.754 -17.838 1.00 95.00 662 LEU A O 1
ATOM 5232 N N . LEU A 1 663 ? 15.603 9.605 -18.509 1.00 94.19 663 LEU A N 1
ATOM 5233 C CA . LEU A 1 663 ? 15.993 9.986 -19.864 1.00 94.19 663 LEU A CA 1
ATOM 5234 C C . LEU A 1 663 ? 16.644 11.371 -19.872 1.00 94.19 663 LEU A C 1
ATOM 5236 O O . LEU A 1 663 ? 16.157 12.297 -19.224 1.00 94.19 663 LEU A O 1
ATOM 5240 N N . ASP A 1 664 ? 17.734 11.499 -20.624 1.00 93.31 664 ASP A N 1
ATOM 5241 C CA . ASP A 1 664 ? 18.452 12.752 -20.853 1.00 93.31 664 ASP A CA 1
ATOM 5242 C C . ASP A 1 664 ? 17.707 13.574 -21.926 1.00 93.31 664 ASP A C 1
ATOM 5244 O O . ASP A 1 664 ? 17.535 13.074 -23.042 1.00 93.31 664 ASP A O 1
ATOM 5248 N N . PRO A 1 665 ? 17.275 14.818 -21.638 1.00 91.44 665 PRO A N 1
ATOM 5249 C CA . PRO A 1 665 ? 16.471 15.622 -22.567 1.00 91.44 665 PRO A CA 1
ATOM 5250 C C . PRO A 1 665 ? 17.117 15.847 -23.940 1.00 91.44 665 PRO A C 1
ATOM 5252 O O . PRO A 1 665 ? 16.420 16.009 -24.941 1.00 91.44 665 PRO A O 1
ATOM 5255 N N . VAL A 1 666 ? 18.452 15.836 -24.008 1.00 91.44 666 VAL A N 1
ATOM 5256 C CA . VAL A 1 666 ? 19.202 16.077 -25.243 1.00 91.44 666 VAL A CA 1
ATOM 5257 C C . VAL A 1 666 ? 19.513 14.760 -25.946 1.00 91.44 666 VAL A C 1
ATOM 5259 O O . VAL A 1 666 ? 19.221 14.604 -27.131 1.00 91.44 666 VAL A O 1
ATOM 5262 N N . LYS A 1 667 ? 20.093 13.788 -25.233 1.00 92.19 667 LYS A N 1
ATOM 5263 C CA . LYS A 1 667 ? 20.546 12.519 -25.834 1.00 92.19 667 LYS A CA 1
ATOM 5264 C C . LYS A 1 667 ? 19.391 11.586 -26.179 1.00 92.19 667 LYS A C 1
ATOM 5266 O O . LYS A 1 667 ? 19.470 10.875 -27.176 1.00 92.19 667 LYS A O 1
ATOM 5271 N N . ASP A 1 668 ? 18.330 11.599 -25.376 1.00 92.94 668 ASP A N 1
ATOM 5272 C CA . ASP A 1 668 ? 17.177 10.705 -25.514 1.00 92.94 668 ASP A CA 1
ATOM 5273 C C . ASP A 1 668 ? 15.960 11.415 -26.125 1.00 92.94 668 ASP A C 1
ATOM 5275 O O . ASP A 1 668 ? 14.854 10.875 -26.105 1.00 92.94 668 ASP A O 1
ATOM 5279 N N . ARG A 1 669 ? 16.151 12.607 -26.711 1.00 92.81 669 ARG A N 1
ATOM 5280 C CA . ARG A 1 669 ? 15.085 13.480 -27.232 1.00 92.81 669 ARG A CA 1
ATOM 5281 C C . ARG A 1 669 ? 14.042 12.736 -28.073 1.00 92.81 669 ARG A C 1
ATOM 5283 O O . ARG A 1 669 ? 12.842 12.883 -27.854 1.00 92.81 669 ARG A O 1
ATOM 5290 N N . GLN A 1 670 ? 14.488 11.916 -29.027 1.00 92.75 670 GLN A N 1
ATOM 5291 C CA . GLN A 1 670 ? 13.588 11.174 -29.917 1.00 92.75 670 GLN A CA 1
ATOM 5292 C C . GLN A 1 670 ? 12.825 10.056 -29.190 1.00 92.75 670 GLN A C 1
ATOM 5294 O O . GLN A 1 670 ? 11.668 9.784 -29.513 1.00 92.75 670 GLN A O 1
ATOM 5299 N N . ILE A 1 671 ? 13.449 9.421 -28.198 1.00 94.12 671 ILE A N 1
ATOM 5300 C CA . ILE A 1 671 ? 12.813 8.382 -27.381 1.00 94.12 671 ILE A CA 1
ATOM 5301 C C . ILE A 1 671 ? 11.745 9.021 -26.488 1.00 94.12 671 ILE A C 1
ATOM 5303 O O . ILE A 1 671 ? 10.634 8.501 -26.409 1.00 94.12 671 ILE A O 1
ATOM 5307 N N . ILE A 1 672 ? 12.039 10.176 -25.878 1.00 94.69 672 ILE A N 1
ATOM 5308 C CA . ILE A 1 672 ? 11.080 10.951 -25.072 1.00 94.69 672 ILE A CA 1
ATOM 5309 C C . ILE A 1 672 ? 9.853 11.306 -25.916 1.00 94.69 672 ILE A C 1
ATOM 5311 O O . ILE A 1 672 ? 8.730 11.002 -25.522 1.00 94.69 672 ILE A O 1
ATOM 5315 N N . LEU A 1 673 ? 10.073 11.866 -27.109 1.00 93.12 673 LEU A N 1
ATOM 5316 C CA . LEU A 1 673 ? 9.012 12.187 -28.065 1.00 93.12 673 LEU A CA 1
ATOM 5317 C C . LEU A 1 673 ? 8.130 10.982 -28.401 1.00 93.12 673 LEU A C 1
ATOM 5319 O O . LEU A 1 673 ? 6.907 11.056 -28.314 1.00 93.12 673 LEU A O 1
ATOM 5323 N N . THR A 1 674 ? 8.762 9.862 -28.746 1.00 94.75 674 THR A N 1
ATOM 5324 C CA . THR A 1 674 ? 8.061 8.616 -29.082 1.00 94.75 674 THR A CA 1
ATOM 5325 C C . THR A 1 674 ? 7.252 8.106 -27.887 1.00 94.75 674 THR A C 1
ATOM 5327 O O . THR A 1 674 ? 6.119 7.664 -28.040 1.00 94.75 674 THR A O 1
ATOM 5330 N N . THR A 1 675 ? 7.800 8.218 -26.677 1.00 95.12 675 THR A N 1
ATOM 5331 C CA . THR A 1 675 ? 7.139 7.774 -25.443 1.00 95.12 675 THR A CA 1
ATOM 5332 C C . THR A 1 675 ? 5.917 8.637 -25.112 1.00 95.12 675 THR A C 1
ATOM 5334 O O . THR A 1 675 ? 4.872 8.098 -24.757 1.00 95.12 675 THR A O 1
ATOM 5337 N N . ILE A 1 676 ? 6.003 9.963 -25.276 1.00 94.44 676 ILE A N 1
ATOM 5338 C CA . ILE A 1 676 ? 4.860 10.877 -25.095 1.00 94.44 676 ILE A CA 1
ATOM 5339 C C . ILE A 1 676 ? 3.755 10.579 -26.120 1.00 94.44 676 ILE A C 1
ATOM 5341 O O . ILE A 1 676 ? 2.574 10.570 -25.768 1.00 94.44 676 ILE A O 1
ATOM 5345 N N . ASP A 1 677 ? 4.122 10.272 -27.367 1.00 93.44 677 ASP A N 1
ATOM 5346 C CA . ASP A 1 677 ? 3.161 9.891 -28.406 1.00 93.44 677 ASP A CA 1
ATOM 5347 C C . ASP A 1 677 ? 2.427 8.582 -28.064 1.00 93.44 677 ASP A C 1
ATOM 5349 O O . ASP A 1 677 ? 1.202 8.508 -28.187 1.00 93.44 677 ASP A O 1
ATOM 5353 N N . VAL A 1 678 ? 3.151 7.581 -27.545 1.00 94.19 678 VAL A N 1
ATOM 5354 C CA . VAL A 1 678 ? 2.567 6.328 -27.033 1.00 94.19 678 VAL A CA 1
ATOM 5355 C C . VAL A 1 678 ? 1.574 6.603 -25.906 1.00 94.19 678 VAL A C 1
ATOM 5357 O O . VAL A 1 678 ? 0.462 6.075 -25.936 1.00 94.19 678 VAL A O 1
ATOM 5360 N N . ILE A 1 679 ? 1.937 7.447 -24.933 1.00 95.19 679 ILE A N 1
ATOM 5361 C CA . ILE A 1 679 ? 1.037 7.825 -23.832 1.00 95.19 679 ILE A CA 1
ATOM 5362 C C . ILE A 1 679 ? -0.268 8.391 -24.399 1.00 95.19 679 ILE A C 1
ATOM 5364 O O . ILE A 1 679 ? -1.350 7.936 -24.025 1.00 95.19 679 ILE A O 1
ATOM 5368 N N . ASN A 1 680 ? -0.171 9.341 -25.330 1.00 92.75 680 ASN A N 1
ATOM 5369 C CA . ASN A 1 680 ? -1.333 10.031 -25.878 1.00 92.75 680 ASN A CA 1
ATOM 5370 C C . ASN A 1 680 ? -2.235 9.117 -26.725 1.00 92.75 680 ASN A C 1
ATOM 5372 O O . ASN A 1 680 ? -3.458 9.162 -26.599 1.00 92.75 680 ASN A O 1
ATOM 5376 N N . LYS A 1 681 ? -1.645 8.297 -27.602 1.00 92.25 681 LYS A N 1
ATOM 5377 C CA . LYS A 1 681 ? -2.395 7.518 -28.601 1.00 92.25 681 LYS A CA 1
ATOM 5378 C C . LYS A 1 681 ? -2.855 6.159 -28.083 1.00 92.25 681 LYS A C 1
ATOM 5380 O O . LYS A 1 681 ? -4.002 5.770 -28.311 1.00 92.25 681 LYS A O 1
ATOM 5385 N N . GLU A 1 682 ? -1.984 5.445 -27.378 1.00 93.88 682 GLU A N 1
ATOM 5386 C CA . GLU A 1 682 ? -2.202 4.036 -27.033 1.00 93.88 682 GLU A CA 1
ATOM 5387 C C . GLU A 1 682 ? -2.779 3.850 -25.626 1.00 93.88 682 GLU A C 1
ATOM 5389 O O . GLU A 1 682 ? -3.634 2.983 -25.433 1.00 93.88 682 GLU A O 1
ATOM 5394 N N . LEU A 1 683 ? -2.335 4.656 -24.653 1.00 95.75 683 LEU A N 1
ATOM 5395 C CA . LEU A 1 683 ? -2.628 4.430 -23.228 1.00 95.75 683 LEU A CA 1
ATOM 5396 C C . LEU A 1 683 ? -3.709 5.351 -22.664 1.00 95.75 683 LEU A C 1
ATOM 5398 O O . LEU A 1 683 ? -4.406 4.968 -21.729 1.00 95.75 683 LEU A O 1
ATOM 5402 N N . MET A 1 684 ? -3.869 6.553 -23.216 1.00 93.19 684 MET A N 1
ATOM 5403 C CA . MET A 1 684 ? -4.830 7.525 -22.702 1.00 93.19 684 MET A CA 1
ATOM 5404 C C . MET A 1 684 ? -6.281 7.036 -22.828 1.00 93.19 684 MET A C 1
ATOM 5406 O O . MET A 1 684 ? -6.727 6.604 -23.901 1.00 93.19 684 MET A O 1
ATOM 5410 N N . THR A 1 685 ? -7.035 7.171 -21.741 1.00 90.31 685 THR A N 1
ATOM 5411 C CA . THR A 1 685 ? -8.487 6.949 -21.653 1.00 90.31 685 THR A CA 1
ATOM 5412 C C . THR A 1 685 ? -9.178 8.226 -21.144 1.00 90.31 685 THR A C 1
ATOM 5414 O O . THR A 1 685 ? -8.477 9.175 -20.799 1.00 90.31 685 THR A O 1
ATOM 5417 N N . PRO A 1 686 ? -10.522 8.280 -21.079 1.00 86.50 686 PRO A N 1
ATOM 5418 C CA . PRO A 1 686 ? -11.247 9.367 -20.408 1.00 86.50 686 PRO A CA 1
ATOM 5419 C C . PRO A 1 686 ? -11.088 9.416 -18.879 1.00 86.50 686 PRO A C 1
ATOM 5421 O O . PRO A 1 686 ? -11.696 10.268 -18.251 1.00 86.50 686 PRO A O 1
ATOM 5424 N N . TYR A 1 687 ? -10.350 8.475 -18.280 1.00 85.00 687 TYR A N 1
ATOM 5425 C CA . TYR A 1 687 ? -10.234 8.303 -16.826 1.00 85.00 687 TYR A CA 1
ATOM 5426 C C . TYR A 1 687 ? -8.765 8.247 -16.358 1.00 85.00 687 TYR A C 1
ATOM 5428 O O . TYR A 1 687 ? -8.484 7.858 -15.229 1.00 85.00 687 TYR A O 1
ATOM 5436 N N . GLY A 1 688 ? -7.808 8.560 -17.245 1.00 90.50 688 GLY A N 1
ATOM 5437 C CA . GLY A 1 688 ? -6.365 8.402 -17.014 1.00 90.50 688 GLY A CA 1
ATOM 5438 C C . GLY A 1 688 ? -5.694 7.364 -17.923 1.00 90.50 688 GLY A C 1
ATOM 5439 O O . GLY A 1 688 ? -6.246 6.932 -18.939 1.00 90.50 688 GLY A O 1
ATOM 5440 N N . LEU A 1 689 ? -4.462 6.975 -17.594 1.00 94.56 689 LEU A N 1
ATOM 5441 C CA . LEU A 1 689 ? -3.654 6.052 -18.396 1.00 94.56 689 LEU A CA 1
ATOM 5442 C C . LEU A 1 689 ? -3.995 4.595 -18.088 1.00 94.56 689 LEU A C 1
ATOM 5444 O O . LEU A 1 689 ? -3.825 4.151 -16.952 1.00 94.56 689 LEU A O 1
ATOM 5448 N N . ALA A 1 690 ? -4.383 3.832 -19.107 1.00 95.69 690 ALA A N 1
ATOM 5449 C CA . ALA A 1 690 ? -4.536 2.384 -19.028 1.00 95.69 690 ALA A CA 1
ATOM 5450 C C . ALA A 1 690 ? -3.180 1.673 -18.893 1.00 95.69 690 ALA A C 1
ATOM 5452 O O . ALA A 1 690 ? -2.185 2.083 -19.494 1.00 95.69 690 ALA A O 1
ATOM 5453 N N . SER A 1 691 ? -3.161 0.572 -18.139 1.00 96.94 691 SER A N 1
ATOM 5454 C CA . SER A 1 691 ? -1.965 -0.262 -17.927 1.00 96.94 691 SER A CA 1
ATOM 5455 C C . SER A 1 691 ? -1.396 -0.883 -19.197 1.00 96.94 691 SER A C 1
ATOM 5457 O O . SER A 1 691 ? -0.176 -0.980 -19.331 1.00 96.94 691 SER A O 1
ATOM 5459 N N . LEU A 1 692 ? -2.258 -1.238 -20.147 1.00 95.50 692 LEU A N 1
ATOM 5460 C CA . LEU A 1 692 ? -1.902 -1.850 -21.423 1.00 95.50 692 LEU A CA 1
ATOM 5461 C C . LEU A 1 692 ? -2.595 -1.100 -22.567 1.00 95.50 692 LEU A C 1
ATOM 5463 O O . LEU A 1 692 ? -3.696 -0.577 -22.388 1.00 95.50 692 LEU A O 1
ATOM 5467 N N . SER A 1 693 ? -1.953 -1.046 -23.736 1.00 94.19 693 SER A N 1
ATOM 5468 C CA . SER A 1 693 ? -2.507 -0.429 -24.943 1.00 94.19 693 SER A CA 1
ATOM 5469 C C . SER A 1 693 ? -3.863 -1.033 -25.290 1.00 94.19 693 SER A C 1
ATOM 5471 O O . SER A 1 693 ? -4.025 -2.251 -25.324 1.00 94.19 693 SER A O 1
ATOM 5473 N N . LYS A 1 694 ? -4.812 -0.163 -25.650 1.00 87.44 694 LYS A N 1
ATOM 5474 C CA . LYS A 1 694 ? -6.141 -0.542 -26.164 1.00 87.44 694 LYS A CA 1
ATOM 5475 C C . LYS A 1 694 ? -6.068 -1.384 -27.445 1.00 87.44 694 LYS A C 1
ATOM 5477 O O . LYS A 1 694 ? -7.034 -2.053 -27.804 1.00 87.44 694 LYS A O 1
ATOM 5482 N N . SER A 1 695 ? -4.943 -1.309 -28.153 1.00 85.31 695 SER A N 1
ATOM 5483 C CA . SER A 1 695 ? -4.662 -2.041 -29.387 1.00 85.31 695 SER A CA 1
ATOM 5484 C C . SER A 1 695 ? -4.016 -3.408 -29.126 1.00 85.31 695 SER A C 1
ATOM 5486 O O . SER A 1 695 ? -3.892 -4.205 -30.059 1.00 85.31 695 SER A O 1
ATOM 5488 N N . ASP A 1 696 ? -3.576 -3.682 -27.892 1.00 83.56 696 ASP A N 1
ATOM 5489 C CA . ASP A 1 696 ? -2.942 -4.948 -27.534 1.00 83.56 696 ASP A CA 1
ATOM 5490 C C . ASP A 1 696 ? -3.974 -6.093 -27.551 1.00 83.56 696 ASP A C 1
ATOM 5492 O O . ASP A 1 696 ? -5.073 -5.938 -27.012 1.00 83.56 696 ASP A O 1
ATOM 5496 N N . PRO A 1 697 ? -3.651 -7.266 -28.128 1.00 69.75 697 PRO A N 1
ATOM 5497 C CA . PRO A 1 697 ? -4.546 -8.424 -28.111 1.00 69.75 697 PRO A CA 1
ATOM 5498 C C . PRO A 1 697 ? -4.971 -8.893 -26.712 1.00 69.75 697 PRO A C 1
ATOM 5500 O O . PRO A 1 697 ? -5.973 -9.594 -26.599 1.00 69.75 697 PRO A O 1
ATOM 5503 N N . LEU A 1 698 ? -4.210 -8.549 -25.668 1.00 74.88 698 LEU A N 1
ATOM 5504 C CA . LEU A 1 698 ? -4.473 -8.916 -24.276 1.00 74.88 698 LEU A CA 1
ATOM 5505 C C . LEU A 1 698 ? -5.207 -7.831 -23.484 1.00 74.88 698 LEU A C 1
ATOM 5507 O O . LEU A 1 698 ? -5.447 -8.023 -22.293 1.00 74.88 698 LEU A O 1
ATOM 5511 N N . TYR A 1 699 ? -5.573 -6.712 -24.114 1.00 79.94 699 TYR A N 1
ATOM 5512 C CA . TYR A 1 699 ? -6.318 -5.645 -23.455 1.00 79.94 699 TYR A CA 1
ATOM 5513 C C . TYR A 1 699 ? -7.663 -6.161 -22.917 1.00 79.94 699 TYR A C 1
ATOM 5515 O O . TYR A 1 699 ? -8.488 -6.664 -23.681 1.00 79.94 699 TYR A O 1
ATOM 5523 N N . ARG A 1 700 ? -7.882 -6.016 -21.604 1.00 80.50 700 ARG A N 1
ATOM 5524 C CA . ARG A 1 700 ? -9.068 -6.462 -20.845 1.00 80.50 700 ARG A CA 1
ATOM 5525 C C . ARG A 1 700 ? -9.304 -7.979 -20.868 1.00 80.50 700 ARG A C 1
ATOM 5527 O O . ARG A 1 700 ? -10.433 -8.424 -20.691 1.00 80.50 700 ARG A O 1
ATOM 5534 N N . MET A 1 701 ? -8.248 -8.762 -21.090 1.00 69.06 701 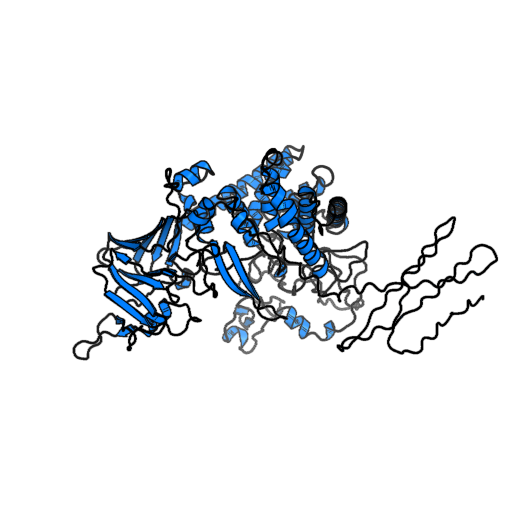MET A N 1
ATOM 5535 C CA . MET A 1 701 ? -8.267 -10.232 -21.050 1.00 69.06 701 MET A CA 1
ATOM 5536 C C . MET A 1 701 ? -7.618 -10.747 -19.758 1.00 69.06 701 MET A C 1
ATOM 5538 O O . MET A 1 701 ? -6.839 -10.025 -19.135 1.00 69.06 701 MET A O 1
ATOM 5542 N N . GLY A 1 702 ? -7.807 -12.018 -19.395 1.00 67.00 702 GLY A N 1
ATOM 5543 C CA . GLY A 1 702 ? -7.222 -12.566 -18.168 1.00 67.00 702 GLY A CA 1
ATOM 5544 C C . GLY A 1 702 ? -8.029 -12.208 -16.927 1.00 67.00 702 GLY A C 1
ATOM 5545 O O . GLY A 1 702 ? -9.218 -11.900 -16.972 1.00 67.00 702 GLY A O 1
ATOM 5546 N N . GLU A 1 703 ? -7.298 -12.126 -15.820 1.00 70.88 703 GLU A N 1
ATOM 5547 C CA . GLU A 1 703 ? -7.744 -11.508 -14.568 1.00 70.88 703 GLU A CA 1
ATOM 5548 C C . GLU A 1 703 ? -8.037 -9.999 -14.729 1.00 70.88 703 GLU A C 1
ATOM 5550 O O . GLU A 1 703 ? -8.617 -9.383 -13.832 1.00 70.88 703 GLU A O 1
ATOM 5555 N N . ASP A 1 704 ? -7.651 -9.401 -15.869 1.00 79.38 704 ASP A N 1
ATOM 5556 C CA . ASP A 1 704 ? -7.810 -7.979 -16.185 1.00 79.38 704 ASP A CA 1
ATOM 5557 C C . ASP A 1 704 ? -7.305 -7.108 -15.027 1.00 79.38 704 ASP A C 1
ATOM 5559 O O . ASP A 1 704 ? -8.022 -6.256 -14.499 1.00 79.38 704 ASP A O 1
ATOM 5563 N N . TYR A 1 705 ? -6.075 -7.356 -14.570 1.00 85.94 705 TYR A N 1
ATOM 5564 C CA . TYR A 1 705 ? -5.495 -6.616 -13.450 1.00 85.94 705 TYR A CA 1
ATOM 5565 C C . TYR A 1 705 ? -4.581 -5.492 -13.968 1.00 85.94 705 TYR A C 1
ATOM 5567 O O . TYR A 1 705 ? -4.928 -4.313 -13.882 1.00 85.94 705 TYR A O 1
ATOM 5575 N N . TRP A 1 706 ? -3.497 -5.835 -14.660 1.00 93.38 706 TRP A N 1
ATOM 5576 C CA . TRP A 1 706 ? -2.544 -4.936 -15.330 1.00 93.38 706 TRP A CA 1
ATOM 5577 C C . TRP A 1 706 ? -2.658 -4.975 -16.859 1.00 93.38 706 TRP A C 1
ATOM 5579 O O . TRP A 1 706 ? -1.716 -4.648 -17.585 1.00 93.38 706 TRP A O 1
ATOM 5589 N N . ARG A 1 707 ? -3.830 -5.374 -17.362 1.00 90.06 707 ARG A N 1
ATOM 5590 C CA . ARG A 1 707 ? -4.136 -5.524 -18.792 1.00 90.06 707 ARG A CA 1
ATOM 5591 C C . ARG A 1 707 ? -5.138 -4.500 -19.317 1.00 90.06 707 ARG A C 1
ATOM 5593 O O . ARG A 1 707 ? -5.796 -4.735 -20.319 1.00 90.06 707 ARG A O 1
ATOM 5600 N N . GLY A 1 708 ? -5.251 -3.341 -18.680 1.00 89.19 708 GLY A N 1
ATOM 5601 C CA . GLY A 1 708 ? -6.077 -2.242 -19.183 1.00 89.19 708 GLY A CA 1
ATOM 5602 C C . GLY A 1 708 ? -6.681 -1.345 -18.109 1.00 89.19 708 GLY A C 1
ATOM 5603 O O . GLY A 1 708 ? -6.997 -0.197 -18.416 1.00 89.19 708 GLY A O 1
ATOM 5604 N N . LYS A 1 709 ? -6.792 -1.819 -16.859 1.00 93.19 709 LYS A N 1
ATOM 5605 C CA . LYS A 1 709 ? -7.198 -0.984 -15.715 1.00 93.19 709 LYS A CA 1
ATOM 5606 C C . LYS A 1 709 ? -6.217 0.164 -15.474 1.00 93.19 709 LYS A C 1
ATOM 5608 O O . LYS A 1 709 ? -5.060 0.115 -15.909 1.00 93.19 709 LYS A O 1
ATOM 5613 N N . ILE A 1 710 ? -6.706 1.186 -14.785 1.00 93.38 710 ILE A N 1
ATOM 5614 C CA . ILE A 1 710 ? -5.994 2.426 -14.478 1.00 93.38 710 ILE A CA 1
ATOM 5615 C C . ILE A 1 710 ? -5.511 2.354 -13.038 1.00 93.38 710 ILE A C 1
ATOM 5617 O O . ILE A 1 710 ? -6.279 2.028 -12.137 1.00 93.38 710 ILE A O 1
ATOM 5621 N N . TRP A 1 711 ? -4.234 2.662 -12.834 1.00 93.75 711 TRP A N 1
ATOM 5622 C CA . TRP A 1 711 ? -3.576 2.529 -11.541 1.00 93.75 711 TRP A CA 1
ATOM 5623 C C . TRP A 1 711 ? -3.032 3.881 -11.075 1.00 93.75 711 TRP A C 1
ATOM 5625 O O . TRP A 1 711 ? -2.223 4.509 -11.771 1.00 93.75 711 TRP A O 1
ATOM 5635 N N . GLY A 1 712 ? -3.501 4.350 -9.914 1.00 91.00 712 GLY A N 1
ATOM 5636 C CA . GLY A 1 712 ? -3.239 5.709 -9.420 1.00 91.00 712 GLY A CA 1
ATOM 5637 C C . GLY A 1 712 ? -1.754 6.010 -9.212 1.00 91.00 712 GLY A C 1
ATOM 5638 O O . GLY A 1 712 ? -1.270 7.070 -9.593 1.00 91.00 712 GLY A O 1
ATOM 5639 N N . ASN A 1 713 ? -1.003 5.039 -8.709 1.00 91.31 713 ASN A N 1
ATOM 5640 C CA . ASN A 1 713 ? 0.436 5.128 -8.484 1.00 91.31 713 ASN A CA 1
ATOM 5641 C C . ASN A 1 713 ? 1.246 5.358 -9.784 1.00 91.31 713 ASN A C 1
ATOM 5643 O O . ASN A 1 713 ? 2.148 6.193 -9.811 1.00 91.31 713 ASN A O 1
ATOM 5647 N N . ILE A 1 714 ? 0.910 4.680 -10.890 1.00 94.88 714 ILE A N 1
ATOM 5648 C CA . ILE A 1 714 ? 1.586 4.876 -12.185 1.00 94.88 714 ILE A CA 1
ATOM 5649 C C . ILE A 1 714 ? 1.163 6.199 -12.831 1.00 94.88 714 ILE A C 1
ATOM 5651 O O . ILE A 1 714 ? 1.993 6.906 -13.404 1.00 94.88 714 ILE A O 1
ATOM 5655 N N . ASN A 1 715 ? -0.111 6.571 -12.696 1.00 94.50 715 ASN A N 1
ATOM 5656 C CA . ASN A 1 715 ? -0.613 7.860 -13.171 1.00 94.50 715 ASN A CA 1
ATOM 5657 C C . ASN A 1 715 ? 0.031 9.038 -12.417 1.00 94.50 715 ASN A C 1
ATOM 5659 O O . ASN A 1 715 ? 0.365 10.045 -13.041 1.00 94.50 715 ASN A O 1
ATOM 5663 N N . LEU A 1 716 ? 0.298 8.890 -11.115 1.00 91.06 716 LEU A N 1
ATOM 5664 C CA . LEU A 1 716 ? 1.055 9.856 -10.315 1.00 91.06 716 LEU A CA 1
ATOM 5665 C C . LEU A 1 716 ? 2.471 10.063 -10.875 1.00 91.06 716 LEU A C 1
ATOM 5667 O O . LEU A 1 716 ? 2.881 11.202 -11.111 1.00 91.06 716 LEU A O 1
ATOM 5671 N N . LEU A 1 717 ? 3.198 8.974 -11.160 1.00 93.56 717 LEU A N 1
ATOM 5672 C CA . LEU A 1 717 ? 4.522 9.062 -11.790 1.00 93.56 717 LEU A CA 1
ATOM 5673 C C . LEU A 1 717 ? 4.450 9.723 -13.171 1.00 93.56 717 LEU A C 1
ATOM 5675 O O . LEU A 1 717 ? 5.309 10.535 -13.511 1.00 93.56 717 LEU A O 1
ATOM 5679 N N . ALA A 1 718 ? 3.413 9.422 -13.957 1.00 95.25 718 ALA A N 1
ATOM 5680 C CA . ALA A 1 718 ? 3.223 10.019 -15.274 1.00 95.25 718 ALA A CA 1
ATOM 5681 C C . ALA A 1 718 ? 3.008 11.534 -15.186 1.00 95.25 718 ALA A C 1
ATOM 5683 O O . ALA A 1 718 ? 3.637 12.279 -15.936 1.00 95.25 718 ALA A O 1
ATOM 5684 N N . ILE A 1 719 ? 2.186 12.006 -14.241 1.00 92.31 719 ILE A N 1
ATOM 5685 C CA . ILE A 1 719 ? 1.973 13.439 -13.993 1.00 92.31 719 ILE A CA 1
ATOM 5686 C C . ILE A 1 719 ? 3.301 14.137 -13.671 1.00 92.31 719 ILE A C 1
ATOM 5688 O O . ILE A 1 719 ? 3.605 15.182 -14.258 1.00 92.31 719 ILE A O 1
ATOM 5692 N N . GLY A 1 720 ? 4.104 13.552 -12.776 1.00 90.12 720 GLY A N 1
ATOM 5693 C CA . GLY A 1 720 ? 5.418 14.080 -12.403 1.00 90.12 720 GLY A CA 1
ATOM 5694 C C . GLY A 1 720 ? 6.398 14.113 -13.578 1.00 90.12 720 GLY A C 1
ATOM 5695 O O . GLY A 1 720 ? 7.020 15.144 -13.843 1.00 90.12 720 GLY A O 1
ATOM 5696 N N . ALA A 1 721 ? 6.489 13.018 -14.333 1.00 93.44 721 ALA A N 1
ATOM 5697 C CA . ALA A 1 721 ? 7.366 12.907 -15.493 1.00 93.44 721 ALA A CA 1
ATOM 5698 C C . ALA A 1 721 ? 6.984 13.880 -16.617 1.00 93.44 721 ALA A C 1
ATOM 5700 O O . ALA A 1 721 ? 7.853 14.561 -17.157 1.00 93.44 721 ALA A O 1
ATOM 5701 N N . LEU A 1 722 ? 5.694 13.998 -16.946 1.00 93.81 722 LEU A N 1
ATOM 5702 C CA . LEU A 1 722 ? 5.208 14.922 -17.976 1.00 93.81 722 LEU A CA 1
ATOM 5703 C C . LEU A 1 722 ? 5.468 16.378 -17.588 1.00 93.81 722 LEU A C 1
ATOM 5705 O O . LEU A 1 722 ? 5.903 17.158 -18.431 1.00 93.81 722 LEU A O 1
ATOM 5709 N N . ARG A 1 723 ? 5.287 16.735 -16.307 1.00 91.00 723 ARG A N 1
ATOM 5710 C CA . ARG A 1 723 ? 5.668 18.060 -15.796 1.00 91.00 723 ARG A CA 1
ATOM 5711 C C . ARG A 1 723 ? 7.169 18.301 -15.947 1.00 91.00 723 ARG A C 1
ATOM 5713 O O . ARG A 1 723 ? 7.572 19.360 -16.420 1.00 91.00 723 ARG A O 1
ATOM 5720 N N . HIS A 1 724 ? 7.993 17.329 -15.553 1.00 90.75 724 HIS A N 1
ATOM 5721 C CA . HIS A 1 724 ? 9.445 17.437 -15.655 1.00 90.75 724 HIS A CA 1
ATOM 5722 C C . HIS A 1 724 ? 9.882 17.632 -17.110 1.00 90.75 724 HIS A C 1
ATOM 5724 O O . HIS A 1 724 ? 10.453 18.673 -17.431 1.00 90.75 724 HIS A O 1
ATOM 5730 N N . TYR A 1 725 ? 9.561 16.690 -17.999 1.00 91.56 725 TYR A N 1
ATOM 5731 C CA . TYR A 1 725 ? 9.979 16.734 -19.402 1.00 91.56 725 TYR A CA 1
ATOM 5732 C C . TYR A 1 725 ? 9.350 17.890 -20.176 1.00 91.56 725 TYR A C 1
ATOM 5734 O O . TYR A 1 725 ? 10.029 18.472 -21.012 1.00 91.56 725 TYR A O 1
ATOM 5742 N N . GLY A 1 726 ? 8.121 18.299 -19.854 1.00 89.88 726 GLY A N 1
ATOM 5743 C CA . GLY A 1 726 ? 7.532 19.514 -20.418 1.00 89.88 726 GLY A CA 1
ATOM 5744 C C . GLY A 1 726 ? 8.297 20.790 -20.049 1.00 89.88 726 GLY A C 1
ATOM 5745 O O . GLY A 1 726 ? 8.310 21.727 -20.840 1.00 89.88 726 GLY A O 1
ATOM 5746 N N . SER A 1 727 ? 8.968 20.823 -18.890 1.00 89.88 727 SER A N 1
ATOM 5747 C CA . SER A 1 727 ? 9.739 21.992 -18.435 1.00 89.88 727 SER A CA 1
ATOM 5748 C C . SER A 1 727 ? 11.207 22.011 -18.871 1.00 89.88 727 SER A C 1
ATOM 5750 O O . SER A 1 727 ? 11.785 23.086 -18.989 1.00 89.88 727 SER A O 1
ATOM 5752 N N . VAL A 1 728 ? 11.830 20.842 -19.068 1.00 89.56 728 VAL A N 1
ATOM 5753 C CA . VAL A 1 728 ? 13.270 20.748 -19.384 1.00 89.56 728 VAL A CA 1
ATOM 5754 C C . VAL A 1 728 ? 13.560 20.541 -20.868 1.00 89.56 728 VAL A C 1
ATOM 5756 O O . VAL A 1 728 ? 14.713 20.650 -21.281 1.00 89.56 728 VAL A O 1
ATOM 5759 N N . MET A 1 729 ? 12.546 20.211 -21.667 1.00 87.38 729 MET A N 1
ATOM 5760 C CA . MET A 1 729 ? 12.680 20.098 -23.117 1.00 87.38 729 MET A CA 1
ATOM 5761 C C . MET A 1 729 ? 12.482 21.477 -23.749 1.00 87.38 729 MET A C 1
ATOM 5763 O O . MET A 1 729 ? 11.451 22.110 -23.548 1.00 87.38 729 MET A O 1
ATOM 5767 N N . ASP A 1 730 ? 13.450 21.921 -24.547 1.00 82.81 730 ASP A N 1
ATOM 5768 C CA . ASP A 1 730 ? 13.357 23.157 -25.335 1.00 82.81 730 ASP A CA 1
ATOM 5769 C C . ASP A 1 730 ? 12.542 22.913 -26.624 1.00 82.81 730 ASP A C 1
ATOM 5771 O O . ASP A 1 730 ? 13.075 22.848 -27.732 1.00 82.81 730 ASP A O 1
ATOM 5775 N N . ASP A 1 731 ? 11.248 22.615 -26.462 1.00 83.25 731 ASP A N 1
ATOM 5776 C CA . ASP A 1 731 ? 10.293 22.382 -27.552 1.00 83.25 731 ASP A CA 1
ATOM 5777 C C . ASP A 1 731 ? 8.867 22.701 -27.080 1.00 83.25 731 ASP A C 1
ATOM 5779 O O . ASP A 1 731 ? 8.251 21.925 -26.343 1.00 83.25 731 ASP A O 1
ATOM 5783 N N . SER A 1 732 ? 8.322 23.830 -27.540 1.00 83.62 732 SER A N 1
ATOM 5784 C CA . SER A 1 732 ? 6.998 24.311 -27.129 1.00 83.62 732 SER A CA 1
ATOM 5785 C C . SER A 1 732 ? 5.868 23.330 -27.449 1.00 83.62 732 SER A C 1
ATOM 5787 O O . SER A 1 732 ? 4.911 23.234 -26.686 1.00 83.62 732 SER A O 1
ATOM 5789 N N . THR A 1 733 ? 5.989 22.546 -28.525 1.00 82.62 733 THR A N 1
ATOM 5790 C CA . THR A 1 733 ? 4.960 21.567 -28.911 1.00 82.62 733 THR A CA 1
ATOM 5791 C C . THR A 1 733 ? 4.933 20.402 -27.926 1.00 82.62 733 THR A C 1
ATOM 5793 O O . THR A 1 733 ? 3.865 19.905 -27.557 1.00 82.62 733 THR A O 1
ATOM 5796 N N . ILE A 1 734 ? 6.110 19.970 -27.461 1.00 81.81 734 ILE A N 1
ATOM 5797 C CA . ILE A 1 734 ? 6.230 18.933 -26.431 1.00 81.81 734 ILE A CA 1
ATOM 5798 C C . ILE A 1 734 ? 5.702 19.453 -25.102 1.00 81.81 734 ILE A C 1
ATOM 5800 O O . ILE A 1 734 ? 4.949 18.735 -24.448 1.00 81.81 734 ILE A O 1
ATOM 5804 N N . THR A 1 735 ? 6.064 20.678 -24.718 1.00 86.31 735 THR A N 1
ATOM 5805 C CA . THR A 1 735 ? 5.572 21.310 -23.490 1.00 86.31 735 THR A CA 1
ATOM 5806 C C . THR A 1 735 ? 4.047 21.352 -23.476 1.00 86.31 735 THR A C 1
ATOM 5808 O O . THR A 1 735 ? 3.436 20.834 -22.545 1.00 86.31 735 THR A O 1
ATOM 5811 N N . GLU A 1 736 ? 3.422 21.864 -24.540 1.00 88.00 736 GLU A N 1
ATOM 5812 C CA . GLU A 1 736 ? 1.962 21.936 -24.665 1.00 88.00 736 GLU A CA 1
ATOM 5813 C C . GLU A 1 736 ? 1.303 20.551 -24.629 1.00 88.00 736 GLU A C 1
ATOM 5815 O O . GLU A 1 736 ? 0.310 20.346 -23.927 1.00 88.00 736 GLU A O 1
ATOM 5820 N N . THR A 1 737 ? 1.874 19.577 -25.344 1.00 86.75 737 THR A N 1
ATOM 5821 C CA . THR A 1 737 ? 1.355 18.203 -25.378 1.00 86.75 737 THR A CA 1
ATOM 5822 C C . THR A 1 737 ? 1.459 17.540 -24.006 1.00 86.75 737 THR A C 1
ATOM 5824 O O . THR A 1 737 ? 0.484 16.968 -23.517 1.00 86.75 737 THR A O 1
ATOM 5827 N N . ALA A 1 738 ? 2.621 17.632 -23.358 1.00 87.25 738 ALA A N 1
ATOM 5828 C CA . ALA A 1 738 ? 2.858 17.053 -22.044 1.00 87.25 738 ALA A CA 1
ATOM 5829 C C . ALA A 1 738 ? 1.952 17.691 -20.984 1.00 87.25 738 ALA A C 1
ATOM 5831 O O . ALA A 1 738 ? 1.367 16.970 -20.175 1.00 87.25 738 ALA A O 1
ATOM 5832 N N . ASP A 1 739 ? 1.765 19.013 -21.023 1.00 87.56 739 ASP A N 1
ATOM 5833 C CA . ASP A 1 739 ? 0.848 19.707 -20.122 1.00 87.56 739 ASP A CA 1
ATOM 5834 C C . ASP A 1 739 ? -0.617 19.357 -20.379 1.00 87.56 739 ASP A C 1
ATOM 5836 O O . ASP A 1 739 ? -1.371 19.185 -19.421 1.00 87.56 739 ASP A O 1
ATOM 5840 N N . SER A 1 740 ? -1.029 19.209 -21.640 1.00 88.75 740 SER A N 1
ATOM 5841 C CA . SER A 1 740 ? -2.384 18.770 -21.990 1.00 88.75 740 SER A CA 1
ATOM 5842 C C . SER A 1 740 ? -2.674 17.371 -21.442 1.00 88.75 740 SER A C 1
ATOM 5844 O O . SER A 1 740 ? -3.661 17.172 -20.736 1.00 88.75 740 SER A O 1
ATOM 5846 N N . ILE A 1 741 ? -1.777 16.414 -21.693 1.00 88.06 741 ILE A N 1
ATOM 5847 C CA . ILE A 1 741 ? -1.875 15.036 -21.191 1.00 88.06 741 ILE A CA 1
ATOM 5848 C C . ILE A 1 741 ? -1.901 15.032 -19.660 1.00 88.06 741 ILE A C 1
ATOM 5850 O O . ILE A 1 741 ? -2.757 14.388 -19.060 1.00 88.06 741 ILE A O 1
ATOM 5854 N N . ARG A 1 742 ? -1.000 15.782 -19.018 1.00 90.00 742 ARG A N 1
ATOM 5855 C CA . ARG A 1 742 ? -0.914 15.885 -17.558 1.00 90.00 742 ARG A CA 1
ATOM 5856 C C . ARG A 1 742 ? -2.199 16.437 -16.941 1.00 90.00 742 ARG A C 1
ATOM 5858 O O . ARG A 1 742 ? -2.658 15.895 -15.939 1.00 90.00 742 ARG A O 1
ATOM 5865 N N . LYS A 1 743 ? -2.760 17.511 -17.509 1.00 86.69 743 LYS A N 1
ATOM 5866 C CA . LYS A 1 743 ? -4.023 18.104 -17.040 1.00 86.69 743 LYS A CA 1
ATOM 5867 C C . LYS A 1 743 ? -5.175 17.122 -17.181 1.00 86.69 743 LYS A C 1
ATOM 5869 O O . LYS A 1 743 ? -5.887 16.934 -16.209 1.00 86.69 743 LYS A O 1
ATOM 5874 N N . ARG A 1 744 ? -5.276 16.430 -18.319 1.00 86.69 744 ARG A N 1
ATOM 5875 C CA . ARG A 1 744 ? -6.290 15.390 -18.536 1.00 86.69 744 ARG A CA 1
ATOM 5876 C C . ARG A 1 744 ? -6.195 14.277 -17.504 1.00 86.69 744 ARG A C 1
ATOM 5878 O O . ARG A 1 744 ? -7.174 14.017 -16.834 1.00 86.69 744 ARG A O 1
ATOM 5885 N N . ILE A 1 745 ? -5.008 13.703 -17.277 1.00 84.69 745 ILE A N 1
ATOM 5886 C CA . ILE A 1 745 ? -4.834 12.681 -16.226 1.00 84.69 745 ILE A CA 1
ATOM 5887 C C . ILE A 1 745 ? -5.284 13.226 -14.863 1.00 84.69 745 ILE A C 1
ATOM 5889 O O . ILE A 1 745 ? -5.953 12.528 -14.111 1.00 84.69 745 ILE A O 1
ATOM 5893 N N . HIS A 1 746 ? -4.923 14.468 -14.532 1.00 80.06 746 HIS A N 1
ATOM 5894 C CA . HIS A 1 746 ? -5.288 15.072 -13.253 1.00 80.06 746 HIS A CA 1
ATOM 5895 C C . HIS A 1 746 ? -6.800 15.317 -13.112 1.00 80.06 746 HIS A C 1
ATOM 5897 O O . HIS A 1 746 ? -7.367 15.000 -12.070 1.00 80.06 746 HIS A O 1
ATOM 5903 N N . GLU A 1 747 ? -7.442 15.878 -14.134 1.00 79.38 747 GLU A N 1
ATOM 5904 C CA . GLU A 1 747 ? -8.872 16.202 -14.156 1.00 79.38 747 GLU A CA 1
ATOM 5905 C C . GLU A 1 747 ? -9.732 14.939 -14.231 1.00 79.38 747 GLU A C 1
ATOM 5907 O O . GLU A 1 747 ? -10.650 14.794 -13.430 1.00 79.38 747 GLU A O 1
ATOM 5912 N N . ASP A 1 748 ? -9.385 14.001 -15.111 1.00 77.19 748 ASP A N 1
ATOM 5913 C CA . ASP A 1 748 ? -10.120 12.759 -15.347 1.00 77.19 748 ASP A CA 1
ATOM 5914 C C . ASP A 1 748 ? -10.076 11.841 -14.114 1.00 77.19 748 ASP A C 1
ATOM 5916 O O . ASP A 1 748 ? -11.113 11.363 -13.652 1.00 77.19 748 ASP A O 1
ATOM 5920 N N . CYS A 1 749 ? -8.892 11.642 -13.514 1.00 70.31 749 CYS A N 1
ATOM 5921 C CA . CYS A 1 749 ? -8.771 10.863 -12.277 1.00 70.31 749 CYS A CA 1
ATOM 5922 C C . CYS A 1 749 ? -9.539 11.524 -11.127 1.00 70.31 749 CYS A C 1
ATOM 5924 O O . CYS A 1 749 ? -10.165 10.838 -10.322 1.00 70.31 749 CYS A O 1
ATOM 5926 N N . ARG A 1 750 ? -9.492 12.859 -11.030 1.00 68.88 750 ARG A N 1
ATOM 5927 C CA . ARG A 1 750 ? -10.186 13.596 -9.973 1.00 68.88 750 ARG A CA 1
ATOM 5928 C C . ARG A 1 750 ? -11.702 13.543 -10.146 1.00 68.88 750 ARG A C 1
ATOM 5930 O O . ARG A 1 750 ? -12.396 13.349 -9.154 1.00 68.88 750 ARG A O 1
ATOM 5937 N N . GLY A 1 751 ? -12.194 13.734 -11.368 1.00 64.38 751 GLY A N 1
ATOM 5938 C CA . GLY A 1 751 ? -13.615 13.669 -11.699 1.00 64.38 751 GLY A CA 1
ATOM 5939 C C . GLY A 1 751 ? -14.186 12.291 -11.397 1.00 64.38 751 GLY A C 1
ATOM 5940 O O . GLY A 1 751 ? -15.175 12.194 -10.684 1.00 64.38 751 GLY A O 1
ATOM 5941 N N . TRP A 1 752 ? -13.495 11.229 -11.818 1.00 64.44 752 TRP A N 1
ATOM 5942 C CA . TRP A 1 752 ? -13.931 9.859 -11.552 1.00 64.44 752 TRP A CA 1
ATOM 5943 C C . TRP A 1 752 ? -13.987 9.521 -10.055 1.00 64.44 752 TRP A C 1
ATOM 5945 O O . TRP A 1 752 ? -14.977 8.957 -9.601 1.00 64.44 752 TRP A O 1
ATOM 5955 N N . VAL A 1 753 ? -12.969 9.905 -9.270 1.00 64.44 753 VAL A N 1
ATOM 5956 C CA . VAL A 1 753 ? -12.989 9.685 -7.809 1.00 64.44 753 VAL A CA 1
ATOM 5957 C C . VAL A 1 753 ? -14.174 10.406 -7.160 1.00 64.44 753 VAL A C 1
ATOM 5959 O O . VAL A 1 753 ? -14.807 9.842 -6.277 1.00 64.44 753 VAL A O 1
ATOM 5962 N N . GLN A 1 754 ? -14.502 11.621 -7.611 1.00 61.97 754 GLN A N 1
ATOM 5963 C CA . GLN A 1 754 ? -15.662 12.360 -7.102 1.00 61.97 754 GLN A CA 1
ATOM 5964 C C . GLN A 1 754 ? -16.989 11.700 -7.508 1.00 61.97 754 GLN A C 1
ATOM 5966 O O . GLN A 1 754 ? -17.867 11.551 -6.666 1.00 61.97 754 GLN A O 1
ATOM 5971 N N . GLU A 1 755 ? -17.126 11.253 -8.758 1.00 63.62 755 GLU A N 1
ATOM 5972 C CA . GLU A 1 755 ? -18.331 10.564 -9.244 1.00 63.62 755 GLU A CA 1
ATOM 5973 C C . GLU A 1 755 ? -18.573 9.220 -8.535 1.00 63.62 755 GLU A C 1
ATOM 5975 O O . GLU A 1 755 ? -19.711 8.907 -8.187 1.00 63.62 755 GLU A O 1
ATOM 5980 N N . GLU A 1 756 ? -17.525 8.427 -8.288 1.00 61.62 756 GLU A N 1
ATOM 5981 C CA . GLU A 1 756 ? -17.629 7.187 -7.503 1.00 61.62 756 GLU A CA 1
ATOM 5982 C C . GLU A 1 756 ? -18.018 7.465 -6.046 1.00 61.62 756 GLU A C 1
ATOM 5984 O O . GLU A 1 756 ? -18.871 6.763 -5.504 1.00 61.62 756 GLU A O 1
ATOM 5989 N N . GLU A 1 757 ? -17.441 8.495 -5.414 1.00 56.78 757 GLU A N 1
ATOM 5990 C CA . GLU A 1 757 ? -17.813 8.897 -4.049 1.00 56.78 757 GLU A CA 1
ATOM 5991 C C . GLU A 1 757 ? -19.260 9.397 -3.952 1.00 56.78 757 GLU A C 1
ATOM 5993 O O . GLU A 1 757 ? -19.907 9.165 -2.936 1.00 56.78 757 GLU A O 1
ATOM 5998 N N . GLU A 1 758 ? -19.784 10.066 -4.983 1.00 55.72 758 GLU A N 1
ATOM 5999 C CA . GLU A 1 758 ? -21.194 10.475 -5.039 1.00 55.72 758 GLU A CA 1
ATOM 6000 C C . GLU A 1 758 ? -22.148 9.299 -5.303 1.00 55.72 758 GLU A C 1
ATOM 6002 O O . GLU A 1 758 ? -23.310 9.335 -4.887 1.00 55.72 758 GLU A O 1
ATOM 6007 N N . TYR A 1 759 ? -21.683 8.269 -6.014 1.00 43.00 759 TYR A N 1
ATOM 6008 C CA . TYR A 1 759 ? -22.469 7.075 -6.325 1.00 43.00 759 TYR A CA 1
ATOM 6009 C C . TYR A 1 759 ? -22.612 6.112 -5.131 1.00 43.00 759 TYR A C 1
ATOM 6011 O O . TYR A 1 759 ? -23.665 5.480 -4.984 1.00 43.00 759 TYR A O 1
ATOM 6019 N N . LEU A 1 760 ? -21.560 5.969 -4.317 1.00 36.88 760 LEU A N 1
ATOM 6020 C CA . LEU A 1 760 ? -21.496 5.095 -3.132 1.00 36.88 760 LEU A CA 1
ATOM 6021 C C . LEU A 1 760 ? -22.238 5.676 -1.918 1.00 36.88 760 LEU A C 1
ATOM 6023 O O . LEU A 1 760 ? -22.880 4.869 -1.194 1.00 36.88 760 LEU A O 1
#

InterPro domains:
  IPR004888 Glycoside hydrolase family 63 [PTHR10412] (398-748)
  IPR008928 Six-hairpin glycosidase superfamily [SSF48208] (363-728)
  IPR012341 Six-hairpin glycosidase-like superfamily [G3DSA:1.50.10.10] (333-759)
  IPR031335 Glycosyl hydrolase family 63, C-terminal [PF03200] (361-395)
  IPR031335 Glycosyl hydrolase family 63, C-terminal [PF03200] (398-517)
  IPR031335 Glycosyl hydrolase family 63, C-terminal [PF03200] (646-743)

Radius of gyration: 32.51 Å; Cα contacts (8 Å, |Δi|>4): 1269; chains: 1; bounding box: 112×61×87 Å

Organism: Perkinsus olseni (NCBI:txid32597)

Sequence (760 aa):
MFILPRFYLIFKYPYLHVTASSTRRCRRGRVLEVVFVMSREGHRRAGVRVPLWVRILLCIGMGIIIILSRVKLVSFPEHESIHSAPLVGVNVNSLFTDEYLSGRAWGTYIPQLLFALTPGHSQWEGDDPRRAPVVGLLWSDVNGKNLRYECEVPEKSRVTFRYAEHCHSSGKFVAEDAKLRSSISASWRVRSGAIDVNAQVVNRYVNRTVKFYFYVDDVEGSLGDYRISGLEKATQHQLKWPSAEKFNVAELIQLRKRKIRKNGKILPGFDLVDGGEDCEDQSCLSLWVVEVAENATLRVRLESDKIIGSNDADDDDGYDAAVRRLWPNLKGEMYHAVASVVGGVSDTRGELVVKDGPPVNRSLISMVPSRSFFPRGFLWDEGFHLLLMEEWDPTRALQDRTIANPPALLLTIRSIIAESKGIFDTVESVGSILRTLVAPHLDGWYDFLDKTQASPFSTSSTRCPRWTGRTAAHNLASGLDDYPRGVLVDEGLECHVDLTSWMVLFADTMVKINSTAVGVRPTRFWQGERERLQSLLRTKMVNEKGMFSDPYRQANSCEKRKGKAGSLLSRPPWVGRGMAGQCSPMNGIECDPYSDAPCCSPSGWCGGSRDHCECEGCIRYLPLEERMKKDKAFGRKYTISAAPVHSPHVGYVTIFPLLLGLLDPVKDRQIILTTIDVINKELMTPYGLASLSKSDPLYRMGEDYWRGKIWGNINLLAIGALRHYGSVMDDSTITETADSIRKRIHEDCRGWVQEEEEYL

Foldseek 3Di:
DDDDDDDDDDDPDDFWDWDWDDDDDDPDDDDDDTDTDTDGDDDDDDDDDDFDWDWDWDDDPPDTDTDTDRDPPPDDDPPPDPPPPPVPPDPVCVLDDPLRCLLQQKALQQLQWLWKIWGFPVQDPDPAPLLTKIKTKWKAFQQRPLIGTTDADCVVNVKDKFWLFADNFWGKIWIQRVVQQWIKMWIWGAAQFKIKIKIAIAHPDPDTKMKMKIKIQNQPCLLPDKDKPLLPVWDKAKAFDPDSVDPDPPVSQVVQWDFDDDPNDGDRHTDGDRPDDDCPPGGIMIMTMDIAHHGDMRIMMMGGNSGRHNPDPVCVVHRQVLCCVLPVPDDSVCSRVLNRQNSQWHFDWDWDDDPPDGTDTDTDTAGFPDSHPTSDHDQQVRLVSQVSCCSNPVPRQDDDADAAAQNSSLVNLVVVLVVCVPVVVPDPRPLVCCQAPVQLRLQVNLVVQLVVQFAPPDDPQRRAGHQAPADQQARVRHVLGRAHADNDPPRGFKHFLLSLLSSLSSLVSSLSSQHPYPNGDGNVVSVVSNVSSLCCQQPPQQDPLLWGFMWGWDFDDDDPPPDDDDDDRPDPLQPDPDPQFFADPVVSHADALLDQFQKAAPVGTTHNDCNRPVDDPMDGDHDPRVVCVPDPVVPDDTDIDPDIDGDPWQFLSRLNNLLSVNDDCPPSVVSNVSSLVSQVQFFDDQQAGFRTGPPDSCQCHHVNDSRGDDDPSSRVSLLVSLCVSLVPHPDVVSVVSSVVNSVSNVCNNVVVVVVVVVVD

Secondary structure (DSSP, 8-state):
-----------S-TT-EEEE------SSS-----PEEEE--S---------PPPEEEEEETTEEEEEE-------------------TT--GGGGS-HHHHHHTSEE---TTBSSEEEE-GGG--SSSGGG--EEEEEEEETT-SS-B-B---HHHH-EEEEEEEE-SSEEEEEEEETTTTEEEEEEEEEETTEEEEEEEEEESSTT--EEEEEEEE-TT-TT-S-EEES-TTSEEEEEE-S-TT---HHHHHHHHEEEEEETTEEEEEEEE-PPSS-GGGS-EEEEEEEEE-TT-EEEEEEE-TT-----S---TT-HHHHHHHH-TTS-GGGHHHHHHHHTTEEEEEEEEP-TTS--EEEEEEEE-SBTTTB-S--HHHHHHHHHHHHHH-GGG-----SS-S--THHHHHHHHHHHTTTTTTT-TTHHHHIIIIIHHHHHHHHHHHHHHTB-TT--TT---B--TT--SS--GGGT-TT----SS--TTSB--HHHHHHHHHHHHHHHHH----TTSPPHHHHHHHHHHHHHHHHHHSB-TTS-B--EE--EE-S---SS----SSSS-S------TTB-BGGGTB---TTSS--EE-TTSBEE-SHHHHSSTT-EEPPPHHHHHHH-GGGGS--EE-SSPEEP---BHHHHHHHHTT-S-TTTTHHHHHHHHHHIIIIIEEBTEEBSB-TTSTTTT-TT-SSSS-B-HHHHHHHHHHHHHHHHHSS-HHHHHHHHHHHHHHHHHHHHHHHHHHHH-

Solvent-accessible surface area (backbone atoms only — not comparable to full-atom values): 43702 Å² total; per-residue (Å²): 143,81,87,77,82,82,82,78,84,87,69,100,62,98,75,72,62,77,58,83,71,78,86,84,90,74,91,84,83,88,83,87,82,84,61,82,54,77,64,80,81,87,80,98,74,85,91,80,93,76,90,71,81,61,84,56,83,56,85,59,90,98,49,84,55,84,57,88,60,88,68,79,80,75,80,70,74,76,84,64,73,84,62,70,74,66,79,82,81,70,61,70,67,77,78,51,53,72,66,61,50,26,28,44,20,35,36,43,32,51,29,39,36,71,44,40,34,30,57,32,75,95,66,54,86,61,94,56,69,80,57,57,43,36,45,35,54,32,40,20,41,74,53,52,78,61,66,44,49,62,34,52,51,44,93,80,61,40,35,52,72,48,23,64,34,54,57,59,36,35,34,29,37,39,32,44,29,63,82,78,41,29,39,38,37,43,34,42,39,40,27,56,32,31,40,40,40,37,38,36,36,46,54,80,55,95,90,59,55,37,27,38,35,43,34,43,40,40,60,75,50,76,51,59,78,64,49,78,45,69,54,88,87,34,53,77,41,56,39,64,54,94,48,97,89,66,92,49,69,65,58,52,51,61,73,30,51,39,76,34,70,57,95,90,40,78,46,92,34,58,43,78,53,56,52,85,73,79,68,86,88,52,50,41,32,45,35,35,41,31,81,40,48,66,74,38,70,48,47,36,38,42,35,20,88,62,38,57,21,37,80,69,69,87,58,82,74,36,67,69,46,56,48,39,71,76,38,72,84,60,57,78,91,54,47,31,58,58,12,35,53,65,48,22,32,26,60,46,55,47,70,47,80,47,99,89,54,74,67,43,80,46,74,48,73,36,45,28,92,29,44,52,86,37,62,48,69,43,74,39,58,39,13,59,52,36,51,57,37,44,77,75,50,62,86,76,78,78,90,91,84,93,76,84,48,51,68,33,50,54,56,34,57,48,48,58,59,60,72,40,68,84,47,69,87,77,44,83,55,67,60,45,40,44,23,62,61,44,36,48,55,51,49,54,45,50,51,48,47,60,63,68,21,44,21,79,72,41,44,100,89,50,72,34,40,22,78,57,89,52,56,76,68,36,28,62,46,62,74,44,35,55,39,78,68,60,95,64,78,54,98,38,50,43,32,33,49,47,58,39,38,47,51,29,53,49,25,48,49,50,39,70,58,52,37,83,37,87,90,39,76,51,42,71,56,29,50,52,50,24,52,51,43,52,48,44,46,68,73,61,24,45,42,99,85,48,43,42,25,34,28,24,50,48,68,46,75,71,81,84,68,83,88,67,99,71,89,89,86,86,64,69,87,75,46,62,97,50,63,93,51,40,22,35,81,93,76,51,26,65,30,49,38,74,36,80,27,18,5,19,23,75,89,30,34,33,25,58,48,61,77,14,52,72,36,89,76,30,43,66,44,64,41,66,65,56,47,53,73,69,40,80,71,71,79,54,90,61,52,66,44,96,58,72,46,60,34,87,62,51,32,51,59,36,41,32,46,51,38,69,63,70,67,47,66,77,86,35,40,69,41,53,52,47,46,53,50,44,44,64,72,42,22,51,53,86,58,23,48,24,28,21,16,76,84,42,91,53,42,68,41,68,77,41,64,34,18,35,43,66,51,68,72,62,47,51,33,41,41,52,24,27,55,50,52,28,70,68,40,98,40,72,68,55,23,53,49,27,48,50,53,35,48,46,37,54,51,25,40,50,50,50,55,51,53,51,64,73,72,107